Protein AF-A0A285CI57-F1 (afdb_monomer_lite)

Sequence (769 aa):
MYADLNGTRIFFEVDGTGWKKEGDKLVDKPVCFVLHGGPGGTHLGFRPHFSQLNETLQLVYIDNRGSGFSDRGPQKSYTLENNVEDVEALRKYLGFKKIYLLGHSYGGMVAMSYALKYQDNLDGLLLLTTSPSSSFLEKAKAFVEKNGTEEQKEMANVLWNGAFQSLDHVAKYYQVMGPLYSKKQSDVDTPQAAVLGHRSYEALNEGFGNFLRSFDMRDQLETIYVPTLVMAGRYDWITPVEESEQIASLIPNSRLVVFENSSHNVHVDETETFFETVLTFINHTGGKKMSKVDSLPGFEEAAQKLVEKYHIPGTSVALAKEGEVIYQTSFGFRNVENAYPINEDTVFGIGSITKSFTCVAIMQLQEQGKLQVHDPIIQYLPEFRLKDSSTVKELTIHHLMTHSAGIPPLSTLYYAMRRTMEIDPSVKDYKSLLVDEKDKDYIDTYEQLMDFIANEDVELLGKPGKHFSYSNDSYALLGCIIERVSGESYEQYVYDHILKPCGMNRSFFTIDEYGADGNVSMSYAIESVDDRKRVYEAPIWWDAPAMRAAGFLKSTAKDMLKYAEIFRNGGVVNDKRILNESSVNEMMKHHIKIQPGKFYGYGLMITEDYFGTKLIEHGGNLKAIAAQMSILPEEGITGVILTNLAGVPASRILELAFNDLQGRDPNTSHMDLKEVELPLAILEKYAGDYVSNEGTKVSIGIENEKLTFTYQGNVHPIKPVGENLFLAKVNDLFELLQIHRDENGNAESITCHYRKFPKVSSKQLTKEI

Radius of gyration: 31.45 Å; chains: 1; bounding box: 65×62×98 Å

InterPro domains:
  IPR000073 Alpha/beta hydrolase fold-1 [PF00561] (34-270)
  IPR000073 Alpha/beta hydrolase fold-1 [PR00111] (56-71)
  IPR000073 Alpha/beta hydrolase fold-1 [PR00111] (101-114)
  IPR000073 Alpha/beta hydrolase fold-1 [PR00111] (115-128)
  IPR000073 Alpha/beta hydrolase fold-1 [PR00111] (228-242)
  IPR001466 Beta-lactamase-related [PF00144] (299-652)
  IPR002410 Peptidase S33 [PR00793] (32-40)
  IPR002410 Peptidase S33 [PR00793] (59-70)
  IPR002410 Peptidase S33 [PR00793] (101-115)
  IPR012338 Beta-lactamase/transpeptidase-like [G3DSA:3.40.710.10] (297-662)
  IPR012338 Beta-lactamase/transpeptidase-like [SSF56601] (300-649)
  IPR029058 Alpha/Beta hydrolase fold [G3DSA:3.40.50.1820] (1-284)
  IPR029058 Alpha/Beta hydrolase fold [SSF53474] (2-283)
  IPR050491 Beta-lactamase AmpC-like [PTHR46825] (276-653)

Structure (mmCIF, N/CA/C/O backbone):
data_AF-A0A285CI57-F1
#
_entry.id   AF-A0A285CI57-F1
#
loop_
_atom_site.group_PDB
_atom_site.id
_atom_site.type_symbol
_atom_site.label_atom_id
_atom_site.label_alt_id
_atom_site.label_comp_id
_atom_site.label_asym_id
_atom_site.label_entity_id
_atom_site.label_seq_id
_atom_site.pdbx_PDB_ins_code
_atom_site.Cartn_x
_atom_site.Cartn_y
_atom_site.Cartn_z
_atom_site.occupancy
_atom_site.B_iso_or_equiv
_atom_site.auth_seq_id
_atom_site.auth_comp_id
_atom_site.auth_asym_id
_atom_site.auth_atom_id
_atom_site.pdbx_PDB_model_num
ATOM 1 N N . MET A 1 1 ? 27.698 -5.234 -36.347 1.00 94.19 1 MET A N 1
ATOM 2 C CA . MET A 1 1 ? 27.717 -6.618 -36.889 1.00 94.19 1 MET A CA 1
ATOM 3 C C . MET A 1 1 ? 26.597 -6.754 -37.908 1.00 94.19 1 MET A C 1
ATOM 5 O O . MET A 1 1 ? 25.797 -5.838 -38.014 1.00 94.19 1 MET A O 1
ATOM 9 N N . TYR A 1 2 ? 26.561 -7.838 -38.685 1.00 96.44 2 TYR A N 1
ATOM 10 C CA . TYR A 1 2 ? 25.537 -8.039 -39.715 1.00 96.44 2 TYR A CA 1
ATOM 11 C C . TYR A 1 2 ? 24.956 -9.451 -39.648 1.00 96.44 2 TYR A C 1
ATOM 13 O O . TYR A 1 2 ? 25.699 -10.393 -39.369 1.00 96.44 2 TYR A O 1
ATOM 21 N N . ALA A 1 3 ? 23.666 -9.582 -39.952 1.00 96.62 3 ALA A N 1
ATOM 22 C CA . ALA A 1 3 ? 22.976 -10.851 -40.159 1.00 96.62 3 ALA A CA 1
ATOM 23 C C . ALA A 1 3 ? 22.139 -10.788 -41.444 1.00 96.62 3 ALA A C 1
ATOM 25 O O . ALA A 1 3 ? 21.466 -9.791 -41.696 1.00 96.62 3 ALA A O 1
ATOM 26 N N . ASP A 1 4 ? 22.169 -11.843 -42.255 1.00 96.69 4 ASP A N 1
ATOM 27 C CA . ASP A 1 4 ? 21.312 -11.968 -43.435 1.00 96.69 4 ASP A CA 1
ATOM 28 C C . ASP A 1 4 ? 19.944 -12.519 -43.008 1.00 96.69 4 ASP A C 1
ATOM 30 O O . ASP A 1 4 ? 19.790 -13.716 -42.763 1.00 96.69 4 ASP A O 1
ATOM 34 N N . LEU A 1 5 ? 18.954 -11.633 -42.880 1.00 94.38 5 LEU A N 1
ATOM 35 C CA . LEU A 1 5 ? 17.628 -11.928 -42.334 1.00 94.38 5 LEU A CA 1
ATOM 36 C C . LEU A 1 5 ? 16.556 -11.578 -43.364 1.00 94.38 5 LEU A C 1
ATOM 38 O O . LEU A 1 5 ? 16.566 -10.491 -43.937 1.00 94.38 5 LEU A O 1
ATOM 42 N N . ASN A 1 6 ? 15.640 -12.511 -43.635 1.00 93.19 6 ASN A N 1
ATOM 43 C CA . ASN A 1 6 ? 14.501 -12.295 -44.539 1.00 93.19 6 ASN A CA 1
ATOM 44 C C . ASN A 1 6 ? 14.892 -11.640 -45.885 1.00 93.19 6 ASN A C 1
ATOM 46 O O . ASN A 1 6 ? 14.213 -10.746 -46.392 1.00 93.19 6 ASN A O 1
ATOM 50 N N . GLY A 1 7 ? 16.031 -12.059 -46.454 1.00 91.38 7 GLY A N 1
ATOM 51 C CA . GLY A 1 7 ? 16.542 -11.552 -47.732 1.00 91.38 7 GLY A CA 1
ATOM 52 C C . GLY A 1 7 ? 17.146 -10.142 -47.681 1.00 91.38 7 GLY A C 1
ATOM 53 O O . GLY A 1 7 ? 17.244 -9.486 -48.716 1.00 91.38 7 GLY A O 1
ATOM 54 N N . THR A 1 8 ? 17.521 -9.635 -46.507 1.00 93.94 8 THR A N 1
ATOM 55 C CA . THR A 1 8 ? 18.190 -8.338 -46.335 1.00 93.94 8 THR A CA 1
ATOM 56 C C . THR A 1 8 ? 19.285 -8.449 -45.280 1.00 93.94 8 THR A C 1
ATOM 58 O O . THR A 1 8 ? 19.120 -9.123 -44.267 1.00 93.94 8 THR A O 1
ATOM 61 N N . ARG A 1 9 ? 20.419 -7.785 -45.505 1.00 96.69 9 ARG A N 1
ATOM 62 C CA . ARG A 1 9 ? 21.493 -7.740 -44.519 1.00 96.69 9 ARG A CA 1
ATOM 63 C C . ARG A 1 9 ? 21.178 -6.684 -43.460 1.00 96.69 9 ARG A C 1
ATOM 65 O O . ARG A 1 9 ? 21.254 -5.484 -43.723 1.00 96.69 9 ARG A O 1
ATOM 72 N N . ILE A 1 10 ? 20.812 -7.142 -42.270 1.00 97.50 10 ILE A N 1
ATOM 73 C CA . ILE A 1 10 ? 20.449 -6.304 -41.127 1.00 97.50 10 ILE A CA 1
ATOM 74 C C . ILE A 1 10 ? 21.683 -6.049 -40.271 1.00 97.50 10 ILE A C 1
ATOM 76 O O . ILE A 1 10 ? 22.395 -6.979 -39.880 1.00 97.50 10 ILE A O 1
ATOM 80 N N . PHE A 1 11 ? 21.940 -4.778 -39.985 1.00 97.44 11 PHE A N 1
ATOM 81 C CA . PHE A 1 11 ? 22.947 -4.362 -39.032 1.00 97.44 11 PHE A CA 1
ATOM 82 C C . PHE A 1 11 ? 22.395 -4.421 -37.610 1.00 97.44 11 PHE A C 1
ATOM 84 O O . PHE A 1 11 ? 21.304 -3.931 -37.315 1.00 97.44 11 PHE A O 1
ATOM 91 N N . PHE A 1 12 ? 23.209 -4.967 -36.714 1.00 97.31 12 PHE A N 1
ATOM 92 C CA . PHE A 1 12 ? 22.973 -4.906 -35.281 1.00 97.31 12 PHE A CA 1
ATOM 93 C C . PHE A 1 12 ? 24.285 -4.677 -34.531 1.00 97.31 12 PHE A C 1
ATOM 95 O O . PHE A 1 12 ? 25.352 -5.140 -34.955 1.00 97.31 12 PHE A O 1
ATOM 102 N N . GLU A 1 13 ? 24.226 -3.990 -33.399 1.00 95.81 13 GLU A N 1
ATOM 103 C CA . GLU A 1 13 ? 25.354 -3.823 -32.482 1.00 95.81 13 GLU A CA 1
ATOM 104 C C . GLU A 1 13 ? 25.008 -4.455 -31.138 1.00 95.81 13 GLU A C 1
ATOM 106 O O . GLU A 1 13 ? 23.948 -4.186 -30.585 1.00 95.81 13 GLU A O 1
ATOM 111 N N . VAL A 1 14 ? 25.903 -5.299 -30.622 1.00 96.06 14 VAL A N 1
ATOM 112 C CA . VAL A 1 14 ? 25.799 -5.830 -29.260 1.00 96.06 14 VAL A CA 1
ATOM 113 C C . VAL A 1 14 ? 26.683 -4.978 -28.367 1.00 96.06 14 VAL A C 1
ATOM 115 O O . VAL A 1 14 ? 27.871 -4.820 -28.651 1.00 96.06 14 VAL A O 1
ATOM 118 N N . ASP A 1 15 ? 26.098 -4.463 -27.297 1.00 94.69 15 ASP A N 1
ATOM 119 C CA . ASP A 1 15 ? 26.741 -3.602 -26.319 1.00 94.69 15 ASP A CA 1
ATOM 120 C C . ASP A 1 15 ? 26.597 -4.210 -24.915 1.00 94.69 15 ASP A C 1
ATOM 122 O O . ASP A 1 15 ? 25.545 -4.732 -24.537 1.00 94.69 15 ASP A O 1
ATOM 126 N N . GLY A 1 16 ? 27.699 -4.221 -24.166 1.00 91.00 16 GLY A N 1
ATOM 127 C CA . GLY A 1 16 ? 27.820 -4.959 -22.908 1.00 91.00 16 GLY A CA 1
ATOM 128 C C . GLY A 1 16 ? 28.046 -6.480 -23.045 1.00 91.00 16 GLY A C 1
ATOM 129 O O . GLY A 1 16 ? 27.868 -7.110 -24.092 1.00 91.00 16 GLY A O 1
ATOM 130 N N . THR A 1 17 ? 28.488 -7.096 -21.944 1.00 91.44 17 THR A N 1
ATOM 131 C CA . THR A 1 17 ? 28.696 -8.552 -21.831 1.00 91.44 17 THR A CA 1
ATOM 132 C C . THR A 1 17 ? 27.381 -9.289 -21.588 1.00 91.44 17 THR A C 1
ATOM 134 O O . THR A 1 17 ? 26.532 -8.786 -20.862 1.00 91.44 17 THR A O 1
ATOM 137 N N . GLY A 1 18 ? 27.251 -10.523 -22.089 1.00 89.19 18 GLY A N 1
ATOM 138 C CA . GLY A 1 18 ? 26.073 -11.375 -21.843 1.00 89.19 18 GLY A CA 1
ATOM 139 C C . GLY A 1 18 ? 25.975 -11.941 -20.420 1.00 89.19 18 GLY A C 1
ATOM 140 O O . GLY A 1 18 ? 24.974 -12.546 -20.064 1.00 89.19 18 GLY A O 1
ATOM 141 N N . TRP A 1 19 ? 27.000 -11.741 -19.591 1.00 87.50 19 TRP A N 1
ATOM 142 C CA . TRP A 1 19 ? 27.095 -12.259 -18.225 1.00 87.50 19 TRP A CA 1
ATOM 143 C C . TRP A 1 19 ? 27.670 -11.209 -17.273 1.00 87.50 19 TRP A C 1
ATOM 145 O O . TRP A 1 19 ? 28.433 -10.325 -17.682 1.00 87.50 19 TRP A O 1
ATOM 155 N N . LYS A 1 20 ? 27.338 -11.326 -15.985 1.00 83.88 20 LYS A N 1
ATOM 156 C CA . LYS A 1 20 ? 27.996 -10.609 -14.883 1.00 83.88 20 LYS A CA 1
ATOM 157 C C . LYS A 1 20 ? 28.443 -11.565 -13.786 1.00 83.88 20 LYS A C 1
ATOM 159 O O . LYS A 1 20 ? 27.959 -12.689 -13.689 1.00 83.88 20 LYS A O 1
ATOM 164 N N . LYS A 1 21 ? 29.384 -11.106 -12.964 1.00 79.94 21 LYS A N 1
ATOM 165 C CA . LYS A 1 21 ? 29.855 -11.838 -11.790 1.00 79.94 21 LYS A CA 1
ATOM 166 C C . LYS A 1 21 ? 28.960 -11.508 -10.590 1.00 79.94 21 LYS A C 1
ATOM 168 O O . LYS A 1 21 ? 28.810 -10.338 -10.256 1.00 79.94 21 LYS A O 1
ATOM 173 N N . GLU A 1 22 ? 28.396 -12.527 -9.949 1.00 74.62 22 GLU A N 1
ATOM 174 C CA . GLU A 1 22 ? 27.666 -12.440 -8.676 1.00 74.62 22 GLU A CA 1
ATOM 175 C C . GLU A 1 22 ? 28.342 -13.402 -7.679 1.00 74.62 22 GLU A C 1
ATOM 177 O O . GLU A 1 22 ? 28.271 -14.626 -7.822 1.00 74.62 22 GLU A O 1
ATOM 182 N N . GLY A 1 23 ? 29.085 -12.855 -6.707 1.00 78.88 23 GLY A N 1
ATOM 183 C CA . GLY A 1 23 ? 29.975 -13.645 -5.844 1.00 78.88 23 GLY A CA 1
ATOM 184 C C . GLY A 1 23 ? 31.038 -14.384 -6.665 1.00 78.88 23 GLY A C 1
ATOM 185 O O . GLY A 1 23 ? 31.746 -13.770 -7.459 1.00 78.88 23 GLY A O 1
ATOM 186 N N . ASP A 1 24 ? 31.121 -15.707 -6.518 1.00 81.06 24 ASP A N 1
ATOM 187 C CA . ASP A 1 24 ? 32.034 -16.568 -7.290 1.00 81.06 24 ASP A CA 1
ATOM 188 C C . ASP A 1 24 ? 31.409 -17.157 -8.569 1.00 81.06 24 ASP A C 1
ATOM 190 O O . ASP A 1 24 ? 32.029 -17.983 -9.242 1.00 81.06 24 ASP A O 1
ATOM 194 N N . LYS A 1 25 ? 30.183 -16.753 -8.933 1.00 73.19 25 LYS A N 1
ATOM 195 C CA . LYS A 1 25 ? 29.449 -17.293 -10.087 1.00 73.19 25 LYS A CA 1
ATOM 196 C C . LYS A 1 25 ? 29.338 -16.273 -11.219 1.00 73.19 25 LYS A C 1
ATOM 198 O O . LYS A 1 25 ? 29.248 -15.070 -10.985 1.00 73.19 25 LYS A O 1
ATOM 203 N N . LEU A 1 26 ? 29.318 -16.769 -12.455 1.00 82.50 26 LEU A N 1
ATOM 204 C CA . LEU A 1 26 ? 28.886 -16.006 -13.626 1.00 82.50 26 LEU A CA 1
ATOM 205 C C . LEU A 1 26 ? 27.398 -16.275 -13.855 1.00 82.50 26 LEU A C 1
ATOM 207 O O . LEU A 1 26 ? 26.982 -17.432 -13.867 1.00 82.50 26 LEU A O 1
ATOM 211 N N . VAL A 1 27 ? 26.619 -15.210 -14.012 1.00 81.25 27 VAL A N 1
ATOM 212 C CA . VAL A 1 27 ? 25.168 -15.257 -14.219 1.00 81.25 27 VAL A CA 1
ATOM 213 C C . VAL A 1 27 ? 24.833 -14.487 -15.490 1.00 81.25 27 VAL A C 1
ATOM 215 O O . VAL A 1 27 ? 25.386 -13.406 -15.714 1.00 81.25 27 VAL A O 1
ATOM 218 N N . ASP A 1 28 ? 23.935 -15.033 -16.309 1.00 84.81 28 ASP A N 1
ATOM 219 C CA . ASP A 1 28 ? 23.471 -14.383 -17.534 1.00 84.81 28 ASP A CA 1
ATOM 220 C C . ASP A 1 28 ? 22.777 -13.050 -17.215 1.00 84.81 28 ASP A C 1
ATOM 222 O O . ASP A 1 28 ? 22.023 -12.918 -16.240 1.00 84.81 28 ASP A O 1
ATOM 226 N N . LYS A 1 29 ? 23.057 -12.031 -18.029 1.00 89.56 29 LYS A N 1
ATOM 227 C CA . LYS A 1 29 ? 22.302 -10.779 -18.014 1.00 89.56 29 LYS A CA 1
ATOM 228 C C . LYS A 1 29 ? 21.062 -10.934 -18.893 1.00 89.56 29 LYS A C 1
ATOM 230 O O . LYS A 1 29 ? 21.151 -11.577 -19.941 1.00 89.56 29 LYS A O 1
ATOM 235 N N . PRO A 1 30 ? 19.929 -10.312 -18.531 1.00 91.62 30 PRO A N 1
ATOM 236 C CA . PRO A 1 30 ? 18.831 -10.178 -19.469 1.00 91.62 30 PRO A CA 1
ATOM 237 C C . PRO A 1 30 ? 19.269 -9.375 -20.697 1.00 91.62 30 PRO A C 1
ATOM 239 O O . PRO A 1 30 ? 20.134 -8.497 -20.618 1.00 91.62 30 PRO A O 1
ATOM 242 N N . VAL A 1 31 ? 18.660 -9.683 -21.836 1.00 96.69 31 VAL A N 1
ATOM 243 C CA . VAL A 1 31 ? 18.989 -9.076 -23.127 1.00 96.69 31 VAL A CA 1
ATOM 244 C C . VAL A 1 31 ? 17.872 -8.124 -23.518 1.00 96.69 31 VAL A C 1
ATOM 246 O O . VAL A 1 31 ? 16.705 -8.505 -23.473 1.00 96.69 31 VAL A O 1
ATOM 249 N N . CYS A 1 32 ? 18.214 -6.901 -23.914 1.00 97.81 32 CYS A N 1
ATOM 250 C CA . CYS A 1 32 ? 17.251 -5.906 -24.371 1.00 97.81 32 CYS A CA 1
ATOM 251 C C . CYS A 1 32 ? 17.556 -5.479 -25.806 1.00 97.81 32 CYS A C 1
ATOM 253 O O . CYS A 1 32 ? 18.637 -4.966 -26.102 1.00 97.81 32 CYS A O 1
ATOM 255 N N . PHE A 1 33 ? 16.599 -5.703 -26.701 1.00 98.44 33 PHE A N 1
ATOM 256 C CA . PHE A 1 33 ? 16.661 -5.227 -28.076 1.00 98.44 33 PHE A CA 1
ATOM 257 C C . PHE A 1 33 ? 16.165 -3.781 -28.124 1.00 98.44 33 PHE A C 1
ATOM 259 O O . PHE A 1 33 ? 15.115 -3.469 -27.567 1.00 98.44 33 PHE A O 1
ATOM 266 N N . VAL A 1 34 ? 16.912 -2.904 -28.793 1.00 98.00 34 VAL A N 1
ATOM 267 C CA . VAL A 1 34 ? 16.639 -1.461 -28.844 1.00 98.00 34 VAL A CA 1
ATOM 268 C C . VAL A 1 34 ? 16.323 -1.046 -30.279 1.00 98.00 34 VAL A C 1
ATOM 270 O O . VAL A 1 34 ? 17.179 -1.134 -31.165 1.00 98.00 34 VAL A O 1
ATOM 273 N N . LEU A 1 35 ? 15.095 -0.569 -30.495 1.00 97.62 35 LEU A N 1
ATOM 274 C CA . LEU A 1 35 ? 14.582 -0.101 -31.782 1.00 97.62 35 LEU A CA 1
ATOM 275 C C . LEU A 1 35 ? 14.538 1.428 -31.826 1.00 97.62 35 LEU A C 1
ATOM 277 O O . LEU A 1 35 ? 13.869 2.077 -31.016 1.00 97.62 35 LEU A O 1
ATOM 281 N N . HIS A 1 36 ? 15.234 2.000 -32.808 1.00 94.25 36 HIS A N 1
ATOM 282 C CA . HIS A 1 36 ? 15.319 3.446 -32.991 1.00 94.25 36 HI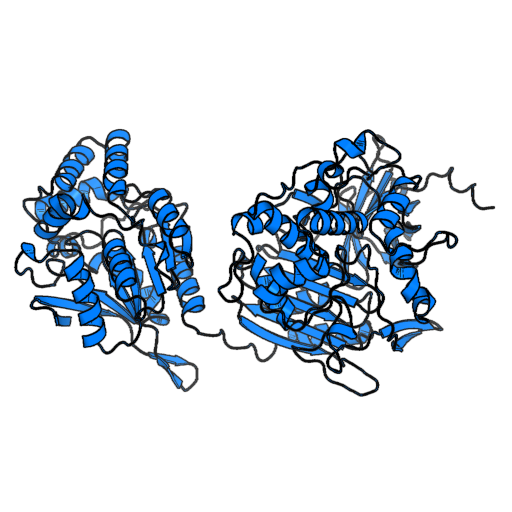S A CA 1
ATOM 283 C C . HIS A 1 36 ? 13.991 4.078 -33.448 1.00 94.25 36 HIS A C 1
ATOM 285 O O . HIS A 1 36 ? 13.190 3.467 -34.160 1.00 94.25 36 HIS A O 1
ATOM 291 N N . GLY A 1 37 ? 13.813 5.359 -33.115 1.00 90.31 37 GLY A N 1
ATOM 292 C CA . GLY A 1 37 ? 12.724 6.191 -33.624 1.00 90.31 37 GLY A CA 1
ATOM 293 C C . GLY A 1 37 ? 12.901 6.624 -35.080 1.00 90.31 37 GLY A C 1
ATOM 294 O O . GLY A 1 37 ? 14.012 6.627 -35.617 1.00 90.31 37 GLY A O 1
ATOM 295 N N . GLY A 1 38 ? 11.784 7.009 -35.705 1.00 88.19 38 GLY A N 1
ATOM 296 C CA . GLY A 1 38 ? 11.676 7.367 -37.122 1.00 88.19 38 GLY A CA 1
ATOM 297 C C . GLY A 1 38 ? 11.929 6.192 -38.089 1.00 88.19 38 GLY A C 1
ATOM 298 O O . GLY A 1 38 ? 12.966 5.527 -37.995 1.00 88.19 38 GLY A O 1
ATOM 299 N N . PRO A 1 39 ? 11.050 5.946 -39.077 1.00 89.81 39 PRO A N 1
ATOM 300 C CA . PRO A 1 39 ? 11.405 5.113 -40.228 1.00 89.81 39 PRO A CA 1
ATOM 301 C C . PRO A 1 39 ? 12.685 5.676 -40.864 1.00 89.81 39 PRO A C 1
ATOM 303 O O . PRO A 1 39 ? 12.780 6.883 -41.030 1.00 89.81 39 PRO A O 1
ATOM 306 N N . GLY A 1 40 ? 13.712 4.869 -41.145 1.00 89.38 40 GLY A N 1
ATOM 307 C CA . GLY A 1 40 ? 14.982 5.394 -41.674 1.00 89.38 40 GLY A CA 1
ATOM 308 C C . GLY A 1 40 ? 15.943 6.006 -40.645 1.00 89.38 40 GLY A C 1
ATOM 309 O O . GLY A 1 40 ? 16.931 6.623 -41.044 1.00 89.38 40 GLY A O 1
ATOM 310 N N . GLY A 1 41 ? 15.677 5.876 -39.341 1.00 90.62 41 GLY A N 1
ATOM 311 C CA . GLY A 1 41 ? 16.596 6.284 -38.270 1.00 90.62 41 GLY A CA 1
ATOM 312 C C . GLY A 1 41 ? 17.851 5.406 -38.129 1.00 90.62 41 GLY A C 1
ATOM 313 O O . GLY A 1 41 ? 18.203 4.636 -39.020 1.00 90.62 41 GLY A O 1
ATOM 314 N N . THR A 1 42 ? 18.560 5.562 -37.010 1.00 90.69 42 THR A N 1
ATOM 315 C CA . THR A 1 42 ? 19.745 4.761 -36.663 1.00 90.69 42 THR A CA 1
ATOM 316 C C . THR A 1 42 ? 19.931 4.701 -35.148 1.00 90.69 42 THR A C 1
ATOM 318 O O . THR A 1 42 ? 19.586 5.648 -34.435 1.00 90.69 42 THR A O 1
ATOM 321 N N . HIS A 1 43 ? 20.508 3.608 -34.654 1.00 90.19 43 HIS A N 1
ATOM 322 C CA . HIS A 1 43 ? 20.832 3.407 -33.243 1.00 90.19 43 HIS A CA 1
ATOM 323 C C . HIS A 1 43 ? 21.874 4.381 -32.663 1.00 90.19 43 HIS A C 1
ATOM 325 O O . HIS A 1 43 ? 21.954 4.520 -31.441 1.00 90.19 43 HIS A O 1
ATOM 331 N N . LEU A 1 44 ? 22.661 5.078 -33.496 1.00 85.94 44 LEU A N 1
ATOM 332 C CA . LEU A 1 44 ? 23.743 5.965 -33.035 1.00 85.94 44 LEU A CA 1
ATOM 333 C C . LEU A 1 44 ? 23.276 7.067 -32.068 1.00 85.94 44 LEU A C 1
ATOM 335 O O . LEU A 1 44 ? 24.065 7.523 -31.244 1.00 85.94 44 LEU A O 1
ATOM 339 N N . GLY A 1 45 ? 22.005 7.479 -32.147 1.00 78.19 45 GLY A N 1
ATOM 340 C CA . GLY A 1 45 ? 21.415 8.453 -31.222 1.00 78.19 45 GLY A CA 1
ATOM 341 C C . GLY A 1 45 ? 21.169 7.920 -29.806 1.00 78.19 45 GLY A C 1
ATOM 342 O O . GLY A 1 45 ? 21.008 8.716 -28.894 1.00 78.19 45 GLY A O 1
ATOM 343 N N . PHE A 1 46 ? 21.167 6.600 -29.604 1.00 81.25 46 PHE A N 1
ATOM 344 C CA . PHE A 1 46 ? 20.871 5.967 -28.311 1.00 81.25 46 PHE A CA 1
ATOM 345 C C . PHE A 1 46 ? 22.125 5.465 -27.610 1.00 81.25 46 PHE A C 1
ATOM 347 O O . PHE A 1 46 ? 22.237 5.593 -26.393 1.00 81.25 46 PHE A O 1
ATOM 354 N N . ARG A 1 47 ? 23.079 4.916 -28.373 1.00 80.75 47 ARG A N 1
ATOM 355 C CA . ARG A 1 47 ? 24.262 4.224 -27.842 1.00 80.75 47 ARG A CA 1
ATOM 356 C C . ARG A 1 47 ? 25.009 5.007 -26.745 1.00 80.75 47 ARG A C 1
ATOM 358 O O . ARG A 1 47 ? 25.270 4.408 -25.701 1.00 80.75 47 ARG A O 1
ATOM 365 N N . PRO A 1 48 ? 25.320 6.315 -26.898 1.00 80.31 48 PRO A N 1
ATOM 366 C CA . PRO A 1 48 ? 26.025 7.070 -25.856 1.00 80.31 48 PRO A CA 1
ATOM 367 C C . PRO A 1 48 ? 25.236 7.204 -24.549 1.00 80.31 48 PRO A C 1
ATOM 369 O O . PRO A 1 48 ? 25.833 7.285 -23.481 1.00 80.31 48 PRO A O 1
ATOM 372 N N . HIS A 1 49 ? 23.905 7.213 -24.627 1.00 85.19 49 HIS A N 1
ATOM 373 C CA . HIS A 1 49 ? 23.037 7.342 -23.463 1.00 85.19 49 HIS A CA 1
ATOM 374 C C . HIS A 1 49 ? 22.807 5.975 -22.812 1.00 85.19 49 HIS A C 1
ATOM 376 O O . HIS A 1 49 ? 23.036 5.807 -21.619 1.00 85.19 49 HIS A O 1
ATOM 382 N N . PHE A 1 50 ? 22.399 4.975 -23.597 1.00 90.62 50 PHE A N 1
ATOM 383 C CA . PHE A 1 50 ? 21.875 3.706 -23.081 1.00 90.62 50 PHE A CA 1
ATOM 384 C C . PHE A 1 50 ? 22.958 2.757 -22.565 1.00 90.62 50 PHE A C 1
ATOM 386 O O . PHE A 1 50 ? 22.638 1.840 -21.814 1.00 90.62 50 PHE A O 1
ATOM 393 N N . SER A 1 51 ? 24.236 3.021 -22.865 1.00 87.25 51 SER A N 1
ATOM 394 C CA . SER A 1 51 ? 25.374 2.263 -22.321 1.00 87.25 51 SER A CA 1
ATOM 395 C C . SER A 1 51 ? 25.368 2.166 -20.783 1.00 87.25 51 SER A C 1
ATOM 397 O O . SER A 1 51 ? 25.960 1.246 -20.226 1.00 87.25 51 SER A O 1
ATOM 399 N N . GLN A 1 52 ? 24.678 3.077 -20.082 1.00 88.75 52 GLN A N 1
ATOM 400 C CA . GLN A 1 52 ? 24.496 3.041 -18.623 1.00 88.75 52 GLN A CA 1
ATOM 401 C C . GLN A 1 52 ? 23.740 1.792 -18.139 1.00 88.75 52 GLN A C 1
ATOM 403 O O . GLN A 1 52 ? 23.936 1.339 -17.016 1.00 88.75 52 GLN A O 1
ATOM 408 N N . LEU A 1 53 ? 22.926 1.174 -18.998 1.00 91.38 53 LEU A N 1
ATOM 409 C CA . LEU A 1 53 ? 22.203 -0.056 -18.675 1.00 91.38 53 LEU A CA 1
ATOM 410 C C . LEU A 1 53 ? 23.088 -1.310 -18.732 1.00 91.38 53 LEU A C 1
ATOM 412 O O . LEU A 1 53 ? 22.660 -2.366 -18.262 1.00 91.38 53 LEU A O 1
ATOM 416 N N . ASN A 1 54 ? 24.312 -1.220 -19.270 1.00 91.00 54 ASN A N 1
ATOM 417 C CA . ASN A 1 54 ? 25.176 -2.377 -19.526 1.00 91.00 54 ASN A CA 1
ATOM 418 C C . ASN A 1 54 ? 25.624 -3.114 -18.257 1.00 91.00 54 ASN A C 1
ATOM 420 O O . ASN A 1 54 ? 26.095 -4.249 -18.346 1.00 91.00 54 ASN A O 1
ATOM 424 N N . GLU A 1 55 ? 25.505 -2.518 -17.070 1.00 86.25 55 GLU A N 1
ATOM 425 C CA . GLU A 1 55 ? 25.756 -3.233 -15.812 1.00 86.25 55 GLU A CA 1
ATOM 426 C C . GLU A 1 55 ? 24.703 -4.322 -15.556 1.00 86.25 55 GLU A C 1
ATOM 428 O O . GLU A 1 55 ? 25.027 -5.416 -15.073 1.00 86.25 55 GLU A O 1
ATOM 433 N N . THR A 1 56 ? 23.458 -4.057 -15.954 1.00 85.56 56 THR A N 1
ATOM 434 C CA . THR A 1 56 ? 22.300 -4.921 -15.700 1.00 85.56 56 THR A CA 1
ATOM 435 C C . THR A 1 56 ? 21.899 -5.726 -16.928 1.00 85.56 56 THR A C 1
ATOM 437 O O . THR A 1 56 ? 21.586 -6.906 -16.788 1.00 85.56 56 THR A O 1
ATOM 440 N N . LEU A 1 57 ? 21.956 -5.124 -18.116 1.00 93.00 57 LEU A N 1
ATOM 441 C CA . LEU A 1 57 ? 21.493 -5.691 -19.380 1.00 93.00 57 LEU A CA 1
ATOM 442 C C . LEU A 1 57 ? 22.648 -5.940 -20.355 1.00 93.00 57 LEU A C 1
ATOM 444 O O . LEU A 1 57 ? 23.694 -5.299 -20.284 1.00 93.00 57 LEU A O 1
ATOM 448 N N . GLN A 1 58 ? 22.431 -6.852 -21.299 1.00 96.12 58 GLN A N 1
ATOM 449 C CA . GLN A 1 58 ? 23.118 -6.825 -22.587 1.00 96.12 58 GLN A CA 1
ATOM 450 C C . GLN A 1 58 ? 22.201 -6.137 -23.599 1.00 96.12 58 GLN A C 1
ATOM 452 O O . GLN A 1 58 ? 21.061 -6.563 -23.790 1.00 96.12 58 GLN A O 1
ATOM 457 N N . LEU A 1 59 ? 22.679 -5.080 -24.248 1.00 97.38 59 LEU A N 1
ATOM 458 C CA . LEU A 1 59 ? 21.894 -4.342 -25.230 1.00 97.38 59 LEU A CA 1
ATOM 459 C C . LEU A 1 59 ? 22.194 -4.841 -26.643 1.00 97.38 59 LEU A C 1
ATOM 461 O O . LEU A 1 59 ? 23.344 -5.105 -26.996 1.00 97.38 59 LEU A O 1
ATOM 465 N N . VAL A 1 60 ? 21.154 -4.951 -27.465 1.00 97.88 60 VAL A N 1
ATOM 466 C CA . VAL A 1 60 ? 21.275 -5.242 -28.896 1.00 97.88 60 VAL A CA 1
ATOM 467 C C . VAL A 1 60 ? 20.548 -4.159 -29.672 1.00 97.88 60 VAL A C 1
ATOM 469 O O . VAL A 1 60 ? 19.321 -4.134 -29.748 1.00 97.88 60 VAL A O 1
ATOM 472 N N . TYR A 1 61 ? 21.311 -3.245 -30.249 1.00 97.62 61 TYR A N 1
ATOM 473 C CA . TYR A 1 61 ? 20.776 -2.199 -31.102 1.00 97.62 61 TYR A CA 1
ATOM 474 C C . TYR A 1 61 ? 20.517 -2.740 -32.501 1.00 97.62 61 TYR A C 1
ATOM 476 O O . TYR A 1 61 ? 21.373 -3.429 -33.060 1.00 97.62 61 TYR A O 1
ATOM 484 N N . ILE A 1 62 ? 19.369 -2.396 -33.080 1.00 96.62 62 ILE A N 1
ATOM 485 C CA . ILE A 1 62 ? 18.972 -2.844 -34.417 1.00 96.62 62 ILE A CA 1
ATOM 486 C C . ILE A 1 62 ? 18.729 -1.620 -35.287 1.00 96.62 62 ILE A C 1
ATOM 488 O O . ILE A 1 62 ? 17.905 -0.767 -34.953 1.00 96.62 62 ILE A O 1
ATOM 492 N N . ASP A 1 63 ? 19.409 -1.560 -36.428 1.00 96.19 63 ASP A N 1
ATOM 493 C CA . ASP A 1 63 ? 19.003 -0.663 -37.501 1.00 96.19 63 ASP A CA 1
ATOM 494 C C . ASP A 1 63 ? 18.000 -1.409 -38.379 1.00 96.19 63 ASP A C 1
ATOM 496 O O . ASP A 1 63 ? 18.323 -2.442 -38.969 1.00 96.19 63 ASP A O 1
ATOM 500 N N . ASN A 1 64 ? 16.770 -0.906 -38.467 1.00 94.69 64 ASN A N 1
ATOM 501 C CA . ASN A 1 64 ? 15.742 -1.542 -39.292 1.00 94.69 64 ASN A CA 1
ATOM 502 C C . ASN A 1 64 ? 16.204 -1.654 -40.755 1.00 94.69 64 ASN A C 1
ATOM 504 O O . ASN A 1 64 ? 17.049 -0.878 -41.213 1.00 94.69 64 ASN A O 1
ATOM 508 N N . ARG A 1 65 ? 15.621 -2.576 -41.530 1.00 93.44 65 ARG A N 1
ATOM 509 C CA . ARG A 1 65 ? 15.862 -2.628 -42.983 1.00 93.44 65 ARG A CA 1
ATOM 510 C C . ARG A 1 65 ? 15.683 -1.250 -43.620 1.00 93.44 65 ARG A C 1
ATOM 512 O O . ARG A 1 65 ? 14.832 -0.460 -43.204 1.00 93.44 65 ARG A O 1
ATOM 519 N N . GLY A 1 66 ? 16.520 -0.929 -44.601 1.00 92.69 66 GLY A N 1
ATOM 520 C CA . GLY A 1 66 ? 16.492 0.399 -45.210 1.00 92.69 66 GLY A CA 1
ATOM 521 C C . GLY A 1 66 ? 17.040 1.529 -44.342 1.00 92.69 66 GLY A C 1
ATOM 522 O O . GLY A 1 66 ? 17.153 2.642 -44.838 1.00 92.69 66 GLY A O 1
ATOM 523 N N . SER A 1 67 ? 17.392 1.281 -43.081 1.00 93.69 67 SER A N 1
ATOM 524 C CA . SER A 1 67 ? 17.740 2.303 -42.089 1.00 93.69 67 SER A CA 1
ATOM 525 C C . SER A 1 67 ? 19.175 2.117 -41.595 1.00 93.69 67 SER A C 1
ATOM 527 O O . SER A 1 67 ? 19.741 1.032 -41.711 1.00 93.69 67 SER A O 1
ATOM 529 N N . GLY A 1 68 ? 19.790 3.179 -41.068 1.00 92.38 68 GLY A N 1
ATOM 530 C CA . GLY A 1 68 ? 21.126 3.112 -40.473 1.00 92.38 68 GLY A CA 1
ATOM 531 C C . GLY A 1 68 ? 22.168 2.431 -41.363 1.00 92.38 68 GLY A C 1
ATOM 532 O O . GLY A 1 68 ? 22.292 2.741 -42.554 1.00 92.38 68 GLY A O 1
ATOM 533 N N . PHE A 1 69 ? 22.881 1.470 -40.780 1.00 94.44 69 PHE A N 1
ATOM 534 C CA . PHE A 1 69 ? 23.884 0.644 -41.454 1.00 94.44 69 PHE A CA 1
ATOM 535 C C . PHE A 1 69 ? 23.312 -0.615 -42.126 1.00 94.44 69 PHE A C 1
ATOM 537 O O . PHE A 1 69 ? 24.071 -1.350 -42.757 1.00 94.44 69 PHE A O 1
ATOM 544 N N . SER A 1 70 ? 22.009 -0.884 -42.013 1.00 96.12 70 SER A N 1
ATOM 545 C CA . SER A 1 70 ? 21.365 -1.997 -42.716 1.00 96.12 70 SER A CA 1
ATOM 546 C C . SER A 1 70 ? 21.280 -1.733 -44.217 1.00 96.12 70 SER A C 1
ATOM 548 O O . SER A 1 70 ? 21.145 -0.586 -44.668 1.00 96.12 70 SER A O 1
ATOM 550 N N . ASP A 1 71 ? 21.318 -2.811 -45.002 1.00 95.12 71 ASP A N 1
ATOM 551 C CA . ASP A 1 71 ? 21.201 -2.724 -46.453 1.00 95.12 71 ASP A CA 1
ATOM 552 C C . ASP A 1 71 ? 19.897 -2.020 -46.850 1.00 95.12 71 ASP A C 1
ATOM 554 O O . ASP A 1 71 ? 18.831 -2.223 -46.257 1.00 95.12 71 ASP A O 1
ATOM 558 N N . ARG A 1 72 ? 19.984 -1.186 -47.893 1.00 90.19 72 ARG A N 1
ATOM 559 C CA . ARG A 1 72 ? 18.819 -0.469 -48.419 1.00 90.19 72 ARG A CA 1
ATOM 560 C C . ARG A 1 72 ? 17.840 -1.426 -49.102 1.00 90.19 72 ARG A C 1
ATOM 562 O O . ARG A 1 72 ? 16.662 -1.416 -48.793 1.00 90.19 72 ARG A O 1
ATOM 569 N N . GLY A 1 73 ? 18.306 -2.328 -49.964 1.00 85.25 73 GLY A N 1
ATOM 570 C CA . GLY A 1 73 ? 17.406 -3.266 -50.648 1.00 85.25 73 GLY A CA 1
ATOM 571 C C . GLY A 1 73 ? 16.249 -2.565 -51.397 1.00 85.25 73 GLY A C 1
ATOM 572 O O . GLY A 1 73 ? 16.349 -1.387 -51.748 1.00 85.25 73 GLY A O 1
ATOM 573 N N . PRO A 1 74 ? 15.148 -3.276 -51.705 1.00 90.00 74 PRO A N 1
ATOM 574 C CA . PRO A 1 74 ? 13.985 -2.683 -52.366 1.00 90.00 74 PRO A CA 1
ATOM 575 C C . PRO A 1 74 ? 13.126 -1.849 -51.399 1.00 90.00 74 PRO A C 1
ATOM 577 O O . PRO A 1 74 ? 12.652 -2.384 -50.398 1.00 90.00 74 PRO A O 1
ATOM 580 N N . GLN A 1 75 ? 12.808 -0.596 -51.754 1.00 90.62 75 GLN A N 1
ATOM 581 C CA . GLN A 1 75 ? 11.985 0.308 -50.921 1.00 90.62 75 GLN A CA 1
ATOM 582 C C . GLN A 1 75 ? 10.613 -0.271 -50.550 1.00 90.62 75 GLN A C 1
ATOM 584 O O . GLN A 1 75 ? 10.164 -0.121 -49.423 1.00 90.62 75 GLN A O 1
ATOM 589 N N . LYS A 1 76 ? 9.986 -1.045 -51.448 1.00 90.81 76 LYS A N 1
ATOM 590 C CA . LYS A 1 76 ? 8.719 -1.752 -51.172 1.00 90.81 76 LYS A CA 1
ATOM 591 C C . LYS A 1 76 ? 8.771 -2.710 -49.972 1.00 90.81 76 LYS A C 1
ATOM 593 O O . LYS A 1 76 ? 7.735 -3.205 -49.548 1.00 90.81 76 LYS A O 1
ATOM 598 N N . SER A 1 77 ? 9.969 -3.054 -49.493 1.00 93.06 77 SER A N 1
ATOM 599 C CA . SER A 1 77 ? 10.149 -3.897 -48.310 1.00 93.06 77 SER A CA 1
ATOM 600 C C . SER A 1 77 ? 10.118 -3.107 -46.999 1.00 93.06 77 SER A C 1
ATOM 602 O O . SER A 1 77 ? 10.058 -3.731 -45.943 1.00 93.06 77 SER A O 1
ATOM 604 N N . TYR A 1 78 ? 10.131 -1.770 -47.044 1.00 93.94 78 TYR A N 1
ATOM 605 C CA . TYR A 1 78 ? 10.110 -0.880 -45.878 1.00 93.94 78 TYR A CA 1
ATOM 606 C C . TYR A 1 78 ? 8.712 -0.827 -45.261 1.00 93.94 78 TYR A C 1
ATOM 608 O O . TYR A 1 78 ? 7.986 0.154 -45.374 1.00 93.94 78 TYR A O 1
ATOM 616 N N . THR A 1 79 ? 8.318 -1.924 -44.630 1.00 93.56 79 THR A N 1
ATOM 617 C CA . THR A 1 79 ? 7.000 -2.096 -44.021 1.00 93.56 79 THR A CA 1
ATOM 618 C C . THR A 1 79 ? 7.154 -2.435 -42.550 1.00 93.56 79 THR A C 1
ATOM 620 O O . THR A 1 79 ? 8.099 -3.138 -42.183 1.00 93.56 79 THR A O 1
ATOM 623 N N . LEU A 1 80 ? 6.171 -2.044 -41.744 1.00 93.19 80 LEU A N 1
ATOM 624 C CA . LEU A 1 80 ? 6.086 -2.414 -40.334 1.00 93.19 80 LEU A CA 1
ATOM 625 C C . LEU A 1 80 ? 6.179 -3.938 -40.117 1.00 93.19 80 LEU A C 1
ATOM 627 O O . LEU A 1 80 ? 6.966 -4.379 -39.286 1.00 93.19 80 LEU A O 1
ATOM 631 N N . GLU A 1 81 ? 5.460 -4.732 -40.920 1.00 94.88 81 GLU A N 1
ATOM 632 C CA . GLU A 1 81 ? 5.475 -6.206 -40.865 1.00 94.88 81 GLU A CA 1
ATOM 633 C C . GLU A 1 81 ? 6.895 -6.769 -41.033 1.00 94.88 81 GLU A C 1
ATOM 635 O O . GLU A 1 81 ? 7.372 -7.520 -40.188 1.00 94.88 81 GLU A O 1
ATOM 640 N N . ASN A 1 82 ? 7.615 -6.367 -42.086 1.00 96.25 82 ASN A N 1
ATOM 641 C CA . ASN A 1 82 ? 8.983 -6.845 -42.297 1.00 96.25 82 ASN A CA 1
ATOM 642 C C . ASN A 1 82 ? 9.944 -6.415 -41.179 1.00 96.25 82 ASN A C 1
ATOM 644 O O . ASN A 1 82 ? 10.833 -7.186 -40.836 1.00 96.25 82 ASN A O 1
ATOM 648 N N . ASN A 1 83 ? 9.773 -5.225 -40.590 1.00 96.56 83 ASN A N 1
ATOM 649 C CA . ASN A 1 83 ? 10.582 -4.828 -39.434 1.00 96.56 83 ASN A CA 1
ATOM 650 C C . ASN A 1 83 ? 10.337 -5.768 -38.241 1.00 96.56 83 ASN A C 1
ATOM 652 O O . ASN A 1 83 ? 11.292 -6.182 -37.591 1.00 96.56 83 ASN A O 1
ATOM 656 N N . VAL A 1 84 ? 9.082 -6.152 -37.981 1.00 98.19 84 VAL A N 1
ATOM 657 C CA . VAL A 1 84 ? 8.733 -7.130 -36.933 1.00 98.19 84 VAL A CA 1
ATOM 658 C C . VAL A 1 84 ? 9.369 -8.495 -37.210 1.00 98.19 84 VAL A C 1
ATOM 660 O O . VAL A 1 84 ? 9.973 -9.089 -36.315 1.00 98.19 84 VAL A O 1
ATOM 663 N N . GLU A 1 85 ? 9.286 -8.977 -38.451 1.00 98.38 85 GLU A N 1
ATOM 664 C CA . GLU A 1 85 ? 9.886 -10.256 -38.848 1.00 98.38 85 GLU A CA 1
ATOM 665 C C . GLU A 1 85 ? 11.414 -10.250 -38.753 1.00 98.38 85 GLU A C 1
ATOM 667 O O . GLU A 1 85 ? 12.015 -11.271 -38.416 1.00 98.38 85 GLU A O 1
ATOM 672 N N . ASP A 1 86 ? 12.062 -9.115 -39.015 1.00 98.19 86 ASP A N 1
ATOM 673 C CA . ASP A 1 86 ? 13.512 -8.982 -38.871 1.00 98.19 86 ASP A CA 1
ATOM 674 C C . ASP A 1 86 ? 13.947 -9.019 -37.403 1.00 98.19 86 ASP A C 1
ATOM 676 O O . ASP A 1 86 ? 14.961 -9.643 -37.088 1.00 98.19 86 ASP A O 1
ATOM 680 N N . VAL A 1 87 ? 13.171 -8.416 -36.493 1.00 98.62 87 VAL A N 1
ATOM 681 C CA . VAL A 1 87 ? 13.424 -8.486 -35.043 1.00 98.62 87 VAL A CA 1
ATOM 682 C C . VAL A 1 87 ? 13.350 -9.935 -34.553 1.00 98.62 87 VAL A C 1
ATOM 684 O O . VAL A 1 87 ? 14.266 -10.406 -33.873 1.00 98.62 87 VAL A O 1
ATOM 687 N N . GLU A 1 88 ? 12.311 -10.677 -34.944 1.00 98.69 88 GLU A N 1
ATOM 688 C CA . GLU A 1 88 ? 12.155 -12.092 -34.573 1.00 98.69 88 GLU A CA 1
ATOM 689 C C . GLU A 1 88 ? 13.242 -12.976 -35.206 1.00 98.69 88 GLU A C 1
ATOM 691 O O . GLU A 1 88 ? 13.802 -13.861 -34.548 1.00 98.69 88 GLU A O 1
ATOM 696 N N . ALA A 1 89 ? 13.581 -12.735 -36.475 1.00 98.44 89 ALA A N 1
ATOM 697 C CA . ALA A 1 89 ? 14.656 -13.449 -37.153 1.00 98.44 89 ALA A CA 1
ATOM 698 C C . ALA A 1 89 ? 16.016 -13.184 -36.488 1.00 98.44 89 ALA A C 1
ATOM 700 O O . ALA A 1 89 ? 16.799 -14.120 -36.318 1.00 98.44 89 ALA A O 1
ATOM 701 N N . LEU A 1 90 ? 16.281 -11.949 -36.045 1.00 98.62 90 LEU A N 1
ATOM 702 C CA . LEU A 1 90 ? 17.513 -11.608 -35.338 1.00 98.62 90 LEU A CA 1
ATOM 703 C C . LEU A 1 90 ? 17.575 -12.265 -33.957 1.00 98.62 90 LEU A C 1
ATOM 705 O O . LEU A 1 90 ? 18.614 -12.818 -33.598 1.00 98.62 90 LEU A O 1
ATOM 709 N N . ARG A 1 91 ? 16.472 -12.266 -33.196 1.00 98.50 91 ARG A N 1
ATOM 710 C CA . ARG A 1 91 ? 16.394 -12.957 -31.898 1.00 98.50 91 ARG A CA 1
ATOM 711 C C . ARG A 1 91 ? 16.757 -14.436 -32.044 1.00 98.50 91 ARG A C 1
ATOM 713 O O . ARG A 1 91 ? 17.584 -14.944 -31.285 1.00 98.50 91 ARG A O 1
ATOM 720 N N . LYS A 1 92 ? 16.189 -15.105 -33.055 1.00 98.19 92 LYS A N 1
ATOM 721 C CA . LYS A 1 92 ? 16.511 -16.499 -33.403 1.00 98.19 92 LYS A CA 1
ATOM 722 C C . LYS A 1 92 ? 17.968 -16.667 -33.827 1.00 98.19 92 LYS A C 1
ATOM 724 O O . LYS A 1 92 ? 18.626 -17.586 -33.349 1.00 98.19 92 LYS A O 1
ATOM 729 N N . TYR A 1 93 ? 18.473 -15.786 -34.691 1.00 98.06 93 TYR A N 1
ATOM 730 C CA . TYR A 1 93 ? 19.856 -15.812 -35.175 1.00 98.06 93 TYR A CA 1
ATOM 731 C C . TYR A 1 93 ? 20.874 -15.700 -34.030 1.00 98.06 93 TYR A C 1
ATOM 733 O O . TYR A 1 93 ? 21.878 -16.408 -34.026 1.00 98.06 93 TYR A O 1
ATOM 741 N N . LEU A 1 94 ? 20.592 -14.857 -33.033 1.00 96.75 94 LEU A N 1
ATOM 742 C CA . LEU A 1 94 ? 21.432 -14.675 -31.845 1.00 96.75 94 LEU A CA 1
ATOM 743 C C . LEU A 1 94 ? 21.192 -15.729 -30.750 1.00 96.75 94 LEU A C 1
ATOM 745 O O . LEU A 1 94 ? 21.919 -15.757 -29.761 1.00 96.75 94 LEU A O 1
ATOM 749 N N . GLY A 1 95 ? 20.212 -16.620 -30.927 1.00 95.88 95 GLY A N 1
ATOM 750 C CA . GLY A 1 95 ? 19.950 -17.737 -30.019 1.00 95.88 95 GLY A CA 1
ATOM 751 C C . GLY A 1 95 ? 19.245 -17.362 -28.711 1.00 95.88 95 GLY A C 1
ATOM 752 O O . GLY A 1 95 ? 19.235 -18.166 -27.778 1.00 95.88 95 GLY A O 1
ATOM 753 N N . PHE A 1 96 ? 18.637 -16.176 -28.617 1.00 95.62 96 PHE A N 1
ATOM 754 C CA . PHE A 1 96 ? 17.934 -15.747 -27.405 1.00 95.62 96 PHE A CA 1
ATOM 755 C C . PHE A 1 96 ? 16.541 -16.366 -27.320 1.00 95.62 96 PHE A C 1
ATOM 757 O O . PHE A 1 96 ? 15.780 -16.324 -28.283 1.00 95.62 96 PHE A O 1
ATOM 764 N N . LYS A 1 97 ? 16.172 -16.924 -26.160 1.00 91.38 97 LYS A N 1
ATOM 765 C CA . LYS A 1 97 ? 14.832 -17.503 -25.941 1.00 91.38 97 LYS A CA 1
ATOM 766 C C . LYS A 1 97 ? 13.774 -16.428 -25.725 1.00 91.38 97 LYS A C 1
ATOM 768 O O . LYS A 1 97 ? 12.763 -16.437 -26.418 1.00 91.38 97 LYS A O 1
ATOM 773 N N . LYS A 1 98 ? 14.043 -15.522 -24.790 1.00 93.56 98 LYS A N 1
ATOM 774 C CA . LYS A 1 98 ? 13.241 -14.341 -24.498 1.00 93.56 98 LYS A CA 1
ATOM 775 C C . LYS A 1 98 ? 14.137 -13.112 -24.450 1.00 93.56 98 LYS A C 1
ATOM 777 O O . LYS A 1 98 ? 15.350 -13.248 -24.269 1.00 93.56 98 LYS A O 1
ATOM 782 N N . ILE A 1 99 ? 13.541 -11.955 -24.702 1.00 97.81 99 ILE A N 1
ATOM 783 C CA . ILE A 1 99 ? 14.208 -10.653 -24.694 1.00 97.81 99 ILE A CA 1
ATOM 784 C C . ILE A 1 99 ? 13.290 -9.602 -24.072 1.00 97.81 99 ILE A C 1
ATOM 786 O O . ILE A 1 99 ? 12.067 -9.712 -24.132 1.00 97.81 99 ILE A O 1
ATOM 790 N N . TYR A 1 100 ? 13.876 -8.534 -23.552 1.00 98.44 100 TYR A N 1
ATOM 791 C CA . TYR A 1 100 ? 13.181 -7.257 -23.456 1.00 98.44 100 TYR A CA 1
ATOM 792 C C . TYR A 1 100 ? 13.201 -6.564 -24.815 1.00 98.44 100 TYR A C 1
ATOM 794 O O . TYR A 1 100 ? 14.179 -6.680 -25.559 1.00 98.44 100 TYR A O 1
ATOM 802 N N . LEU A 1 101 ? 12.140 -5.828 -25.138 1.00 98.62 101 LEU A N 1
ATOM 803 C CA . LEU A 1 101 ? 12.070 -5.053 -26.373 1.00 98.62 101 LEU A CA 1
ATOM 804 C C . LEU A 1 101 ? 11.731 -3.598 -26.064 1.00 98.62 101 LEU A C 1
ATOM 806 O O . LEU A 1 101 ? 10.621 -3.292 -25.631 1.00 98.62 101 LEU A O 1
ATOM 810 N N . LEU A 1 102 ? 12.696 -2.710 -26.295 1.00 98.50 102 LEU A N 1
ATOM 811 C CA . LEU A 1 102 ? 12.551 -1.269 -26.135 1.00 98.50 102 LEU A CA 1
ATOM 812 C C . LEU A 1 102 ? 12.374 -0.612 -27.499 1.00 98.50 102 LEU A C 1
ATOM 814 O O . LEU A 1 102 ? 13.249 -0.699 -28.360 1.00 98.50 102 LEU A O 1
ATOM 818 N N . GLY A 1 103 ? 11.257 0.088 -27.678 1.00 98.19 103 GLY A N 1
ATOM 819 C CA . GLY A 1 103 ? 10.984 0.878 -28.871 1.00 98.19 103 GLY A CA 1
ATOM 820 C C . GLY A 1 103 ? 10.788 2.358 -28.559 1.00 98.19 103 GLY A C 1
ATOM 821 O O . GLY A 1 103 ? 9.911 2.714 -27.775 1.00 98.19 103 GLY A O 1
ATOM 822 N N . HIS A 1 104 ? 11.575 3.222 -29.208 1.00 97.75 104 HIS A N 1
ATOM 823 C CA . HIS A 1 104 ? 11.392 4.678 -29.168 1.00 97.75 104 HIS A CA 1
ATOM 824 C C . HIS A 1 104 ? 10.582 5.149 -30.372 1.00 97.75 104 HIS A C 1
ATOM 826 O O . HIS A 1 104 ? 10.928 4.792 -31.499 1.00 97.75 104 HIS A O 1
ATOM 832 N N . SER A 1 105 ? 9.542 5.968 -30.184 1.00 96.44 105 SER A N 1
ATOM 833 C CA . SER A 1 105 ? 8.787 6.565 -31.296 1.00 96.44 105 SER A CA 1
ATOM 834 C C . SER A 1 105 ? 8.280 5.500 -32.277 1.00 96.44 105 SER A C 1
ATOM 836 O O . SER A 1 105 ? 7.623 4.547 -31.859 1.00 96.44 105 SER A O 1
ATOM 838 N N . TYR A 1 106 ? 8.608 5.594 -33.568 1.00 96.94 106 TYR A N 1
ATOM 839 C CA . TYR A 1 106 ? 8.327 4.539 -34.553 1.00 96.94 106 TYR A CA 1
ATOM 840 C C . TYR A 1 106 ? 8.805 3.139 -34.122 1.00 96.94 106 TYR A C 1
ATOM 842 O O . TYR A 1 106 ? 8.103 2.156 -34.345 1.00 96.94 106 TYR A O 1
ATOM 850 N N . GLY A 1 107 ? 9.958 3.027 -33.456 1.00 97.75 107 GLY A N 1
ATOM 851 C CA . GLY A 1 107 ? 10.430 1.763 -32.893 1.00 97.75 107 GLY A CA 1
ATOM 852 C C . GLY A 1 107 ? 9.448 1.168 -31.879 1.00 97.75 107 GLY A C 1
ATOM 853 O O . GLY A 1 107 ? 9.325 -0.049 -31.799 1.00 97.75 107 GLY A O 1
ATOM 854 N N . GLY A 1 108 ? 8.690 2.004 -31.161 1.00 98.19 108 GLY A N 1
ATOM 855 C CA . GLY A 1 108 ? 7.596 1.578 -30.283 1.00 98.19 108 GLY A CA 1
ATOM 85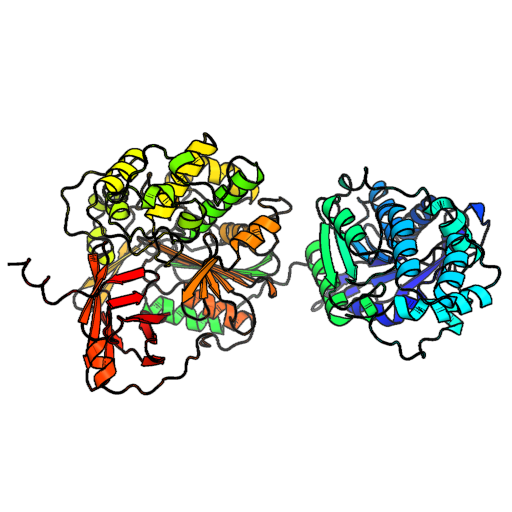6 C C . GLY A 1 108 ? 6.415 0.970 -31.044 1.00 98.19 108 GLY A C 1
ATOM 857 O O . GLY A 1 108 ? 5.845 -0.018 -30.593 1.00 98.19 108 GLY A O 1
ATOM 858 N N . MET A 1 109 ? 6.108 1.468 -32.245 1.00 98.31 109 MET A N 1
ATOM 859 C CA . MET A 1 109 ? 5.079 0.883 -33.119 1.00 98.31 109 MET A CA 1
ATOM 860 C C . MET A 1 109 ? 5.505 -0.503 -33.621 1.00 98.31 109 MET A C 1
ATOM 862 O O . MET A 1 109 ? 4.701 -1.438 -33.633 1.00 98.31 109 MET A O 1
ATOM 866 N N . VAL A 1 110 ? 6.789 -0.663 -33.972 1.00 98.44 110 VAL A N 1
ATOM 867 C CA . VAL A 1 110 ? 7.381 -1.974 -34.300 1.00 98.44 110 VAL A CA 1
ATOM 868 C C . VAL A 1 110 ? 7.334 -2.897 -33.080 1.00 98.44 110 VAL A C 1
ATOM 870 O O . VAL A 1 110 ? 6.935 -4.050 -33.210 1.00 98.44 110 VAL A O 1
ATOM 873 N N . ALA A 1 111 ? 7.682 -2.399 -31.890 1.00 98.75 111 ALA A N 1
ATOM 874 C CA . ALA A 1 111 ? 7.698 -3.185 -30.659 1.00 98.75 111 ALA A CA 1
ATOM 875 C C . ALA A 1 111 ? 6.298 -3.669 -30.240 1.00 98.75 111 ALA A C 1
ATOM 877 O O . ALA A 1 111 ? 6.136 -4.841 -29.908 1.00 98.75 111 ALA A O 1
ATOM 878 N N . MET A 1 112 ? 5.272 -2.815 -30.329 1.00 98.56 112 MET A N 1
ATOM 879 C CA . MET A 1 112 ? 3.878 -3.223 -30.104 1.00 98.56 112 MET A CA 1
ATOM 880 C C . MET A 1 112 ? 3.422 -4.257 -31.137 1.00 98.56 112 MET A C 1
ATOM 882 O O . MET A 1 112 ? 2.799 -5.254 -30.781 1.00 98.56 112 MET A O 1
ATOM 886 N N . SER A 1 113 ? 3.775 -4.064 -32.412 1.00 98.38 113 SER A N 1
ATOM 887 C CA . SER A 1 113 ? 3.439 -5.018 -33.482 1.00 98.38 113 SER A CA 1
ATOM 888 C C . SER A 1 113 ? 4.122 -6.370 -33.279 1.00 98.38 113 SER A C 1
ATOM 890 O O . SER A 1 113 ? 3.524 -7.416 -33.523 1.00 98.38 113 SER A O 1
ATOM 892 N N . TYR A 1 114 ? 5.353 -6.357 -32.767 1.00 98.75 114 TYR A N 1
ATOM 893 C CA . TYR A 1 114 ? 6.052 -7.562 -32.350 1.00 98.75 114 TYR A CA 1
ATOM 894 C C . TYR A 1 114 ? 5.341 -8.234 -31.174 1.00 98.75 114 TYR A C 1
ATOM 896 O O . TYR A 1 114 ? 5.129 -9.441 -31.219 1.00 98.75 114 TYR A O 1
ATOM 904 N N . ALA A 1 115 ? 4.933 -7.483 -30.148 1.00 98.50 115 ALA A N 1
ATOM 905 C CA . ALA A 1 115 ? 4.229 -8.042 -28.996 1.00 98.50 115 ALA A CA 1
ATOM 906 C C . ALA A 1 115 ? 2.910 -8.724 -29.402 1.00 98.50 115 ALA A C 1
ATOM 908 O O . ALA A 1 115 ? 2.672 -9.854 -28.984 1.00 98.50 115 ALA A O 1
ATOM 909 N N . LEU A 1 116 ? 2.116 -8.131 -30.302 1.00 98.19 116 LEU A N 1
ATOM 910 C CA . LEU A 1 116 ? 0.892 -8.773 -30.806 1.00 98.19 116 LEU A CA 1
ATOM 911 C C . LEU A 1 116 ? 1.134 -10.153 -31.441 1.00 98.19 116 LEU A C 1
ATOM 913 O O . LEU A 1 116 ? 0.262 -11.018 -31.381 1.00 98.19 116 LEU A O 1
ATOM 917 N N . LYS A 1 117 ? 2.303 -10.370 -32.055 1.00 98.19 117 LYS A N 1
ATOM 918 C CA . LYS A 1 117 ? 2.614 -11.600 -32.801 1.00 98.19 117 LYS A CA 1
ATOM 919 C C . LYS A 1 117 ? 3.479 -12.593 -32.020 1.00 98.19 117 LYS A C 1
ATOM 921 O O . LYS A 1 117 ? 3.350 -13.800 -32.206 1.00 98.19 117 LYS A O 1
ATOM 926 N N . TYR A 1 118 ? 4.366 -12.092 -31.163 1.00 98.50 118 TYR A N 1
ATOM 927 C CA . TYR A 1 118 ? 5.486 -12.834 -30.579 1.00 98.50 118 TYR A CA 1
ATOM 928 C C . TYR A 1 118 ? 5.702 -12.542 -29.082 1.00 98.50 118 TYR A C 1
ATOM 930 O O . TYR A 1 118 ? 6.806 -12.752 -28.578 1.00 98.50 118 TYR A O 1
ATOM 938 N N . GLN A 1 119 ? 4.685 -12.079 -28.345 1.00 96.25 119 GLN A N 1
ATOM 939 C CA . GLN A 1 119 ? 4.802 -11.770 -26.907 1.00 96.25 119 GLN A CA 1
ATOM 940 C C . GLN A 1 119 ? 5.289 -12.929 -26.022 1.00 96.25 119 GLN A C 1
ATOM 942 O O . GLN A 1 119 ? 5.944 -12.677 -25.015 1.00 96.25 119 GLN A O 1
ATOM 947 N N . ASP A 1 120 ? 5.094 -14.192 -26.411 1.00 93.38 120 ASP A N 1
ATOM 948 C CA . ASP A 1 120 ? 5.693 -15.337 -25.702 1.00 93.38 120 ASP A CA 1
ATOM 949 C C . ASP A 1 120 ? 7.229 -15.312 -25.683 1.00 93.38 120 ASP A C 1
ATOM 951 O O . ASP A 1 120 ? 7.857 -15.885 -24.790 1.00 93.38 120 ASP A O 1
ATOM 955 N N . ASN A 1 121 ? 7.840 -14.617 -26.643 1.00 97.62 121 ASN A N 1
ATOM 956 C CA . ASN A 1 121 ? 9.283 -14.429 -26.748 1.00 97.62 121 ASN A CA 1
ATOM 957 C C . ASN A 1 121 ? 9.765 -13.165 -26.014 1.00 97.62 121 ASN A C 1
ATOM 959 O O . ASN A 1 121 ? 10.920 -12.769 -26.193 1.00 97.62 121 ASN A O 1
ATOM 963 N N . LEU A 1 122 ? 8.903 -12.514 -25.227 1.00 96.81 122 LEU A N 1
ATOM 964 C CA . LEU A 1 122 ? 9.244 -11.331 -24.445 1.00 96.81 122 LEU A CA 1
ATOM 965 C C . LEU A 1 122 ? 9.324 -11.644 -22.944 1.00 96.81 122 LEU A C 1
ATOM 967 O O . LEU A 1 122 ? 8.534 -12.427 -22.404 1.00 96.81 122 LEU A O 1
ATOM 971 N N . ASP A 1 123 ? 10.298 -11.013 -22.288 1.00 91.06 123 ASP A N 1
ATOM 972 C CA . ASP A 1 123 ? 10.361 -10.856 -20.828 1.00 91.06 123 ASP A CA 1
ATOM 973 C C . ASP A 1 123 ? 9.676 -9.551 -20.383 1.00 91.06 123 ASP A C 1
ATOM 975 O O . ASP A 1 123 ? 9.095 -9.485 -19.304 1.00 91.06 123 ASP A O 1
ATOM 979 N N . GLY A 1 124 ? 9.678 -8.528 -21.241 1.00 94.62 124 GLY A N 1
ATOM 980 C CA . GLY A 1 124 ? 8.998 -7.257 -21.005 1.00 94.62 124 GLY A CA 1
ATOM 981 C C . GLY A 1 124 ? 9.036 -6.344 -22.230 1.00 94.62 124 GLY A C 1
ATOM 982 O O . GLY A 1 124 ? 9.940 -6.436 -23.067 1.00 94.62 124 GLY A O 1
ATOM 983 N N . LEU A 1 125 ? 8.058 -5.448 -22.329 1.00 98.38 125 LEU A N 1
ATOM 984 C CA . LEU A 1 125 ? 7.926 -4.463 -23.402 1.00 98.38 125 LEU A CA 1
ATOM 985 C C . LEU A 1 125 ? 8.165 -3.050 -22.851 1.00 98.38 125 LEU A C 1
ATOM 987 O O . LEU A 1 125 ? 7.585 -2.681 -21.836 1.00 98.38 125 LEU A O 1
ATOM 991 N N . LEU A 1 126 ? 9.011 -2.251 -23.503 1.00 98.62 126 LEU A N 1
ATOM 992 C CA . LEU A 1 126 ? 9.306 -0.873 -23.101 1.00 98.62 126 LEU A CA 1
ATOM 993 C C . LEU A 1 126 ? 8.964 0.080 -24.252 1.00 98.62 126 LEU A C 1
ATOM 995 O O . LEU A 1 126 ? 9.603 0.062 -25.305 1.00 98.62 126 LEU A O 1
ATOM 999 N N . LEU A 1 127 ? 7.952 0.918 -24.053 1.00 98.75 127 LEU A N 1
ATOM 1000 C CA . LEU A 1 127 ? 7.408 1.829 -25.056 1.00 98.75 127 LEU A CA 1
ATOM 1001 C C . LEU A 1 127 ? 7.756 3.265 -24.672 1.00 98.75 127 LEU A C 1
ATOM 1003 O O . LEU A 1 127 ? 7.209 3.804 -23.715 1.00 98.75 127 LEU A O 1
ATOM 1007 N N . LEU A 1 128 ? 8.682 3.879 -25.408 1.00 98.31 128 LEU A N 1
ATOM 1008 C CA . LEU A 1 128 ? 9.183 5.223 -25.133 1.00 98.31 128 LEU A CA 1
ATOM 1009 C C . LEU A 1 128 ? 8.653 6.206 -26.177 1.00 98.31 128 LEU A C 1
ATOM 1011 O O . LEU A 1 128 ? 8.998 6.074 -27.351 1.00 98.31 128 LEU A O 1
ATOM 1015 N N . THR A 1 129 ? 7.837 7.170 -25.739 1.00 98.06 129 THR A N 1
ATOM 1016 C CA . THR A 1 129 ? 7.299 8.271 -26.559 1.00 98.06 129 THR A CA 1
ATOM 1017 C C . THR A 1 129 ? 6.803 7.793 -27.925 1.00 98.06 129 THR A C 1
ATOM 1019 O O . THR A 1 129 ? 7.367 8.105 -28.970 1.00 98.06 129 THR A O 1
ATOM 1022 N N . THR A 1 130 ? 5.778 6.937 -27.909 1.00 98.44 130 THR A N 1
ATOM 1023 C CA . THR A 1 130 ? 5.193 6.303 -29.101 1.00 98.44 130 THR A CA 1
ATOM 1024 C C . THR A 1 130 ? 3.674 6.496 -29.144 1.00 98.44 130 THR A C 1
ATOM 1026 O O . THR A 1 130 ? 3.096 7.138 -28.269 1.00 98.44 130 THR A O 1
ATOM 1029 N N . SER A 1 131 ? 3.022 5.969 -30.180 1.00 98.31 131 SER A N 1
ATOM 1030 C CA . SER A 1 131 ? 1.577 6.085 -30.378 1.00 98.31 131 SER A CA 1
ATOM 1031 C C . SER A 1 131 ? 0.969 4.768 -30.874 1.00 98.31 131 SER A C 1
ATOM 1033 O O . SER A 1 131 ? 1.621 4.066 -31.651 1.00 98.31 131 SER A O 1
ATOM 1035 N N . PRO A 1 132 ? -0.264 4.421 -30.447 1.00 97.94 132 PRO A N 1
ATOM 1036 C CA . PRO A 1 132 ? -0.959 3.202 -30.852 1.00 97.94 132 PRO A CA 1
ATOM 1037 C C . PRO A 1 132 ? -1.685 3.312 -32.201 1.00 97.94 132 PRO A C 1
ATOM 1039 O O . PRO A 1 132 ? -2.224 2.315 -32.679 1.00 97.94 132 PRO A O 1
ATOM 1042 N N . SER A 1 133 ? -1.763 4.503 -32.805 1.00 98.00 133 SER A N 1
ATOM 1043 C CA . SER A 1 133 ? -2.493 4.714 -34.062 1.00 98.00 133 SER A CA 1
ATOM 1044 C C . SER A 1 133 ? -1.998 5.938 -34.824 1.00 98.00 133 SER A C 1
ATOM 1046 O O . SER A 1 133 ? -1.171 6.679 -34.327 1.00 98.00 133 SER A O 1
ATOM 1048 N N . SER A 1 134 ? -2.517 6.217 -36.014 1.00 96.69 134 SER A N 1
ATOM 1049 C CA . SER A 1 134 ? -2.157 7.384 -36.822 1.00 96.69 134 SER A CA 1
ATOM 1050 C C . SER A 1 134 ? -2.656 8.717 -36.241 1.00 96.69 134 SER A C 1
ATOM 1052 O O . SER A 1 134 ? -2.387 9.770 -36.823 1.00 96.69 134 SER A O 1
ATOM 1054 N N . SER A 1 135 ? -3.370 8.708 -35.105 1.00 95.88 135 SER A N 1
ATOM 1055 C CA . SER A 1 135 ? -3.882 9.912 -34.430 1.00 95.88 135 SER A CA 1
ATOM 1056 C C . SER A 1 135 ? -2.791 10.915 -34.066 1.00 95.88 135 SER A C 1
ATOM 1058 O O . SER A 1 135 ? -3.051 12.122 -34.097 1.00 95.88 135 SER A O 1
ATOM 1060 N N . PHE A 1 136 ? -1.569 10.447 -33.788 1.00 96.44 136 PHE A N 1
ATOM 1061 C CA . PHE A 1 136 ? -0.444 11.328 -33.472 1.00 96.44 136 PHE A CA 1
ATOM 1062 C C . PHE A 1 136 ? -0.149 12.327 -34.601 1.00 96.44 136 PHE A C 1
ATOM 1064 O O . PHE A 1 136 ? 0.242 13.455 -34.320 1.00 96.44 136 PHE A O 1
ATOM 1071 N N . LEU A 1 137 ? -0.388 11.966 -35.872 1.00 96.19 137 LEU A N 1
ATOM 1072 C CA . LEU A 1 137 ? -0.110 12.842 -37.017 1.00 96.19 137 LEU A CA 1
ATOM 1073 C C . LEU A 1 137 ? -0.950 14.119 -36.974 1.00 96.19 137 LEU A C 1
ATOM 1075 O O . LEU A 1 137 ? -0.424 15.212 -37.173 1.00 96.19 137 LEU A O 1
ATOM 1079 N N . GLU A 1 138 ? -2.251 13.997 -36.716 1.00 96.06 138 GLU A N 1
ATOM 1080 C CA . GLU A 1 138 ? -3.146 15.158 -36.666 1.00 96.06 138 GLU A CA 1
ATOM 1081 C C . GLU A 1 138 ? -2.865 16.025 -35.435 1.00 96.06 138 GLU A C 1
ATOM 1083 O O . GLU A 1 138 ? -2.853 17.254 -35.533 1.00 96.06 138 GLU A O 1
ATOM 1088 N N . LYS A 1 139 ? -2.537 15.402 -34.297 1.00 97.00 139 LYS A N 1
ATOM 1089 C CA . LYS A 1 139 ? -2.137 16.124 -33.081 1.00 97.00 139 LYS A CA 1
ATOM 1090 C C . LYS A 1 139 ? -0.819 16.881 -33.273 1.00 97.00 139 LYS A C 1
ATOM 1092 O O . LYS A 1 139 ? -0.746 18.063 -32.941 1.00 97.00 139 LYS A O 1
ATOM 1097 N N . ALA A 1 140 ? 0.188 16.247 -33.875 1.00 97.19 140 ALA A N 1
ATOM 1098 C CA . ALA A 1 140 ? 1.480 16.865 -34.164 1.00 97.19 140 ALA A CA 1
ATOM 1099 C C . ALA A 1 140 ? 1.351 18.026 -35.165 1.00 97.19 140 ALA A C 1
ATOM 1101 O O . ALA A 1 140 ? 1.934 19.091 -34.959 1.00 97.19 140 ALA A O 1
ATOM 1102 N N . LYS A 1 141 ? 0.538 17.871 -36.222 1.00 97.19 141 LYS A N 1
ATOM 1103 C CA . LYS A 1 141 ? 0.227 18.965 -37.162 1.00 97.19 141 LYS A CA 1
ATOM 1104 C C . LYS A 1 141 ? -0.426 20.146 -36.452 1.00 97.19 141 LYS A C 1
ATOM 1106 O O . LYS A 1 141 ? 0.010 21.278 -36.640 1.00 97.19 141 LYS A O 1
ATOM 1111 N N . ALA A 1 142 ? -1.431 19.888 -35.614 1.00 97.62 142 ALA A N 1
ATOM 1112 C CA . ALA A 1 142 ? -2.100 20.933 -34.845 1.00 97.62 142 ALA A CA 1
ATOM 1113 C C . ALA A 1 142 ? -1.135 21.644 -33.880 1.00 97.62 142 ALA A C 1
ATOM 1115 O O . ALA A 1 142 ? -1.195 22.866 -33.733 1.00 97.62 142 ALA A O 1
ATOM 1116 N N . PHE A 1 143 ? -0.214 20.900 -33.259 1.00 97.75 143 PHE A N 1
ATOM 1117 C CA . PHE A 1 143 ? 0.825 21.473 -32.412 1.00 97.75 143 PHE A CA 1
ATOM 1118 C C . PHE A 1 143 ? 1.749 22.409 -33.198 1.00 97.75 143 PHE A C 1
ATOM 1120 O O . PHE A 1 143 ? 1.961 23.542 -32.764 1.00 97.75 143 PHE A O 1
ATOM 1127 N N . VAL A 1 144 ? 2.290 21.961 -34.337 1.00 97.56 144 VAL A N 1
ATOM 1128 C CA . VAL A 1 144 ? 3.221 22.761 -35.153 1.00 97.56 144 VAL A CA 1
ATOM 1129 C C . VAL A 1 144 ? 2.526 23.980 -35.749 1.00 97.56 144 VAL A C 1
ATOM 1131 O O . VAL A 1 144 ? 3.106 25.061 -35.749 1.00 97.56 144 VAL A O 1
ATOM 1134 N N . GLU A 1 145 ? 1.273 23.858 -36.189 1.00 97.56 145 GLU A N 1
ATOM 1135 C CA . GLU A 1 145 ? 0.525 25.006 -36.710 1.00 97.56 145 GLU A CA 1
ATOM 1136 C C . GLU A 1 145 ? 0.345 26.094 -35.644 1.00 97.56 145 GLU A C 1
ATOM 1138 O O . GLU A 1 145 ? 0.514 27.284 -35.914 1.00 97.56 145 GLU A O 1
ATOM 1143 N N . LYS A 1 146 ? 0.050 25.680 -34.408 1.00 97.50 146 LYS A N 1
ATOM 1144 C CA . LYS A 1 146 ? -0.192 26.591 -33.288 1.00 97.50 146 LYS A CA 1
ATOM 1145 C C . LYS A 1 146 ? 1.090 27.183 -32.695 1.00 97.50 146 LYS A C 1
ATOM 1147 O O . LYS A 1 146 ? 1.071 28.338 -32.277 1.00 97.50 146 LYS A O 1
ATOM 1152 N N . ASN A 1 147 ? 2.160 26.394 -32.590 1.00 96.25 147 ASN A N 1
ATOM 1153 C CA . ASN A 1 147 ? 3.335 26.735 -31.776 1.00 96.25 147 ASN A CA 1
ATOM 1154 C C . ASN A 1 147 ? 4.647 26.829 -32.573 1.00 96.25 147 ASN A C 1
ATOM 1156 O O . ASN A 1 147 ? 5.641 27.313 -32.035 1.00 96.25 147 ASN A O 1
ATOM 1160 N N . GLY A 1 148 ? 4.679 26.341 -33.814 1.00 95.31 148 GLY A N 1
ATOM 1161 C CA . GLY A 1 148 ? 5.882 26.294 -34.640 1.00 95.31 148 GLY A CA 1
ATOM 1162 C C . GLY A 1 148 ? 6.193 27.618 -35.337 1.00 95.31 148 GLY A C 1
ATOM 1163 O O . GLY A 1 148 ? 5.303 28.416 -35.638 1.00 95.31 148 GLY A O 1
ATOM 1164 N N . THR A 1 149 ? 7.473 27.840 -35.635 1.00 97.19 149 THR A N 1
ATOM 1165 C CA . THR A 1 149 ? 7.912 28.918 -36.537 1.00 97.19 149 THR A CA 1
ATOM 1166 C C . THR A 1 149 ? 7.515 28.616 -37.984 1.00 97.19 149 THR A C 1
ATOM 1168 O O . THR A 1 149 ? 7.260 27.467 -38.336 1.00 97.19 149 THR A O 1
ATOM 1171 N N . GLU A 1 150 ? 7.512 29.621 -38.862 1.00 97.31 150 GLU A N 1
ATOM 1172 C CA . GLU A 1 150 ? 7.222 29.400 -40.290 1.00 97.31 150 GLU A CA 1
ATOM 1173 C C . GLU A 1 150 ? 8.191 28.387 -40.930 1.00 97.31 150 GLU A C 1
ATOM 1175 O O . GLU A 1 150 ? 7.762 27.488 -41.649 1.00 97.31 150 GLU A O 1
ATOM 1180 N N . GLU A 1 151 ? 9.478 28.434 -40.571 1.00 95.75 151 GLU A N 1
ATOM 1181 C CA . GLU A 1 151 ? 10.472 27.452 -41.031 1.00 95.75 151 GLU A CA 1
ATOM 1182 C C . GLU A 1 151 ? 10.166 26.033 -40.510 1.00 95.75 151 GLU A C 1
ATOM 1184 O O . GLU A 1 151 ? 10.312 25.049 -41.239 1.00 95.75 151 GLU A O 1
ATOM 1189 N N . GLN A 1 152 ? 9.686 25.907 -39.266 1.00 96.69 152 GLN A N 1
ATOM 1190 C CA . GLN A 1 152 ? 9.245 24.626 -38.706 1.00 96.69 152 GLN A CA 1
ATOM 1191 C C . GLN A 1 152 ? 7.990 24.098 -39.400 1.00 96.69 152 GLN A C 1
ATOM 1193 O O . GLN A 1 152 ? 7.909 22.901 -39.666 1.00 96.69 152 GLN A O 1
ATOM 1198 N N . LYS A 1 153 ? 7.033 24.964 -39.749 1.00 97.94 153 LYS A N 1
ATOM 1199 C CA . LYS A 1 153 ? 5.839 24.575 -40.515 1.00 97.94 153 LYS A CA 1
ATOM 1200 C C . LYS A 1 153 ? 6.211 24.060 -41.906 1.00 97.94 153 LYS A C 1
ATOM 1202 O O . LYS A 1 153 ? 5.709 23.017 -42.327 1.00 97.94 153 LYS A O 1
ATOM 1207 N N . GLU A 1 154 ? 7.123 24.737 -42.603 1.00 96.69 154 GLU A N 1
ATOM 1208 C CA . GLU A 1 154 ? 7.636 24.294 -43.906 1.00 96.69 154 GLU A CA 1
ATOM 1209 C C . GLU A 1 154 ? 8.319 22.923 -43.811 1.00 96.69 154 GLU A C 1
ATOM 1211 O O . GLU A 1 154 ? 7.971 22.003 -44.554 1.00 96.69 154 GLU A O 1
ATOM 1216 N N . MET A 1 155 ? 9.243 22.750 -42.861 1.00 94.69 155 MET A N 1
ATOM 1217 C CA . MET A 1 155 ? 9.957 21.481 -42.671 1.00 94.69 155 MET A CA 1
ATOM 1218 C C . MET A 1 155 ? 9.045 20.349 -42.193 1.00 94.69 155 MET A C 1
ATOM 1220 O O . MET A 1 155 ? 9.188 19.211 -42.645 1.00 94.69 155 MET A O 1
ATOM 1224 N N . ALA A 1 156 ? 8.065 20.639 -41.340 1.00 95.19 156 ALA A N 1
ATOM 1225 C CA . ALA A 1 156 ? 7.061 19.665 -40.935 1.00 95.19 156 ALA A CA 1
ATOM 1226 C C . ALA A 1 156 ? 6.237 19.190 -42.142 1.00 95.19 156 ALA A C 1
ATOM 1228 O O . ALA A 1 156 ? 6.040 17.990 -42.308 1.00 95.19 156 ALA A O 1
ATOM 1229 N N . ASN A 1 157 ? 5.840 20.091 -43.047 1.00 95.88 157 ASN A N 1
ATOM 1230 C CA . ASN A 1 157 ? 5.128 19.717 -44.273 1.00 95.88 157 ASN A CA 1
ATOM 1231 C C . ASN A 1 157 ? 5.949 18.805 -45.195 1.00 95.88 157 ASN A C 1
ATOM 1233 O O . ASN A 1 157 ? 5.376 17.916 -45.829 1.00 95.88 157 ASN A O 1
ATOM 1237 N N . VAL A 1 158 ? 7.273 18.972 -45.254 1.00 96.12 158 VAL A N 1
ATOM 1238 C CA . VAL A 1 158 ? 8.152 18.038 -45.980 1.00 96.12 158 VAL A CA 1
ATOM 1239 C C . VAL A 1 158 ? 8.077 16.637 -45.371 1.00 96.12 158 VAL A C 1
ATOM 1241 O O . VAL A 1 158 ? 7.906 15.667 -46.115 1.00 96.12 158 VAL A O 1
ATOM 1244 N N . LEU A 1 159 ? 8.151 16.529 -44.038 1.00 94.75 159 LEU A N 1
ATOM 1245 C CA . LEU A 1 159 ? 8.017 15.253 -43.334 1.00 94.75 159 LEU A CA 1
ATOM 1246 C C . LEU A 1 159 ? 6.648 14.622 -43.598 1.00 94.75 159 LEU A C 1
ATOM 1248 O O . LEU A 1 159 ? 6.583 13.475 -44.031 1.00 94.75 159 LEU A O 1
ATOM 1252 N N . TRP A 1 160 ? 5.562 15.371 -43.384 1.00 94.25 160 TRP A N 1
ATOM 1253 C CA . TRP A 1 160 ? 4.200 14.863 -43.548 1.00 94.25 160 TRP A CA 1
ATOM 1254 C C . TRP A 1 160 ? 3.967 14.333 -44.954 1.00 94.25 160 TRP A C 1
ATOM 1256 O O . TRP A 1 160 ? 3.390 13.264 -45.108 1.00 94.25 160 TRP A O 1
ATOM 1266 N N . ASN A 1 161 ? 4.441 15.038 -45.980 1.00 94.88 161 ASN A N 1
ATOM 1267 C CA . ASN A 1 161 ? 4.263 14.631 -47.371 1.00 94.88 161 ASN A CA 1
ATOM 1268 C C . ASN A 1 161 ? 5.216 13.516 -47.820 1.00 94.88 161 ASN A C 1
ATOM 1270 O O . ASN A 1 161 ? 5.092 13.067 -48.956 1.00 94.88 161 ASN A O 1
ATOM 1274 N N . GLY A 1 162 ? 6.155 13.080 -46.970 1.00 94.81 162 GLY A N 1
ATOM 1275 C CA . GLY A 1 162 ? 7.192 12.130 -47.361 1.00 94.81 162 GLY A CA 1
ATOM 1276 C C . GLY A 1 162 ? 7.987 12.642 -48.562 1.00 94.81 162 GLY A C 1
ATOM 1277 O O . GLY A 1 162 ? 8.162 11.930 -49.548 1.00 94.81 162 GLY A O 1
ATOM 1278 N N . ALA A 1 163 ? 8.399 13.911 -48.512 1.00 96.75 163 ALA A N 1
ATOM 1279 C CA . ALA A 1 163 ? 8.941 14.635 -49.661 1.00 96.75 163 ALA A CA 1
ATOM 1280 C C . ALA A 1 163 ? 10.436 14.973 -49.530 1.00 96.75 163 ALA A C 1
ATOM 1282 O O . ALA A 1 163 ? 10.933 15.872 -50.214 1.00 96.75 163 ALA A O 1
ATOM 1283 N N . PHE A 1 164 ? 11.179 14.277 -48.664 1.00 95.12 164 PHE A N 1
ATOM 1284 C CA . PHE A 1 164 ? 12.628 14.452 -48.607 1.00 95.12 164 PHE A CA 1
ATOM 1285 C C . PHE A 1 164 ? 13.277 13.993 -49.915 1.00 95.12 164 PHE A C 1
ATOM 1287 O O . PHE A 1 164 ? 12.861 13.005 -50.516 1.00 95.12 164 PHE A O 1
ATOM 1294 N N . GLN A 1 165 ? 14.314 14.708 -50.349 1.00 94.31 165 GLN A N 1
ATOM 1295 C CA . GLN A 1 165 ? 14.994 14.460 -51.629 1.00 94.31 165 GLN A CA 1
ATOM 1296 C C . GLN A 1 165 ? 16.460 14.053 -51.455 1.00 94.31 165 GLN A C 1
ATOM 1298 O O . GLN A 1 165 ? 17.085 13.566 -52.393 1.00 94.31 165 GLN A O 1
ATOM 1303 N N . SER A 1 166 ? 17.029 14.294 -50.273 1.00 92.31 166 SER A N 1
ATOM 1304 C CA . SER A 1 166 ? 18.430 14.034 -49.964 1.00 92.31 166 SER A CA 1
ATOM 1305 C C . SER A 1 166 ? 18.655 13.997 -48.453 1.00 92.31 166 SER A C 1
ATOM 1307 O O . SER A 1 166 ? 17.815 14.451 -47.669 1.00 92.31 166 SER A O 1
ATOM 1309 N N . LEU A 1 167 ? 19.825 13.506 -48.040 1.00 87.31 167 LEU A N 1
ATOM 1310 C CA . LEU A 1 167 ? 20.256 13.565 -46.641 1.00 87.31 167 LEU A CA 1
ATOM 1311 C C . LEU A 1 167 ? 20.503 15.000 -46.161 1.00 87.31 167 LEU A C 1
ATOM 1313 O O . LEU A 1 167 ? 20.243 15.281 -44.996 1.00 87.31 167 LEU A O 1
ATOM 1317 N N . ASP A 1 168 ? 20.897 15.924 -47.043 1.00 87.81 168 ASP A N 1
ATOM 1318 C CA . ASP A 1 168 ? 21.011 17.349 -46.699 1.00 87.81 168 ASP A CA 1
ATOM 1319 C C . ASP A 1 168 ? 19.644 17.948 -46.340 1.00 87.81 168 ASP A C 1
ATOM 1321 O O . ASP A 1 168 ? 19.529 18.751 -45.414 1.00 87.81 168 ASP A O 1
ATOM 1325 N N . HIS A 1 169 ? 18.579 17.511 -47.023 1.00 90.75 169 HIS A N 1
ATOM 1326 C CA . HIS A 1 169 ? 17.218 17.932 -46.696 1.00 90.75 169 HIS A CA 1
ATOM 1327 C C . HIS A 1 169 ? 16.787 17.400 -45.316 1.00 90.75 169 HIS A C 1
ATOM 1329 O O . HIS A 1 169 ? 16.198 18.131 -44.521 1.00 90.75 169 HIS A O 1
ATOM 1335 N N . VAL A 1 170 ? 17.149 16.155 -44.986 1.00 89.19 170 VAL A N 1
ATOM 1336 C CA . VAL A 1 170 ? 16.920 15.572 -43.649 1.00 89.19 170 VAL A CA 1
ATOM 1337 C C . VAL A 1 170 ? 17.757 16.278 -42.575 1.00 89.19 170 VAL A C 1
ATOM 1339 O O . VAL A 1 170 ? 17.263 16.535 -41.478 1.00 89.19 170 VAL A O 1
ATOM 1342 N N . ALA A 1 171 ? 19.005 16.639 -42.880 1.00 87.00 171 ALA A N 1
ATOM 1343 C CA . ALA A 1 171 ? 19.866 17.413 -41.990 1.00 87.00 171 ALA A CA 1
ATOM 1344 C C . ALA A 1 171 ? 19.242 18.771 -41.656 1.00 87.00 171 ALA A C 1
ATOM 1346 O O . ALA A 1 171 ? 19.143 19.136 -40.483 1.00 87.00 171 ALA A O 1
ATOM 1347 N N . LYS A 1 172 ? 18.739 19.475 -42.676 1.00 88.38 172 LYS A N 1
ATOM 1348 C CA . LYS A 1 172 ? 18.029 20.742 -42.496 1.00 88.38 172 LYS A CA 1
ATOM 1349 C C . LYS A 1 172 ? 16.772 20.577 -41.640 1.00 88.38 172 LYS A C 1
ATOM 1351 O O . LYS A 1 172 ? 16.547 21.385 -40.743 1.00 88.38 172 LYS A O 1
ATOM 1356 N N . TYR A 1 173 ? 16.000 19.511 -41.849 1.00 91.44 173 TYR A N 1
ATOM 1357 C CA . TYR A 1 173 ? 14.840 19.210 -41.010 1.00 91.44 173 TYR A CA 1
ATOM 1358 C C . TYR A 1 173 ? 15.220 19.079 -39.531 1.00 91.44 173 TYR A C 1
ATOM 1360 O O . TYR A 1 173 ? 14.613 19.736 -38.690 1.00 91.44 173 TYR A O 1
ATOM 1368 N N . TYR A 1 174 ? 16.245 18.291 -39.193 1.00 87.00 174 TYR A N 1
ATOM 1369 C CA . TYR A 1 174 ? 16.652 18.121 -37.793 1.00 87.00 174 TYR A CA 1
ATOM 1370 C C . TYR A 1 174 ? 17.295 19.375 -37.193 1.00 87.00 174 TYR A C 1
ATOM 1372 O O . TYR A 1 174 ? 17.151 19.601 -35.995 1.00 87.00 174 TYR A O 1
ATOM 1380 N N . GLN A 1 175 ? 17.930 20.224 -38.005 1.00 86.94 175 GLN A N 1
ATOM 1381 C CA . GLN A 1 175 ? 18.385 21.544 -37.562 1.00 86.94 175 GLN A CA 1
ATOM 1382 C C . GLN A 1 175 ? 17.206 22.434 -37.129 1.00 86.94 175 GLN A C 1
ATOM 1384 O O . GLN A 1 175 ? 17.296 23.132 -36.124 1.00 86.94 175 GLN A O 1
ATOM 1389 N N . VAL A 1 176 ? 16.103 22.406 -37.882 1.00 90.62 176 VAL A N 1
ATOM 1390 C CA . VAL A 1 176 ? 14.932 23.276 -37.670 1.00 90.62 176 VAL A CA 1
ATOM 1391 C C . VAL A 1 176 ? 13.986 22.725 -36.597 1.00 90.62 176 VAL A C 1
ATOM 1393 O O . VAL A 1 176 ? 13.499 23.461 -35.737 1.00 90.62 176 VAL A O 1
ATOM 1396 N N . MET A 1 177 ? 13.725 21.420 -36.633 1.00 92.06 177 MET A N 1
ATOM 1397 C CA . MET A 1 177 ? 12.762 20.751 -35.755 1.00 92.06 177 MET A CA 1
ATOM 1398 C C . MET A 1 177 ? 13.394 20.238 -34.460 1.00 92.06 177 MET A C 1
ATOM 1400 O O . MET A 1 177 ? 12.678 20.007 -33.490 1.00 92.06 177 MET A O 1
ATOM 1404 N N . GLY A 1 178 ? 14.721 20.076 -34.420 1.00 88.38 178 GLY A N 1
ATOM 1405 C CA . GLY A 1 178 ? 15.476 19.552 -33.277 1.00 88.38 178 GLY A CA 1
ATOM 1406 C C . GLY A 1 178 ? 15.128 20.181 -31.921 1.00 88.38 178 GLY A C 1
ATOM 1407 O O . GLY A 1 178 ? 14.910 19.421 -30.978 1.00 88.38 178 GLY A O 1
ATOM 1408 N N . PRO A 1 179 ? 14.972 21.517 -31.803 1.00 90.31 179 PRO A N 1
ATOM 1409 C CA . PRO A 1 179 ? 14.596 22.161 -30.542 1.00 90.31 179 PRO A CA 1
ATOM 1410 C C . PRO A 1 179 ? 13.261 21.701 -29.941 1.00 90.31 179 PRO A C 1
ATOM 1412 O O . PRO A 1 179 ? 13.029 21.918 -28.758 1.00 90.31 179 PRO A O 1
ATOM 1415 N N . LEU A 1 180 ? 12.373 21.076 -30.722 1.00 93.44 180 LEU A N 1
ATOM 1416 C CA . LEU A 1 180 ? 11.111 20.542 -30.206 1.00 93.44 180 LEU A CA 1
ATOM 1417 C C . LEU A 1 180 ? 11.283 19.175 -29.526 1.00 93.44 180 LEU A C 1
ATOM 1419 O O . LEU A 1 180 ? 10.436 18.782 -28.732 1.00 93.44 180 LEU A O 1
ATOM 1423 N N . TYR A 1 181 ? 12.365 18.442 -29.806 1.00 92.12 181 TYR A N 1
ATOM 1424 C CA . TYR A 1 181 ? 12.564 17.064 -29.336 1.00 92.12 181 TYR A CA 1
ATOM 1425 C C . TYR A 1 181 ? 13.098 16.951 -27.902 1.00 92.12 181 TYR A C 1
ATOM 1427 O O . TYR A 1 181 ? 13.036 15.867 -27.330 1.00 92.12 181 TYR A O 1
ATOM 1435 N N . SER A 1 182 ? 13.635 18.031 -27.333 1.00 90.69 182 SER A N 1
ATOM 1436 C CA . SER A 1 182 ? 14.339 18.028 -26.045 1.00 90.69 182 SER A CA 1
ATOM 1437 C C . SER A 1 182 ? 14.106 19.350 -25.317 1.00 90.69 182 SER A C 1
ATOM 1439 O O . SER A 1 182 ? 14.159 20.417 -25.927 1.00 90.69 182 SER A O 1
ATOM 1441 N N . LYS A 1 183 ? 13.849 19.287 -24.011 1.00 88.12 183 LYS A N 1
ATOM 1442 C CA . LYS A 1 183 ? 13.738 20.443 -23.107 1.00 88.12 183 LYS A CA 1
ATOM 1443 C C . LYS A 1 183 ? 15.102 20.945 -22.652 1.00 88.12 183 LYS A C 1
ATOM 1445 O O . LYS A 1 183 ? 15.254 22.147 -22.424 1.00 88.12 183 LYS A O 1
ATOM 1450 N N . LYS A 1 184 ? 16.102 20.068 -22.556 1.00 82.94 184 LYS A N 1
ATOM 1451 C CA . LYS A 1 184 ? 17.497 20.497 -22.446 1.00 82.94 184 LYS A CA 1
ATOM 1452 C C . LYS A 1 184 ? 17.913 21.114 -23.776 1.00 82.94 184 LYS A C 1
ATOM 1454 O O . LYS A 1 184 ? 17.775 20.471 -24.818 1.00 82.94 184 LYS A O 1
ATOM 1459 N N . GLN A 1 185 ? 18.433 22.346 -23.741 1.00 59.78 185 GLN A N 1
ATOM 1460 C CA . GLN A 1 185 ? 19.222 22.863 -24.857 1.00 59.78 185 GLN A CA 1
ATOM 1461 C C . GLN A 1 185 ? 20.378 21.887 -25.046 1.00 59.78 185 GLN A C 1
ATOM 1463 O O . GLN A 1 185 ? 21.248 21.786 -24.186 1.00 59.78 185 GLN A O 1
ATOM 1468 N N . SER A 1 186 ? 20.351 21.114 -26.127 1.00 50.81 186 SER A N 1
ATOM 1469 C CA . SER A 1 186 ? 21.517 20.333 -26.500 1.00 50.81 186 SER A CA 1
ATOM 1470 C C . SER A 1 186 ? 22.633 21.325 -26.805 1.00 50.81 186 SER A C 1
ATOM 1472 O O . SER A 1 186 ? 22.474 22.137 -27.723 1.00 50.81 186 SER A O 1
ATOM 1474 N N . ASP A 1 187 ? 23.758 21.244 -26.095 1.00 42.00 187 ASP A N 1
ATOM 1475 C CA . ASP A 1 187 ? 25.026 21.647 -26.694 1.00 42.00 187 ASP A CA 1
ATOM 1476 C C . ASP A 1 187 ? 25.073 20.963 -28.065 1.00 42.00 187 ASP A C 1
ATOM 1478 O O . ASP A 1 187 ? 24.890 19.748 -28.178 1.00 42.00 187 ASP A O 1
ATOM 1482 N N . VAL A 1 188 ? 25.195 21.756 -29.125 1.00 44.31 188 VAL A N 1
ATOM 1483 C CA . VAL A 1 188 ? 25.037 21.350 -30.533 1.00 44.31 188 VAL A CA 1
ATOM 1484 C C . VAL A 1 188 ? 26.244 20.506 -31.007 1.00 44.31 188 VAL A C 1
ATOM 1486 O O . VAL A 1 188 ? 26.639 20.557 -32.161 1.00 44.31 188 VAL A O 1
ATOM 1489 N N . ASP A 1 189 ? 26.823 19.699 -30.114 1.00 39.38 189 ASP A N 1
ATOM 1490 C CA . ASP A 1 189 ? 28.083 18.965 -30.272 1.00 39.38 189 ASP A CA 1
ATOM 1491 C C . ASP A 1 189 ? 27.933 17.444 -30.032 1.00 39.38 189 ASP A C 1
ATOM 1493 O O . ASP A 1 189 ? 28.861 16.757 -29.610 1.00 39.38 189 ASP A O 1
ATOM 1497 N N . THR A 1 190 ? 26.776 16.849 -30.345 1.00 43.88 190 THR A N 1
ATOM 1498 C CA . THR A 1 190 ? 26.699 15.399 -30.655 1.00 43.88 190 THR A CA 1
ATOM 1499 C C . THR A 1 190 ? 26.887 15.239 -32.169 1.00 43.88 190 THR A C 1
ATOM 1501 O O . THR A 1 190 ? 26.384 16.086 -32.903 1.00 43.88 190 THR A O 1
ATOM 1504 N N . PRO A 1 191 ? 27.603 14.217 -32.686 1.00 45.56 191 PRO A N 1
ATOM 1505 C CA . PRO A 1 191 ? 28.148 14.202 -34.048 1.00 45.56 191 PRO A CA 1
ATOM 1506 C C . PRO A 1 191 ? 27.041 14.113 -35.113 1.00 45.56 191 PRO A C 1
ATOM 1508 O O . PRO A 1 191 ? 26.755 13.049 -35.666 1.00 45.56 191 PRO A O 1
ATOM 1511 N N . GLN A 1 192 ? 26.419 15.257 -35.413 1.00 57.44 192 GLN A N 1
ATOM 1512 C CA . GLN A 1 192 ? 25.269 15.390 -36.303 1.00 57.44 192 GLN A CA 1
ATOM 1513 C C . GLN A 1 192 ? 25.597 14.843 -37.689 1.00 57.44 192 GLN A C 1
ATOM 1515 O O . GLN A 1 192 ? 24.780 14.137 -38.263 1.00 57.44 192 GLN A O 1
ATOM 1520 N N . ALA A 1 193 ? 26.819 15.043 -38.185 1.00 52.81 193 ALA A N 1
ATOM 1521 C CA . ALA A 1 193 ? 27.236 14.521 -39.483 1.00 52.81 193 ALA A CA 1
ATOM 1522 C C . ALA A 1 193 ? 27.222 12.980 -39.558 1.00 52.81 193 ALA A C 1
ATOM 1524 O O . ALA A 1 193 ? 26.785 12.426 -40.564 1.00 52.81 193 ALA A O 1
ATOM 1525 N N . ALA A 1 194 ? 27.651 12.279 -38.501 1.00 51.59 194 ALA A N 1
ATOM 1526 C CA . ALA A 1 194 ? 27.695 10.814 -38.487 1.00 51.59 194 ALA A CA 1
ATOM 1527 C C . ALA A 1 194 ? 26.292 10.207 -38.343 1.00 51.59 194 ALA A C 1
ATOM 1529 O O . ALA A 1 194 ? 25.941 9.278 -39.064 1.00 51.59 194 ALA A O 1
ATOM 1530 N N . VAL A 1 195 ? 25.453 10.766 -37.464 1.00 61.28 195 VAL A N 1
ATOM 1531 C CA . VAL A 1 195 ? 24.066 10.300 -37.290 1.00 61.28 195 VAL A CA 1
ATOM 1532 C C . VAL A 1 195 ? 23.222 10.606 -38.532 1.00 61.28 195 VAL A C 1
ATOM 1534 O O . VAL A 1 195 ? 22.468 9.750 -38.987 1.00 61.28 195 VAL A O 1
ATOM 1537 N N . LEU A 1 196 ? 23.351 11.806 -39.110 1.00 62.75 196 LEU A N 1
ATOM 1538 C CA . LEU A 1 196 ? 22.611 12.205 -40.313 1.00 62.75 196 LEU A CA 1
ATOM 1539 C C . LEU A 1 196 ? 23.091 11.455 -41.561 1.00 62.75 196 LEU A C 1
ATOM 1541 O O . LEU A 1 196 ? 22.264 11.081 -42.390 1.00 62.75 196 LEU A O 1
ATOM 1545 N N . GLY A 1 197 ? 24.393 11.168 -41.666 1.00 64.81 197 GLY A N 1
ATOM 1546 C CA . GLY A 1 197 ? 24.993 10.455 -42.798 1.00 64.81 197 GLY A CA 1
ATOM 1547 C C . GLY A 1 197 ? 24.532 9.004 -42.966 1.00 64.81 197 GLY A C 1
ATOM 1548 O O . GLY A 1 197 ? 24.682 8.447 -44.051 1.00 64.81 197 GLY A O 1
ATOM 1549 N N . HIS A 1 198 ? 23.937 8.402 -41.931 1.00 78.69 198 HIS A N 1
ATOM 1550 C CA . HIS A 1 198 ? 23.461 7.015 -41.956 1.00 78.69 198 HIS A CA 1
ATOM 1551 C C . HIS A 1 198 ? 21.932 6.870 -41.927 1.00 78.69 198 HIS A C 1
ATOM 1553 O O . HIS A 1 198 ? 21.425 5.750 -41.965 1.00 78.69 198 HIS A O 1
ATOM 1559 N N . ARG A 1 199 ? 21.170 7.971 -41.939 1.00 88.12 199 ARG A N 1
ATOM 1560 C CA . ARG A 1 199 ? 19.705 7.913 -42.082 1.00 88.12 199 ARG A CA 1
ATOM 1561 C C . ARG A 1 199 ? 19.280 7.474 -43.493 1.00 88.12 199 ARG A C 1
ATOM 1563 O O . ARG A 1 199 ? 20.081 7.437 -44.427 1.00 88.12 199 ARG A O 1
ATOM 1570 N N . SER A 1 200 ? 18.001 7.143 -43.660 1.00 92.44 200 SER A N 1
ATOM 1571 C CA . SER A 1 200 ? 17.366 6.975 -44.973 1.00 92.44 200 SER A CA 1
ATOM 1572 C C . SER A 1 200 ? 16.161 7.888 -45.096 1.00 92.44 200 SER A C 1
ATOM 1574 O O . SER A 1 200 ? 15.177 7.758 -44.367 1.00 92.44 200 SER A O 1
ATOM 1576 N N . TYR A 1 201 ? 16.248 8.807 -46.052 1.00 93.06 201 TYR A N 1
ATOM 1577 C CA . TYR A 1 201 ? 15.131 9.674 -46.385 1.00 93.06 201 TYR A CA 1
ATOM 1578 C C . TYR A 1 201 ? 14.049 8.908 -47.162 1.00 93.06 201 TYR A C 1
ATOM 1580 O O . TYR A 1 201 ? 12.877 9.238 -47.048 1.00 93.06 201 TYR A O 1
ATOM 1588 N N . GLU A 1 202 ? 14.408 7.841 -47.883 1.00 94.62 20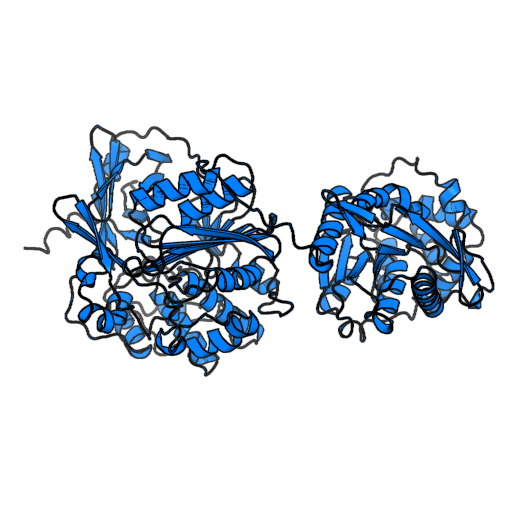2 GLU A N 1
ATOM 1589 C CA . GLU A 1 202 ? 13.456 6.968 -48.572 1.00 94.62 202 GLU A CA 1
ATOM 1590 C C . GLU A 1 202 ? 12.566 6.215 -47.581 1.00 94.62 202 GLU A C 1
ATOM 1592 O O . GLU A 1 202 ? 11.350 6.203 -47.739 1.00 94.62 202 GLU A O 1
ATOM 1597 N N . ALA A 1 203 ? 13.142 5.638 -46.523 1.00 94.19 203 ALA A N 1
ATOM 1598 C CA . ALA A 1 203 ? 12.360 4.987 -45.476 1.00 94.19 203 ALA A CA 1
ATOM 1599 C C . ALA A 1 203 ? 11.510 5.992 -44.677 1.00 94.19 203 ALA A C 1
ATOM 1601 O O . ALA A 1 203 ? 10.359 5.688 -44.365 1.00 94.19 203 ALA A O 1
ATOM 1602 N N . LEU A 1 204 ? 12.030 7.200 -44.400 1.00 93.00 204 LEU A N 1
ATOM 1603 C CA . LEU A 1 204 ? 11.238 8.301 -43.824 1.00 93.00 204 LEU A CA 1
ATOM 1604 C C . LEU A 1 204 ? 10.025 8.638 -44.703 1.00 93.00 204 LEU A C 1
ATOM 1606 O O . LEU A 1 204 ? 8.910 8.756 -44.191 1.00 93.00 204 LEU A O 1
ATOM 1610 N N . ASN A 1 205 ? 10.244 8.766 -46.015 1.00 95.62 205 ASN A N 1
ATOM 1611 C CA . ASN A 1 205 ? 9.202 9.087 -46.983 1.00 95.62 205 ASN A CA 1
ATOM 1612 C C . ASN A 1 205 ? 8.148 7.980 -47.076 1.00 95.62 205 ASN A C 1
ATOM 1614 O O . ASN A 1 205 ? 6.961 8.287 -47.035 1.00 95.62 205 ASN A O 1
ATOM 1618 N N . GLU A 1 206 ? 8.553 6.709 -47.136 1.00 94.44 206 GLU A N 1
ATOM 1619 C CA . GLU A 1 206 ? 7.614 5.578 -47.124 1.00 94.44 206 GLU A CA 1
ATOM 1620 C C . GLU A 1 206 ? 6.801 5.526 -45.824 1.00 94.44 206 GLU A C 1
ATOM 1622 O O . GLU A 1 206 ? 5.598 5.287 -45.845 1.00 94.44 206 GLU A O 1
ATOM 1627 N N . GLY A 1 207 ? 7.415 5.819 -44.678 1.00 93.94 207 GLY A N 1
ATOM 1628 C CA . GLY A 1 207 ? 6.701 5.873 -43.407 1.00 93.94 207 GLY A CA 1
ATOM 1629 C C . GLY A 1 207 ? 5.621 6.946 -43.369 1.00 93.94 207 GLY A C 1
ATOM 1630 O O . GLY A 1 207 ? 4.429 6.641 -43.300 1.00 93.94 207 GLY A O 1
ATOM 1631 N N . PHE A 1 208 ? 6.035 8.212 -43.411 1.00 94.06 208 PHE A N 1
ATOM 1632 C CA . PHE A 1 208 ? 5.126 9.349 -43.238 1.00 94.06 208 PHE A CA 1
ATOM 1633 C C . PHE A 1 208 ? 4.250 9.621 -44.469 1.00 94.06 208 PHE A C 1
ATOM 1635 O O . PHE A 1 208 ? 3.117 10.090 -44.338 1.00 94.06 208 PHE A O 1
ATOM 1642 N N . GLY A 1 209 ? 4.741 9.305 -45.666 1.00 93.56 209 GLY A N 1
ATOM 1643 C CA . GLY A 1 209 ? 3.994 9.435 -46.914 1.00 93.56 209 GLY A CA 1
ATOM 1644 C C . GLY A 1 209 ? 2.979 8.315 -47.142 1.00 93.56 209 GLY A C 1
ATOM 1645 O O . GLY A 1 209 ? 2.011 8.536 -47.867 1.00 93.56 209 GLY A O 1
ATOM 1646 N N . ASN A 1 210 ? 3.157 7.147 -46.511 1.00 93.06 210 ASN A N 1
ATOM 1647 C CA . ASN A 1 210 ? 2.361 5.956 -46.799 1.00 93.06 210 ASN A CA 1
ATOM 1648 C C . ASN A 1 210 ? 1.867 5.258 -45.516 1.00 93.06 210 ASN A C 1
ATOM 1650 O O . ASN A 1 210 ? 0.848 5.666 -44.953 1.00 93.06 210 ASN A O 1
ATOM 1654 N N . PHE A 1 211 ? 2.559 4.224 -45.028 1.00 92.50 211 PHE A N 1
ATOM 1655 C CA . PHE A 1 211 ? 1.959 3.237 -44.117 1.00 92.50 211 PHE A CA 1
ATOM 1656 C C . PHE A 1 211 ? 1.602 3.765 -42.716 1.00 92.50 211 PHE A C 1
ATOM 1658 O O . PHE A 1 211 ? 0.707 3.211 -42.079 1.00 92.50 211 PHE A O 1
ATOM 1665 N N . LEU A 1 212 ? 2.231 4.843 -42.225 1.00 94.50 212 LEU A N 1
ATOM 1666 C CA . LEU A 1 212 ? 1.875 5.427 -40.920 1.00 94.50 212 LEU A CA 1
ATOM 1667 C C . LEU A 1 212 ? 0.521 6.148 -40.934 1.00 94.50 212 LEU A C 1
ATOM 1669 O O . LEU A 1 212 ? -0.050 6.395 -39.876 1.00 94.50 212 LEU A O 1
ATOM 1673 N N . ARG A 1 213 ? -0.017 6.479 -42.113 1.00 94.44 213 ARG A N 1
ATOM 1674 C CA . ARG A 1 213 ? -1.297 7.196 -42.254 1.00 94.44 213 ARG A CA 1
ATOM 1675 C C . ARG A 1 213 ? -2.516 6.316 -42.004 1.00 94.44 213 ARG A C 1
ATOM 1677 O O . ARG A 1 213 ? -3.594 6.845 -41.761 1.00 94.44 213 ARG A O 1
ATOM 1684 N N . SER A 1 214 ? -2.345 5.000 -42.087 1.00 93.12 214 SER A N 1
ATOM 1685 C CA . SER A 1 214 ? -3.389 4.001 -41.841 1.00 93.12 214 SER A CA 1
ATOM 1686 C C . SER A 1 214 ? -3.040 3.051 -40.693 1.00 93.12 214 SER A C 1
ATOM 1688 O O . SER A 1 214 ? -3.679 2.014 -40.546 1.00 93.12 214 SER A O 1
ATOM 1690 N N . PHE A 1 215 ? -1.997 3.359 -39.922 1.00 95.00 215 PHE A N 1
ATOM 1691 C CA . PHE A 1 215 ? -1.588 2.573 -38.765 1.00 95.00 215 PHE A CA 1
ATOM 1692 C C . PHE A 1 215 ? -2.613 2.719 -37.633 1.00 95.00 215 PHE A C 1
ATOM 1694 O O . PHE A 1 215 ? -2.887 3.833 -37.203 1.00 95.00 215 PHE A O 1
ATOM 1701 N N . ASP A 1 216 ? -3.174 1.619 -37.138 1.00 97.56 216 ASP A N 1
ATOM 1702 C CA . ASP A 1 216 ? -4.034 1.608 -35.950 1.00 97.56 216 ASP A CA 1
ATOM 1703 C C . ASP A 1 216 ? -4.021 0.220 -35.313 1.00 97.56 216 ASP A C 1
ATOM 1705 O O . ASP A 1 216 ? -4.276 -0.783 -35.982 1.00 97.56 216 ASP A O 1
ATOM 1709 N N . MET A 1 217 ? -3.691 0.158 -34.028 1.00 96.25 217 MET A N 1
ATOM 1710 C CA . MET A 1 217 ? -3.604 -1.087 -33.267 1.00 96.25 217 MET A CA 1
ATOM 1711 C C . MET A 1 217 ? -4.490 -1.089 -32.025 1.00 96.25 217 MET A C 1
ATOM 1713 O O . MET A 1 217 ? -4.464 -2.066 -31.278 1.00 96.25 217 MET A O 1
ATOM 1717 N N . ARG A 1 218 ? -5.261 -0.022 -31.781 1.00 97.75 218 ARG A N 1
ATOM 1718 C CA . ARG A 1 218 ? -5.971 0.189 -30.508 1.00 97.75 218 ARG A CA 1
ATOM 1719 C C . ARG A 1 218 ? -6.877 -0.984 -30.139 1.00 97.75 218 ARG A C 1
ATOM 1721 O O . ARG A 1 218 ? -6.810 -1.454 -29.010 1.00 97.75 218 ARG A O 1
ATOM 1728 N N . ASP A 1 219 ? -7.603 -1.524 -31.116 1.00 96.88 219 ASP A N 1
ATOM 1729 C CA . ASP A 1 219 ? -8.535 -2.648 -30.934 1.00 96.88 219 ASP A CA 1
ATOM 1730 C C . ASP A 1 219 ? -7.850 -3.985 -30.588 1.00 96.88 219 ASP A C 1
ATOM 1732 O O . ASP A 1 219 ? -8.521 -4.969 -30.301 1.00 96.88 219 ASP A O 1
ATOM 1736 N N . GLN A 1 220 ? -6.518 -4.054 -30.648 1.00 97.12 220 GLN A N 1
ATOM 1737 C CA . GLN A 1 220 ? -5.748 -5.275 -30.395 1.00 97.12 220 GLN A CA 1
ATOM 1738 C C . GLN A 1 220 ? -4.890 -5.184 -29.129 1.00 97.12 220 GLN A C 1
ATOM 1740 O O . GLN A 1 220 ? -4.409 -6.211 -28.651 1.00 97.12 220 GLN A O 1
ATOM 1745 N N . LEU A 1 221 ? -4.679 -3.987 -28.570 1.00 96.38 221 LEU A N 1
ATOM 1746 C CA . LEU A 1 221 ? -3.742 -3.789 -27.457 1.00 96.38 221 LEU A CA 1
ATOM 1747 C C . LEU A 1 221 ? -4.153 -4.522 -26.173 1.00 96.38 221 LEU A C 1
ATOM 1749 O O . LEU A 1 221 ? -3.273 -4.949 -25.429 1.00 96.38 221 LEU A O 1
ATOM 1753 N N . GLU A 1 222 ? -5.450 -4.767 -25.962 1.00 89.50 222 GLU A N 1
ATOM 1754 C CA . GLU A 1 222 ? -5.949 -5.559 -24.823 1.00 89.50 222 GLU A CA 1
ATOM 1755 C C . GLU A 1 222 ? -5.429 -7.005 -24.805 1.00 89.50 222 GLU A C 1
ATOM 1757 O O . GLU A 1 222 ? -5.425 -7.659 -23.764 1.00 89.50 222 GLU A O 1
ATOM 1762 N N . THR A 1 223 ? -4.949 -7.502 -25.950 1.00 89.50 223 THR A N 1
ATOM 1763 C CA . THR A 1 223 ? -4.408 -8.861 -26.089 1.00 89.50 223 THR A CA 1
ATOM 1764 C C . THR A 1 223 ? -2.935 -8.980 -25.688 1.00 89.50 223 THR A C 1
ATOM 1766 O O . THR A 1 223 ? -2.411 -10.095 -25.617 1.00 89.50 223 THR A O 1
ATOM 1769 N N . ILE A 1 224 ? -2.249 -7.863 -25.419 1.00 92.38 224 ILE A N 1
ATOM 1770 C CA . ILE A 1 224 ? -0.858 -7.856 -24.950 1.00 92.38 224 ILE A CA 1
ATOM 1771 C C . ILE A 1 224 ? -0.844 -8.125 -23.439 1.00 92.38 224 ILE A C 1
ATOM 1773 O O . ILE A 1 224 ? -1.237 -7.271 -22.650 1.00 92.38 224 ILE A O 1
ATOM 1777 N N . TYR A 1 225 ? -0.363 -9.300 -23.021 1.00 79.00 225 TYR A N 1
ATOM 1778 C CA . TYR A 1 225 ? -0.287 -9.700 -21.606 1.00 79.00 225 TYR A CA 1
ATOM 1779 C C . TYR A 1 225 ? 1.114 -9.594 -21.002 1.00 79.00 225 TYR A C 1
ATOM 1781 O O . TYR A 1 225 ? 1.259 -9.689 -19.782 1.00 79.00 225 TYR A O 1
ATOM 1789 N N . VAL A 1 226 ? 2.158 -9.430 -21.817 1.00 83.38 226 VAL A N 1
ATOM 1790 C CA . VAL A 1 226 ? 3.519 -9.252 -21.297 1.00 83.38 226 VAL A CA 1
ATOM 1791 C C . VAL A 1 226 ? 3.604 -7.962 -20.461 1.00 83.38 226 VAL A C 1
ATOM 1793 O O . VAL A 1 226 ? 3.011 -6.950 -20.858 1.00 83.38 226 VAL A O 1
ATOM 1796 N N . PRO A 1 227 ? 4.336 -7.952 -19.328 1.00 85.56 227 PRO A N 1
ATOM 1797 C CA . PRO A 1 227 ? 4.589 -6.725 -18.584 1.00 85.56 227 PRO A CA 1
ATOM 1798 C C . PRO A 1 227 ? 5.078 -5.609 -19.507 1.00 85.56 227 PRO A C 1
ATOM 1800 O O . PRO A 1 227 ? 5.979 -5.821 -20.325 1.00 85.56 227 PRO A O 1
ATOM 1803 N N . THR A 1 228 ? 4.472 -4.430 -19.390 1.00 93.44 228 THR A N 1
ATOM 1804 C CA . THR A 1 228 ? 4.729 -3.312 -20.301 1.00 93.44 228 THR A CA 1
ATOM 1805 C C . THR A 1 228 ? 5.008 -2.023 -19.533 1.00 93.44 228 THR A C 1
ATOM 1807 O O . THR A 1 228 ? 4.198 -1.573 -18.730 1.00 93.44 228 THR A O 1
ATOM 1810 N N . LEU A 1 229 ? 6.140 -1.381 -19.801 1.00 96.38 229 LEU A N 1
ATOM 1811 C CA . LEU A 1 229 ? 6.450 -0.039 -19.319 1.00 96.38 229 LEU A CA 1
ATOM 1812 C C . LEU A 1 229 ? 6.176 0.972 -20.434 1.00 96.38 229 LEU A C 1
ATOM 1814 O O . LEU A 1 229 ? 6.807 0.920 -21.488 1.00 96.38 229 LEU A O 1
ATOM 1818 N N . VAL A 1 230 ? 5.265 1.908 -20.189 1.00 97.94 230 VAL A N 1
ATOM 1819 C CA . VAL A 1 230 ? 4.936 3.013 -21.094 1.00 97.94 230 VAL A CA 1
ATOM 1820 C C . VAL A 1 230 ? 5.542 4.293 -20.530 1.00 97.94 230 VAL A C 1
ATOM 1822 O O . VAL A 1 230 ? 5.288 4.650 -19.384 1.00 97.94 230 VAL A O 1
ATOM 1825 N N . MET A 1 231 ? 6.358 4.986 -21.317 1.00 98.44 231 MET A N 1
ATOM 1826 C CA . MET A 1 231 ? 7.086 6.183 -20.896 1.00 98.44 231 MET A CA 1
ATOM 1827 C C . MET A 1 231 ? 6.769 7.353 -21.820 1.00 98.44 231 MET A C 1
ATOM 1829 O O . MET A 1 231 ? 6.952 7.251 -23.036 1.00 98.44 231 MET A O 1
ATOM 1833 N N . ALA A 1 232 ? 6.355 8.477 -21.242 1.00 97.69 232 ALA A N 1
ATOM 1834 C CA . ALA A 1 232 ? 5.949 9.669 -21.982 1.00 97.69 232 ALA A CA 1
ATOM 1835 C C . ALA A 1 232 ? 6.684 10.917 -21.493 1.00 97.69 232 ALA A C 1
ATOM 1837 O O . ALA A 1 232 ? 6.872 11.088 -20.293 1.00 97.69 232 ALA A O 1
ATOM 1838 N N . GLY A 1 233 ? 7.043 11.820 -22.405 1.00 97.06 233 GLY A N 1
ATOM 1839 C CA . GLY A 1 233 ? 7.444 13.178 -22.043 1.00 97.06 233 GLY A CA 1
ATOM 1840 C C . GLY A 1 233 ? 6.220 14.084 -21.961 1.00 97.06 233 GLY A C 1
ATOM 1841 O O . GLY A 1 233 ? 5.423 14.122 -22.900 1.00 97.06 233 GLY A O 1
ATOM 1842 N N . ARG A 1 234 ? 6.071 14.843 -20.869 1.00 96.94 234 ARG A N 1
ATOM 1843 C CA . ARG A 1 234 ? 4.944 15.772 -20.663 1.00 96.94 234 ARG A CA 1
ATOM 1844 C C . ARG A 1 234 ? 4.772 16.776 -21.809 1.00 96.94 234 ARG A C 1
ATOM 1846 O O . ARG A 1 234 ? 3.653 17.206 -22.079 1.00 96.94 234 ARG A O 1
ATOM 1853 N N . TYR A 1 235 ? 5.868 17.148 -22.470 1.00 96.31 235 TYR A N 1
ATOM 1854 C CA . TYR A 1 235 ? 5.912 18.150 -23.538 1.00 96.31 235 TYR A CA 1
ATOM 1855 C C . TYR A 1 235 ? 6.180 17.561 -24.928 1.00 96.31 235 TYR A C 1
ATOM 1857 O O . TYR A 1 235 ? 6.582 18.301 -25.827 1.00 96.31 235 TYR A O 1
ATOM 1865 N N . ASP A 1 236 ? 6.002 16.252 -25.114 1.00 97.75 236 ASP A N 1
ATOM 1866 C CA . ASP A 1 236 ? 6.201 15.614 -26.414 1.00 97.75 236 ASP A CA 1
ATOM 1867 C C . ASP A 1 236 ? 5.264 16.213 -27.478 1.00 97.75 236 ASP A C 1
ATOM 1869 O O . ASP A 1 236 ? 4.039 16.187 -27.357 1.00 97.75 236 ASP A O 1
ATOM 1873 N N . TRP A 1 237 ? 5.859 16.779 -28.527 1.00 96.44 237 TRP A N 1
ATOM 1874 C CA . TRP A 1 237 ? 5.135 17.471 -29.588 1.00 96.44 237 TRP A CA 1
ATOM 1875 C C . TRP A 1 237 ? 4.629 16.546 -30.699 1.00 96.44 237 TRP A C 1
ATOM 1877 O O . TRP A 1 237 ? 3.704 16.920 -31.422 1.00 96.44 237 TRP A O 1
ATOM 1887 N N . ILE A 1 238 ? 5.262 15.381 -30.885 1.00 96.50 238 ILE A N 1
ATOM 1888 C CA . ILE A 1 238 ? 4.988 14.479 -32.011 1.00 96.50 238 ILE A CA 1
ATOM 1889 C C . ILE A 1 238 ? 4.116 13.303 -31.583 1.00 96.50 238 ILE A C 1
ATOM 1891 O O . ILE A 1 238 ? 3.192 12.940 -32.305 1.00 96.50 238 ILE A O 1
ATOM 1895 N N . THR A 1 239 ? 4.369 12.744 -30.402 1.00 97.69 239 THR A N 1
ATOM 1896 C CA . THR A 1 239 ? 3.575 11.677 -29.780 1.00 97.69 239 THR A CA 1
ATOM 1897 C C . THR A 1 239 ? 3.143 12.151 -28.397 1.00 97.69 239 THR A C 1
ATOM 1899 O O . THR A 1 239 ? 3.755 11.768 -27.401 1.00 97.69 239 THR A O 1
ATOM 1902 N N . PRO A 1 240 ? 2.148 13.051 -28.323 1.00 97.00 240 PRO A N 1
ATOM 1903 C CA . PRO A 1 240 ? 1.803 13.723 -27.077 1.00 97.00 240 PRO A CA 1
ATOM 1904 C C . PRO A 1 240 ? 1.291 12.730 -26.027 1.00 97.00 240 PRO A C 1
ATOM 1906 O O . PRO A 1 240 ? 0.879 11.617 -26.361 1.00 97.00 240 PRO A O 1
ATOM 1909 N N . VAL A 1 241 ? 1.342 13.125 -24.751 1.00 95.56 241 VAL A N 1
ATOM 1910 C CA . VAL A 1 241 ? 1.135 12.234 -23.591 1.00 95.56 241 VAL A CA 1
ATOM 1911 C C . VAL A 1 241 ? -0.150 11.404 -23.669 1.00 95.56 241 VAL A C 1
ATOM 1913 O O . VAL A 1 241 ? -0.138 10.239 -23.278 1.00 95.56 241 VAL A O 1
ATOM 1916 N N . GLU A 1 242 ? -1.216 11.939 -24.268 1.00 97.25 242 GLU A N 1
ATOM 1917 C CA . GLU A 1 242 ? -2.502 11.254 -24.419 1.00 97.25 242 GLU A CA 1
ATOM 1918 C C . GLU A 1 242 ? -2.390 9.977 -25.271 1.00 97.25 242 GLU A C 1
ATOM 1920 O O . GLU A 1 242 ? -3.194 9.060 -25.136 1.00 97.25 242 GLU A O 1
ATOM 1925 N N . GLU A 1 243 ? -1.398 9.896 -26.163 1.00 98.00 243 GLU A N 1
ATOM 1926 C CA . GLU A 1 243 ? -1.096 8.678 -26.925 1.00 98.00 243 GLU A CA 1
ATOM 1927 C C . GLU A 1 243 ? -0.556 7.569 -26.008 1.00 98.00 243 GLU A C 1
ATOM 1929 O O . GLU A 1 243 ? -0.948 6.410 -26.131 1.00 98.00 243 GLU A O 1
ATOM 1934 N N . SER A 1 244 ? 0.305 7.923 -25.051 1.00 97.94 244 SER A N 1
ATOM 1935 C CA . SER A 1 244 ? 0.855 6.983 -24.067 1.00 97.94 244 SER A CA 1
ATOM 1936 C C . SER A 1 244 ? -0.168 6.603 -22.996 1.00 97.94 244 SER A C 1
ATOM 1938 O O . SER A 1 244 ? -0.245 5.437 -22.618 1.00 97.94 244 SER A O 1
ATOM 1940 N N . GLU A 1 245 ? -1.001 7.550 -22.558 1.00 95.12 245 GLU A N 1
ATOM 1941 C CA . GLU A 1 245 ? -2.154 7.272 -21.691 1.00 95.12 245 GLU A CA 1
ATOM 1942 C C . GLU A 1 245 ? -3.113 6.280 -22.355 1.00 95.12 245 GLU A C 1
ATOM 1944 O O . GLU A 1 245 ? -3.562 5.330 -21.717 1.00 95.12 245 GLU A O 1
ATOM 1949 N N . GLN A 1 246 ? -3.366 6.438 -23.659 1.00 97.31 246 GLN A N 1
ATOM 1950 C CA . GLN A 1 246 ? -4.195 5.501 -24.407 1.00 97.31 246 GLN A CA 1
ATOM 1951 C C . GLN A 1 246 ? -3.577 4.098 -24.459 1.00 97.31 246 GLN A C 1
ATOM 1953 O O . GLN A 1 246 ? -4.285 3.131 -24.184 1.00 97.31 246 GLN A O 1
ATOM 1958 N N . ILE A 1 247 ? -2.277 3.967 -24.749 1.00 97.50 247 ILE A N 1
ATOM 1959 C CA . ILE A 1 247 ? -1.577 2.667 -24.705 1.00 97.50 247 ILE A CA 1
ATOM 1960 C C . ILE A 1 247 ? -1.729 2.034 -23.317 1.00 97.50 247 ILE A C 1
ATOM 1962 O O . ILE A 1 247 ? -2.143 0.880 -23.219 1.00 97.50 247 ILE A O 1
ATOM 1966 N N . ALA A 1 248 ? -1.433 2.786 -22.254 1.00 87.62 248 ALA A N 1
ATOM 1967 C CA . ALA A 1 248 ? -1.485 2.275 -20.888 1.00 87.62 248 ALA A CA 1
ATOM 1968 C C . ALA A 1 248 ? -2.907 1.872 -20.457 1.00 87.62 248 ALA A C 1
ATOM 1970 O O . ALA A 1 248 ? -3.097 0.888 -19.752 1.00 87.62 248 ALA A O 1
ATOM 1971 N N . SER A 1 249 ? -3.928 2.591 -20.931 1.00 86.25 249 SER A N 1
ATOM 1972 C CA . SER A 1 249 ? -5.326 2.238 -20.661 1.00 86.25 249 SER A CA 1
ATOM 1973 C C . SER A 1 249 ? -5.782 0.954 -21.363 1.00 86.25 249 SER A C 1
ATOM 1975 O O . SER A 1 249 ? -6.713 0.306 -20.891 1.00 86.25 249 SER A O 1
ATOM 1977 N N . LEU A 1 250 ? -5.150 0.597 -22.488 1.00 92.31 250 LEU A N 1
ATOM 1978 C CA . LEU A 1 250 ? -5.551 -0.541 -23.314 1.00 92.31 250 LEU A CA 1
ATOM 1979 C C . LEU A 1 250 ? -4.744 -1.811 -23.019 1.00 92.31 250 LEU A C 1
ATOM 1981 O O . LEU A 1 250 ? -5.285 -2.896 -23.180 1.00 92.31 250 LEU A O 1
ATOM 1985 N N . ILE A 1 251 ? -3.481 -1.710 -22.587 1.00 88.88 251 ILE A N 1
ATOM 1986 C CA . ILE A 1 251 ? -2.651 -2.876 -22.235 1.00 88.88 251 ILE A CA 1
ATOM 1987 C C . ILE A 1 251 ? -2.857 -3.228 -20.745 1.00 88.88 251 ILE A C 1
ATOM 1989 O O . ILE A 1 251 ? -2.438 -2.441 -19.890 1.00 88.88 251 ILE A O 1
ATOM 1993 N N . PRO A 1 252 ? -3.420 -4.407 -20.394 1.00 66.69 252 PRO A N 1
ATOM 1994 C CA . PRO A 1 252 ? -3.810 -4.734 -19.015 1.00 66.69 252 PRO A CA 1
ATOM 1995 C C . PRO A 1 252 ? -2.659 -4.724 -18.000 1.00 66.69 252 PRO A C 1
ATOM 1997 O O . PRO A 1 252 ? -2.831 -4.267 -16.871 1.00 66.69 252 PRO A O 1
ATOM 2000 N N . ASN A 1 253 ? -1.482 -5.207 -18.412 1.00 76.00 253 ASN A N 1
ATOM 2001 C CA . ASN A 1 253 ? -0.288 -5.338 -17.570 1.00 76.00 253 ASN A CA 1
ATOM 2002 C C . ASN A 1 253 ? 0.721 -4.214 -17.834 1.00 76.00 253 ASN A C 1
ATOM 2004 O O . ASN A 1 253 ? 1.928 -4.455 -17.943 1.00 76.00 253 ASN A O 1
ATOM 2008 N N . SER A 1 254 ? 0.223 -2.987 -17.995 1.00 82.31 254 SER A N 1
ATOM 2009 C CA . SER A 1 254 ? 1.061 -1.824 -18.262 1.00 82.31 254 SER A CA 1
ATOM 2010 C C . SER A 1 254 ? 1.231 -0.900 -17.056 1.00 82.31 254 SER A C 1
ATOM 2012 O O . SER A 1 254 ? 0.363 -0.793 -16.191 1.00 82.31 254 SER A O 1
ATOM 2014 N N . ARG A 1 255 ? 2.377 -0.216 -17.010 1.00 85.75 255 ARG A N 1
ATOM 2015 C CA . ARG A 1 255 ? 2.681 0.882 -16.087 1.00 85.75 255 ARG A CA 1
ATOM 2016 C C . ARG A 1 255 ? 3.027 2.118 -16.904 1.00 85.75 255 ARG A C 1
ATOM 2018 O O . ARG A 1 255 ? 3.966 2.071 -17.697 1.00 85.75 255 ARG A O 1
ATOM 2025 N N . LEU A 1 256 ? 2.307 3.216 -16.689 1.00 91.31 256 LEU A N 1
ATOM 2026 C CA . LEU A 1 256 ? 2.622 4.513 -17.287 1.00 91.31 256 LEU A CA 1
ATOM 2027 C C . LEU A 1 256 ? 3.559 5.307 -16.374 1.00 91.31 256 LEU A C 1
ATOM 2029 O O . LEU A 1 256 ? 3.317 5.422 -15.175 1.00 91.31 256 LEU A O 1
ATOM 2033 N N . VAL A 1 257 ? 4.599 5.900 -16.952 1.00 85.88 257 VAL A N 1
ATOM 2034 C CA . VAL A 1 257 ? 5.445 6.897 -16.293 1.00 85.88 257 VAL A CA 1
ATOM 2035 C C . VAL A 1 257 ? 5.509 8.135 -17.175 1.00 85.88 257 VAL A C 1
ATOM 2037 O O . VAL A 1 257 ? 5.979 8.079 -18.315 1.00 85.88 257 VAL A O 1
ATOM 2040 N N . VAL A 1 258 ? 5.020 9.257 -16.646 1.00 93.38 258 VAL A N 1
ATOM 2041 C CA . VAL A 1 258 ? 5.098 10.559 -17.313 1.00 93.38 258 VAL A CA 1
ATOM 2042 C C . VAL A 1 258 ? 6.249 11.359 -16.720 1.00 93.38 258 VAL A C 1
ATOM 2044 O O . VAL A 1 258 ? 6.304 11.610 -15.521 1.00 93.38 258 VAL A O 1
ATOM 2047 N N . PHE A 1 259 ? 7.167 11.756 -17.587 1.00 93.19 259 PHE A N 1
ATOM 2048 C CA . PHE A 1 259 ? 8.350 12.538 -17.274 1.00 93.19 259 PHE A CA 1
ATOM 2049 C C . PHE A 1 259 ? 8.004 14.021 -17.400 1.00 93.19 259 PHE A C 1
ATOM 2051 O O . PHE A 1 259 ? 7.815 14.549 -18.504 1.00 93.19 259 PHE A O 1
ATOM 2058 N N . GLU A 1 260 ? 7.830 14.665 -16.245 1.00 93.06 260 GLU A N 1
ATOM 2059 C CA . GLU A 1 260 ? 7.213 15.990 -16.122 1.00 93.06 260 GLU A CA 1
ATOM 2060 C C . GLU A 1 260 ? 8.028 17.111 -16.771 1.00 93.06 260 GLU A C 1
ATOM 2062 O O . GLU A 1 260 ? 7.458 18.125 -17.171 1.00 93.06 260 GLU A O 1
ATOM 2067 N N . ASN A 1 261 ? 9.342 16.933 -16.936 1.00 93.38 261 ASN A N 1
ATOM 2068 C CA . ASN A 1 261 ? 10.238 17.942 -17.504 1.00 93.38 261 ASN A CA 1
ATOM 2069 C C . ASN A 1 261 ? 10.824 17.528 -18.859 1.00 93.38 261 ASN A C 1
ATOM 2071 O O . ASN A 1 261 ? 11.806 18.122 -19.308 1.00 93.38 261 ASN A O 1
ATOM 2075 N N . SER A 1 262 ? 10.198 16.562 -19.534 1.00 95.50 262 SER A N 1
ATOM 2076 C CA . SER A 1 262 ? 10.703 15.971 -20.774 1.00 95.50 262 SER A CA 1
ATOM 2077 C C . SER A 1 262 ? 9.825 16.245 -21.997 1.00 95.50 262 SER A C 1
ATOM 2079 O O . SER A 1 262 ? 8.599 16.333 -21.906 1.00 95.50 262 SER A O 1
ATOM 2081 N N . SER A 1 263 ? 10.462 16.343 -23.165 1.00 96.00 263 SER A N 1
ATOM 2082 C CA . SER A 1 263 ? 9.831 16.235 -24.487 1.00 96.00 263 SER A CA 1
ATOM 2083 C C . SER A 1 263 ? 10.043 14.815 -25.057 1.00 96.00 263 SER A C 1
ATOM 2085 O O . SER A 1 263 ? 10.122 13.842 -24.310 1.00 96.00 263 SER A O 1
ATOM 2087 N N . HIS A 1 264 ? 10.127 14.669 -26.382 1.00 96.06 264 HIS A N 1
ATOM 2088 C CA . HIS A 1 264 ? 10.217 13.391 -27.092 1.00 96.06 264 HIS A CA 1
ATOM 2089 C C . HIS A 1 264 ? 11.461 12.552 -26.730 1.00 96.06 264 HIS A C 1
ATOM 2091 O O . HIS A 1 264 ? 11.421 11.318 -26.780 1.00 96.06 264 HIS A O 1
ATOM 2097 N N . ASN A 1 265 ? 12.566 13.206 -26.354 1.00 93.62 265 ASN A N 1
ATOM 2098 C CA . ASN A 1 265 ? 13.826 12.581 -25.947 1.00 93.62 265 ASN A CA 1
ATOM 2099 C C . ASN A 1 265 ? 13.957 12.517 -24.417 1.00 93.62 265 ASN A C 1
ATOM 2101 O O . ASN A 1 265 ? 14.911 13.035 -23.839 1.00 93.62 265 ASN A O 1
ATOM 2105 N N . VAL A 1 266 ? 13.020 11.829 -23.764 1.00 94.88 266 VAL A N 1
ATOM 2106 C CA . VAL A 1 266 ? 12.980 11.639 -22.298 1.00 94.88 266 VAL A CA 1
ATOM 2107 C C . VAL A 1 266 ? 14.328 11.205 -21.705 1.00 94.88 266 VAL A C 1
ATOM 2109 O O . VAL A 1 266 ? 14.774 11.744 -20.699 1.00 94.88 266 VAL A O 1
ATOM 2112 N N . HIS A 1 267 ? 15.026 10.276 -22.361 1.00 92.56 267 HIS A N 1
ATOM 2113 C CA . HIS A 1 267 ? 16.328 9.767 -21.916 1.00 92.56 267 HIS A CA 1
ATOM 2114 C C . HIS A 1 267 ? 17.446 10.828 -21.892 1.00 92.56 267 HIS A C 1
ATOM 2116 O O . HIS A 1 267 ? 18.456 10.662 -21.204 1.00 92.56 267 HIS A O 1
ATOM 2122 N N . VAL A 1 268 ? 17.278 11.923 -22.636 1.00 90.88 268 VAL A N 1
ATOM 2123 C CA . VAL A 1 268 ? 18.170 13.089 -22.610 1.00 90.88 268 VAL A CA 1
ATOM 2124 C C . VAL A 1 268 ? 17.697 14.087 -21.554 1.00 90.88 268 VAL A C 1
ATOM 2126 O O . VAL A 1 268 ? 18.502 14.566 -20.752 1.00 90.88 268 VAL A O 1
ATOM 2129 N N . ASP A 1 269 ? 16.400 14.387 -21.531 1.00 92.12 269 ASP A N 1
ATOM 2130 C CA . ASP A 1 269 ? 15.813 15.412 -20.666 1.00 92.12 269 ASP A CA 1
ATOM 2131 C C . ASP A 1 269 ? 15.886 15.045 -19.177 1.00 92.12 269 ASP A C 1
ATOM 2133 O O . ASP A 1 269 ? 16.393 15.832 -18.377 1.00 92.12 269 ASP A O 1
ATOM 2137 N N . GLU A 1 270 ? 15.504 13.825 -18.806 1.00 92.19 270 GLU A N 1
ATOM 2138 C CA . GLU A 1 270 ? 15.461 13.337 -17.419 1.00 92.19 270 GLU A CA 1
ATOM 2139 C C . GLU A 1 270 ? 16.230 12.011 -17.293 1.00 92.19 270 GLU A C 1
ATOM 2141 O O . GLU A 1 270 ? 15.691 10.973 -16.923 1.00 92.19 270 GLU A O 1
ATOM 2146 N N . THR A 1 271 ? 17.521 12.051 -17.647 1.00 90.31 271 THR A N 1
ATOM 2147 C CA . THR A 1 271 ? 18.409 10.882 -17.794 1.00 90.31 271 THR A CA 1
ATOM 2148 C C . THR A 1 271 ? 18.431 9.933 -16.593 1.00 90.31 271 THR A C 1
ATOM 2150 O O . THR A 1 271 ? 18.246 8.734 -16.782 1.00 90.31 271 THR A O 1
ATOM 2153 N N . GLU A 1 272 ? 18.656 10.439 -15.378 1.00 85.50 272 GLU A N 1
ATOM 2154 C CA . GLU A 1 272 ? 18.746 9.603 -14.168 1.00 85.50 272 GLU A CA 1
ATOM 2155 C C . GLU A 1 272 ? 17.409 8.903 -13.896 1.00 85.50 272 GLU A C 1
ATOM 2157 O O . GLU A 1 272 ? 17.343 7.674 -13.895 1.00 85.50 272 GLU A O 1
ATOM 2162 N N . THR A 1 273 ? 16.324 9.679 -13.821 1.00 82.94 273 THR A N 1
ATOM 2163 C CA . THR A 1 273 ? 14.957 9.173 -13.626 1.00 82.94 273 THR A CA 1
ATOM 2164 C C . THR A 1 273 ? 14.555 8.171 -14.709 1.00 82.94 273 THR A C 1
ATOM 2166 O O . THR A 1 273 ? 13.887 7.175 -14.425 1.00 82.94 273 THR A O 1
ATOM 2169 N N . PHE A 1 274 ? 14.964 8.398 -15.962 1.00 93.38 274 PHE A N 1
ATOM 2170 C CA . PHE A 1 274 ? 14.701 7.479 -17.068 1.00 93.38 274 PHE A CA 1
ATOM 2171 C C . PHE A 1 274 ? 15.358 6.118 -16.826 1.00 93.38 274 PHE A C 1
ATOM 2173 O O . PHE A 1 274 ? 14.687 5.086 -16.914 1.00 93.38 274 PHE A O 1
ATOM 2180 N N . PHE A 1 275 ? 16.650 6.094 -16.491 1.00 90.06 275 PHE A N 1
ATOM 2181 C CA . PHE A 1 275 ? 17.360 4.837 -16.259 1.00 90.06 275 PHE A CA 1
ATOM 2182 C C . PHE A 1 275 ? 16.894 4.124 -14.993 1.00 90.06 275 PHE A C 1
ATOM 2184 O O . PHE A 1 275 ? 16.728 2.906 -15.028 1.00 90.06 275 PHE A O 1
ATOM 2191 N N . GLU A 1 276 ? 16.602 4.853 -13.917 1.00 81.00 276 GLU A N 1
ATOM 2192 C CA . GLU A 1 276 ? 15.990 4.290 -12.709 1.00 81.00 276 GLU A CA 1
ATOM 2193 C C . GLU A 1 276 ? 14.646 3.631 -13.017 1.00 81.00 276 GLU A C 1
ATOM 2195 O O . GLU A 1 276 ? 14.403 2.497 -12.603 1.00 81.00 276 GLU A O 1
ATOM 2200 N N . THR A 1 277 ? 13.799 4.291 -13.811 1.00 81.50 277 THR A N 1
ATOM 2201 C CA . THR A 1 277 ? 12.499 3.752 -14.230 1.00 81.50 277 THR A CA 1
ATOM 2202 C C . THR A 1 277 ? 12.665 2.449 -15.016 1.00 81.50 277 THR A C 1
ATOM 2204 O O . THR A 1 277 ? 12.005 1.450 -14.716 1.00 81.50 277 THR A O 1
ATOM 2207 N N . VAL A 1 278 ? 13.580 2.429 -15.992 1.00 91.00 278 VAL A N 1
ATOM 2208 C CA . VAL A 1 278 ? 13.873 1.233 -16.796 1.00 91.00 278 VAL A CA 1
ATOM 2209 C C . VAL A 1 278 ? 14.417 0.105 -15.919 1.00 91.00 278 VAL A C 1
ATOM 2211 O O . VAL A 1 278 ? 13.907 -1.011 -15.976 1.00 91.00 278 VAL A O 1
ATOM 2214 N N . LEU A 1 279 ? 15.422 0.371 -15.082 1.00 86.06 279 LEU A N 1
ATOM 2215 C CA . LEU A 1 279 ? 16.033 -0.640 -14.214 1.00 86.06 279 LEU A CA 1
ATOM 2216 C C . LEU A 1 279 ? 15.042 -1.190 -13.189 1.00 86.06 279 LEU A C 1
ATOM 2218 O O . LEU A 1 279 ? 15.019 -2.397 -12.955 1.00 86.06 279 LEU A O 1
ATOM 2222 N N . THR A 1 280 ? 14.190 -0.332 -12.628 1.00 78.62 280 THR A N 1
ATOM 2223 C CA . THR A 1 280 ? 13.108 -0.738 -11.726 1.00 78.62 280 THR A CA 1
ATOM 2224 C C . THR A 1 280 ? 12.197 -1.734 -12.427 1.00 78.62 280 THR A C 1
ATOM 2226 O O . THR A 1 280 ? 12.000 -2.837 -11.921 1.00 78.62 280 THR A O 1
ATOM 2229 N N . PHE A 1 281 ? 11.711 -1.405 -13.624 1.00 83.94 281 PHE A N 1
ATOM 2230 C CA . PHE A 1 281 ? 10.856 -2.300 -14.401 1.00 83.94 281 PHE A CA 1
ATOM 2231 C C . PHE A 1 281 ? 11.535 -3.640 -14.727 1.00 83.94 281 PHE A C 1
ATOM 2233 O O . PHE A 1 281 ? 10.941 -4.697 -14.509 1.00 83.94 281 PHE A O 1
ATOM 2240 N N . ILE A 1 282 ? 12.791 -3.616 -15.182 1.00 85.00 282 ILE A N 1
ATOM 2241 C CA . ILE A 1 282 ? 13.573 -4.824 -15.493 1.00 85.00 282 ILE A CA 1
ATOM 2242 C C . ILE A 1 282 ? 13.785 -5.695 -14.248 1.00 85.00 282 ILE A C 1
ATOM 2244 O O . ILE A 1 282 ? 13.727 -6.918 -14.339 1.00 85.00 282 ILE A O 1
ATOM 2248 N N . ASN A 1 283 ? 14.030 -5.099 -13.080 1.00 73.06 283 ASN A N 1
ATOM 2249 C CA . ASN A 1 283 ? 14.229 -5.854 -11.843 1.00 73.06 283 ASN A CA 1
ATOM 2250 C C . ASN A 1 283 ? 12.931 -6.515 -11.359 1.00 73.06 283 ASN A C 1
ATOM 2252 O O . ASN A 1 283 ? 12.971 -7.664 -10.925 1.00 73.06 283 ASN A O 1
ATOM 2256 N N . HIS A 1 284 ? 11.792 -5.829 -11.497 1.00 66.12 284 HIS A N 1
ATOM 2257 C CA . HIS A 1 284 ? 10.473 -6.381 -11.167 1.00 66.12 284 HIS A CA 1
ATOM 2258 C C . HIS A 1 284 ? 10.086 -7.555 -12.077 1.00 66.12 284 HIS A C 1
ATOM 2260 O O . HIS A 1 284 ? 9.553 -8.558 -11.615 1.00 66.12 284 HIS A O 1
ATOM 2266 N N . THR A 1 285 ? 10.354 -7.436 -13.378 1.00 70.44 285 THR A N 1
ATOM 2267 C CA . THR A 1 285 ? 9.903 -8.403 -14.396 1.00 70.44 285 THR A CA 1
ATOM 2268 C C . THR A 1 285 ? 10.917 -9.518 -14.656 1.00 70.44 285 THR A C 1
ATOM 2270 O O . THR A 1 285 ? 10.549 -10.635 -15.010 1.00 70.44 285 THR A O 1
ATOM 2273 N N . GLY A 1 286 ? 12.203 -9.263 -14.404 1.00 55.25 286 GLY A N 1
ATOM 2274 C CA . GLY A 1 286 ? 13.308 -10.179 -14.688 1.00 55.25 286 GLY A CA 1
ATOM 2275 C C . GLY A 1 286 ? 13.494 -11.310 -13.685 1.00 55.25 286 GLY A C 1
ATOM 2276 O O . GLY A 1 286 ? 14.503 -12.011 -13.760 1.00 55.25 286 GLY A O 1
ATOM 2277 N N . GLY A 1 287 ? 12.585 -11.473 -12.717 1.00 47.00 287 GLY A N 1
ATOM 2278 C CA . GLY A 1 287 ? 12.644 -12.546 -11.722 1.00 47.00 287 GLY A CA 1
ATOM 2279 C C . GLY A 1 287 ? 13.914 -12.546 -10.861 1.00 47.00 287 GLY A C 1
ATOM 2280 O O . GLY A 1 287 ? 14.190 -13.535 -10.174 1.00 47.00 287 GLY A O 1
ATOM 2281 N N . LYS A 1 288 ? 14.708 -11.462 -10.871 1.00 41.47 288 LYS A N 1
ATOM 2282 C CA . LYS A 1 288 ? 15.830 -11.292 -9.947 1.00 41.47 288 LYS A CA 1
ATOM 2283 C C . LYS A 1 288 ? 15.277 -10.864 -8.605 1.00 41.47 288 LYS A C 1
ATOM 2285 O O . LYS A 1 288 ? 15.223 -9.682 -8.286 1.00 41.47 288 LYS A O 1
ATOM 2290 N N . LYS A 1 289 ? 14.907 -11.869 -7.811 1.00 42.66 289 LYS A N 1
ATOM 2291 C CA . LYS A 1 289 ? 14.714 -11.717 -6.372 1.00 42.66 289 LYS A CA 1
ATOM 2292 C C . LYS A 1 289 ? 15.905 -10.952 -5.821 1.00 42.66 289 LYS A C 1
ATOM 2294 O O . LYS A 1 289 ? 17.040 -11.423 -5.940 1.00 42.66 289 LYS A O 1
ATOM 2299 N N . MET A 1 290 ? 15.652 -9.777 -5.251 1.00 46.84 290 MET A N 1
ATOM 2300 C CA . MET A 1 290 ? 16.672 -9.115 -4.457 1.00 46.84 290 MET A CA 1
ATOM 2301 C C . MET A 1 290 ? 17.149 -10.124 -3.408 1.00 46.84 290 MET A C 1
ATOM 2303 O O . MET A 1 290 ? 16.342 -10.880 -2.855 1.00 46.84 290 MET A O 1
ATOM 2307 N N . SER A 1 291 ? 18.465 -10.234 -3.221 1.00 52.34 291 SER A N 1
ATOM 2308 C CA . SER A 1 291 ? 19.017 -11.218 -2.293 1.00 52.34 291 SER A CA 1
ATOM 2309 C C . SER A 1 291 ? 18.404 -10.991 -0.919 1.00 52.34 291 SER A C 1
ATOM 2311 O O . SER A 1 291 ? 18.394 -9.855 -0.439 1.00 52.34 291 SER A O 1
ATOM 2313 N N . LYS A 1 292 ? 17.901 -12.064 -0.300 1.00 71.75 292 LYS A N 1
ATOM 2314 C CA . LYS A 1 292 ? 17.473 -12.014 1.095 1.00 71.75 292 LYS A CA 1
ATOM 2315 C C . LYS A 1 292 ? 18.593 -11.405 1.934 1.00 71.75 292 LYS A C 1
ATOM 2317 O O . LYS A 1 292 ? 19.763 -11.733 1.745 1.00 71.75 292 LYS A O 1
ATOM 2322 N N . VAL A 1 293 ? 18.215 -10.503 2.822 1.00 82.50 293 VAL A N 1
ATOM 2323 C CA . VAL A 1 293 ? 19.097 -9.991 3.858 1.00 82.50 293 VAL A CA 1
ATOM 2324 C C . VAL A 1 293 ? 19.164 -11.072 4.928 1.00 82.50 293 VAL A C 1
ATOM 2326 O O . VAL A 1 293 ? 18.139 -11.431 5.505 1.00 82.50 293 VAL A O 1
ATOM 2329 N N . ASP A 1 294 ? 20.354 -11.628 5.150 1.00 79.88 294 ASP A N 1
ATOM 2330 C CA . ASP A 1 294 ? 20.528 -12.746 6.084 1.00 79.88 294 ASP A CA 1
ATOM 2331 C C . ASP A 1 294 ? 20.327 -12.318 7.548 1.00 79.88 294 ASP A C 1
ATOM 2333 O O . ASP A 1 294 ? 19.809 -13.098 8.345 1.00 79.88 294 ASP A O 1
ATOM 2337 N N . SER A 1 295 ? 20.714 -11.088 7.906 1.00 88.50 295 SER A N 1
ATOM 2338 C CA . SER A 1 295 ? 20.520 -10.526 9.247 1.00 88.50 295 SER A CA 1
ATOM 2339 C C . SER A 1 295 ? 20.447 -8.998 9.247 1.00 88.50 295 SER A C 1
ATOM 2341 O O . SER A 1 295 ? 21.022 -8.330 8.385 1.00 88.50 295 SER A O 1
ATOM 2343 N N . LEU A 1 296 ? 19.758 -8.455 10.251 1.00 95.12 296 LEU A N 1
ATOM 2344 C CA . LEU A 1 296 ? 19.720 -7.028 10.578 1.00 95.12 296 LEU A CA 1
ATOM 2345 C C . LEU A 1 296 ? 20.166 -6.879 12.043 1.00 95.12 296 LEU A C 1
ATOM 2347 O O . LEU A 1 296 ? 19.326 -6.838 12.944 1.00 95.12 296 LEU A O 1
ATOM 2351 N N . PRO A 1 297 ? 21.483 -6.910 12.325 1.00 94.38 297 PRO A N 1
ATOM 2352 C CA . PRO A 1 297 ? 21.991 -7.101 13.682 1.00 94.38 297 PRO A CA 1
ATOM 2353 C C . PRO A 1 297 ? 21.678 -5.932 14.625 1.00 94.38 297 PRO A C 1
ATOM 2355 O O . PRO A 1 297 ? 21.456 -6.154 15.816 1.00 94.38 297 PRO A O 1
ATOM 2358 N N . GLY A 1 298 ? 21.639 -4.694 14.117 1.00 95.88 298 GLY A N 1
ATOM 2359 C CA . GLY A 1 298 ? 21.307 -3.524 14.929 1.00 95.88 298 GLY A CA 1
ATOM 2360 C C . GLY A 1 298 ? 19.841 -3.547 15.359 1.00 95.88 298 GLY A C 1
ATOM 2361 O O . GLY A 1 298 ? 19.516 -3.285 16.522 1.00 95.88 298 GLY A O 1
ATOM 2362 N N . PHE A 1 299 ? 18.956 -3.910 14.433 1.00 97.75 299 PHE A N 1
ATOM 2363 C CA . PHE A 1 299 ? 17.551 -4.164 14.707 1.00 97.75 299 PHE A CA 1
ATOM 2364 C C . PHE A 1 299 ? 17.377 -5.329 15.680 1.00 97.75 299 PHE A C 1
ATOM 2366 O O . PHE A 1 299 ? 16.681 -5.165 16.676 1.00 97.75 299 PHE A O 1
ATOM 2373 N N . GLU A 1 300 ? 18.007 -6.477 15.429 1.00 98.19 300 GLU A N 1
ATOM 2374 C CA . GLU A 1 300 ? 17.858 -7.684 16.246 1.00 98.19 300 GLU A CA 1
ATOM 2375 C C . GLU A 1 300 ? 18.247 -7.430 17.708 1.00 98.19 300 GLU A C 1
ATOM 2377 O O . GLU A 1 300 ? 17.493 -7.783 18.617 1.00 98.19 300 GLU A O 1
ATOM 2382 N N . GLU A 1 301 ? 19.364 -6.737 17.950 1.00 97.69 301 GLU A N 1
ATOM 2383 C CA . GLU A 1 301 ? 19.796 -6.367 19.301 1.00 97.69 301 GLU A CA 1
ATOM 2384 C C . GLU A 1 301 ? 18.809 -5.400 19.980 1.00 97.69 301 GLU A C 1
ATOM 2386 O O . GLU A 1 301 ? 18.446 -5.573 21.149 1.00 97.69 301 GLU A O 1
ATOM 2391 N N . ALA A 1 302 ? 18.365 -4.361 19.267 1.00 97.50 302 ALA A N 1
ATOM 2392 C CA . ALA A 1 302 ? 17.454 -3.359 19.814 1.00 97.50 302 ALA A CA 1
ATOM 2393 C C . ALA A 1 302 ? 16.042 -3.926 20.058 1.00 97.50 302 ALA A C 1
ATOM 2395 O O . ALA A 1 302 ? 15.419 -3.628 21.081 1.00 97.50 302 ALA A O 1
ATOM 2396 N N . ALA A 1 303 ? 15.553 -4.778 19.157 1.00 97.81 303 ALA A N 1
ATOM 2397 C CA . ALA A 1 303 ? 14.270 -5.457 19.267 1.00 97.81 303 ALA A CA 1
ATOM 2398 C C . ALA A 1 303 ? 14.270 -6.459 20.424 1.00 97.81 303 ALA A C 1
ATOM 2400 O O . ALA A 1 303 ? 13.324 -6.451 21.210 1.00 97.81 303 ALA A O 1
ATOM 2401 N N . GLN A 1 304 ? 15.343 -7.240 20.602 1.00 97.94 304 GLN A N 1
ATOM 2402 C CA . GLN A 1 304 ? 15.480 -8.168 21.730 1.00 97.94 304 GLN A CA 1
ATOM 2403 C C . GLN A 1 304 ? 15.345 -7.443 23.080 1.00 97.94 304 GLN A C 1
ATOM 2405 O O . GLN A 1 304 ? 14.614 -7.901 23.958 1.00 97.94 304 GLN A O 1
ATOM 2410 N N . LYS A 1 305 ? 15.957 -6.259 23.230 1.00 97.56 305 LYS A N 1
ATOM 2411 C CA . LYS A 1 305 ? 15.821 -5.435 24.449 1.00 97.56 305 LYS A CA 1
ATOM 2412 C C . LYS A 1 305 ? 14.372 -5.019 24.714 1.00 97.56 305 LYS A C 1
ATOM 2414 O O . LYS A 1 305 ? 13.943 -5.000 25.867 1.00 97.56 305 LYS A O 1
ATOM 2419 N N . LEU A 1 306 ? 13.607 -4.680 23.671 1.00 97.19 306 LEU A N 1
ATOM 2420 C CA . LEU A 1 306 ? 12.184 -4.350 23.810 1.00 97.19 306 LEU A CA 1
ATOM 2421 C C . LEU A 1 306 ? 11.345 -5.596 24.119 1.00 97.19 306 LEU A C 1
ATOM 2423 O O . LEU A 1 306 ? 10.483 -5.540 24.993 1.00 97.19 306 LEU A O 1
ATOM 2427 N N . VAL A 1 307 ? 11.622 -6.724 23.465 1.00 97.38 307 VAL A N 1
ATOM 2428 C CA . VAL A 1 307 ? 10.967 -8.013 23.733 1.00 97.38 307 VAL A CA 1
ATOM 2429 C C . VAL A 1 307 ? 11.132 -8.408 25.201 1.00 97.38 307 VAL A C 1
ATOM 2431 O O . VAL A 1 307 ? 10.143 -8.722 25.861 1.00 97.38 307 VAL A O 1
ATOM 2434 N N . GLU A 1 308 ? 12.342 -8.298 25.748 1.00 96.56 308 GLU A N 1
ATOM 2435 C CA . GLU A 1 308 ? 12.626 -8.572 27.160 1.00 96.56 308 GLU A CA 1
ATOM 2436 C C . GLU A 1 308 ? 11.951 -7.562 28.094 1.00 96.56 308 GLU A C 1
ATOM 2438 O O . GLU A 1 308 ? 11.264 -7.955 29.038 1.00 96.56 308 GLU A O 1
ATOM 2443 N N . LYS A 1 309 ? 12.087 -6.258 27.813 1.00 95.31 309 LYS A N 1
ATOM 2444 C CA . LYS A 1 309 ? 11.513 -5.176 28.631 1.00 95.31 309 LYS A CA 1
ATOM 2445 C C . LYS A 1 309 ? 9.991 -5.269 28.755 1.00 95.31 309 LYS A C 1
ATOM 2447 O O . LYS A 1 309 ? 9.435 -4.949 29.808 1.00 95.31 309 LYS A O 1
ATOM 2452 N N . TYR A 1 310 ? 9.316 -5.653 27.675 1.00 94.25 310 TYR A N 1
ATOM 2453 C CA . TYR A 1 310 ? 7.858 -5.759 27.616 1.00 94.25 310 TYR A CA 1
ATOM 2454 C C . TYR A 1 310 ? 7.346 -7.185 27.840 1.00 94.25 310 TYR A C 1
ATOM 2456 O O . TYR A 1 310 ? 6.136 -7.392 27.795 1.00 94.25 310 TYR A O 1
ATOM 2464 N N . HIS A 1 311 ? 8.238 -8.140 28.134 1.00 95.88 311 HIS A N 1
ATOM 2465 C CA . HIS A 1 311 ? 7.920 -9.557 28.321 1.00 95.88 311 HIS A CA 1
ATOM 2466 C C . HIS A 1 311 ? 7.093 -10.138 27.162 1.00 95.88 311 HIS A C 1
ATOM 2468 O O . HIS A 1 311 ? 6.134 -10.872 27.388 1.00 95.88 311 HIS A O 1
ATOM 2474 N N . ILE A 1 312 ? 7.432 -9.780 25.920 1.00 97.50 312 ILE A N 1
ATOM 2475 C CA . ILE A 1 312 ? 6.685 -10.202 24.729 1.00 97.50 312 ILE A CA 1
ATOM 2476 C C . ILE A 1 312 ? 6.912 -11.710 24.518 1.00 97.50 312 ILE A C 1
ATOM 2478 O O . ILE A 1 312 ? 8.050 -12.103 24.260 1.00 97.50 312 ILE A O 1
ATOM 2482 N N . PRO A 1 313 ? 5.874 -12.565 24.600 1.00 98.06 313 PRO A N 1
ATOM 2483 C CA . PRO A 1 313 ? 6.038 -14.015 24.470 1.00 98.06 313 PRO A CA 1
ATOM 2484 C C . PRO A 1 313 ? 6.464 -14.435 23.073 1.00 98.06 313 PRO A C 1
ATOM 2486 O O . PRO A 1 313 ? 7.262 -15.356 22.923 1.00 98.06 313 PRO A O 1
ATOM 2489 N N . GLY A 1 314 ? 5.917 -13.761 22.062 1.00 97.81 314 GLY A N 1
ATOM 2490 C CA . GLY A 1 314 ? 6.109 -14.074 20.662 1.00 97.81 314 GLY A CA 1
ATOM 2491 C C . GLY A 1 314 ? 5.827 -12.882 19.753 1.00 97.81 314 GLY A C 1
ATOM 2492 O O . GLY A 1 314 ? 4.801 -12.209 19.874 1.00 97.81 314 GLY A O 1
ATOM 2493 N N . THR A 1 315 ? 6.725 -12.635 18.806 1.00 97.94 315 THR A N 1
ATOM 2494 C CA . THR A 1 315 ? 6.528 -11.653 17.738 1.00 97.94 315 THR A CA 1
ATOM 2495 C C . THR A 1 315 ? 7.125 -12.137 16.420 1.00 97.94 315 THR A C 1
ATOM 2497 O O . THR A 1 315 ? 8.196 -12.744 16.405 1.00 97.94 315 THR A O 1
ATOM 2500 N N . SER A 1 316 ? 6.424 -11.876 15.318 1.00 98.25 316 SER A N 1
ATOM 2501 C CA . SER A 1 316 ? 6.875 -12.108 13.943 1.00 98.25 316 SER A CA 1
ATOM 2502 C C . SER A 1 316 ? 7.127 -10.769 13.265 1.00 98.25 316 SER A C 1
ATOM 2504 O O . SER A 1 316 ? 6.249 -9.911 13.301 1.00 98.25 316 SER A O 1
ATOM 2506 N N . VAL A 1 317 ? 8.269 -10.611 12.592 1.00 98.19 317 VAL A N 1
ATOM 2507 C CA . VAL A 1 317 ? 8.617 -9.417 11.805 1.00 98.19 317 VAL A CA 1
ATOM 2508 C C . VAL A 1 317 ? 8.997 -9.845 10.395 1.00 98.19 317 VAL A C 1
ATOM 2510 O O . VAL A 1 317 ? 9.796 -10.765 10.224 1.00 98.19 317 VAL A O 1
ATOM 2513 N N . ALA A 1 318 ? 8.437 -9.191 9.382 1.00 97.62 318 ALA A N 1
ATOM 2514 C CA . ALA A 1 318 ? 8.756 -9.466 7.987 1.00 97.62 318 ALA A CA 1
ATOM 2515 C C . ALA A 1 318 ? 8.815 -8.172 7.171 1.00 97.62 318 ALA A C 1
ATOM 2517 O O . ALA A 1 318 ? 7.975 -7.289 7.349 1.00 97.62 318 ALA A O 1
ATOM 2518 N N . LEU A 1 319 ? 9.797 -8.085 6.274 1.00 97.81 319 LEU A N 1
ATOM 2519 C CA . LEU A 1 319 ? 10.006 -6.973 5.352 1.00 97.81 319 LEU A CA 1
ATOM 2520 C C . LEU A 1 319 ? 10.029 -7.498 3.915 1.00 97.81 319 LEU A C 1
ATOM 2522 O O . LEU A 1 319 ? 10.654 -8.527 3.630 1.00 97.81 319 LEU A O 1
ATOM 2526 N N . ALA A 1 320 ? 9.406 -6.761 3.005 1.00 95.12 320 ALA A N 1
ATOM 2527 C CA . ALA A 1 320 ? 9.523 -6.978 1.573 1.00 95.12 320 ALA A CA 1
ATOM 2528 C C . ALA A 1 320 ? 10.015 -5.712 0.867 1.00 95.12 320 ALA A C 1
ATOM 2530 O O . ALA A 1 320 ? 9.823 -4.595 1.347 1.00 95.12 320 ALA A O 1
ATOM 2531 N N . LYS A 1 321 ? 10.670 -5.908 -0.275 1.00 90.00 321 LYS A N 1
ATOM 2532 C CA . LYS A 1 321 ? 11.064 -4.848 -1.199 1.00 90.00 321 LYS A CA 1
ATOM 2533 C C . LYS A 1 321 ? 10.580 -5.240 -2.585 1.00 90.00 321 LYS A C 1
ATOM 2535 O O . LYS A 1 321 ? 10.850 -6.353 -3.029 1.00 90.00 321 LYS A O 1
ATOM 2540 N N . GLU A 1 322 ? 9.877 -4.330 -3.246 1.00 82.88 322 GLU A N 1
ATOM 2541 C CA . GLU A 1 322 ? 9.278 -4.563 -4.562 1.00 82.88 322 GLU A CA 1
ATOM 2542 C C . GLU A 1 322 ? 8.431 -5.852 -4.621 1.00 82.88 322 GLU A C 1
ATOM 2544 O O . GLU A 1 322 ? 8.490 -6.611 -5.585 1.00 82.88 322 GLU A O 1
ATOM 2549 N N . GLY A 1 323 ? 7.674 -6.137 -3.555 1.00 86.62 323 GLY A N 1
ATOM 2550 C CA . GLY A 1 323 ? 6.819 -7.326 -3.443 1.00 86.62 323 GLY A CA 1
ATOM 2551 C C . GLY A 1 323 ? 7.530 -8.636 -3.085 1.00 86.62 323 GLY A C 1
ATOM 2552 O O . GLY A 1 323 ? 6.866 -9.624 -2.772 1.00 86.62 323 GLY A O 1
ATOM 2553 N N . GLU A 1 324 ? 8.863 -8.663 -3.040 1.00 87.31 324 GLU A N 1
ATOM 2554 C CA . GLU A 1 324 ? 9.634 -9.842 -2.636 1.00 87.31 324 GLU A CA 1
ATOM 2555 C C . GLU A 1 324 ? 10.028 -9.770 -1.158 1.00 87.31 324 GLU A C 1
ATOM 2557 O O . GLU A 1 324 ? 10.582 -8.774 -0.696 1.00 87.31 324 GLU A O 1
ATOM 2562 N N . VAL A 1 325 ? 9.792 -10.848 -0.402 1.00 91.31 325 VAL A N 1
ATOM 2563 C CA . VAL A 1 325 ? 10.195 -10.932 1.012 1.00 91.31 325 VAL A CA 1
ATOM 2564 C C . VAL A 1 325 ? 11.717 -11.003 1.117 1.00 91.31 325 VAL A C 1
ATOM 2566 O O . VAL A 1 325 ? 12.329 -12.007 0.738 1.00 91.31 325 VAL A O 1
ATOM 2569 N N . ILE A 1 326 ? 12.318 -9.958 1.684 1.00 92.81 326 ILE A N 1
ATOM 2570 C CA . ILE A 1 326 ? 13.773 -9.813 1.797 1.00 92.81 326 ILE A CA 1
ATOM 2571 C C . ILE A 1 326 ? 14.306 -10.133 3.186 1.00 92.81 326 ILE A C 1
ATOM 2573 O O . ILE A 1 326 ? 15.458 -10.532 3.300 1.00 92.81 326 ILE A O 1
ATOM 2577 N N . TYR A 1 327 ? 13.494 -9.989 4.229 1.00 94.88 327 TYR A N 1
ATOM 2578 C CA . TYR A 1 327 ? 13.909 -10.256 5.600 1.00 94.88 327 TYR A CA 1
ATOM 2579 C C . TYR A 1 327 ? 12.725 -10.768 6.406 1.00 94.88 327 TYR A C 1
ATOM 2581 O O . TYR A 1 327 ? 11.604 -10.278 6.270 1.00 94.88 327 TYR A O 1
ATOM 2589 N N . GLN A 1 328 ? 12.976 -11.756 7.254 1.00 94.19 328 GLN A N 1
ATOM 2590 C CA . GLN A 1 328 ? 11.981 -12.274 8.173 1.00 94.19 328 GLN A CA 1
ATOM 2591 C C . GLN A 1 328 ? 12.675 -12.811 9.412 1.00 94.19 328 GLN A C 1
ATOM 2593 O O . GLN A 1 328 ? 13.631 -13.577 9.313 1.00 94.19 328 GLN A O 1
ATOM 2598 N N . THR A 1 329 ? 12.150 -12.451 10.574 1.00 95.75 329 THR A N 1
ATOM 2599 C CA . THR A 1 329 ? 12.616 -12.981 11.847 1.00 95.75 329 THR A CA 1
ATOM 2600 C C . THR A 1 329 ? 11.460 -13.120 12.826 1.00 95.75 329 THR A C 1
ATOM 2602 O O . THR A 1 329 ? 10.344 -12.641 12.598 1.00 95.75 329 THR A O 1
ATOM 2605 N N . SER A 1 330 ? 11.734 -13.773 13.943 1.00 96.81 330 SER A N 1
ATOM 2606 C CA . SER A 1 330 ? 10.808 -13.871 15.056 1.00 96.81 330 SER A CA 1
ATOM 2607 C C . SER A 1 330 ? 11.557 -13.853 16.373 1.00 96.81 330 SER A C 1
ATOM 2609 O O . SER A 1 330 ? 12.658 -14.394 16.466 1.00 96.81 330 SER A O 1
ATOM 2611 N N . PHE A 1 331 ? 10.915 -13.323 17.406 1.00 97.50 331 PHE A N 1
ATOM 2612 C CA . PHE A 1 331 ? 11.417 -13.382 18.772 1.00 97.50 331 PHE A CA 1
ATOM 2613 C C . PHE A 1 331 ? 10.411 -14.138 19.634 1.00 97.50 331 PHE A C 1
ATOM 2615 O O . PHE A 1 331 ? 9.206 -13.909 19.525 1.00 97.50 331 PHE A O 1
ATOM 2622 N N . GLY A 1 332 ? 10.907 -15.033 20.486 1.00 96.50 332 GLY A N 1
ATOM 2623 C CA . GLY A 1 332 ? 10.070 -15.854 21.355 1.00 96.50 332 GLY A CA 1
ATOM 2624 C C . GLY A 1 332 ? 9.334 -16.981 20.619 1.00 96.50 332 GLY A C 1
ATOM 2625 O O . GLY A 1 332 ? 9.862 -17.579 19.683 1.00 96.50 332 GLY A O 1
ATOM 2626 N N . PHE A 1 333 ? 8.127 -17.305 21.077 1.00 97.62 333 PHE A N 1
ATOM 2627 C CA . PHE A 1 333 ? 7.385 -18.502 20.686 1.00 97.62 333 PHE A CA 1
ATOM 2628 C C . PHE A 1 333 ? 5.924 -18.187 20.372 1.00 97.62 333 PHE A C 1
ATOM 2630 O O . PHE A 1 333 ? 5.310 -17.308 20.979 1.00 97.62 333 PHE A O 1
ATOM 2637 N N . ARG A 1 334 ? 5.327 -18.968 19.464 1.00 96.88 334 ARG A N 1
ATOM 2638 C CA . ARG A 1 334 ? 3.877 -18.914 19.232 1.00 96.88 334 ARG A CA 1
ATOM 2639 C C . ARG A 1 334 ? 3.120 -19.526 20.413 1.00 96.88 334 ARG A C 1
ATOM 2641 O O . ARG A 1 334 ? 1.982 -19.161 20.652 1.00 96.88 334 ARG A O 1
ATOM 2648 N N . ASN A 1 335 ? 3.756 -20.437 21.153 1.00 96.12 335 ASN A N 1
ATOM 2649 C CA . ASN A 1 335 ? 3.312 -20.931 22.455 1.00 96.12 335 ASN A CA 1
ATOM 2650 C C . ASN A 1 335 ? 4.556 -21.210 23.318 1.00 96.12 335 ASN A C 1
ATOM 2652 O O . ASN A 1 335 ? 5.395 -22.033 22.943 1.00 96.12 335 ASN A O 1
ATOM 2656 N N . VAL A 1 336 ? 4.687 -20.489 24.430 1.00 95.88 336 VAL A N 1
ATOM 2657 C CA . VAL A 1 336 ? 5.832 -20.515 25.352 1.00 95.88 336 VAL A CA 1
ATOM 2658 C C . VAL A 1 336 ? 5.935 -21.856 26.067 1.00 95.88 336 VAL A C 1
ATOM 2660 O O . VAL A 1 336 ? 7.012 -22.441 26.121 1.00 95.88 336 VAL A O 1
ATOM 2663 N N . GLU A 1 337 ? 4.817 -22.367 26.572 1.00 93.81 337 GLU A N 1
ATOM 2664 C CA . GLU A 1 337 ? 4.715 -23.577 27.387 1.00 93.81 337 GLU A CA 1
ATOM 2665 C C . GLU A 1 337 ? 5.229 -24.812 26.637 1.00 93.81 337 GLU A C 1
ATOM 2667 O O . GLU A 1 337 ? 5.944 -25.640 27.201 1.00 93.81 337 GLU A O 1
ATOM 2672 N N . ASN A 1 338 ? 4.906 -24.909 25.347 1.00 93.06 338 ASN A N 1
ATOM 2673 C CA . ASN A 1 338 ? 5.327 -25.994 24.462 1.00 93.06 338 ASN A CA 1
ATOM 2674 C C . ASN A 1 338 ? 6.568 -25.648 23.621 1.00 93.06 338 ASN A C 1
ATOM 2676 O O . ASN A 1 338 ? 6.999 -26.470 22.810 1.00 93.06 338 ASN A O 1
ATOM 2680 N N . ALA A 1 339 ? 7.126 -24.442 23.783 1.00 93.62 339 ALA A N 1
ATOM 2681 C CA . ALA A 1 339 ? 8.241 -23.911 22.999 1.00 93.62 339 ALA A CA 1
ATOM 2682 C C . ALA A 1 339 ? 8.035 -24.029 21.474 1.00 93.62 339 ALA A C 1
ATOM 2684 O O . ALA A 1 339 ? 8.963 -24.334 20.720 1.00 93.62 339 ALA A O 1
ATOM 2685 N N . TYR A 1 340 ? 6.806 -23.803 20.997 1.00 96.25 340 TYR A N 1
ATOM 2686 C CA . TYR A 1 340 ? 6.515 -23.870 19.566 1.00 96.25 340 TYR A CA 1
ATOM 2687 C C . TYR A 1 340 ? 7.036 -22.621 18.846 1.00 96.25 340 TYR A C 1
ATOM 2689 O O . TYR A 1 340 ? 6.673 -21.504 19.229 1.00 96.25 340 TYR A O 1
ATOM 2697 N N . PRO A 1 341 ? 7.866 -22.778 17.798 1.00 94.38 341 PRO A N 1
ATOM 2698 C CA . PRO A 1 341 ? 8.467 -21.646 17.110 1.00 94.38 341 PRO A CA 1
ATOM 2699 C C . PRO A 1 341 ? 7.426 -20.862 16.308 1.00 94.38 341 PRO A C 1
ATOM 2701 O O . PRO A 1 341 ? 6.387 -21.394 15.906 1.00 94.38 341 PRO A O 1
ATOM 2704 N N . ILE A 1 342 ? 7.742 -19.596 16.058 1.00 97.38 342 ILE A N 1
ATOM 2705 C CA . ILE A 1 342 ? 7.027 -18.733 15.116 1.00 97.38 342 ILE A CA 1
ATOM 2706 C C . ILE A 1 342 ? 7.656 -18.916 13.731 1.00 97.38 342 ILE A C 1
ATOM 2708 O O . ILE A 1 342 ? 8.873 -19.037 13.609 1.00 97.38 342 ILE A O 1
ATOM 2712 N N . ASN A 1 343 ? 6.832 -18.942 12.687 1.00 90.50 343 ASN A N 1
ATOM 2713 C CA . ASN A 1 343 ? 7.269 -18.918 11.293 1.00 90.50 343 ASN A CA 1
ATOM 2714 C C . ASN A 1 343 ? 6.364 -18.002 10.449 1.00 90.50 343 ASN A C 1
ATOM 2716 O O . ASN A 1 343 ? 5.425 -17.395 10.964 1.00 90.50 343 ASN A O 1
ATOM 2720 N N . GLU A 1 344 ? 6.636 -17.909 9.146 1.00 84.12 344 GLU A N 1
ATOM 2721 C CA . GLU A 1 344 ? 5.930 -17.032 8.196 1.00 84.12 344 GLU A CA 1
ATOM 2722 C C . GLU A 1 344 ? 4.424 -17.276 8.114 1.00 84.12 344 GLU A C 1
ATOM 2724 O O . GLU A 1 344 ? 3.676 -16.386 7.713 1.00 84.12 344 GLU A O 1
ATOM 2729 N N . ASP A 1 345 ? 3.997 -18.489 8.455 1.00 93.06 345 ASP A N 1
ATOM 2730 C CA . ASP A 1 345 ? 2.628 -18.964 8.330 1.00 93.06 345 ASP A CA 1
ATOM 2731 C C . ASP A 1 345 ? 1.924 -19.012 9.704 1.00 93.06 345 ASP A C 1
ATOM 2733 O O . ASP A 1 345 ? 0.774 -19.454 9.789 1.00 93.06 345 ASP A O 1
ATOM 2737 N N . THR A 1 346 ? 2.591 -18.566 10.783 1.00 97.31 346 THR A N 1
ATOM 2738 C CA . THR A 1 346 ? 1.989 -18.447 12.116 1.00 97.31 346 THR A CA 1
ATOM 2739 C C . THR A 1 346 ? 0.945 -17.339 12.125 1.00 97.31 346 THR A C 1
ATOM 2741 O O . THR A 1 346 ? 1.217 -16.195 11.763 1.00 97.31 346 THR A O 1
ATOM 2744 N N . VAL A 1 347 ? -0.261 -17.696 12.560 1.00 98.06 347 VAL A N 1
ATOM 2745 C CA . VAL A 1 347 ? -1.423 -16.806 12.574 1.00 98.06 347 VAL A CA 1
ATOM 2746 C C . VAL A 1 347 ? -1.460 -15.986 13.860 1.00 98.06 347 VAL A C 1
ATOM 2748 O O . VAL A 1 347 ? -1.361 -16.533 14.959 1.00 98.06 347 VAL A O 1
ATOM 2751 N N . PHE A 1 348 ? -1.675 -14.682 13.718 1.00 98.12 348 PHE A N 1
ATOM 2752 C CA . PHE A 1 348 ? -1.920 -13.726 14.796 1.00 98.12 348 PHE A CA 1
ATOM 2753 C C . PHE A 1 348 ? -3.178 -12.909 14.479 1.00 98.12 348 PHE A C 1
ATOM 2755 O O . PHE A 1 348 ? -3.620 -12.843 13.333 1.00 98.12 348 PHE A O 1
ATOM 2762 N N . GLY A 1 349 ? -3.751 -12.237 15.476 1.00 97.62 349 GLY A N 1
ATOM 2763 C CA . GLY A 1 349 ? -4.737 -11.192 15.201 1.00 97.62 349 GLY A CA 1
ATOM 2764 C C . GLY A 1 349 ? -4.053 -9.934 14.668 1.00 97.62 349 GLY A C 1
ATOM 2765 O O . GLY A 1 349 ? -2.954 -9.602 15.105 1.00 97.62 349 GLY A O 1
ATOM 2766 N N . ILE A 1 350 ? -4.702 -9.222 13.743 1.00 98.38 350 ILE A N 1
ATOM 2767 C CA . ILE A 1 350 ? -4.153 -7.972 13.178 1.00 98.38 350 ILE A CA 1
ATOM 2768 C C . ILE A 1 350 ? -4.839 -6.716 13.723 1.00 98.38 350 ILE A C 1
ATOM 2770 O O . ILE A 1 350 ? -4.445 -5.594 13.401 1.00 98.38 350 ILE A O 1
ATOM 2774 N N . GLY A 1 351 ? -5.877 -6.883 14.546 1.00 97.19 351 GLY A N 1
ATOM 2775 C CA . GLY A 1 351 ? -6.600 -5.773 15.148 1.00 97.19 351 GLY A CA 1
ATOM 2776 C C . GLY A 1 351 ? -7.155 -4.819 14.087 1.00 97.19 351 GLY A C 1
ATOM 2777 O O . GLY A 1 351 ? -7.559 -5.209 12.986 1.00 97.19 351 GLY A O 1
ATOM 2778 N N . SER A 1 352 ? -7.097 -3.528 14.401 1.00 97.94 352 SER A N 1
ATOM 2779 C CA . SER A 1 352 ? -7.591 -2.445 13.551 1.00 97.94 352 SER A CA 1
ATOM 2780 C C . SER A 1 352 ? -6.943 -2.305 12.170 1.00 97.94 352 SER A C 1
ATOM 2782 O O . SER A 1 352 ? -7.459 -1.517 11.386 1.00 97.94 352 SER A O 1
ATOM 2784 N N . ILE A 1 353 ? -5.898 -3.063 11.812 1.00 98.75 353 ILE A N 1
ATOM 2785 C CA . ILE A 1 353 ? -5.451 -3.142 10.407 1.00 98.75 353 ILE A CA 1
ATOM 2786 C C . ILE A 1 353 ? -6.615 -3.596 9.502 1.00 98.75 353 ILE A C 1
ATOM 2788 O O . ILE A 1 353 ? -6.721 -3.143 8.364 1.00 98.75 353 ILE A O 1
ATOM 2792 N N . THR A 1 354 ? -7.558 -4.380 10.047 1.00 98.81 354 THR A N 1
ATOM 2793 C CA . THR A 1 354 ? -8.827 -4.782 9.407 1.00 98.81 354 THR A CA 1
ATOM 2794 C C . THR A 1 354 ? -9.601 -3.609 8.790 1.00 98.81 354 THR A C 1
ATOM 2796 O O . THR A 1 354 ? -10.222 -3.777 7.747 1.00 98.81 354 THR A O 1
ATOM 2799 N N . LYS A 1 355 ? -9.515 -2.403 9.367 1.00 98.88 355 LYS A N 1
ATOM 2800 C CA . LYS A 1 355 ? -10.182 -1.202 8.841 1.00 98.88 355 LYS A CA 1
ATOM 2801 C C . LYS A 1 355 ? -9.777 -0.891 7.401 1.00 98.88 355 LYS A C 1
ATOM 2803 O O . LYS A 1 355 ? -10.618 -0.541 6.579 1.00 98.88 355 LYS A O 1
ATOM 2808 N N . SER A 1 356 ? -8.504 -1.084 7.067 1.00 98.81 356 SER A N 1
ATOM 2809 C CA . SER A 1 356 ? -8.044 -0.900 5.690 1.00 98.81 356 SER A CA 1
ATOM 2810 C C . SER A 1 356 ? -8.754 -1.857 4.717 1.00 98.81 356 SER A C 1
ATOM 2812 O O . SER A 1 356 ? -9.123 -1.422 3.631 1.00 98.81 356 SER A O 1
ATOM 2814 N N . PHE A 1 357 ? -9.053 -3.102 5.122 1.00 98.94 357 PHE A N 1
ATOM 2815 C CA . PHE A 1 357 ? -9.787 -4.072 4.293 1.00 98.94 357 PHE A CA 1
ATOM 2816 C C . PHE A 1 357 ? -11.228 -3.619 4.063 1.00 98.94 357 PHE A C 1
ATOM 2818 O O . PHE A 1 357 ? -11.733 -3.705 2.947 1.00 98.94 357 PHE A O 1
ATOM 2825 N N . THR A 1 358 ? -11.877 -3.078 5.098 1.00 98.94 358 THR A N 1
ATOM 2826 C CA . THR A 1 358 ? -13.210 -2.472 4.975 1.00 98.94 358 THR A CA 1
ATOM 2827 C C . THR A 1 358 ? -13.205 -1.330 3.961 1.00 98.94 358 THR A C 1
ATOM 2829 O O . THR A 1 358 ? -14.103 -1.239 3.129 1.00 98.94 358 THR A O 1
ATOM 2832 N N . CYS A 1 359 ? -12.179 -0.474 3.976 1.00 98.94 359 CYS A N 1
ATOM 2833 C CA . CYS A 1 359 ? -12.063 0.595 2.990 1.00 98.94 359 CYS A CA 1
ATOM 2834 C C . CYS A 1 359 ? -11.772 0.073 1.576 1.00 98.94 359 CYS A C 1
ATOM 2836 O O . CYS A 1 359 ? -12.381 0.579 0.640 1.00 98.94 359 CYS A O 1
ATOM 2838 N N . VAL A 1 360 ? -10.931 -0.958 1.409 1.00 98.94 360 VAL A N 1
ATOM 2839 C CA . VAL A 1 360 ? -10.742 -1.629 0.107 1.00 98.94 360 VAL A CA 1
ATOM 2840 C C . VAL A 1 360 ? -12.079 -2.148 -0.426 1.00 98.94 360 VAL A C 1
ATOM 2842 O O . VAL A 1 360 ? -12.412 -1.883 -1.578 1.00 98.94 360 VAL A O 1
ATOM 2845 N N . ALA A 1 361 ? -12.886 -2.807 0.411 1.00 98.94 361 ALA A N 1
ATOM 2846 C CA . ALA A 1 361 ? -14.199 -3.317 0.018 1.00 98.94 361 ALA A CA 1
ATOM 2847 C C . ALA A 1 361 ? -15.154 -2.201 -0.441 1.00 98.94 361 ALA A C 1
ATOM 2849 O O . ALA A 1 361 ? -15.797 -2.325 -1.483 1.00 98.94 361 ALA A O 1
ATOM 2850 N N . ILE A 1 362 ? -15.204 -1.080 0.286 1.00 98.94 362 ILE A N 1
ATOM 2851 C CA . ILE A 1 362 ? -15.987 0.097 -0.119 1.00 98.94 362 ILE A CA 1
ATOM 2852 C C . ILE A 1 362 ? -15.507 0.647 -1.468 1.00 98.94 362 ILE A C 1
ATOM 2854 O O . ILE A 1 362 ? -16.331 0.941 -2.334 1.00 98.94 362 ILE A O 1
ATOM 2858 N N . MET A 1 363 ? -14.192 0.749 -1.681 1.00 98.94 363 MET A N 1
ATOM 2859 C CA . MET A 1 363 ? -13.642 1.228 -2.952 1.00 98.94 363 MET A CA 1
ATOM 2860 C C . MET A 1 363 ? -13.939 0.264 -4.109 1.00 98.94 363 MET A C 1
ATOM 2862 O O . MET A 1 363 ? -14.295 0.723 -5.190 1.00 98.94 363 MET A O 1
ATOM 2866 N N . GLN A 1 364 ? -13.904 -1.054 -3.884 1.00 98.88 364 GLN A N 1
ATOM 2867 C CA . GLN A 1 364 ? -14.323 -2.050 -4.880 1.00 98.88 364 GLN A CA 1
ATOM 2868 C C . GLN A 1 364 ? -15.803 -1.892 -5.257 1.00 98.88 364 GLN A C 1
ATOM 2870 O O . GLN A 1 364 ? -16.151 -1.928 -6.437 1.00 98.88 364 GLN A O 1
ATOM 2875 N N . LEU A 1 365 ? -16.687 -1.681 -4.276 1.00 98.94 365 LEU A N 1
ATOM 2876 C CA . LEU A 1 365 ? -18.109 -1.430 -4.536 1.00 98.94 365 LEU A CA 1
ATOM 2877 C C . LEU A 1 365 ? -18.330 -0.112 -5.294 1.00 98.94 365 LEU A C 1
ATOM 2879 O O . LEU A 1 365 ? -19.221 -0.038 -6.145 1.00 98.94 365 LEU A O 1
ATOM 2883 N N . GLN A 1 366 ? -17.504 0.907 -5.038 1.00 98.75 366 GLN A N 1
ATOM 2884 C CA . GLN A 1 366 ? -17.519 2.151 -5.805 1.00 98.75 366 GLN A CA 1
ATOM 2885 C C . GLN A 1 366 ? -17.073 1.946 -7.258 1.00 98.75 366 GLN A C 1
ATOM 2887 O O . GLN A 1 366 ? -17.728 2.452 -8.167 1.00 98.75 366 GLN A O 1
ATOM 2892 N N . GLU A 1 367 ? -16.003 1.186 -7.500 1.00 98.31 367 GLU A N 1
ATOM 2893 C CA . GLU A 1 367 ? -15.542 0.842 -8.856 1.00 98.31 367 GLU A CA 1
ATOM 2894 C C . GLU A 1 367 ? -16.598 0.066 -9.650 1.00 98.31 367 GLU A C 1
ATOM 2896 O O . GLU A 1 367 ? -16.740 0.256 -10.856 1.00 98.31 367 GLU A O 1
ATOM 2901 N N . GLN A 1 368 ? -17.395 -0.756 -8.963 1.00 98.25 368 GLN A N 1
ATOM 2902 C CA . GLN A 1 368 ? -18.551 -1.454 -9.534 1.00 98.25 368 GLN A CA 1
ATOM 2903 C C . GLN A 1 368 ? -19.767 -0.536 -9.767 1.00 98.25 368 GLN A C 1
ATOM 2905 O O . GLN A 1 368 ? -20.800 -1.001 -10.247 1.00 98.25 368 GLN A O 1
ATOM 2910 N N . GLY A 1 369 ? -19.687 0.747 -9.397 1.00 98.25 369 GLY A N 1
ATOM 2911 C CA . GLY A 1 369 ? -20.781 1.713 -9.512 1.00 98.25 369 GLY A CA 1
ATOM 2912 C C . GLY A 1 369 ? -21.950 1.462 -8.554 1.00 98.25 369 GLY A C 1
ATOM 2913 O O . GLY A 1 369 ? -23.036 1.993 -8.780 1.00 98.25 369 GLY A O 1
ATOM 2914 N N . LYS A 1 370 ? -21.762 0.647 -7.505 1.00 98.62 370 LYS A N 1
ATOM 2915 C CA . LYS A 1 370 ? -22.829 0.272 -6.558 1.00 98.62 370 LYS A CA 1
ATOM 2916 C C . LYS A 1 370 ? -23.057 1.301 -5.450 1.00 98.62 370 LYS A C 1
ATOM 2918 O O . LYS A 1 370 ? -24.142 1.341 -4.881 1.00 98.62 370 LYS A O 1
ATOM 2923 N N . LEU A 1 371 ? -22.040 2.104 -5.147 1.00 98.62 371 LEU A N 1
ATOM 2924 C CA . LEU A 1 371 ? -22.095 3.216 -4.198 1.00 98.62 371 LEU A CA 1
ATOM 2925 C C . LEU A 1 371 ? -21.113 4.313 -4.609 1.00 98.62 371 LEU A C 1
ATOM 2927 O O . LEU A 1 371 ? -20.263 4.092 -5.471 1.00 98.62 371 LEU A O 1
ATOM 2931 N N . GLN A 1 372 ? -21.189 5.474 -3.968 1.00 98.50 372 GLN A N 1
ATOM 2932 C CA . GLN A 1 372 ? -20.137 6.488 -3.968 1.00 98.50 372 GLN A CA 1
ATOM 2933 C C . GLN A 1 372 ? -19.757 6.837 -2.529 1.00 98.50 372 GLN A C 1
ATOM 2935 O O . GLN A 1 372 ? -20.614 6.925 -1.651 1.00 98.50 372 GLN A O 1
ATOM 2940 N N . VAL A 1 373 ? -18.476 7.104 -2.267 1.00 98.50 373 VAL A N 1
ATOM 2941 C CA . VAL A 1 373 ? -18.009 7.446 -0.910 1.00 98.50 373 VAL A CA 1
ATOM 2942 C C . VAL A 1 373 ? -18.662 8.718 -0.358 1.00 98.50 373 VAL A C 1
ATOM 2944 O O . VAL A 1 373 ? -18.742 8.892 0.850 1.00 98.50 373 VAL A O 1
ATOM 2947 N N . HIS A 1 374 ? -19.182 9.609 -1.199 1.00 98.44 374 HIS A N 1
ATOM 2948 C CA . HIS A 1 374 ? -19.883 10.813 -0.742 1.00 98.44 374 HIS A CA 1
ATOM 2949 C C . HIS A 1 374 ? -21.404 10.650 -0.631 1.00 98.44 374 HIS A C 1
ATOM 2951 O O . HIS A 1 374 ? -22.089 11.618 -0.299 1.00 98.44 374 HIS A O 1
ATOM 2957 N N . ASP A 1 375 ? -21.933 9.446 -0.851 1.00 98.56 375 ASP A N 1
ATOM 2958 C CA . ASP A 1 375 ? -23.351 9.180 -0.641 1.00 98.56 375 ASP A CA 1
ATOM 2959 C C . ASP A 1 375 ? -23.722 9.311 0.844 1.00 98.56 375 ASP A C 1
ATOM 2961 O O . ASP A 1 375 ? -22.954 8.881 1.720 1.00 98.56 375 ASP A O 1
ATOM 2965 N N . PRO A 1 376 ? -24.910 9.862 1.158 1.00 98.00 376 PRO A N 1
ATOM 2966 C CA . PRO A 1 376 ? -25.434 9.865 2.515 1.00 98.00 376 PRO A CA 1
ATOM 2967 C C . PRO A 1 376 ? -25.624 8.441 3.046 1.00 98.00 376 PRO A C 1
ATOM 2969 O O . PRO A 1 376 ? -26.246 7.608 2.387 1.00 98.00 376 PRO A O 1
ATOM 2972 N N . ILE A 1 377 ? -25.186 8.158 4.276 1.00 97.56 377 ILE A N 1
ATOM 2973 C CA . ILE A 1 377 ? -25.254 6.790 4.832 1.00 97.56 377 ILE A CA 1
ATOM 2974 C C . ILE A 1 377 ? -26.694 6.275 4.950 1.00 97.56 377 ILE A C 1
ATOM 2976 O O . ILE A 1 377 ? -26.940 5.080 4.827 1.00 97.56 377 ILE A O 1
ATOM 2980 N N . ILE A 1 378 ? -27.660 7.182 5.127 1.00 96.94 378 ILE A N 1
ATOM 2981 C CA . ILE A 1 378 ? -29.090 6.864 5.229 1.00 96.94 378 ILE A CA 1
ATOM 2982 C C . ILE A 1 378 ? -29.695 6.304 3.940 1.00 96.94 378 ILE A C 1
ATOM 2984 O O . ILE A 1 378 ? -30.789 5.750 3.978 1.00 96.94 378 ILE A O 1
ATOM 2988 N N . GLN A 1 379 ? -29.007 6.443 2.805 1.00 97.56 379 GLN A N 1
ATOM 2989 C CA . GLN A 1 379 ? -29.392 5.770 1.568 1.00 97.56 379 GLN A CA 1
ATOM 2990 C C . GLN A 1 379 ? -29.270 4.247 1.702 1.00 97.56 379 GLN A C 1
ATOM 2992 O O . GLN A 1 379 ? -30.058 3.515 1.108 1.00 97.56 379 GLN A O 1
ATOM 2997 N N . TYR A 1 380 ? -28.312 3.787 2.507 1.00 98.12 380 TYR A N 1
ATOM 2998 C CA . TYR A 1 380 ? -28.010 2.373 2.728 1.00 98.12 380 TYR A CA 1
ATOM 2999 C C . TYR A 1 380 ? -28.524 1.873 4.083 1.00 98.12 380 TYR A C 1
ATOM 3001 O O . TYR A 1 380 ? -28.887 0.707 4.208 1.00 98.12 380 TYR A O 1
ATOM 3009 N N . LEU A 1 381 ? -28.597 2.769 5.073 1.00 97.62 381 LEU A N 1
ATOM 3010 C CA . LEU A 1 381 ? -29.051 2.517 6.442 1.00 97.62 381 LEU A CA 1
ATOM 3011 C C . LEU A 1 381 ? -30.230 3.449 6.804 1.00 97.62 381 LEU A C 1
ATOM 3013 O O . LEU A 1 381 ? -30.077 4.352 7.636 1.00 97.62 381 LEU A O 1
ATOM 3017 N N . PRO A 1 382 ? -31.410 3.308 6.170 1.00 96.12 382 PRO A N 1
ATOM 3018 C CA . PRO A 1 382 ? -32.557 4.198 6.384 1.00 96.12 382 PRO A CA 1
ATOM 3019 C C . PRO A 1 382 ? -33.113 4.174 7.814 1.00 96.12 382 PRO A C 1
ATOM 3021 O O . PRO A 1 382 ? -33.873 5.071 8.189 1.00 96.12 382 PRO A O 1
ATOM 3024 N N . GLU A 1 383 ? -32.754 3.179 8.618 1.00 94.25 383 GLU A N 1
ATOM 3025 C CA . GLU A 1 383 ? -33.078 3.018 10.034 1.00 94.25 383 GLU A CA 1
ATOM 3026 C C . GLU A 1 383 ? -32.090 3.718 10.978 1.00 94.25 383 GLU A C 1
ATOM 3028 O O . GLU A 1 383 ? -32.449 3.968 12.124 1.00 94.25 383 GLU A O 1
ATOM 3033 N N . PHE A 1 384 ? -30.900 4.119 10.514 1.00 94.88 384 PHE A N 1
ATOM 3034 C CA . PHE A 1 384 ? -29.886 4.729 11.376 1.00 94.88 384 PHE A CA 1
ATOM 3035 C C . PHE A 1 384 ? -30.349 6.078 11.941 1.00 94.88 384 PHE A C 1
ATOM 3037 O O . PHE A 1 384 ? -30.801 6.964 11.204 1.00 94.88 384 PHE A O 1
ATOM 3044 N N . ARG A 1 385 ? -30.239 6.260 13.258 1.00 92.19 385 ARG A N 1
ATOM 3045 C CA . ARG A 1 385 ? -30.637 7.488 13.958 1.00 92.19 385 ARG A CA 1
ATOM 3046 C C . ARG A 1 385 ? -29.550 7.925 14.931 1.00 92.19 385 ARG A C 1
ATOM 3048 O O . ARG A 1 385 ? -28.819 7.112 15.477 1.00 92.19 385 ARG A O 1
ATOM 3055 N N . LEU A 1 386 ? -29.519 9.229 15.172 1.00 90.00 386 LEU A N 1
ATOM 3056 C CA . LEU A 1 386 ? -28.844 9.869 16.295 1.00 90.00 386 LEU A CA 1
ATOM 3057 C C . LEU A 1 386 ? -29.874 10.742 17.011 1.00 90.00 386 LEU A C 1
ATOM 3059 O O . LEU A 1 386 ? -30.860 11.168 16.396 1.00 90.00 386 LEU A O 1
ATOM 3063 N N . LYS A 1 387 ? -29.614 11.074 18.279 1.00 81.69 387 LYS A N 1
ATOM 3064 C CA . LYS A 1 387 ? -30.437 12.026 19.037 1.00 81.69 387 LYS A CA 1
ATOM 3065 C C . LYS A 1 387 ? -30.566 13.375 18.309 1.00 81.69 387 LYS A C 1
ATOM 3067 O O . LYS A 1 387 ? -31.655 13.944 18.248 1.00 81.69 387 LYS A O 1
ATOM 3072 N N . ASP A 1 388 ? -29.487 13.842 17.675 1.00 80.75 388 ASP A N 1
ATOM 3073 C CA . ASP A 1 388 ? -29.528 14.947 16.711 1.00 80.75 388 ASP A CA 1
ATOM 3074 C C . ASP A 1 388 ? -29.846 14.452 15.288 1.00 80.75 388 ASP A C 1
ATOM 3076 O O . ASP A 1 388 ? -28.968 14.119 14.489 1.00 80.75 388 ASP A O 1
ATOM 3080 N N . SER A 1 389 ? -31.136 14.453 14.950 1.00 77.00 389 SER A N 1
ATOM 3081 C CA . SER A 1 389 ? -31.629 14.035 13.629 1.00 77.00 389 SER A CA 1
ATOM 3082 C C . SER A 1 389 ? -31.145 14.892 12.447 1.00 77.00 389 SER A C 1
ATOM 3084 O O . SER A 1 389 ? -31.237 14.443 11.301 1.00 77.00 389 SER A O 1
ATOM 3086 N N . SER A 1 390 ? -30.653 16.116 12.684 1.00 82.75 390 SER A N 1
ATOM 3087 C CA . SER A 1 390 ? -30.206 17.007 11.607 1.00 82.75 390 SER A CA 1
ATOM 3088 C C . SER A 1 390 ? -28.862 16.562 11.030 1.00 82.75 390 SER A C 1
ATOM 3090 O O . SER A 1 390 ? -28.706 16.510 9.810 1.00 82.75 390 SER A O 1
ATOM 3092 N N . THR A 1 391 ? -27.955 16.114 11.901 1.00 84.44 391 THR A N 1
ATOM 3093 C CA . THR A 1 391 ? -26.614 15.650 11.536 1.00 84.44 391 THR A CA 1
ATOM 3094 C C . THR A 1 391 ? -26.652 14.347 10.730 1.00 84.44 391 THR A C 1
ATOM 3096 O O . THR A 1 391 ? -25.868 14.165 9.801 1.00 84.44 391 THR A O 1
ATOM 3099 N N . VAL A 1 392 ? -27.615 13.462 11.012 1.00 87.31 392 VAL A N 1
ATOM 3100 C CA . VAL A 1 392 ? -27.779 12.170 10.317 1.00 87.31 392 VAL A CA 1
ATOM 3101 C C . VAL A 1 392 ? -27.889 12.331 8.795 1.00 87.31 392 VAL A C 1
ATOM 3103 O O . VAL A 1 392 ? -27.377 11.500 8.050 1.00 87.31 392 VAL A O 1
ATOM 3106 N N . LYS A 1 393 ? -28.517 13.412 8.315 1.00 88.31 393 LYS A N 1
ATOM 3107 C CA . LYS A 1 393 ? -28.689 13.675 6.875 1.00 88.31 393 LYS A CA 1
ATOM 3108 C C . LYS A 1 393 ? -27.409 14.146 6.178 1.00 88.31 393 LYS A C 1
ATOM 3110 O O . LYS A 1 393 ? -27.336 14.062 4.957 1.00 88.31 393 LYS A O 1
ATOM 3115 N N . GLU A 1 394 ? -26.435 14.653 6.932 1.00 93.38 394 GLU A N 1
ATOM 3116 C CA . GLU A 1 394 ? -25.145 15.144 6.425 1.00 93.38 394 GLU A CA 1
ATOM 3117 C C . GLU A 1 394 ? -24.040 14.067 6.491 1.00 93.38 394 GLU A C 1
ATOM 3119 O O . GLU A 1 394 ? -22.963 14.232 5.914 1.00 93.38 394 GLU A O 1
ATOM 3124 N N . LEU A 1 395 ? -24.278 12.953 7.194 1.00 95.81 395 LEU A N 1
ATOM 3125 C CA . LEU A 1 395 ? -23.323 11.850 7.301 1.00 95.81 395 LEU A CA 1
ATOM 3126 C C . LEU A 1 395 ? -23.191 11.098 5.978 1.00 95.81 395 LEU A C 1
ATOM 3128 O O . LEU A 1 395 ? -24.182 10.656 5.403 1.00 95.81 395 LEU A O 1
ATOM 3132 N N . THR A 1 396 ? -21.949 10.894 5.541 1.00 98.56 396 THR A N 1
ATOM 3133 C CA . THR A 1 396 ? -21.604 10.189 4.300 1.00 98.56 396 THR A CA 1
ATOM 3134 C C . THR A 1 396 ? -20.665 9.027 4.599 1.00 98.56 396 THR A C 1
ATOM 3136 O O . THR A 1 396 ? -20.056 8.979 5.672 1.00 98.56 396 THR A O 1
ATOM 3139 N N . ILE A 1 397 ? -20.514 8.107 3.647 1.00 98.81 397 ILE A N 1
ATOM 3140 C CA . ILE A 1 397 ? -19.554 6.995 3.744 1.00 98.81 397 ILE A CA 1
ATOM 3141 C C . ILE A 1 397 ? -18.124 7.527 3.979 1.00 98.81 397 ILE A C 1
ATOM 3143 O O . ILE A 1 397 ? -17.403 7.015 4.832 1.00 98.81 397 ILE A O 1
ATOM 3147 N N . HIS A 1 398 ? -17.748 8.625 3.321 1.00 98.75 398 HIS A N 1
ATOM 3148 C CA . HIS A 1 398 ? -16.476 9.330 3.470 1.00 98.75 398 HIS A CA 1
ATOM 3149 C C . HIS A 1 398 ? -16.249 9.770 4.917 1.00 98.75 398 HIS A C 1
ATOM 3151 O O . HIS A 1 398 ? -15.158 9.581 5.458 1.00 98.75 398 HIS A O 1
ATOM 3157 N N . HIS A 1 399 ? -17.279 10.309 5.577 1.00 98.56 399 HIS A N 1
ATOM 3158 C CA . HIS A 1 399 ? -17.179 10.704 6.982 1.00 98.56 399 HIS A CA 1
ATOM 3159 C C . HIS A 1 399 ? -16.906 9.504 7.902 1.00 98.56 399 HIS A C 1
ATOM 3161 O O . HIS A 1 399 ? -16.144 9.637 8.861 1.00 98.56 399 HIS A O 1
ATOM 3167 N N . LEU A 1 400 ? -17.463 8.326 7.595 1.00 98.50 400 LEU A N 1
ATOM 3168 C CA . LEU A 1 400 ? -17.169 7.096 8.337 1.00 98.50 400 LEU A CA 1
ATOM 3169 C C . LEU A 1 400 ? -15.736 6.601 8.074 1.00 98.50 400 LEU A C 1
ATOM 3171 O O . LEU A 1 400 ? -14.993 6.335 9.018 1.00 98.50 400 LEU A O 1
ATOM 3175 N N . MET A 1 401 ? -15.315 6.532 6.805 1.00 98.75 401 MET A N 1
ATOM 3176 C CA . MET A 1 401 ? -13.984 6.040 6.410 1.00 98.75 401 MET A CA 1
ATOM 3177 C C . MET A 1 401 ? -12.842 6.899 6.971 1.00 98.75 401 MET A C 1
ATOM 3179 O O . MET A 1 401 ? -11.756 6.382 7.233 1.00 98.75 401 MET A O 1
ATOM 3183 N N . THR A 1 402 ? -13.093 8.193 7.185 1.00 98.38 402 THR A N 1
ATOM 3184 C CA . THR A 1 402 ? -12.106 9.177 7.664 1.00 98.38 402 THR A CA 1
ATOM 3185 C C . THR A 1 402 ? -12.174 9.451 9.164 1.00 98.38 402 THR A C 1
ATOM 3187 O O . THR A 1 402 ? -11.445 10.315 9.649 1.00 98.38 402 THR A O 1
ATOM 3190 N N . HIS A 1 403 ? -13.034 8.750 9.916 1.00 97.44 403 HIS A N 1
ATOM 3191 C CA . HIS A 1 403 ? -13.286 9.028 11.341 1.00 97.44 403 HIS A CA 1
ATOM 3192 C C . HIS A 1 403 ? -13.690 10.486 11.606 1.00 97.44 403 HIS A C 1
ATOM 3194 O O . HIS A 1 403 ? -13.268 11.100 12.586 1.00 97.44 403 HIS A O 1
ATOM 3200 N N . SER A 1 404 ? -14.484 11.064 10.705 1.00 96.75 404 SER A N 1
ATOM 3201 C CA . SER A 1 404 ? -14.901 12.468 10.762 1.00 96.75 404 SER A CA 1
ATOM 3202 C C . SER A 1 404 ? -16.413 12.647 10.871 1.00 96.75 404 SER A C 1
ATOM 3204 O O . SER A 1 404 ? -16.934 13.736 10.656 1.00 96.75 404 SER A O 1
ATOM 3206 N N . ALA A 1 405 ? -17.137 11.596 11.263 1.00 94.38 405 ALA A N 1
ATOM 3207 C CA . ALA A 1 405 ? -18.585 11.624 11.465 1.00 94.38 405 ALA A CA 1
ATOM 3208 C C . ALA A 1 405 ? -19.047 12.610 12.557 1.00 94.38 405 ALA A C 1
ATOM 3210 O O . ALA A 1 405 ? -20.213 12.986 12.590 1.00 94.38 405 ALA A O 1
ATOM 3211 N N . GLY A 1 406 ? -18.157 13.013 13.468 1.00 90.44 406 GLY A N 1
ATOM 3212 C CA . GLY A 1 406 ? -18.517 13.817 14.640 1.00 90.44 406 GLY A CA 1
ATOM 3213 C C . GLY A 1 406 ? -19.167 13.006 15.768 1.00 90.44 406 GLY A C 1
ATOM 3214 O O . GLY A 1 406 ? -19.427 13.558 16.832 1.00 90.44 406 GLY A O 1
ATOM 3215 N N . ILE A 1 407 ? -19.380 11.700 15.572 1.00 88.94 407 ILE A N 1
ATOM 3216 C CA . ILE A 1 407 ? -19.818 10.772 16.619 1.00 88.94 407 ILE A CA 1
ATOM 3217 C C . ILE A 1 407 ? -18.613 10.502 17.541 1.00 88.94 407 ILE A C 1
ATOM 3219 O O . ILE A 1 407 ? -17.557 10.104 17.036 1.00 88.94 407 ILE A O 1
ATOM 3223 N N . PRO A 1 408 ? -18.716 10.746 18.861 1.00 86.62 408 PRO A N 1
ATOM 3224 C CA . PRO A 1 408 ? -17.638 10.410 19.785 1.00 86.62 408 PRO A CA 1
ATOM 3225 C C . PRO A 1 408 ? -17.448 8.885 19.880 1.00 86.62 408 PRO A C 1
ATOM 3227 O O . PRO A 1 408 ? -18.371 8.141 19.560 1.00 86.62 408 PRO A O 1
ATOM 3230 N N . PRO A 1 409 ? -16.280 8.391 20.331 1.00 84.06 409 PRO A N 1
ATOM 3231 C CA . PRO A 1 409 ? -16.100 6.965 20.605 1.00 84.06 409 PRO A CA 1
ATOM 3232 C C . PRO A 1 409 ? -17.145 6.462 21.613 1.00 84.06 409 PRO A C 1
ATOM 3234 O O . PRO A 1 409 ? -17.344 7.100 22.649 1.00 84.06 409 PRO A O 1
ATOM 3237 N N . LEU A 1 410 ? -17.799 5.338 21.309 1.00 89.25 410 LEU A N 1
ATOM 3238 C CA . LEU A 1 410 ? -18.846 4.742 22.143 1.00 89.25 410 LEU A CA 1
ATOM 3239 C C . LEU A 1 410 ? -18.388 3.420 22.770 1.00 89.25 410 LEU A C 1
ATOM 3241 O O . LEU A 1 410 ? -17.455 2.765 22.305 1.00 89.25 410 LEU A O 1
ATOM 3245 N N . SER A 1 411 ? -19.105 2.985 23.805 1.00 89.38 411 SER A N 1
ATOM 3246 C CA . SER A 1 411 ? -18.891 1.706 24.494 1.00 89.38 411 SER A CA 1
ATOM 3247 C C . SER A 1 411 ? -19.401 0.478 23.722 1.00 89.38 411 SER A C 1
ATOM 3249 O O . SER A 1 411 ? -19.312 -0.641 24.225 1.00 89.38 411 SER A O 1
ATOM 3251 N N . THR A 1 412 ? -19.900 0.643 22.495 1.00 92.75 412 THR A N 1
ATOM 3252 C CA . THR A 1 412 ? -20.456 -0.435 21.652 1.00 92.75 412 THR A CA 1
ATOM 3253 C C . THR A 1 412 ? -19.512 -1.627 21.512 1.00 92.75 412 THR A C 1
ATOM 3255 O O . THR A 1 412 ? -19.943 -2.770 21.639 1.00 92.75 412 THR A O 1
ATOM 3258 N N . LEU A 1 413 ? -18.210 -1.378 21.331 1.00 93.00 413 LEU A N 1
ATOM 3259 C CA . LEU A 1 413 ? -17.212 -2.433 21.167 1.00 93.00 413 LEU A CA 1
ATOM 3260 C C . LEU A 1 413 ? -17.135 -3.349 22.392 1.00 93.00 413 LEU A C 1
ATOM 3262 O O . LEU A 1 413 ? -16.989 -4.559 22.232 1.00 93.00 413 LEU A O 1
ATOM 3266 N N . TYR A 1 414 ? -17.274 -2.798 23.602 1.00 92.62 414 TYR A N 1
ATOM 3267 C CA . TYR A 1 414 ? -17.344 -3.603 24.821 1.00 92.62 414 TYR A CA 1
ATOM 3268 C C . TYR A 1 414 ? -18.543 -4.553 24.772 1.00 92.62 414 TYR A C 1
ATOM 3270 O O . TYR A 1 414 ? -18.380 -5.763 24.925 1.00 92.62 414 TYR A O 1
ATOM 3278 N N . TYR A 1 415 ? -19.737 -4.024 24.499 1.00 93.88 415 TYR A N 1
ATOM 3279 C CA . TYR A 1 415 ? -20.969 -4.817 24.469 1.00 93.88 415 TYR A CA 1
ATOM 3280 C C . TYR A 1 415 ? -21.014 -5.822 23.318 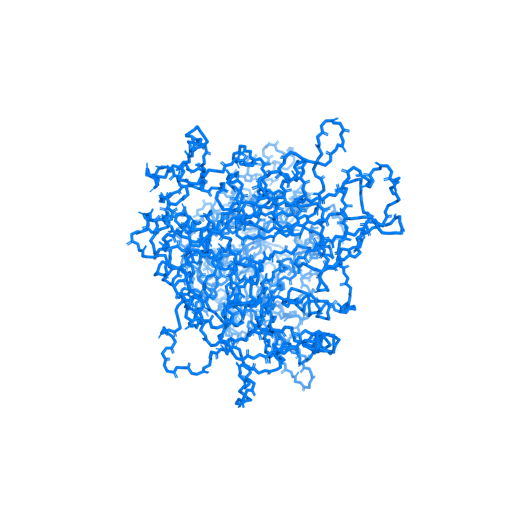1.00 93.88 415 TYR A C 1
ATOM 3282 O O . TYR A 1 415 ? -21.617 -6.886 23.460 1.00 93.88 415 TYR A O 1
ATOM 3290 N N . ALA A 1 416 ? -20.333 -5.526 22.212 1.00 95.50 416 ALA A N 1
ATOM 3291 C CA . ALA A 1 416 ? -20.185 -6.444 21.095 1.00 95.50 416 ALA A CA 1
ATOM 3292 C C . ALA A 1 416 ? -19.206 -7.592 21.404 1.00 95.50 416 ALA A C 1
ATOM 3294 O O . ALA A 1 416 ? -19.416 -8.713 20.954 1.00 95.50 416 ALA A O 1
ATOM 3295 N N . MET A 1 417 ? -18.173 -7.353 22.225 1.00 95.25 417 MET A N 1
ATOM 3296 C CA . MET A 1 417 ? -17.234 -8.397 22.671 1.00 95.25 417 MET A CA 1
ATOM 3297 C C . MET A 1 417 ? -17.691 -9.162 23.917 1.00 95.25 417 MET A C 1
ATOM 3299 O O . MET A 1 417 ? -17.149 -10.230 24.232 1.00 95.25 417 MET A O 1
ATOM 3303 N N . ARG A 1 418 ? -18.688 -8.634 24.634 1.00 92.81 418 ARG A N 1
ATOM 3304 C CA . ARG A 1 418 ? -19.065 -9.036 25.994 1.00 92.81 418 ARG A CA 1
ATOM 3305 C C . ARG A 1 418 ? -19.234 -10.548 26.173 1.00 92.81 418 ARG A C 1
ATOM 3307 O O . ARG A 1 418 ? -18.754 -11.077 27.170 1.00 92.81 418 ARG A O 1
ATOM 3314 N N . ARG A 1 419 ? -19.819 -11.266 25.204 1.00 92.38 419 ARG A N 1
ATOM 3315 C CA . ARG A 1 419 ? -19.994 -12.736 25.272 1.00 92.38 419 ARG A CA 1
ATOM 3316 C C . ARG A 1 419 ? -18.685 -13.486 25.500 1.00 92.38 419 ARG A C 1
ATOM 3318 O O . ARG A 1 419 ? -18.623 -14.401 26.314 1.00 92.38 419 ARG A O 1
ATOM 3325 N N . THR A 1 420 ? -17.649 -13.105 24.759 1.00 93.88 420 THR A N 1
ATOM 3326 C CA . THR A 1 420 ? -16.324 -13.734 24.849 1.00 93.88 420 THR A CA 1
ATOM 3327 C C . THR A 1 420 ? -15.519 -13.201 26.031 1.00 93.88 420 THR A C 1
ATOM 3329 O O . THR A 1 420 ? -14.753 -13.948 26.631 1.00 93.88 420 THR A O 1
ATOM 3332 N N . MET A 1 421 ? -15.742 -11.942 26.419 1.00 93.56 421 MET A N 1
ATOM 3333 C CA . MET A 1 421 ? -15.111 -11.329 27.590 1.00 93.56 421 MET A CA 1
ATOM 3334 C C . MET A 1 421 ? -15.592 -11.942 28.912 1.00 93.56 421 MET A C 1
ATOM 3336 O O . MET A 1 421 ? -14.788 -12.152 29.813 1.00 93.56 421 MET A O 1
ATOM 3340 N N . GLU A 1 422 ? -16.886 -12.243 29.050 1.00 92.25 422 GLU A N 1
ATOM 3341 C CA . GLU A 1 422 ? -17.464 -12.766 30.300 1.00 92.25 422 GLU A CA 1
ATOM 3342 C C . GLU A 1 422 ? -16.957 -14.165 30.667 1.00 92.25 422 GLU A C 1
ATOM 3344 O O . GLU A 1 422 ? -16.861 -14.496 31.849 1.00 92.25 422 GLU A O 1
ATOM 3349 N N . ILE A 1 423 ? -16.610 -14.980 29.670 1.00 94.62 423 ILE A N 1
ATOM 3350 C CA . ILE A 1 423 ? -16.055 -16.324 29.883 1.00 94.62 423 ILE A CA 1
ATOM 3351 C C . ILE A 1 423 ? -14.529 -16.322 30.029 1.00 94.62 423 ILE A C 1
ATOM 3353 O O . ILE A 1 423 ? -13.936 -17.375 30.260 1.00 94.62 423 ILE A O 1
ATOM 3357 N N . ASP A 1 424 ? -13.888 -15.163 29.884 1.00 95.25 424 ASP A N 1
ATOM 3358 C CA . ASP A 1 424 ? -12.441 -15.025 29.843 1.00 95.25 424 ASP A CA 1
ATOM 3359 C C . ASP A 1 424 ? -11.876 -14.406 31.131 1.00 95.25 424 ASP A C 1
ATOM 3361 O O . ASP A 1 424 ? -12.021 -13.203 31.363 1.00 95.25 424 ASP A O 1
ATOM 3365 N N . PRO A 1 425 ? -11.140 -15.181 31.950 1.00 94.12 425 PRO A N 1
ATOM 3366 C CA . PRO A 1 425 ? -10.565 -14.685 33.199 1.00 94.12 425 PRO A CA 1
ATOM 3367 C C . PRO A 1 425 ? -9.605 -13.502 33.026 1.00 94.12 425 PRO A C 1
ATOM 3369 O O . PRO A 1 425 ? -9.414 -12.736 33.973 1.00 94.12 425 PRO A O 1
ATOM 3372 N N . SER A 1 426 ? -8.998 -13.345 31.843 1.00 94.38 426 SER A N 1
ATOM 3373 C CA . SER A 1 426 ? -8.027 -12.278 31.583 1.00 94.38 426 SER A CA 1
ATOM 3374 C C . SER A 1 426 ? -8.652 -10.900 31.369 1.00 94.38 426 SER A C 1
ATOM 3376 O O . SER A 1 426 ? -7.940 -9.898 31.391 1.00 94.38 426 SER A O 1
ATOM 3378 N N . VAL A 1 427 ? -9.983 -10.809 31.253 1.00 92.12 427 VAL A N 1
ATOM 3379 C CA . VAL A 1 427 ? -10.713 -9.541 31.086 1.00 92.12 427 VAL A CA 1
ATOM 3380 C C . VAL A 1 427 ? -10.358 -8.495 32.152 1.00 92.12 427 VAL A C 1
ATOM 3382 O O . VAL A 1 427 ? -10.296 -7.302 31.856 1.00 92.12 427 VAL A O 1
ATOM 3385 N N . LYS A 1 428 ? -10.041 -8.942 33.375 1.00 89.50 428 LYS A N 1
ATOM 3386 C CA . LYS A 1 428 ? -9.631 -8.096 34.510 1.00 89.50 428 LYS A CA 1
ATOM 3387 C C . LYS A 1 428 ? -8.384 -7.242 34.223 1.00 89.50 428 LYS A C 1
ATOM 3389 O O . LYS A 1 428 ? -8.220 -6.184 34.831 1.00 89.50 428 LYS A O 1
ATOM 3394 N N . ASP A 1 429 ? -7.520 -7.690 33.313 1.00 89.56 429 ASP A N 1
ATOM 3395 C CA . ASP A 1 429 ? -6.238 -7.045 33.014 1.00 89.56 429 ASP A CA 1
ATOM 3396 C C . ASP A 1 429 ? -6.355 -6.007 31.884 1.00 89.56 429 ASP A C 1
ATOM 3398 O O . ASP A 1 429 ? -5.471 -5.170 31.704 1.00 89.56 429 ASP A O 1
ATOM 3402 N N . TYR A 1 430 ? -7.490 -5.970 31.178 1.00 86.06 430 TYR A N 1
ATOM 3403 C CA . TYR A 1 430 ? -7.776 -5.032 30.087 1.00 86.06 430 TYR A CA 1
ATOM 3404 C C . TYR A 1 430 ? -8.603 -3.832 30.558 1.00 86.06 430 TYR A C 1
ATOM 3406 O O . TYR A 1 430 ? -9.661 -3.523 30.013 1.00 86.06 430 TYR A O 1
ATOM 3414 N N . LYS A 1 431 ? -8.102 -3.124 31.577 1.00 79.38 431 LYS A N 1
ATOM 3415 C CA . LYS A 1 431 ? -8.831 -2.042 32.267 1.00 79.38 431 LYS A CA 1
ATOM 3416 C C . LYS A 1 431 ? -9.381 -0.955 31.338 1.00 79.38 431 LYS A C 1
ATOM 3418 O O . LYS A 1 431 ? -10.463 -0.451 31.593 1.00 79.38 431 LYS A O 1
ATOM 3423 N N . SER A 1 432 ? -8.667 -0.613 30.263 1.00 72.88 432 SER A N 1
ATOM 3424 C CA . SER A 1 432 ? -9.089 0.429 29.312 1.00 72.88 432 SER A CA 1
ATOM 3425 C C . SER A 1 432 ? -10.283 0.043 28.438 1.00 72.88 432 SER A C 1
ATOM 3427 O O . SER A 1 432 ? -10.789 0.887 27.712 1.00 72.88 432 SER A O 1
ATOM 3429 N N . LEU A 1 433 ? -10.678 -1.231 28.434 1.00 78.88 433 LEU A N 1
ATOM 3430 C CA . LEU A 1 433 ? -11.833 -1.725 27.687 1.00 78.88 433 LEU A CA 1
ATOM 3431 C C . LEU A 1 433 ? -13.033 -1.986 28.600 1.00 78.88 433 LEU A C 1
ATOM 3433 O O . LEU A 1 433 ? -14.087 -2.354 28.100 1.00 78.88 433 LEU A O 1
ATOM 3437 N N . LEU A 1 434 ? -12.884 -1.832 29.918 1.00 79.44 434 LEU A N 1
ATOM 3438 C CA . LEU A 1 434 ? -13.981 -2.004 30.863 1.00 79.44 434 LEU A CA 1
ATOM 3439 C C . LEU A 1 434 ? -14.839 -0.741 30.912 1.00 79.44 434 LEU A C 1
ATOM 3441 O O . LEU A 1 434 ? -14.325 0.371 30.842 1.00 79.44 434 LEU A O 1
ATOM 3445 N N . VAL A 1 435 ? -16.141 -0.940 31.087 1.00 80.69 435 VAL A N 1
ATOM 3446 C CA . VAL A 1 435 ? -17.132 0.127 31.251 1.00 80.69 435 VAL A CA 1
ATOM 3447 C C . VAL A 1 435 ? -17.797 0.019 32.623 1.00 80.69 435 VAL A C 1
ATOM 3449 O O . VAL A 1 435 ? -17.899 -1.077 33.190 1.00 80.69 435 VAL A O 1
ATOM 3452 N N . ASP A 1 436 ? -18.242 1.158 33.154 1.00 72.50 436 ASP A N 1
ATOM 3453 C CA . ASP A 1 436 ? -18.900 1.229 34.465 1.00 72.50 436 ASP A CA 1
ATOM 3454 C C . ASP A 1 436 ? -20.336 0.693 34.416 1.00 72.50 436 ASP A C 1
ATOM 3456 O O . ASP A 1 436 ? -20.773 -0.038 35.307 1.00 72.50 436 ASP A O 1
ATOM 3460 N N . GLU A 1 437 ? -21.064 1.014 33.347 1.00 72.81 437 GLU A N 1
ATOM 3461 C CA . GLU A 1 437 ? -22.422 0.535 33.114 1.00 72.81 437 GLU A CA 1
ATOM 3462 C C . GLU A 1 437 ? -22.373 -0.908 32.598 1.00 72.81 437 GLU A C 1
ATOM 3464 O O . GLU A 1 437 ? -21.836 -1.167 31.529 1.00 72.81 437 GLU A O 1
ATOM 3469 N N . LYS A 1 438 ? -22.899 -1.872 33.358 1.00 68.94 438 LYS A N 1
ATOM 3470 C CA . LYS A 1 438 ? -22.867 -3.303 32.983 1.00 68.94 438 LYS A CA 1
ATOM 3471 C C . LYS A 1 438 ? -24.237 -3.886 32.644 1.00 68.94 438 LYS A C 1
ATOM 3473 O O . LYS A 1 438 ? -24.328 -5.052 32.257 1.00 68.94 438 LYS A O 1
ATOM 3478 N N . ASP A 1 439 ? -25.288 -3.078 32.742 1.00 75.12 439 ASP A N 1
ATOM 3479 C CA . ASP A 1 439 ? -26.681 -3.530 32.654 1.00 75.12 439 ASP A CA 1
ATOM 3480 C C . ASP A 1 439 ? -27.294 -3.390 31.246 1.00 75.12 439 ASP A C 1
ATOM 3482 O O . ASP A 1 439 ? -28.494 -3.595 31.082 1.00 75.12 439 ASP A O 1
ATOM 3486 N N . LYS A 1 440 ? -26.495 -3.072 30.214 1.00 82.81 440 LYS A N 1
ATOM 3487 C CA . LYS A 1 440 ? -26.954 -3.055 28.811 1.00 82.81 440 LYS A CA 1
ATOM 3488 C C . LYS A 1 440 ? -26.762 -4.410 28.119 1.00 82.81 440 LYS A C 1
ATOM 3490 O O . LYS A 1 440 ? -25.812 -5.140 28.412 1.00 82.81 440 LYS A O 1
ATOM 3495 N N . ASP A 1 441 ? -27.658 -4.726 27.187 1.00 88.62 441 ASP A N 1
ATOM 3496 C CA . ASP A 1 441 ? -27.664 -5.982 26.425 1.00 88.62 441 ASP A CA 1
ATOM 3497 C C . ASP A 1 441 ? -26.444 -6.143 25.491 1.00 88.62 441 ASP A C 1
ATOM 3499 O O . ASP A 1 441 ? -25.704 -5.198 25.211 1.00 88.62 441 ASP A O 1
ATOM 3503 N N . TYR A 1 442 ? -26.227 -7.371 25.005 1.00 93.25 442 TYR A N 1
ATOM 3504 C CA . TYR A 1 442 ? -25.193 -7.693 24.012 1.00 93.25 442 TYR A CA 1
ATOM 3505 C C . TYR A 1 442 ? -25.484 -7.046 22.648 1.00 93.25 442 TYR A C 1
ATOM 3507 O O . TYR A 1 442 ? -26.642 -6.927 22.244 1.00 93.25 442 TYR A O 1
ATOM 3515 N N . ILE A 1 443 ? -24.424 -6.718 21.900 1.00 96.25 443 ILE A N 1
ATOM 3516 C CA . ILE A 1 443 ? -24.513 -6.233 20.513 1.00 96.25 443 ILE A CA 1
ATOM 3517 C C . ILE A 1 443 ? -23.980 -7.316 19.566 1.00 96.25 443 ILE A C 1
ATOM 3519 O O . ILE A 1 443 ? -22.797 -7.347 19.233 1.00 96.25 443 ILE A O 1
ATOM 3523 N N . ASP A 1 444 ? -24.859 -8.217 19.129 1.00 95.25 444 ASP A N 1
ATOM 3524 C CA . ASP A 1 444 ? -24.503 -9.336 18.244 1.00 95.25 444 ASP A CA 1
ATOM 3525 C C . ASP A 1 444 ? -24.813 -9.047 16.762 1.00 95.25 444 ASP A C 1
ATOM 3527 O O . ASP A 1 444 ? -24.237 -9.676 15.877 1.00 95.25 444 ASP A O 1
ATOM 3531 N N . THR A 1 445 ? -25.706 -8.093 16.479 1.00 97.00 445 THR A N 1
ATOM 3532 C CA . THR A 1 445 ? -26.203 -7.760 15.129 1.00 97.00 445 THR A CA 1
ATOM 3533 C C . THR A 1 445 ? -26.038 -6.275 14.798 1.00 97.00 445 THR A C 1
ATOM 3535 O O . THR A 1 445 ? -25.921 -5.435 15.695 1.00 97.00 445 THR A O 1
ATOM 3538 N N . TYR A 1 446 ? -26.057 -5.928 13.506 1.00 97.62 446 TYR A N 1
ATOM 3539 C CA . TYR A 1 446 ? -26.003 -4.529 13.073 1.00 97.62 446 TYR A CA 1
ATOM 3540 C C . TYR A 1 446 ? -27.235 -3.730 13.509 1.00 97.62 446 TYR A C 1
ATOM 3542 O O . TYR A 1 446 ? -27.113 -2.547 13.816 1.00 97.62 446 TYR A O 1
ATOM 3550 N N . GLU A 1 447 ? -28.405 -4.361 13.588 1.00 96.88 447 GLU A N 1
ATOM 3551 C CA . GLU A 1 447 ? -29.630 -3.745 14.097 1.00 96.88 447 GLU A CA 1
ATOM 3552 C C . GLU A 1 447 ? -29.463 -3.347 15.568 1.00 96.88 447 GLU A C 1
ATOM 3554 O O . GLU A 1 447 ? -29.679 -2.189 15.915 1.00 96.88 447 GLU A O 1
ATOM 3559 N N . GLN A 1 448 ? -28.963 -4.259 16.410 1.00 96.94 448 GLN A N 1
ATOM 3560 C CA . GLN A 1 448 ? -28.657 -3.957 17.814 1.00 96.94 448 GLN A CA 1
ATOM 3561 C C . GLN A 1 448 ? -27.600 -2.857 17.954 1.00 96.94 448 GLN A C 1
ATOM 3563 O O . GLN A 1 448 ? -27.705 -2.024 18.851 1.00 96.94 448 GLN A O 1
ATOM 3568 N N . LEU A 1 449 ? -26.593 -2.826 17.073 1.00 96.31 449 LEU A N 1
ATOM 3569 C CA . LEU A 1 449 ? -25.585 -1.765 17.065 1.00 96.31 449 LEU A CA 1
ATOM 3570 C C . LEU A 1 449 ? -26.221 -0.401 16.767 1.00 96.31 449 LEU A C 1
ATOM 3572 O O . LEU A 1 449 ? -25.964 0.567 17.480 1.00 96.31 449 LEU A O 1
ATOM 3576 N N . MET A 1 450 ? -27.046 -0.313 15.721 1.00 95.69 450 MET A N 1
ATOM 3577 C CA . MET A 1 450 ? -27.718 0.935 15.352 1.00 95.69 450 MET A CA 1
ATOM 3578 C C . MET A 1 450 ? -28.714 1.381 16.426 1.00 95.69 450 MET A C 1
ATOM 3580 O O . MET A 1 450 ? -28.758 2.569 16.740 1.00 95.69 450 MET A O 1
ATOM 3584 N N . ASP A 1 451 ? -29.456 0.447 17.023 1.00 94.75 451 ASP A N 1
ATOM 3585 C CA . ASP A 1 451 ? -30.370 0.720 18.134 1.00 94.75 451 ASP A CA 1
ATOM 3586 C C . ASP A 1 451 ? -29.618 1.225 19.369 1.00 94.75 451 ASP A C 1
ATOM 3588 O O . ASP A 1 451 ? -30.066 2.169 20.022 1.00 94.75 451 ASP A O 1
ATOM 3592 N N . PHE A 1 452 ? -28.455 0.647 19.675 1.00 93.06 452 PHE A N 1
ATOM 3593 C CA . PHE A 1 452 ? -27.599 1.126 20.756 1.00 93.06 452 PHE A CA 1
ATOM 3594 C C . PHE A 1 452 ? -27.172 2.575 20.496 1.00 93.06 452 PHE A C 1
ATOM 3596 O O . PHE A 1 452 ? -27.440 3.452 21.314 1.00 93.06 452 PHE A O 1
ATOM 3603 N N . ILE A 1 453 ? -26.589 2.852 19.323 1.00 92.75 453 ILE A N 1
ATOM 3604 C CA . ILE A 1 453 ? -26.126 4.196 18.938 1.00 92.75 453 ILE A CA 1
ATOM 3605 C C . ILE A 1 453 ? -27.276 5.217 18.971 1.00 92.75 453 ILE A C 1
ATOM 3607 O O . ILE A 1 453 ? -27.089 6.344 19.425 1.00 92.75 453 ILE A O 1
ATOM 3611 N N . ALA A 1 454 ? -28.471 4.834 18.517 1.00 91.56 454 ALA A N 1
ATOM 3612 C CA . ALA A 1 454 ? -29.635 5.715 18.477 1.00 91.56 454 ALA A CA 1
ATOM 3613 C C . ALA A 1 454 ? -30.137 6.132 19.868 1.00 91.56 454 ALA A C 1
ATOM 3615 O O . ALA A 1 454 ? -30.713 7.216 20.006 1.00 91.56 454 ALA A O 1
ATOM 3616 N N . ASN A 1 455 ? -29.938 5.279 20.877 1.00 89.25 455 ASN A N 1
ATOM 3617 C CA . ASN A 1 455 ? -30.410 5.495 22.244 1.00 89.25 455 ASN A CA 1
ATOM 3618 C C . ASN A 1 455 ? -29.339 6.072 23.182 1.00 89.25 455 ASN A C 1
ATOM 3620 O O . ASN A 1 455 ? -29.663 6.431 24.315 1.00 89.25 455 ASN A O 1
ATOM 3624 N N . GLU A 1 456 ? -28.092 6.195 22.727 1.00 86.00 456 GLU A N 1
ATOM 3625 C CA . GLU A 1 456 ? -27.029 6.833 23.499 1.00 86.00 456 GLU A CA 1
ATOM 3626 C C . GLU A 1 456 ? -27.250 8.348 23.630 1.00 86.00 456 GLU A C 1
ATOM 3628 O O . GLU A 1 456 ? -27.464 9.072 22.652 1.00 86.00 456 GLU A O 1
ATOM 3633 N N . ASP A 1 457 ? -27.163 8.849 24.864 1.00 82.25 457 ASP A N 1
ATOM 3634 C CA . ASP A 1 457 ? -27.239 10.282 25.151 1.00 82.25 457 ASP A CA 1
ATOM 3635 C C . ASP A 1 457 ? -25.849 10.919 25.060 1.00 82.25 457 ASP A C 1
ATOM 3637 O O . ASP A 1 457 ? -25.216 11.237 26.069 1.00 82.25 457 ASP A O 1
ATOM 3641 N N . VAL A 1 458 ? -25.356 11.065 23.828 1.00 79.88 458 VAL A N 1
ATOM 3642 C CA . VAL A 1 458 ? -24.036 11.642 23.550 1.00 79.88 458 VAL A CA 1
ATOM 3643 C C . VAL A 1 458 ? -24.129 12.966 22.802 1.00 79.88 458 VAL A C 1
ATOM 3645 O O . VAL A 1 458 ? -24.874 13.125 21.834 1.00 79.88 458 VAL A O 1
ATOM 3648 N N . GLU A 1 459 ? -23.325 13.929 23.244 1.00 84.31 459 GLU A N 1
ATOM 3649 C CA . GLU A 1 459 ? -23.084 15.167 22.511 1.00 84.31 459 GLU A CA 1
ATOM 3650 C C . GLU A 1 459 ? -22.110 14.900 21.355 1.00 84.31 459 GLU A C 1
ATOM 3652 O O . GLU A 1 459 ? -21.078 14.247 21.527 1.00 84.31 459 GLU A O 1
ATOM 3657 N N . LEU A 1 460 ? -22.446 15.389 20.159 1.00 88.12 460 LEU A N 1
ATOM 3658 C CA . LEU A 1 460 ? -21.582 15.252 18.990 1.00 88.12 460 LEU A CA 1
ATOM 3659 C C . LEU A 1 460 ? -20.353 16.155 19.123 1.00 88.12 460 LEU A C 1
ATOM 3661 O O . LEU A 1 460 ? -20.439 17.295 19.570 1.00 88.12 460 LEU A O 1
ATOM 3665 N N . LEU A 1 461 ? -19.207 15.675 18.644 1.00 85.19 461 LEU A N 1
ATOM 3666 C CA . LEU A 1 461 ? -17.939 16.412 18.667 1.00 85.19 461 LEU A CA 1
ATOM 3667 C C . LEU A 1 461 ? -17.917 17.611 17.704 1.00 85.19 461 LEU A C 1
ATOM 3669 O O . LEU A 1 461 ? -16.993 18.424 17.760 1.00 85.19 461 LEU A O 1
ATOM 3673 N N . GLY A 1 462 ? -18.885 17.687 16.790 1.00 87.69 462 GLY A N 1
ATOM 3674 C CA . GLY A 1 462 ? -19.042 18.736 15.789 1.00 87.69 462 GLY A CA 1
ATOM 3675 C C . GLY A 1 462 ? -19.764 18.224 14.543 1.00 87.69 462 GLY A C 1
ATOM 3676 O O . GLY A 1 462 ? -20.183 17.070 14.480 1.00 87.69 462 GLY A O 1
ATOM 3677 N N . LYS A 1 463 ? -19.890 19.087 13.529 1.00 91.62 463 LYS A N 1
ATOM 3678 C CA . LYS A 1 463 ? -20.460 18.689 12.233 1.00 91.62 463 LYS A CA 1
ATOM 3679 C C . LYS A 1 463 ? -19.577 17.650 11.523 1.00 91.62 463 LYS A C 1
ATOM 3681 O O . LYS A 1 463 ? -18.351 17.711 11.682 1.00 91.62 463 LYS A O 1
ATOM 3686 N N . PRO A 1 464 ? -20.156 16.775 10.682 1.00 94.81 464 PRO A N 1
ATOM 3687 C CA . PRO A 1 464 ? -19.382 15.844 9.872 1.00 94.81 464 PRO A CA 1
ATOM 3688 C C . PRO A 1 464 ? -18.288 16.547 9.048 1.00 94.81 464 PRO A C 1
ATOM 3690 O O . PRO A 1 464 ? -18.470 17.669 8.569 1.00 94.81 464 PRO A O 1
ATOM 3693 N N . GLY A 1 465 ? -17.116 15.921 8.952 1.00 94.75 465 GLY A N 1
ATOM 3694 C CA . GLY A 1 465 ? -15.933 16.441 8.263 1.00 94.75 465 GLY A CA 1
ATOM 3695 C C . GLY A 1 465 ? -15.129 17.495 9.038 1.00 94.75 465 GLY A C 1
ATOM 3696 O O . GLY A 1 465 ? -14.072 17.912 8.569 1.00 94.75 465 GLY A O 1
ATOM 3697 N N . LYS A 1 466 ? -15.581 17.959 10.216 1.00 92.19 466 LYS A N 1
ATOM 3698 C CA . LYS A 1 466 ? -14.880 19.029 10.960 1.00 92.19 466 LYS A CA 1
ATOM 3699 C C . LYS A 1 466 ? -13.707 18.554 11.801 1.00 92.19 466 LYS A C 1
ATOM 3701 O O . LYS A 1 466 ? -12.708 19.267 11.896 1.00 92.19 466 LYS A O 1
ATOM 3706 N N . HIS A 1 467 ? -13.834 17.398 12.438 1.00 88.69 467 HIS A N 1
ATOM 3707 C CA . HIS A 1 467 ? -12.848 16.902 13.389 1.00 88.69 467 HIS A CA 1
ATOM 3708 C C . HIS A 1 467 ? -12.578 15.428 13.145 1.00 88.69 467 HIS A C 1
ATOM 3710 O O . HIS A 1 467 ? -13.505 14.664 12.898 1.00 88.69 467 HIS A O 1
ATOM 3716 N N . PHE A 1 468 ? -11.312 15.041 13.258 1.00 92.69 468 PHE A N 1
ATOM 3717 C CA . PHE A 1 468 ? -10.919 13.644 13.327 1.00 92.69 468 PHE A CA 1
ATOM 3718 C C . PHE A 1 468 ? -11.118 13.134 14.759 1.00 92.69 468 PHE A C 1
ATOM 3720 O O . PHE A 1 468 ? -10.627 13.745 15.713 1.00 92.69 468 PHE A O 1
ATOM 3727 N N . SER A 1 469 ? -11.819 12.015 14.912 1.00 91.62 469 SER A N 1
ATOM 3728 C CA . SER A 1 469 ? -11.887 11.262 16.162 1.00 91.62 469 SER A CA 1
ATOM 3729 C C . SER A 1 469 ? -12.121 9.793 15.855 1.00 91.62 469 SER A C 1
ATOM 3731 O O . SER A 1 469 ? -13.198 9.415 15.402 1.00 91.62 469 SER A O 1
ATOM 3733 N N . TYR A 1 470 ? -11.111 8.969 16.124 1.00 93.06 470 TYR A N 1
ATOM 3734 C CA . TYR A 1 470 ? -11.125 7.546 15.809 1.00 93.06 470 TYR A CA 1
ATOM 3735 C C . TYR A 1 470 ? -12.358 6.828 16.381 1.00 93.06 470 TYR A C 1
ATOM 3737 O O . TYR A 1 470 ? -12.598 6.881 17.585 1.00 93.06 470 TYR A O 1
ATOM 3745 N N . SER A 1 471 ? -13.113 6.130 15.530 1.00 93.44 471 SER A N 1
ATOM 3746 C CA . SER A 1 471 ? -14.380 5.476 15.877 1.00 93.44 471 SER A CA 1
ATOM 3747 C C . SER A 1 471 ? -14.438 4.055 15.312 1.00 93.44 471 SER A C 1
ATOM 3749 O O . SER A 1 471 ? -14.314 3.825 14.106 1.00 93.44 471 SER A O 1
ATOM 3751 N N . ASN A 1 472 ? -14.645 3.075 16.194 1.00 95.00 472 ASN A N 1
ATOM 3752 C CA . ASN A 1 472 ? -14.900 1.694 15.776 1.00 95.00 472 ASN A CA 1
ATOM 3753 C C . ASN A 1 472 ? -16.323 1.537 15.226 1.00 95.00 472 ASN A C 1
ATOM 3755 O O . ASN A 1 472 ? -16.522 0.789 14.273 1.00 95.00 472 ASN A O 1
ATOM 3759 N N . ASP A 1 473 ? -17.277 2.296 15.767 1.00 95.31 473 ASP A N 1
ATOM 3760 C CA . ASP A 1 473 ? -18.673 2.363 15.324 1.00 95.31 473 ASP A CA 1
ATOM 3761 C C . ASP A 1 473 ? -18.774 2.724 13.846 1.00 95.31 473 ASP A C 1
ATOM 3763 O O . ASP A 1 473 ? -19.489 2.074 13.091 1.00 95.31 473 ASP A O 1
ATOM 3767 N N . SER A 1 474 ? -17.984 3.712 13.412 1.00 96.62 474 SER A N 1
ATOM 3768 C CA . SER A 1 474 ? -17.956 4.146 12.015 1.00 96.62 474 SER A CA 1
ATOM 3769 C C . SER A 1 474 ? -17.603 2.993 11.074 1.00 96.62 474 SER A C 1
ATOM 3771 O O . SER A 1 474 ? -18.232 2.831 10.034 1.00 96.62 474 SER A O 1
ATOM 3773 N N . TYR A 1 475 ? -16.651 2.141 11.460 1.00 98.38 475 TYR A N 1
ATOM 3774 C CA . TYR A 1 475 ? -16.246 0.986 10.655 1.00 98.38 475 TYR A CA 1
ATOM 3775 C C . TYR A 1 475 ? -17.212 -0.192 10.759 1.00 98.38 475 TYR A C 1
ATOM 3777 O O . TYR A 1 475 ? -17.391 -0.915 9.783 1.00 98.38 475 TYR A O 1
ATOM 3785 N N . ALA A 1 476 ? -17.879 -0.365 11.896 1.00 98.19 476 ALA A N 1
ATOM 3786 C CA . ALA A 1 476 ? -18.958 -1.334 12.021 1.00 98.19 476 ALA A CA 1
ATOM 3787 C C . ALA A 1 476 ? -20.149 -0.974 11.108 1.00 98.19 476 ALA A C 1
ATOM 3789 O O . ALA A 1 476 ? -20.655 -1.837 10.392 1.00 98.19 476 ALA A O 1
ATOM 3790 N N . LEU A 1 477 ? -20.517 0.312 11.031 1.00 98.44 477 LEU A N 1
ATOM 3791 C CA . LEU A 1 477 ? -21.521 0.811 10.084 1.00 98.44 477 LEU A CA 1
ATOM 3792 C C . LEU A 1 477 ? -21.086 0.620 8.621 1.00 98.44 477 LEU A C 1
ATOM 3794 O O . LEU A 1 477 ? -21.916 0.253 7.792 1.00 98.44 477 LEU A O 1
ATOM 3798 N N . LEU A 1 478 ? -19.799 0.805 8.296 1.00 98.81 478 LEU A N 1
ATOM 3799 C CA . LEU A 1 478 ? -19.270 0.472 6.964 1.00 98.81 478 LEU A CA 1
ATOM 3800 C C . LEU A 1 478 ? -19.413 -1.023 6.644 1.00 98.81 478 LEU A C 1
ATOM 3802 O O . LEU A 1 478 ? -19.771 -1.356 5.519 1.00 98.81 478 LEU A O 1
ATOM 3806 N N . GLY A 1 479 ? -19.192 -1.907 7.623 1.00 98.69 479 GLY A N 1
ATOM 3807 C CA . GLY A 1 479 ? -19.466 -3.342 7.490 1.00 98.69 479 GLY A CA 1
ATOM 3808 C C . GLY A 1 479 ? -20.921 -3.616 7.104 1.00 98.69 479 GLY A C 1
ATOM 3809 O O . GLY A 1 479 ? -21.171 -4.282 6.105 1.00 98.69 479 GLY A O 1
ATOM 3810 N N . CYS A 1 480 ? -21.873 -2.999 7.812 1.00 98.62 480 CYS A N 1
ATOM 3811 C CA . CYS A 1 480 ? -23.300 -3.102 7.489 1.00 98.62 480 CYS A CA 1
ATOM 3812 C C . CYS A 1 480 ? -23.614 -2.598 6.068 1.00 98.62 480 CYS A C 1
ATOM 3814 O O . CYS A 1 480 ? -24.344 -3.244 5.320 1.00 98.62 480 CYS A O 1
ATOM 3816 N N . ILE A 1 481 ? -23.026 -1.469 5.653 1.00 98.88 481 ILE A N 1
ATOM 3817 C CA . ILE A 1 481 ? -23.199 -0.929 4.294 1.00 98.88 481 ILE A CA 1
ATOM 3818 C C . ILE A 1 481 ? -22.670 -1.910 3.242 1.00 98.88 481 ILE A C 1
ATOM 3820 O O . ILE A 1 481 ? -23.349 -2.141 2.243 1.00 98.88 481 ILE A O 1
ATOM 3824 N N . ILE A 1 482 ? -21.500 -2.518 3.466 1.00 98.88 482 ILE A N 1
ATOM 3825 C CA . ILE A 1 482 ? -20.943 -3.537 2.565 1.00 98.88 482 ILE A CA 1
ATOM 3826 C C . ILE A 1 482 ? -21.924 -4.700 2.417 1.00 98.88 482 ILE A C 1
ATOM 3828 O O . ILE A 1 482 ? -22.208 -5.090 1.285 1.00 98.88 482 ILE A O 1
ATOM 3832 N N . GLU A 1 483 ? -22.494 -5.213 3.510 1.00 98.62 483 GLU A N 1
ATOM 3833 C CA . GLU A 1 483 ? -23.461 -6.315 3.431 1.00 98.62 483 GLU A CA 1
ATOM 3834 C C . GLU A 1 483 ? -24.731 -5.926 2.674 1.00 98.62 483 GLU A C 1
ATOM 3836 O O . GLU A 1 483 ? -25.165 -6.633 1.764 1.00 98.62 483 GLU A O 1
ATOM 3841 N N . ARG A 1 484 ? -25.310 -4.762 2.995 1.00 98.31 484 ARG A N 1
ATOM 3842 C CA . ARG A 1 484 ? -26.551 -4.286 2.365 1.00 98.31 484 ARG A CA 1
ATOM 3843 C C . ARG A 1 484 ? -26.372 -4.017 0.867 1.00 98.31 484 ARG A C 1
ATOM 3845 O O . ARG A 1 484 ? -27.306 -4.241 0.100 1.00 98.31 484 ARG A O 1
ATOM 3852 N N . VAL A 1 485 ? -25.196 -3.548 0.444 1.00 98.75 485 VAL A N 1
ATOM 3853 C CA . VAL A 1 485 ? -24.901 -3.222 -0.963 1.00 98.75 485 VAL A CA 1
ATOM 3854 C C . VAL A 1 485 ? -24.453 -4.447 -1.766 1.00 98.75 485 VAL A C 1
ATOM 3856 O O . VAL A 1 485 ? -24.799 -4.569 -2.943 1.00 98.75 485 VAL A O 1
ATOM 3859 N N . SER A 1 486 ? -23.671 -5.347 -1.169 1.00 98.62 486 SER A N 1
ATOM 3860 C CA . SER A 1 486 ? -23.163 -6.540 -1.860 1.00 98.62 486 SER A CA 1
ATOM 3861 C C . SER A 1 486 ? -24.157 -7.702 -1.873 1.00 98.62 486 SER A C 1
ATOM 3863 O O . SER A 1 486 ? -24.198 -8.443 -2.855 1.00 98.62 486 SER A O 1
ATOM 3865 N N . GLY A 1 487 ? -24.968 -7.843 -0.819 1.00 98.31 487 GLY A N 1
ATOM 3866 C CA . GLY A 1 487 ? -25.787 -9.029 -0.561 1.00 98.31 487 GLY A CA 1
ATOM 3867 C C . GLY A 1 487 ? -25.012 -10.204 0.053 1.00 98.31 487 GLY A C 1
ATOM 3868 O O . GLY A 1 487 ? -25.574 -11.291 0.181 1.00 98.31 487 GLY A O 1
ATOM 3869 N N . GLU A 1 488 ? -23.745 -10.006 0.417 1.00 98.50 488 GLU A N 1
ATOM 3870 C CA . GLU A 1 488 ? -22.862 -10.994 1.046 1.00 98.50 488 GLU A CA 1
ATOM 3871 C C . GLU A 1 488 ? -22.601 -10.601 2.504 1.00 98.50 488 GLU A C 1
ATOM 3873 O O . GLU A 1 488 ? -22.689 -9.422 2.840 1.00 98.50 488 GLU A O 1
ATOM 3878 N N . SER A 1 489 ? -22.256 -11.556 3.379 1.00 98.25 489 SER A N 1
ATOM 3879 C CA . SER A 1 489 ? -21.763 -11.165 4.707 1.00 98.25 489 SER A CA 1
ATOM 3880 C C . SER A 1 489 ? -20.427 -10.434 4.571 1.00 98.25 489 SER A C 1
ATOM 3882 O O . SER A 1 489 ? -19.686 -10.650 3.605 1.00 98.25 489 SER A O 1
ATOM 3884 N N . TYR A 1 490 ? -20.087 -9.590 5.541 1.00 98.56 490 TYR A N 1
ATOM 3885 C CA . TYR A 1 490 ? -18.851 -8.815 5.507 1.00 98.56 490 TYR A CA 1
ATOM 3886 C C . TYR A 1 490 ? -17.618 -9.724 5.378 1.00 98.56 490 TYR A C 1
ATOM 3888 O O . TYR A 1 490 ? -16.717 -9.456 4.581 1.00 98.56 490 TYR A O 1
ATOM 3896 N N . GLU A 1 491 ? -17.586 -10.826 6.128 1.00 98.06 491 GLU A N 1
ATOM 3897 C CA . GLU A 1 491 ? -16.489 -11.792 6.103 1.00 98.06 491 GLU A CA 1
ATOM 3898 C C . GLU A 1 491 ? -16.376 -12.476 4.747 1.00 98.06 491 GLU A C 1
ATOM 3900 O O . GLU A 1 491 ? -15.270 -12.588 4.216 1.00 98.06 491 GLU A O 1
ATOM 3905 N N . GLN A 1 492 ? -17.511 -12.891 4.175 1.00 98.38 492 GLN A N 1
ATOM 3906 C CA . GLN A 1 492 ? -17.535 -13.549 2.875 1.00 98.38 492 GLN A CA 1
ATOM 3907 C C . GLN A 1 492 ? -17.079 -12.594 1.770 1.00 98.38 492 GLN A C 1
ATOM 3909 O O . GLN A 1 492 ? -16.251 -12.976 0.945 1.00 98.38 492 GLN A O 1
ATOM 3914 N N . TYR A 1 493 ? -17.532 -11.335 1.805 1.00 98.88 493 TYR A N 1
ATOM 3915 C CA . TYR A 1 493 ? -17.107 -10.321 0.845 1.00 98.88 493 TYR A CA 1
ATOM 3916 C C . TYR A 1 493 ? -15.589 -10.095 0.914 1.00 98.88 493 TYR A C 1
ATOM 3918 O O . TYR A 1 493 ? -14.889 -10.144 -0.098 1.00 98.88 493 TYR A O 1
ATOM 3926 N N . VAL A 1 494 ? -15.052 -9.881 2.121 1.00 98.81 494 VAL A N 1
ATOM 3927 C CA . VAL A 1 494 ? -13.607 -9.695 2.317 1.00 98.81 494 VAL A CA 1
ATOM 3928 C C . VAL A 1 494 ? -12.835 -10.928 1.846 1.00 98.81 494 VAL A C 1
ATOM 3930 O O . VAL A 1 494 ? -11.811 -10.786 1.174 1.00 98.81 494 VAL A O 1
ATOM 3933 N N . TYR A 1 495 ? -13.321 -12.135 2.139 1.00 98.62 495 TYR A N 1
ATOM 3934 C CA . TYR A 1 495 ? -12.677 -13.367 1.700 1.00 98.62 495 TYR A CA 1
ATOM 3935 C C . TYR A 1 495 ? -12.633 -13.493 0.171 1.00 98.62 495 TYR A C 1
ATOM 3937 O O . TYR A 1 495 ? -11.547 -13.646 -0.394 1.00 98.62 495 TYR A O 1
ATOM 3945 N N . ASP A 1 496 ? -13.781 -13.405 -0.504 1.00 98.56 496 ASP A N 1
ATOM 3946 C CA . ASP A 1 496 ? -13.887 -13.682 -1.939 1.00 98.56 496 ASP A CA 1
ATOM 3947 C C . ASP A 1 496 ? -13.312 -12.578 -2.826 1.00 98.56 496 ASP A C 1
ATOM 3949 O O . ASP A 1 496 ? -12.745 -12.891 -3.878 1.00 98.56 496 ASP A O 1
ATOM 3953 N N . HIS A 1 497 ? -13.407 -11.311 -2.408 1.00 98.50 497 HIS A N 1
ATOM 3954 C CA . HIS A 1 497 ? -13.007 -10.164 -3.236 1.00 98.50 497 HIS A CA 1
ATOM 3955 C C . HIS A 1 497 ? -11.654 -9.563 -2.853 1.00 98.50 497 HIS A C 1
ATOM 3957 O O . HIS A 1 497 ? -11.085 -8.809 -3.645 1.00 98.50 497 HIS A O 1
ATOM 3963 N N . ILE A 1 498 ? -11.101 -9.901 -1.681 1.00 98.69 498 ILE A N 1
ATOM 3964 C CA . ILE A 1 498 ? -9.808 -9.367 -1.221 1.00 98.69 498 ILE A CA 1
ATOM 3965 C C . ILE A 1 498 ? -8.834 -10.495 -0.879 1.00 98.69 498 ILE A C 1
ATOM 3967 O O . ILE A 1 498 ? -7.814 -10.643 -1.551 1.00 98.69 498 ILE A O 1
ATOM 3971 N N . LEU A 1 499 ? -9.131 -11.323 0.129 1.00 98.62 499 LEU A N 1
ATOM 3972 C CA . LEU A 1 499 ? -8.159 -12.290 0.659 1.00 98.62 499 LEU A CA 1
ATOM 3973 C C . LEU A 1 499 ? -7.764 -13.335 -0.390 1.00 98.62 499 LEU A C 1
ATOM 3975 O O . LEU A 1 499 ? -6.583 -13.514 -0.695 1.00 98.62 499 LEU A O 1
ATOM 3979 N N . LYS A 1 500 ? -8.750 -13.996 -0.996 1.00 97.50 500 LYS A N 1
ATOM 3980 C CA . LYS A 1 500 ? -8.535 -15.044 -1.998 1.00 97.50 500 LYS A CA 1
ATOM 3981 C C . LYS A 1 500 ? -7.893 -14.505 -3.287 1.00 97.50 500 LYS A C 1
ATOM 3983 O O . LYS A 1 500 ? -6.940 -15.134 -3.757 1.00 97.50 500 LYS A O 1
ATOM 3988 N N . PRO A 1 501 ? -8.314 -13.360 -3.863 1.00 96.88 501 PRO A N 1
ATOM 3989 C CA . PRO A 1 501 ? -7.615 -12.736 -4.984 1.00 96.88 501 PRO A CA 1
ATOM 3990 C C . PRO A 1 501 ? -6.160 -12.374 -4.670 1.00 96.88 501 PRO A C 1
ATOM 3992 O O . PRO A 1 501 ? -5.291 -12.719 -5.467 1.00 96.88 501 PRO A O 1
ATOM 3995 N N . CYS A 1 502 ? -5.871 -11.811 -3.492 1.00 97.38 502 CYS A N 1
ATOM 3996 C CA . CYS A 1 502 ? -4.501 -11.532 -3.041 1.00 97.38 502 CYS A CA 1
ATOM 3997 C C . CYS A 1 502 ? -3.673 -12.802 -2.766 1.00 97.38 502 CYS A C 1
ATOM 3999 O O . CYS A 1 502 ? -2.450 -12.732 -2.638 1.00 97.38 502 CYS A O 1
ATOM 4001 N N . GLY A 1 503 ? -4.311 -13.973 -2.667 1.00 97.06 503 GLY A N 1
ATOM 4002 C CA . GLY A 1 503 ? -3.663 -15.233 -2.298 1.00 97.06 503 GLY A CA 1
ATOM 4003 C C . GLY A 1 503 ? -3.330 -15.328 -0.807 1.00 97.06 503 GLY A C 1
ATOM 4004 O O . GLY A 1 503 ? -2.340 -15.971 -0.441 1.00 97.06 503 GLY A O 1
ATOM 4005 N N . MET A 1 504 ? -4.117 -14.667 0.043 1.00 98.12 504 MET A N 1
ATOM 4006 C CA . MET A 1 504 ? -4.020 -14.679 1.503 1.00 98.12 504 MET A CA 1
ATOM 4007 C C . MET A 1 504 ? -4.751 -15.897 2.081 1.00 98.12 504 MET A C 1
ATOM 4009 O O . MET A 1 504 ? -5.865 -15.810 2.591 1.00 98.12 504 MET A O 1
ATOM 4013 N N . ASN A 1 505 ? -4.148 -17.073 1.914 1.00 94.62 505 ASN A N 1
ATOM 4014 C CA . ASN A 1 505 ? -4.804 -18.357 2.180 1.00 94.62 505 ASN A CA 1
ATOM 4015 C C . ASN A 1 505 ? -4.872 -18.728 3.672 1.00 94.62 505 ASN A C 1
ATOM 4017 O O . ASN A 1 505 ? -5.441 -19.765 4.010 1.00 94.62 505 ASN A O 1
ATOM 4021 N N . ARG A 1 506 ? -4.250 -17.939 4.554 1.00 96.31 506 ARG A N 1
ATOM 4022 C CA . ARG A 1 506 ? -4.223 -18.143 6.008 1.00 96.31 506 ARG A CA 1
ATOM 4023 C C . ARG A 1 506 ? -4.734 -16.907 6.746 1.00 96.31 506 ARG A C 1
ATOM 4025 O O . ARG A 1 506 ? -4.224 -16.564 7.814 1.00 96.31 506 ARG A O 1
ATOM 4032 N N . SER A 1 507 ? -5.729 -16.246 6.165 1.00 98.31 507 SER A N 1
ATOM 4033 C CA . SER A 1 507 ? -6.376 -15.076 6.744 1.00 98.31 507 SER A CA 1
ATOM 4034 C C . SER A 1 507 ? -7.876 -15.314 6.857 1.00 98.31 507 SER A C 1
ATOM 4036 O O . SER A 1 507 ? -8.539 -15.554 5.853 1.00 98.31 507 SER A O 1
ATOM 4038 N N . PHE A 1 508 ? -8.399 -15.243 8.079 1.00 96.94 508 PHE A N 1
ATOM 4039 C CA . PHE A 1 508 ? -9.789 -15.578 8.414 1.00 96.94 508 PHE A CA 1
ATOM 4040 C C . PHE A 1 508 ? -10.263 -14.800 9.648 1.00 96.94 508 PHE A C 1
ATOM 4042 O O . PHE A 1 508 ? -9.443 -14.303 10.431 1.00 96.94 508 PHE A O 1
ATOM 4049 N N . PHE A 1 509 ? -11.579 -14.688 9.843 1.00 95.75 509 PHE A N 1
ATOM 4050 C CA . PHE A 1 509 ? -12.155 -13.948 10.973 1.00 95.75 509 PHE A CA 1
ATOM 4051 C C . PHE A 1 509 ? -12.295 -14.802 12.230 1.00 95.75 509 PHE A C 1
ATOM 4053 O O . PHE A 1 509 ? -12.108 -14.293 13.337 1.00 95.75 509 PHE A O 1
ATOM 4060 N N . THR A 1 510 ? -12.567 -16.093 12.093 1.00 92.38 510 THR A N 1
ATOM 4061 C CA . THR A 1 510 ? -12.781 -17.018 13.208 1.00 92.38 510 THR A CA 1
ATOM 4062 C C . THR A 1 510 ? -11.644 -18.030 13.311 1.00 92.38 510 THR A C 1
ATOM 4064 O O . THR A 1 510 ? -10.942 -18.318 12.344 1.00 92.38 510 THR A O 1
ATOM 4067 N N . ILE A 1 511 ? -11.414 -18.547 14.520 1.00 89.44 511 ILE A N 1
ATOM 4068 C CA . ILE A 1 511 ? -10.368 -19.554 14.752 1.00 89.44 511 ILE A CA 1
ATOM 4069 C C . ILE A 1 511 ? -10.767 -20.910 14.150 1.00 89.44 511 ILE A C 1
ATOM 4071 O O . ILE A 1 511 ? -9.901 -21.633 13.664 1.00 89.44 511 ILE A O 1
ATOM 4075 N N . ASP A 1 512 ? -12.065 -21.221 14.112 1.00 89.00 512 ASP A N 1
ATOM 4076 C CA . ASP A 1 512 ? -12.584 -22.485 13.577 1.00 89.00 512 ASP A CA 1
ATOM 4077 C C . ASP A 1 512 ? -12.260 -22.677 12.085 1.00 89.00 512 ASP A C 1
ATOM 4079 O O . ASP A 1 512 ? -12.059 -23.806 11.638 1.00 89.00 512 ASP A O 1
ATOM 4083 N N . GLU A 1 513 ? -12.123 -21.586 11.321 1.00 91.25 513 GLU A N 1
ATOM 4084 C CA . GLU A 1 513 ? -11.728 -21.610 9.903 1.00 91.25 513 GLU A CA 1
ATOM 4085 C C . GLU A 1 513 ? -10.315 -22.176 9.674 1.00 91.25 513 GLU A C 1
ATOM 4087 O O . GLU A 1 513 ? -10.022 -22.682 8.591 1.00 91.25 513 GLU A O 1
ATOM 4092 N N . TYR A 1 514 ? -9.449 -22.166 10.694 1.00 89.25 514 TYR A N 1
ATOM 4093 C CA . TYR A 1 514 ? -8.122 -22.789 10.628 1.00 89.25 514 TYR A CA 1
ATOM 4094 C C . TYR A 1 514 ? -8.165 -24.307 10.895 1.00 89.25 514 TYR A C 1
ATOM 4096 O O . TYR A 1 514 ? -7.185 -25.013 10.649 1.00 89.25 514 TYR A O 1
ATOM 4104 N N . GLY A 1 515 ? -9.297 -24.849 11.355 1.00 85.00 515 GLY A N 1
ATOM 4105 C CA . GLY A 1 515 ? -9.480 -26.278 11.600 1.00 85.00 515 GLY A CA 1
ATOM 4106 C C . GLY A 1 515 ? -8.491 -26.853 12.622 1.00 85.00 515 GLY A C 1
ATOM 4107 O O . GLY A 1 515 ? -8.205 -26.252 13.652 1.00 85.00 515 GLY A O 1
ATOM 4108 N N . ALA A 1 516 ? -7.958 -28.047 12.342 1.00 81.31 516 ALA A N 1
ATOM 4109 C CA . ALA A 1 516 ? -6.980 -28.720 13.208 1.00 81.31 516 ALA A CA 1
ATOM 4110 C C . ALA A 1 516 ? -5.542 -28.174 13.064 1.00 81.31 516 ALA A C 1
ATOM 4112 O O . ALA A 1 516 ? -4.596 -28.776 13.577 1.00 81.31 516 ALA A O 1
ATOM 4113 N N . ASP A 1 517 ? -5.355 -27.078 12.327 1.00 77.69 517 ASP A N 1
ATOM 4114 C CA . ASP A 1 517 ? -4.053 -26.460 12.133 1.00 77.69 517 ASP A CA 1
ATOM 4115 C C . ASP A 1 517 ? -3.549 -25.810 13.429 1.00 77.69 517 ASP A C 1
ATOM 4117 O O . ASP A 1 517 ? -4.099 -24.831 13.928 1.00 77.69 517 ASP A O 1
ATOM 4121 N N . GLY A 1 518 ? -2.464 -26.358 13.975 1.00 82.62 518 GLY A N 1
ATOM 4122 C CA . GLY A 1 518 ? -1.836 -25.865 15.199 1.00 82.62 518 GLY A CA 1
ATOM 4123 C C . GLY A 1 518 ? -0.896 -24.669 15.009 1.00 82.62 518 GLY A C 1
ATOM 4124 O O . GLY A 1 518 ? -0.232 -24.280 15.971 1.00 82.62 518 GLY A O 1
ATOM 4125 N N . ASN A 1 519 ? -0.765 -24.100 13.802 1.00 94.75 519 ASN A N 1
ATOM 4126 C CA . ASN A 1 519 ? 0.087 -22.932 13.542 1.00 94.75 519 ASN A CA 1
ATOM 4127 C C . ASN A 1 519 ? -0.644 -21.596 13.767 1.00 94.75 519 ASN A C 1
ATOM 4129 O O . ASN A 1 519 ? -0.584 -20.677 12.947 1.00 94.75 519 ASN A O 1
ATOM 4133 N N . VAL A 1 520 ? -1.319 -21.501 14.910 1.00 96.69 520 VAL A N 1
ATOM 4134 C CA . VAL A 1 520 ? -1.974 -20.296 15.422 1.00 96.69 520 VAL A CA 1
ATOM 4135 C C . VAL A 1 520 ? -1.279 -19.891 16.716 1.00 96.69 520 VAL A C 1
ATOM 4137 O O . VAL A 1 520 ? -0.912 -20.743 17.526 1.00 96.69 520 VAL A O 1
ATOM 4140 N N . SER A 1 521 ? -1.039 -18.596 16.893 1.00 96.88 521 SER A N 1
ATOM 4141 C CA . SER A 1 521 ? -0.377 -18.080 18.085 1.00 96.88 521 SER A CA 1
ATOM 4142 C C . SER A 1 521 ? -1.284 -18.174 19.312 1.00 96.88 521 SER A C 1
ATOM 4144 O O . SER A 1 521 ? -2.468 -17.842 19.249 1.00 96.88 521 SER A O 1
ATOM 4146 N N . MET A 1 522 ? -0.728 -18.614 20.440 1.00 96.75 522 MET A N 1
ATOM 4147 C CA . MET A 1 522 ? -1.383 -18.561 21.741 1.00 96.75 522 MET A CA 1
ATOM 4148 C C . MET A 1 522 ? -1.531 -17.104 22.166 1.00 96.75 522 MET A C 1
ATOM 4150 O O . MET A 1 522 ? -0.568 -16.341 22.140 1.00 96.75 522 MET A O 1
ATOM 4154 N N . SER A 1 523 ? -2.735 -16.723 22.577 1.00 96.44 523 SER A N 1
ATOM 4155 C CA . SER A 1 523 ? -2.998 -15.411 23.155 1.00 96.44 523 SER A CA 1
ATOM 4156 C C . SER A 1 523 ? -2.454 -15.332 24.582 1.00 96.44 523 SER A C 1
ATOM 4158 O O . SER A 1 523 ? -2.738 -16.214 25.390 1.00 96.44 523 SER A O 1
ATOM 4160 N N . TYR A 1 524 ? -1.732 -14.259 24.915 1.00 97.56 524 TYR A N 1
ATOM 4161 C CA . TYR A 1 524 ? -1.240 -13.996 26.270 1.00 97.56 524 TYR A CA 1
ATOM 4162 C C . TYR A 1 524 ? -1.819 -12.706 26.859 1.00 97.56 524 TYR A C 1
ATOM 4164 O O . TYR A 1 524 ? -2.099 -11.734 26.150 1.00 97.56 524 TYR A O 1
ATOM 4172 N N . ALA A 1 525 ? -1.951 -12.696 28.184 1.00 96.19 525 ALA A N 1
ATOM 4173 C CA . ALA A 1 525 ? -2.277 -11.522 28.985 1.00 96.19 525 ALA A CA 1
ATOM 4174 C C . ALA A 1 525 ? -1.162 -11.243 30.000 1.00 96.19 525 ALA A C 1
ATOM 4176 O O . ALA A 1 525 ? -0.318 -12.099 30.275 1.00 96.19 525 ALA A O 1
ATOM 4177 N N . ILE A 1 526 ? -1.149 -10.027 30.543 1.00 93.31 526 ILE A N 1
ATOM 4178 C CA . ILE A 1 526 ? -0.151 -9.585 31.516 1.00 93.31 526 ILE A CA 1
ATOM 4179 C C . ILE A 1 526 ? -0.848 -8.983 32.732 1.00 93.31 526 ILE A C 1
ATOM 4181 O O . ILE A 1 526 ? -1.619 -8.036 32.603 1.00 93.31 526 ILE A O 1
ATOM 4185 N N . GLU A 1 527 ? -0.561 -9.528 33.911 1.00 91.06 527 GLU A N 1
ATOM 4186 C CA . GLU A 1 527 ? -1.011 -8.979 35.191 1.00 91.06 527 GLU A CA 1
ATOM 4187 C C . GLU A 1 527 ? 0.166 -8.328 35.930 1.00 91.06 527 GLU A C 1
ATOM 4189 O O . GLU A 1 527 ? 1.314 -8.774 35.829 1.00 91.06 527 GLU A O 1
ATOM 4194 N N . SER A 1 528 ? -0.118 -7.265 36.683 1.00 84.50 528 SER A N 1
ATOM 4195 C CA . SER A 1 528 ? 0.835 -6.660 37.619 1.00 84.50 528 SER A CA 1
ATOM 4196 C C . SER A 1 528 ? 0.495 -7.115 39.035 1.00 84.50 528 SER A C 1
ATOM 4198 O O . SER A 1 528 ? -0.560 -6.761 39.558 1.00 84.50 528 SER A O 1
ATOM 4200 N N . VAL A 1 529 ? 1.388 -7.886 39.654 1.00 80.69 529 VAL A N 1
ATOM 4201 C CA . VAL A 1 529 ? 1.255 -8.404 41.024 1.00 80.69 529 VAL A CA 1
ATOM 4202 C C . VAL A 1 529 ? 2.487 -7.980 41.819 1.00 80.69 529 VAL A C 1
ATOM 4204 O O . VAL A 1 529 ? 3.604 -8.340 41.453 1.00 80.69 529 VAL A O 1
ATOM 4207 N N . ASP A 1 530 ? 2.298 -7.212 42.896 1.00 79.25 530 ASP A N 1
ATOM 4208 C CA . ASP A 1 530 ? 3.381 -6.673 43.741 1.00 79.25 530 ASP A CA 1
ATOM 4209 C C . ASP A 1 530 ? 4.490 -5.968 42.930 1.00 79.25 530 ASP A C 1
ATOM 4211 O O . ASP A 1 530 ? 5.669 -6.311 43.041 1.00 79.25 530 ASP A O 1
ATOM 4215 N N . ASP A 1 531 ? 4.100 -5.052 42.035 1.00 76.62 531 ASP A N 1
ATOM 4216 C CA . ASP A 1 531 ? 4.980 -4.336 41.091 1.00 76.62 531 ASP A CA 1
ATOM 4217 C C . ASP A 1 531 ? 5.792 -5.230 40.132 1.00 76.62 531 ASP A C 1
ATOM 4219 O O . ASP A 1 531 ? 6.653 -4.753 39.388 1.00 76.62 531 ASP A O 1
ATOM 4223 N N . ARG A 1 532 ? 5.495 -6.534 40.083 1.00 83.19 532 ARG A N 1
ATOM 4224 C CA . ARG A 1 532 ? 6.067 -7.476 39.121 1.00 83.19 532 ARG A CA 1
ATOM 4225 C C . ARG A 1 532 ? 5.055 -7.792 38.035 1.00 83.19 532 ARG A C 1
ATOM 4227 O O . ARG A 1 532 ? 3.900 -8.110 38.304 1.00 83.19 532 ARG A O 1
ATOM 4234 N N . LYS A 1 533 ? 5.517 -7.734 36.791 1.00 88.88 533 LYS A N 1
ATOM 4235 C CA . LYS A 1 533 ? 4.733 -8.147 35.632 1.00 88.88 533 LYS A CA 1
ATOM 4236 C C . LYS A 1 533 ? 4.817 -9.658 35.469 1.00 88.88 533 LYS A C 1
ATOM 4238 O O . LYS A 1 533 ? 5.911 -10.222 35.468 1.00 88.88 533 LYS A O 1
ATOM 4243 N N . ARG A 1 534 ? 3.668 -10.304 35.305 1.00 92.44 534 ARG A N 1
ATOM 4244 C CA . ARG A 1 534 ? 3.563 -11.733 35.020 1.00 92.44 534 ARG A CA 1
ATOM 4245 C C . ARG A 1 534 ? 2.734 -11.935 33.764 1.00 92.44 534 ARG A C 1
ATOM 4247 O O . ARG A 1 534 ? 1.579 -11.526 33.711 1.00 92.44 534 ARG A O 1
ATOM 4254 N N . VAL A 1 535 ? 3.328 -12.602 32.783 1.00 95.31 535 VAL A N 1
ATOM 4255 C CA . VAL A 1 535 ? 2.640 -13.018 31.560 1.00 95.31 535 VAL A CA 1
ATOM 4256 C C . VAL A 1 535 ? 2.089 -14.431 31.739 1.00 95.31 535 VAL A C 1
ATOM 4258 O O . VAL A 1 535 ? 2.739 -15.268 32.369 1.00 95.31 535 VAL A O 1
ATOM 4261 N N . TYR A 1 536 ? 0.882 -14.680 31.237 1.00 95.94 536 TYR A N 1
ATOM 4262 C CA . TYR A 1 536 ? 0.202 -15.972 31.341 1.00 95.94 536 TYR A CA 1
ATOM 4263 C C . TYR A 1 536 ? -0.713 -16.231 30.131 1.00 95.94 536 TYR A C 1
ATOM 4265 O O . TYR A 1 536 ? -1.138 -15.287 29.458 1.00 95.94 536 TYR A O 1
ATOM 4273 N N . GLU A 1 537 ? -0.989 -17.506 29.832 1.00 97.19 537 GLU A N 1
ATOM 4274 C CA . GLU A 1 537 ? -1.871 -17.900 28.724 1.00 97.19 537 GLU A CA 1
ATOM 4275 C C . GLU A 1 537 ? -3.298 -17.369 28.924 1.00 97.19 537 GLU A C 1
ATOM 4277 O O . GLU A 1 537 ? -3.908 -17.520 29.984 1.00 97.19 537 GLU A O 1
ATOM 4282 N N . ALA A 1 538 ? -3.855 -16.790 27.867 1.00 96.31 538 ALA A N 1
ATOM 4283 C CA . ALA A 1 538 ? -5.194 -16.223 27.825 1.00 96.31 538 ALA A CA 1
ATOM 4284 C C . ALA A 1 538 ? -5.928 -16.695 26.553 1.00 96.31 538 ALA A C 1
ATOM 4286 O O . ALA A 1 538 ? -6.268 -15.868 25.704 1.00 96.31 538 ALA A O 1
ATOM 4287 N N . PRO A 1 539 ? -6.203 -18.006 26.408 1.00 94.56 539 PRO A N 1
ATOM 4288 C CA . PRO A 1 539 ? -6.495 -18.663 25.125 1.00 94.56 539 PRO A CA 1
ATOM 4289 C C . PRO A 1 539 ? -7.806 -18.245 24.440 1.00 94.56 539 PRO A C 1
ATOM 4291 O O . PRO A 1 539 ? -8.007 -18.541 23.265 1.00 94.56 539 PRO A O 1
ATOM 4294 N N . ILE A 1 540 ? -8.724 -17.592 25.157 1.00 94.81 540 ILE A N 1
ATOM 4295 C CA . ILE A 1 540 ? -10.030 -17.200 24.615 1.00 94.81 540 ILE A CA 1
ATOM 4296 C C . ILE A 1 540 ? -9.868 -15.985 23.700 1.00 94.81 540 ILE A C 1
ATOM 4298 O O . ILE A 1 540 ? -9.567 -14.887 24.163 1.00 94.81 540 ILE A O 1
ATOM 4302 N N . TRP A 1 541 ? -10.101 -16.155 22.405 1.00 93.88 541 TRP A N 1
ATOM 4303 C CA . TRP A 1 541 ? -10.122 -15.038 21.465 1.00 93.88 541 TRP A CA 1
ATOM 4304 C C . TRP A 1 541 ? -11.399 -14.224 21.639 1.00 93.88 541 TRP A C 1
ATOM 4306 O O . TRP A 1 541 ? -12.494 -14.784 21.656 1.00 93.88 541 TRP A O 1
ATOM 4316 N N . TRP A 1 542 ? -11.258 -12.904 21.753 1.00 94.38 542 TRP A N 1
ATOM 4317 C CA . TRP A 1 542 ? -12.419 -12.022 21.743 1.00 94.38 542 TRP A CA 1
ATOM 4318 C C . TRP A 1 542 ? -12.940 -11.828 20.327 1.00 94.38 542 TRP A C 1
ATOM 4320 O O . TRP A 1 542 ? -12.161 -11.708 19.377 1.00 94.38 542 TRP A O 1
ATOM 4330 N N . ASP A 1 543 ? -14.260 -11.789 20.202 1.00 93.94 543 ASP A N 1
ATOM 4331 C CA . ASP A 1 543 ? -14.959 -11.615 18.933 1.00 93.94 543 ASP A CA 1
ATOM 4332 C C . ASP A 1 543 ? -16.157 -10.684 19.111 1.00 93.94 543 ASP A C 1
ATOM 4334 O O . ASP A 1 543 ? -16.736 -10.628 20.193 1.00 93.94 543 ASP A O 1
ATOM 4338 N N . ALA A 1 544 ? -16.507 -9.960 18.052 1.00 95.94 544 ALA A N 1
ATOM 4339 C CA . ALA A 1 544 ? -17.623 -9.021 18.021 1.00 95.94 544 ALA A CA 1
ATOM 4340 C C . ALA A 1 544 ? -18.280 -9.041 16.635 1.00 95.94 544 ALA A C 1
ATOM 4342 O O . ALA A 1 544 ? -17.911 -8.222 15.789 1.00 95.94 544 ALA A O 1
ATOM 4343 N N . PRO A 1 545 ? -19.237 -9.953 16.373 1.00 95.00 545 PRO A N 1
ATOM 4344 C CA . PRO A 1 545 ? -19.824 -10.143 15.044 1.00 95.00 545 PRO A CA 1
ATOM 4345 C C . PRO A 1 545 ? -20.301 -8.837 14.387 1.00 95.00 545 PRO A C 1
ATOM 4347 O O . PRO A 1 545 ? -19.842 -8.499 13.298 1.00 95.00 545 PRO A O 1
ATOM 4350 N N . ALA A 1 546 ? -21.082 -8.022 15.105 1.00 96.69 546 ALA A N 1
ATOM 4351 C CA . ALA A 1 546 ? -21.577 -6.725 14.627 1.00 96.69 546 ALA A CA 1
ATOM 4352 C C . ALA A 1 546 ? -20.487 -5.663 14.380 1.00 96.69 546 ALA A C 1
ATOM 4354 O O . ALA A 1 546 ? -20.769 -4.598 13.838 1.00 96.69 546 ALA A O 1
ATOM 4355 N N . MET A 1 547 ? -19.242 -5.904 14.799 1.00 97.38 547 MET A N 1
ATOM 4356 C CA . MET A 1 547 ? -18.135 -4.951 14.687 1.00 97.38 547 MET A CA 1
ATOM 4357 C C . MET A 1 547 ? -16.870 -5.562 14.067 1.00 97.38 547 MET A C 1
ATOM 4359 O O . MET A 1 547 ? -15.802 -4.950 14.141 1.00 97.38 547 MET A O 1
ATOM 4363 N N . ARG A 1 548 ? -16.959 -6.725 13.401 1.00 96.31 548 ARG A N 1
ATOM 4364 C CA . ARG A 1 548 ? -15.797 -7.410 12.793 1.00 96.31 548 ARG A CA 1
ATOM 4365 C C . ARG A 1 548 ? -15.010 -6.530 11.825 1.00 96.31 548 ARG A C 1
ATOM 4367 O O . ARG A 1 548 ? -13.776 -6.552 11.850 1.00 96.31 548 ARG A O 1
ATOM 4374 N N . ALA A 1 549 ? -15.712 -5.685 11.068 1.00 98.19 549 ALA A N 1
ATOM 4375 C CA . ALA A 1 549 ? -15.135 -4.685 10.168 1.00 98.19 549 ALA A CA 1
ATOM 4376 C C . ALA A 1 549 ? -14.181 -3.695 10.860 1.00 98.19 549 ALA A C 1
ATOM 4378 O O . ALA A 1 549 ? -13.269 -3.155 10.241 1.00 98.19 549 ALA A O 1
ATOM 4379 N N . ALA A 1 550 ? -14.310 -3.495 12.171 1.00 96.94 550 ALA A N 1
ATOM 4380 C CA . ALA A 1 550 ? -13.434 -2.595 12.901 1.00 96.94 550 ALA A CA 1
ATOM 4381 C C . ALA A 1 550 ? -12.079 -3.218 13.286 1.00 96.94 550 ALA A C 1
ATOM 4383 O O . ALA A 1 550 ? -11.147 -2.446 13.526 1.00 96.94 550 ALA A O 1
ATOM 4384 N N . GLY A 1 551 ? -11.909 -4.547 13.374 1.00 95.50 551 GLY A N 1
ATOM 4385 C CA . GLY A 1 551 ? -10.642 -5.045 13.933 1.00 95.50 551 GLY A CA 1
ATOM 4386 C C . GLY A 1 551 ? -10.419 -6.531 14.219 1.00 95.50 551 GLY A C 1
ATOM 4387 O O . GLY A 1 551 ? -9.538 -6.820 15.022 1.00 95.50 551 GLY A O 1
ATOM 4388 N N . PHE A 1 552 ? -11.168 -7.471 13.642 1.00 96.25 552 PHE A N 1
ATOM 4389 C CA . PHE A 1 552 ? -11.171 -8.864 14.138 1.00 96.25 552 PHE A CA 1
ATOM 4390 C C . PHE A 1 552 ? -10.499 -9.899 13.223 1.00 96.25 552 PHE A C 1
ATOM 4392 O O . PHE A 1 552 ? -10.443 -11.083 13.579 1.00 96.25 552 PHE A O 1
ATOM 4399 N N . LEU A 1 553 ? -9.951 -9.469 12.082 1.00 98.19 553 LEU A N 1
ATOM 4400 C CA . LEU A 1 553 ? -9.257 -10.359 11.154 1.00 98.19 553 LEU A CA 1
ATOM 4401 C C . LEU A 1 553 ? -7.993 -10.951 11.806 1.00 98.19 553 LEU A C 1
ATOM 4403 O O . LEU A 1 553 ? -7.301 -10.310 12.609 1.00 98.19 553 LEU A O 1
ATOM 4407 N N . LYS A 1 554 ? -7.692 -12.199 11.457 1.00 98.06 554 LYS A N 1
ATOM 4408 C CA . LYS A 1 554 ? -6.466 -12.909 11.829 1.00 98.06 554 LYS A CA 1
ATOM 4409 C C . LYS A 1 554 ? -5.704 -13.235 10.555 1.00 98.06 554 LYS A C 1
ATOM 4411 O O . LYS A 1 554 ? -6.321 -13.495 9.527 1.00 98.06 554 LYS A O 1
ATOM 4416 N N . SER A 1 555 ? -4.383 -13.148 10.603 1.00 98.38 555 SER A N 1
ATOM 4417 C CA . SER A 1 555 ? -3.527 -13.278 9.427 1.00 98.38 555 SER A CA 1
ATOM 4418 C C . SER A 1 555 ? -2.106 -13.680 9.818 1.00 98.38 555 SER A C 1
ATOM 4420 O O . SER A 1 555 ? -1.776 -13.797 10.999 1.00 98.38 555 SER A O 1
ATOM 4422 N N . THR A 1 556 ? -1.252 -13.863 8.820 1.00 98.38 556 THR A N 1
ATOM 4423 C CA . THR A 1 556 ? 0.180 -14.132 8.972 1.00 98.38 556 THR A CA 1
ATOM 4424 C C . THR A 1 556 ? 0.992 -12.949 8.448 1.00 98.38 556 THR A C 1
ATOM 4426 O O . THR A 1 556 ? 0.495 -12.145 7.654 1.00 98.38 556 THR A O 1
ATOM 4429 N N . ALA A 1 557 ? 2.261 -12.831 8.850 1.00 97.62 557 ALA A N 1
ATOM 4430 C CA . ALA A 1 557 ? 3.122 -11.760 8.341 1.00 97.62 557 ALA A CA 1
ATOM 4431 C C . ALA A 1 557 ? 3.266 -11.838 6.807 1.00 97.62 557 ALA A C 1
ATOM 4433 O O . ALA A 1 557 ? 3.216 -10.822 6.121 1.00 97.62 557 ALA A O 1
ATOM 4434 N N . LYS A 1 558 ? 3.349 -13.057 6.262 1.00 96.50 558 LYS A N 1
ATOM 4435 C CA . LYS A 1 558 ? 3.442 -13.330 4.822 1.00 96.50 558 LYS A CA 1
ATOM 4436 C C . LYS A 1 558 ? 2.197 -12.919 4.044 1.00 96.50 558 LYS A C 1
ATOM 4438 O O . LYS A 1 558 ? 2.323 -12.334 2.973 1.00 96.50 558 LYS A O 1
ATOM 4443 N N . ASP A 1 559 ? 1.005 -13.219 4.555 1.00 98.44 559 ASP A N 1
ATOM 4444 C CA . ASP A 1 559 ? -0.234 -12.818 3.886 1.00 98.44 559 ASP A CA 1
ATOM 4445 C C . ASP A 1 559 ? -0.453 -11.305 3.988 1.00 98.44 559 ASP A C 1
ATOM 4447 O O . ASP A 1 559 ? -0.867 -10.675 3.017 1.00 98.44 559 ASP A O 1
ATOM 4451 N N . MET A 1 560 ? -0.077 -10.690 5.111 1.00 98.69 560 MET A N 1
ATOM 4452 C CA . MET A 1 560 ? -0.124 -9.235 5.258 1.00 98.69 560 MET A CA 1
ATOM 4453 C C . MET A 1 560 ? 0.863 -8.494 4.346 1.00 98.69 560 MET A C 1
ATOM 4455 O O . MET A 1 560 ? 0.524 -7.414 3.870 1.00 98.69 560 MET A O 1
ATOM 4459 N N . LEU A 1 561 ? 2.039 -9.060 4.046 1.00 98.12 561 LEU A N 1
ATOM 4460 C CA . LEU A 1 561 ? 2.943 -8.482 3.043 1.00 98.12 561 LEU A CA 1
ATOM 4461 C C . LEU A 1 561 ? 2.308 -8.474 1.646 1.00 98.12 561 LEU A C 1
ATOM 4463 O O . LEU A 1 561 ? 2.402 -7.466 0.958 1.00 98.12 561 LEU A O 1
ATOM 4467 N N . LYS A 1 562 ? 1.584 -9.534 1.253 1.00 97.94 562 LYS A N 1
ATOM 4468 C CA . LYS A 1 562 ? 0.816 -9.538 -0.011 1.00 97.94 562 LYS A CA 1
ATOM 4469 C C . LYS A 1 562 ? -0.275 -8.472 -0.008 1.00 97.94 562 LYS A C 1
ATOM 4471 O O . LYS A 1 562 ? -0.488 -7.811 -1.012 1.00 97.94 562 LYS A O 1
ATOM 4476 N N . TYR A 1 563 ? -0.975 -8.303 1.112 1.00 98.75 563 TYR A N 1
ATOM 4477 C CA . TYR A 1 563 ? -2.005 -7.275 1.233 1.00 98.75 563 TYR A CA 1
ATOM 4478 C C . TYR A 1 563 ? -1.435 -5.856 1.103 1.00 98.75 563 TYR A C 1
ATOM 4480 O O . TYR A 1 563 ? -2.025 -5.015 0.427 1.00 98.75 563 TYR A O 1
ATOM 4488 N N . ALA A 1 564 ? -0.265 -5.598 1.693 1.00 98.38 564 ALA A N 1
ATOM 4489 C CA . ALA A 1 564 ? 0.411 -4.306 1.596 1.00 98.38 564 ALA A CA 1
ATOM 4490 C C . ALA A 1 564 ? 0.749 -3.912 0.141 1.00 98.38 564 ALA A C 1
ATOM 4492 O O . ALA A 1 564 ? 0.793 -2.721 -0.176 1.00 98.38 564 ALA A O 1
ATOM 4493 N N . GLU A 1 565 ? 0.904 -4.889 -0.762 1.00 95.69 565 GLU A N 1
ATOM 4494 C CA . GLU A 1 565 ? 1.134 -4.648 -2.192 1.00 95.69 565 GLU A CA 1
ATOM 4495 C C . GLU A 1 565 ? -0.042 -3.962 -2.893 1.00 95.69 565 GLU A C 1
ATOM 4497 O O . GLU A 1 565 ? 0.188 -3.267 -3.878 1.00 95.69 565 GLU A O 1
ATOM 4502 N N . ILE A 1 566 ? -1.277 -4.053 -2.374 1.00 98.06 566 ILE A N 1
ATOM 4503 C CA . ILE A 1 566 ? -2.399 -3.256 -2.904 1.00 98.06 566 ILE A CA 1
ATOM 4504 C C . ILE A 1 566 ? -2.016 -1.772 -2.909 1.00 98.06 566 ILE A C 1
ATOM 4506 O O . ILE A 1 566 ? -2.255 -1.074 -3.890 1.00 98.06 566 ILE A O 1
ATOM 4510 N N . PHE A 1 567 ? -1.392 -1.295 -1.832 1.00 97.88 567 PHE A N 1
ATOM 4511 C CA . PHE A 1 567 ? -1.033 0.112 -1.676 1.00 97.88 567 PHE A CA 1
ATOM 4512 C C . PHE A 1 567 ? 0.298 0.447 -2.344 1.00 97.88 567 PHE A C 1
ATOM 4514 O O . PHE A 1 567 ? 0.412 1.483 -2.992 1.00 97.88 567 PHE A O 1
ATOM 4521 N N . ARG A 1 568 ? 1.295 -0.439 -2.232 1.00 95.00 568 ARG A N 1
ATOM 4522 C CA . ARG A 1 568 ? 2.625 -0.219 -2.820 1.00 95.00 568 ARG A CA 1
ATOM 4523 C C . ARG A 1 568 ? 2.609 -0.272 -4.354 1.00 95.00 568 ARG A C 1
ATOM 4525 O O . ARG A 1 568 ? 3.323 0.488 -4.996 1.00 95.00 568 ARG A O 1
ATOM 4532 N N . ASN A 1 569 ? 1.806 -1.163 -4.935 1.00 91.12 569 ASN A N 1
ATOM 4533 C CA . ASN A 1 569 ? 1.841 -1.514 -6.356 1.00 91.12 569 ASN A CA 1
ATOM 4534 C C . ASN A 1 569 ? 0.545 -1.128 -7.099 1.00 91.12 569 ASN A C 1
ATOM 4536 O O . ASN A 1 569 ? 0.050 -1.874 -7.946 1.00 91.12 569 ASN A O 1
ATOM 4540 N N . GLY A 1 570 ? -0.054 0.017 -6.747 1.00 89.25 570 GLY A N 1
ATOM 4541 C CA . GLY A 1 570 ? -1.175 0.604 -7.502 1.00 89.25 570 GLY A CA 1
ATOM 4542 C C . GLY A 1 570 ? -2.401 -0.311 -7.650 1.00 89.25 570 GLY A C 1
ATOM 4543 O O . GLY A 1 570 ? -3.108 -0.262 -8.662 1.00 89.25 570 GLY A O 1
ATOM 4544 N N . GLY A 1 571 ? -2.636 -1.175 -6.660 1.00 90.81 571 GLY A N 1
ATOM 4545 C CA . GLY A 1 571 ? -3.784 -2.075 -6.588 1.00 90.81 571 GLY A CA 1
ATOM 4546 C C . GLY A 1 571 ? -3.569 -3.453 -7.208 1.00 90.81 571 GLY A C 1
ATOM 4547 O O . GLY A 1 571 ? -4.544 -4.191 -7.345 1.00 90.81 571 GLY A O 1
ATOM 4548 N N . VAL A 1 572 ? -2.337 -3.820 -7.580 1.00 89.62 572 VAL A N 1
ATOM 4549 C CA . VAL A 1 572 ? -2.014 -5.126 -8.178 1.00 89.62 572 VAL A CA 1
ATOM 4550 C C . VAL A 1 572 ? -1.226 -6.006 -7.207 1.00 89.62 572 VAL A C 1
ATOM 4552 O O . VAL A 1 572 ? -0.152 -5.632 -6.744 1.00 89.62 572 VAL A O 1
ATOM 4555 N N . VAL A 1 573 ? -1.728 -7.217 -6.956 1.00 88.38 573 VAL A N 1
ATOM 4556 C CA . VAL A 1 573 ? -1.108 -8.226 -6.084 1.00 88.38 573 VAL A CA 1
ATOM 4557 C C . VAL A 1 573 ? -1.012 -9.548 -6.840 1.00 88.38 573 VAL A C 1
ATOM 4559 O O . VAL A 1 573 ? -2.031 -10.051 -7.305 1.00 88.38 573 VAL A O 1
ATOM 4562 N N . ASN A 1 574 ? 0.184 -10.142 -6.945 1.00 80.25 574 ASN A N 1
ATOM 4563 C CA . ASN A 1 574 ? 0.410 -11.407 -7.671 1.00 80.25 574 ASN A CA 1
ATOM 4564 C C . ASN A 1 574 ? -0.230 -11.410 -9.079 1.00 80.25 574 ASN A C 1
ATOM 4566 O O . ASN A 1 574 ? -1.009 -12.308 -9.406 1.00 80.25 574 ASN A O 1
ATOM 4570 N N . ASP A 1 575 ? 0.030 -10.359 -9.864 1.00 78.44 575 ASP A N 1
ATOM 4571 C CA . ASP A 1 575 ? -0.522 -10.132 -11.213 1.00 78.44 575 ASP A CA 1
ATOM 4572 C C . ASP A 1 575 ? -2.056 -9.999 -11.291 1.00 78.44 575 ASP A C 1
ATOM 4574 O O . ASP A 1 575 ? -2.637 -9.987 -12.377 1.00 78.44 575 ASP A O 1
ATOM 4578 N N . LYS A 1 576 ? -2.747 -9.874 -10.152 1.00 81.62 576 LYS A N 1
ATOM 4579 C CA . LYS A 1 576 ? -4.194 -9.649 -10.093 1.00 81.62 576 LYS A CA 1
ATOM 4580 C C . LYS A 1 576 ? -4.504 -8.238 -9.635 1.00 81.62 576 LYS A C 1
ATOM 4582 O O . LYS A 1 576 ? -4.013 -7.785 -8.602 1.00 81.62 576 LYS A O 1
ATOM 4587 N N . ARG A 1 577 ? -5.380 -7.561 -10.374 1.00 92.50 577 ARG A N 1
ATOM 4588 C CA . ARG A 1 577 ? -5.928 -6.266 -9.972 1.00 92.50 577 ARG A CA 1
ATOM 4589 C C . ARG A 1 577 ? -6.988 -6.455 -8.884 1.00 92.50 577 ARG A C 1
ATOM 4591 O O . ARG A 1 577 ? -7.986 -7.134 -9.105 1.00 92.50 577 ARG A O 1
ATOM 4598 N N . ILE A 1 578 ? -6.749 -5.849 -7.725 1.00 97.81 578 ILE A N 1
ATOM 4599 C CA . ILE A 1 578 ? -7.647 -5.820 -6.560 1.00 97.81 578 ILE A CA 1
ATOM 4600 C C . ILE A 1 578 ? -8.421 -4.502 -6.506 1.00 97.81 578 ILE A C 1
ATOM 4602 O O . ILE A 1 578 ? -9.603 -4.496 -6.168 1.00 97.81 578 ILE A O 1
ATOM 4606 N N . LEU A 1 579 ? -7.739 -3.405 -6.849 1.00 96.06 579 LEU A N 1
ATOM 4607 C CA . LEU A 1 579 ? -8.278 -2.053 -6.987 1.00 96.06 579 LEU A CA 1
ATOM 4608 C C . LEU A 1 579 ? -7.648 -1.361 -8.200 1.00 96.06 579 LEU A C 1
ATOM 4610 O O . LEU A 1 579 ? -6.533 -1.691 -8.616 1.00 96.06 579 LEU A O 1
ATOM 4614 N N . ASN A 1 580 ? -8.332 -0.367 -8.753 1.00 90.25 580 ASN A N 1
ATOM 4615 C CA . ASN A 1 580 ? -7.739 0.562 -9.706 1.00 90.25 580 ASN A CA 1
ATOM 4616 C C . ASN A 1 580 ? -6.742 1.489 -9.001 1.00 90.25 580 ASN A C 1
ATOM 4618 O O . ASN A 1 580 ? -6.925 1.868 -7.843 1.00 90.25 580 ASN A O 1
ATOM 4622 N N . GLU A 1 581 ? -5.709 1.917 -9.727 1.00 88.69 581 GLU A N 1
ATOM 4623 C CA . GLU A 1 581 ? -4.673 2.809 -9.192 1.00 88.69 581 GLU A CA 1
ATOM 4624 C C . GLU A 1 581 ? -5.268 4.121 -8.654 1.00 88.69 581 GLU A C 1
ATOM 4626 O O . GLU A 1 581 ? -4.887 4.592 -7.585 1.00 88.69 581 GLU A O 1
ATOM 4631 N N . SER A 1 582 ? -6.286 4.670 -9.328 1.00 88.44 582 SER A N 1
ATOM 4632 C CA . SER A 1 582 ? -7.010 5.858 -8.861 1.00 88.44 582 SER A CA 1
ATOM 4633 C C . SER A 1 582 ? -7.676 5.658 -7.497 1.00 88.44 582 SER A C 1
ATOM 4635 O O . SER A 1 582 ? -7.687 6.579 -6.683 1.00 88.44 582 SER A O 1
ATOM 4637 N N . SER A 1 583 ? -8.216 4.468 -7.225 1.00 97.38 583 SER A N 1
ATOM 4638 C CA . SER A 1 583 ? -8.848 4.153 -5.940 1.00 97.38 583 SER A CA 1
ATOM 4639 C C . SER A 1 583 ? -7.813 3.986 -4.838 1.00 97.38 583 SER A C 1
ATOM 4641 O O . SER A 1 583 ? -8.022 4.470 -3.729 1.00 97.38 583 SER A O 1
ATOM 4643 N N . VAL A 1 584 ? -6.673 3.367 -5.151 1.00 97.31 584 VAL A N 1
ATOM 4644 C CA . VAL A 1 584 ? -5.537 3.267 -4.226 1.00 97.31 584 VAL A CA 1
ATOM 4645 C C . VAL A 1 584 ? -5.006 4.657 -3.872 1.00 97.31 584 VAL A C 1
ATOM 4647 O O . VAL A 1 584 ? -4.842 4.970 -2.692 1.00 97.31 584 VAL A O 1
ATOM 4650 N N . ASN A 1 585 ? -4.842 5.531 -4.866 1.00 93.06 585 ASN A N 1
ATOM 4651 C CA . ASN A 1 585 ? -4.449 6.923 -4.651 1.00 93.06 585 ASN A CA 1
ATOM 4652 C C . ASN A 1 585 ? -5.466 7.684 -3.790 1.00 93.06 585 ASN A C 1
ATOM 4654 O O . ASN A 1 585 ? -5.074 8.433 -2.897 1.00 93.06 585 ASN A O 1
ATOM 4658 N N . GLU A 1 586 ? -6.766 7.460 -3.996 1.00 97.38 586 GLU A N 1
ATOM 4659 C CA . GLU A 1 586 ? -7.804 8.079 -3.169 1.00 97.38 586 GLU A CA 1
ATOM 4660 C C . GLU A 1 586 ? -7.773 7.562 -1.720 1.00 97.38 586 GLU A C 1
ATOM 4662 O O . GLU A 1 586 ? -8.013 8.338 -0.793 1.00 97.38 586 GLU A O 1
ATOM 4667 N N . MET A 1 587 ? -7.417 6.291 -1.490 1.00 98.69 587 MET A N 1
ATOM 4668 C CA . MET A 1 587 ? -7.228 5.756 -0.136 1.00 98.69 587 MET A CA 1
ATOM 4669 C C . MET A 1 587 ? -6.016 6.354 0.586 1.00 98.69 587 MET A C 1
ATOM 4671 O O . MET A 1 587 ? -6.061 6.516 1.806 1.00 98.69 587 MET A O 1
ATOM 4675 N N . MET A 1 588 ? -4.957 6.700 -0.149 1.00 97.50 588 MET A N 1
ATOM 4676 C CA . MET A 1 588 ? -3.714 7.278 0.389 1.00 97.50 588 MET A CA 1
ATOM 4677 C C . MET A 1 588 ? -3.699 8.815 0.391 1.00 97.50 588 MET A C 1
ATOM 4679 O O . MET A 1 588 ? -2.684 9.433 0.709 1.00 97.50 588 MET A O 1
ATOM 4683 N N . LYS A 1 589 ? -4.816 9.455 0.043 1.00 95.38 589 LYS A N 1
ATOM 4684 C CA . LYS A 1 589 ? -4.952 10.912 0.016 1.00 95.38 589 LYS A CA 1
ATOM 4685 C C . LYS A 1 589 ? -5.169 11.492 1.413 1.00 95.38 589 LYS A C 1
ATOM 4687 O O . LYS A 1 589 ? -5.796 10.880 2.274 1.00 95.38 589 LYS A O 1
ATOM 4692 N N . HIS A 1 590 ? -4.713 12.725 1.627 1.00 96.19 590 HIS A N 1
ATOM 4693 C CA . HIS A 1 590 ? -4.966 13.480 2.857 1.00 96.19 590 HIS A CA 1
ATOM 4694 C C . HIS A 1 590 ? -6.412 13.963 2.949 1.00 96.19 590 HIS A C 1
ATOM 4696 O O . HIS A 1 590 ? -6.718 15.106 2.606 1.00 96.19 590 HIS A O 1
ATOM 4702 N N . HIS A 1 591 ? -7.303 13.112 3.443 1.00 97.75 591 HIS A N 1
ATOM 4703 C CA . HIS A 1 591 ? -8.699 13.498 3.648 1.00 97.75 591 HIS A CA 1
ATOM 4704 C C . HIS A 1 591 ? -8.883 14.355 4.890 1.00 97.75 591 HIS A C 1
ATOM 4706 O O . HIS A 1 591 ? -9.604 15.350 4.861 1.00 97.75 591 HIS A O 1
ATOM 4712 N N . ILE A 1 592 ? -8.207 14.003 5.984 1.00 95.94 592 ILE A N 1
ATOM 4713 C CA . ILE A 1 592 ? -8.302 14.761 7.229 1.00 95.94 592 ILE A CA 1
ATOM 4714 C C . ILE A 1 592 ? -6.984 14.751 7.998 1.00 95.94 592 ILE A C 1
ATOM 4716 O O . ILE A 1 592 ? -6.248 13.768 8.020 1.00 95.94 592 ILE A O 1
ATOM 4720 N N . LYS A 1 593 ? -6.664 15.875 8.637 1.00 93.06 593 LYS A N 1
ATOM 4721 C CA . LYS A 1 593 ? -5.470 16.005 9.474 1.00 93.06 593 LYS A CA 1
ATOM 4722 C C . LYS A 1 593 ? -5.724 15.393 10.852 1.00 93.06 593 LYS A C 1
ATOM 4724 O O . LYS A 1 593 ? -6.700 15.753 11.505 1.00 93.06 593 LYS A O 1
ATOM 4729 N N . ILE A 1 594 ? -4.818 14.526 11.302 1.00 89.94 594 ILE A N 1
ATOM 4730 C CA . ILE A 1 594 ? -4.853 13.912 12.640 1.00 89.94 594 ILE A CA 1
ATOM 4731 C C . ILE A 1 594 ? -4.085 14.792 13.627 1.00 89.94 594 ILE A C 1
ATOM 4733 O O . ILE A 1 594 ? -4.579 15.136 14.695 1.00 89.94 594 ILE A O 1
ATOM 4737 N N . GLN A 1 595 ? -2.862 15.157 13.243 1.00 86.62 595 GLN A N 1
ATOM 4738 C CA . GLN A 1 595 ? -1.918 15.962 14.016 1.00 86.62 595 GLN A CA 1
ATOM 4739 C C . GLN A 1 595 ? -0.931 16.641 13.044 1.00 86.62 595 GLN A C 1
ATOM 4741 O O . GLN A 1 595 ? -0.976 16.381 11.837 1.00 86.62 595 GLN A O 1
ATOM 4746 N N . PRO A 1 596 ? -0.060 17.565 13.488 1.00 83.19 596 PRO A N 1
ATOM 4747 C CA . PRO A 1 596 ? 0.972 18.131 12.618 1.00 83.19 596 PRO A CA 1
ATOM 4748 C C . PRO A 1 596 ? 1.788 17.041 11.905 1.00 83.19 596 PRO A C 1
ATOM 4750 O O . PRO A 1 596 ? 2.255 16.107 12.545 1.00 83.19 596 PRO A O 1
ATOM 4753 N N . GLY A 1 597 ? 1.907 17.145 10.577 1.00 84.81 597 GLY A N 1
ATOM 4754 C CA . GLY A 1 597 ? 2.657 16.196 9.743 1.00 84.81 597 GLY A CA 1
ATOM 4755 C C . GLY A 1 597 ? 1.989 14.838 9.487 1.00 84.81 597 GLY A C 1
ATOM 4756 O O . GLY A 1 597 ? 2.541 14.058 8.718 1.00 84.81 597 GLY A O 1
ATOM 4757 N N . LYS A 1 598 ? 0.817 14.554 10.078 1.00 90.88 598 LYS A N 1
ATOM 4758 C CA . LYS A 1 598 ? 0.138 13.255 9.945 1.00 90.88 598 LYS A CA 1
ATOM 4759 C C . LYS A 1 598 ? -1.342 13.400 9.593 1.00 90.88 598 LYS A C 1
ATOM 4761 O O . LYS A 1 598 ? -2.091 14.146 10.235 1.00 90.88 598 LYS A O 1
ATOM 4766 N N . PHE A 1 599 ? -1.769 12.644 8.593 1.00 96.12 599 PHE A N 1
ATOM 4767 C CA . PHE A 1 599 ? -3.106 12.675 8.012 1.00 96.12 599 PHE A CA 1
ATOM 4768 C C . PHE A 1 599 ? -3.743 11.287 8.046 1.00 96.12 599 PHE A C 1
ATOM 4770 O O . PHE A 1 599 ? -3.059 10.281 8.229 1.00 96.12 599 PHE A O 1
ATOM 4777 N N . TYR A 1 600 ? -5.060 11.238 7.886 1.00 98.25 600 TYR A N 1
ATOM 4778 C CA . TYR A 1 600 ? -5.813 10.010 7.687 1.00 98.25 600 TYR A CA 1
ATOM 4779 C C . TYR A 1 600 ? -6.410 10.025 6.282 1.00 98.25 600 TYR A C 1
ATOM 4781 O O . TYR A 1 600 ? -7.013 11.022 5.866 1.00 98.25 600 TYR A O 1
ATOM 4789 N N . GLY A 1 601 ? -6.206 8.923 5.570 1.00 98.44 601 GLY A N 1
ATOM 4790 C CA . GLY A 1 601 ? -6.851 8.626 4.303 1.00 98.44 601 GLY A CA 1
ATOM 4791 C C . GLY A 1 601 ? -8.086 7.761 4.525 1.00 98.44 601 GLY A C 1
ATOM 4792 O O . GLY A 1 601 ? -8.886 8.013 5.426 1.00 98.44 601 GLY A O 1
ATOM 4793 N N . TYR A 1 602 ? -8.236 6.712 3.727 1.00 98.75 602 TYR A N 1
ATOM 4794 C CA . TYR A 1 602 ? -9.266 5.698 3.933 1.00 98.75 602 TYR A CA 1
ATOM 4795 C C . TYR A 1 602 ? -8.655 4.439 4.538 1.00 98.75 602 TYR A C 1
ATOM 4797 O O . TYR A 1 602 ? -8.012 3.649 3.851 1.00 98.75 602 TYR A O 1
ATOM 4805 N N . GLY A 1 603 ? -8.842 4.267 5.847 1.00 98.25 603 GLY A N 1
ATOM 4806 C CA . GLY A 1 603 ? -8.316 3.117 6.587 1.00 98.25 603 GLY A CA 1
ATOM 4807 C C . GLY A 1 603 ? -6.794 3.111 6.745 1.00 98.25 603 GLY A C 1
ATOM 4808 O O . GLY A 1 603 ? -6.241 2.086 7.135 1.00 98.25 603 GLY A O 1
ATOM 4809 N N . LEU A 1 604 ? -6.121 4.230 6.451 1.00 98.50 604 LEU A N 1
ATOM 4810 C CA . LEU A 1 604 ? -4.664 4.378 6.457 1.00 98.50 604 LEU A CA 1
ATOM 4811 C C . LEU A 1 604 ? -4.261 5.715 7.086 1.00 98.50 604 LEU A C 1
ATOM 4813 O O . LEU A 1 604 ? -4.895 6.744 6.855 1.00 98.50 604 LEU A O 1
ATOM 4817 N N . MET A 1 605 ? -3.188 5.696 7.870 1.00 97.94 605 MET A N 1
ATOM 4818 C CA . MET A 1 605 ? -2.491 6.886 8.348 1.00 97.94 605 MET A CA 1
ATOM 4819 C C . MET A 1 605 ? -1.348 7.221 7.392 1.00 97.94 605 MET A C 1
ATOM 4821 O O . MET A 1 605 ? -0.680 6.319 6.892 1.00 97.94 605 MET A O 1
ATOM 4825 N N . ILE A 1 606 ? -1.125 8.512 7.159 1.00 97.75 606 ILE A N 1
ATOM 4826 C CA . ILE A 1 606 ? -0.140 9.020 6.202 1.00 97.75 606 ILE A CA 1
ATOM 4827 C C . ILE A 1 606 ? 0.760 10.027 6.916 1.00 97.75 606 ILE A C 1
ATOM 4829 O O . ILE A 1 606 ? 0.274 11.038 7.432 1.00 97.75 606 ILE A O 1
ATOM 4833 N N . THR A 1 607 ? 2.060 9.756 6.931 1.00 94.19 607 THR A N 1
ATOM 4834 C CA . THR A 1 607 ? 3.106 10.689 7.359 1.00 94.19 607 THR A CA 1
ATOM 4835 C C . THR A 1 607 ? 3.927 11.055 6.126 1.00 94.19 607 THR A C 1
ATOM 4837 O O . THR A 1 607 ? 4.588 10.193 5.559 1.00 94.19 607 THR A O 1
ATOM 4840 N N . GLU A 1 608 ? 3.868 12.315 5.692 1.00 84.56 608 GLU A N 1
ATOM 4841 C CA . GLU A 1 608 ? 4.537 12.762 4.453 1.00 84.56 608 GLU A CA 1
ATOM 4842 C C . GLU A 1 608 ? 6.057 12.864 4.577 1.00 84.56 608 GLU A C 1
ATOM 4844 O O . GLU A 1 608 ? 6.764 12.628 3.607 1.00 84.56 608 GLU A O 1
ATOM 4849 N N . ASP A 1 609 ? 6.556 13.217 5.761 1.00 84.56 609 ASP A N 1
ATOM 4850 C CA . ASP A 1 609 ? 7.990 13.351 6.015 1.00 84.56 609 ASP A CA 1
ATOM 4851 C C . ASP A 1 609 ? 8.441 12.325 7.058 1.00 84.56 609 ASP A C 1
ATOM 4853 O O . ASP A 1 609 ? 8.549 12.599 8.256 1.00 84.56 609 ASP A O 1
ATOM 4857 N N . TYR A 1 610 ? 8.655 11.101 6.587 1.00 87.06 610 TYR A N 1
ATOM 4858 C CA . TYR A 1 610 ? 9.334 10.037 7.307 1.00 87.06 610 TYR A CA 1
ATOM 4859 C C . TYR A 1 610 ? 10.747 9.898 6.732 1.00 87.06 610 TYR A C 1
ATOM 4861 O O . TYR A 1 610 ? 10.979 9.147 5.792 1.00 87.06 610 TYR A O 1
ATOM 4869 N N . PHE A 1 611 ? 11.700 10.665 7.270 1.00 85.06 611 PHE A N 1
ATOM 4870 C CA . PHE A 1 611 ? 13.072 10.741 6.741 1.00 85.06 611 PHE A CA 1
ATOM 4871 C C . PHE A 1 611 ? 13.133 11.115 5.246 1.00 85.06 611 PHE A C 1
ATOM 4873 O O . PHE A 1 611 ? 13.935 10.554 4.501 1.00 85.06 611 PHE A O 1
ATOM 4880 N N . GLY A 1 612 ? 12.298 12.062 4.802 1.00 78.12 612 GLY A N 1
ATOM 4881 C CA . GLY A 1 612 ? 12.244 12.494 3.403 1.00 78.12 612 GLY A CA 1
ATOM 4882 C C . GLY A 1 612 ? 11.474 11.567 2.456 1.00 78.12 612 GLY A C 1
ATOM 4883 O O . GLY A 1 612 ? 11.447 11.841 1.259 1.00 78.12 612 GLY A O 1
ATOM 4884 N N . THR A 1 613 ? 10.841 10.506 2.967 1.00 85.31 613 THR A N 1
ATOM 4885 C CA . THR A 1 613 ? 9.922 9.639 2.212 1.00 85.31 613 THR A CA 1
ATOM 4886 C C . THR A 1 613 ? 8.554 9.560 2.890 1.00 85.31 613 THR A C 1
ATOM 4888 O O . THR A 1 613 ? 8.404 9.953 4.050 1.00 85.31 613 THR A O 1
ATOM 4891 N N . LYS A 1 614 ? 7.543 9.045 2.187 1.00 88.06 614 LYS A N 1
ATOM 4892 C CA . LYS A 1 614 ? 6.191 8.897 2.722 1.00 88.06 614 LYS A CA 1
ATOM 4893 C C . LYS A 1 614 ? 6.049 7.578 3.466 1.00 88.06 614 LYS A C 1
ATOM 4895 O O . LYS A 1 614 ? 6.460 6.523 2.993 1.00 88.06 614 LYS A O 1
ATOM 4900 N N . LEU A 1 615 ? 5.386 7.623 4.616 1.00 96.81 615 LEU A N 1
ATOM 4901 C CA . LEU A 1 615 ? 4.977 6.443 5.368 1.00 96.81 615 LEU A CA 1
ATOM 4902 C C . LEU A 1 615 ? 3.455 6.313 5.350 1.00 96.81 615 LEU A C 1
ATOM 4904 O O . LEU A 1 615 ? 2.737 7.168 5.872 1.00 96.81 615 LEU A O 1
ATOM 4908 N N . ILE A 1 616 ? 2.982 5.207 4.782 1.00 98.31 616 ILE A N 1
ATOM 4909 C CA . ILE A 1 616 ? 1.585 4.777 4.804 1.00 98.31 616 ILE A CA 1
ATOM 4910 C C . ILE A 1 616 ? 1.465 3.628 5.792 1.00 98.31 616 ILE A C 1
ATOM 4912 O O . ILE A 1 616 ? 2.203 2.650 5.699 1.00 98.31 616 ILE A O 1
ATOM 4916 N N . GLU A 1 617 ? 0.554 3.713 6.753 1.00 98.06 617 GLU A N 1
ATOM 4917 C CA . GLU A 1 617 ? 0.525 2.725 7.824 1.00 98.06 617 GLU A CA 1
ATOM 4918 C C . GLU A 1 617 ? -0.845 2.521 8.464 1.00 98.06 617 GLU A C 1
ATOM 4920 O O . GLU A 1 617 ? -1.738 3.367 8.394 1.00 98.06 617 GLU A O 1
ATOM 4925 N N . HIS A 1 618 ? -0.995 1.400 9.162 1.00 98.44 618 HIS A N 1
ATOM 4926 C CA . HIS A 1 618 ? -2.055 1.234 10.142 1.00 98.44 618 HIS A CA 1
ATOM 4927 C C . HIS A 1 618 ? -1.616 0.262 11.243 1.00 98.44 618 HIS A C 1
ATOM 4929 O O . HIS A 1 618 ? -1.021 -0.783 10.977 1.00 98.44 618 HIS A O 1
ATOM 4935 N N . GLY A 1 619 ? -1.940 0.604 12.489 1.00 97.12 619 GLY A N 1
ATOM 4936 C CA . GLY A 1 619 ? -1.707 -0.250 13.652 1.00 97.12 619 GLY A CA 1
ATOM 4937 C C . GLY A 1 619 ? -2.946 -1.047 14.056 1.00 97.12 619 GLY A C 1
ATOM 4938 O O . GLY A 1 619 ? -4.076 -0.723 13.677 1.00 97.12 619 GLY A O 1
ATOM 4939 N N . GLY A 1 620 ? -2.751 -2.073 14.874 1.00 96.31 620 GLY A N 1
ATOM 4940 C CA . GLY A 1 620 ? -3.820 -2.863 15.473 1.00 96.31 620 GLY A CA 1
ATOM 4941 C C . GLY A 1 620 ? -3.513 -3.186 16.926 1.00 96.31 620 GLY A C 1
ATOM 4942 O O . GLY A 1 620 ? -2.388 -3.547 17.254 1.00 96.31 620 GLY A O 1
ATOM 4943 N N . ASN A 1 621 ? -4.505 -3.044 17.802 1.00 93.00 621 ASN A N 1
ATOM 4944 C CA . ASN A 1 621 ? -4.382 -3.427 19.204 1.00 93.00 621 ASN A CA 1
ATOM 4945 C C . ASN A 1 621 ? -5.736 -3.930 19.712 1.00 93.00 621 ASN A C 1
ATOM 4947 O O . ASN A 1 621 ? -6.758 -3.282 19.486 1.00 93.00 621 ASN A O 1
ATOM 4951 N N . LEU A 1 622 ? -5.730 -5.098 20.343 1.00 92.44 622 LEU A N 1
ATOM 4952 C CA . LEU A 1 622 ? -6.874 -5.748 20.986 1.00 92.44 622 LEU A CA 1
ATOM 4953 C C . LEU A 1 622 ? -6.318 -6.750 22.014 1.00 92.44 622 LEU A C 1
ATOM 4955 O O . LEU A 1 622 ? -5.100 -6.851 22.171 1.00 92.44 622 LEU A O 1
ATOM 4959 N N . LYS A 1 623 ? -7.167 -7.513 22.714 1.00 92.44 623 LYS A N 1
ATOM 4960 C CA . LYS A 1 623 ? -6.710 -8.616 23.567 1.00 92.44 623 LYS A CA 1
ATOM 4961 C C . LYS A 1 623 ? -5.662 -9.475 22.841 1.00 92.44 623 LYS A C 1
ATOM 4963 O O . LYS A 1 623 ? -5.902 -9.953 21.738 1.00 92.44 623 LYS A O 1
ATOM 4968 N N . ALA A 1 624 ? -4.520 -9.661 23.505 1.00 91.50 624 ALA A N 1
ATOM 4969 C CA . ALA A 1 624 ? -3.353 -10.404 23.029 1.00 91.50 624 ALA A CA 1
ATOM 4970 C C . ALA A 1 624 ? -2.814 -10.003 21.639 1.00 91.50 624 ALA A C 1
ATOM 4972 O O . ALA A 1 624 ? -2.100 -10.783 21.018 1.00 91.50 624 ALA A O 1
ATOM 4973 N N . ILE A 1 625 ? -3.139 -8.807 21.142 1.00 94.44 625 ILE A N 1
ATOM 4974 C CA . ILE A 1 625 ? -2.778 -8.358 19.797 1.00 94.44 625 ILE A CA 1
ATOM 4975 C C . ILE A 1 625 ? -2.091 -7.001 19.898 1.00 94.44 625 ILE A C 1
ATOM 4977 O O . ILE A 1 625 ? -2.695 -6.037 20.361 1.00 94.44 625 ILE A O 1
ATOM 4981 N N . ALA A 1 626 ? -0.867 -6.901 19.388 1.00 96.88 626 ALA A N 1
ATOM 4982 C CA . ALA A 1 626 ? -0.322 -5.648 18.886 1.00 96.88 626 ALA A CA 1
ATOM 4983 C C . ALA A 1 626 ? 0.286 -5.903 17.502 1.00 96.88 626 ALA A C 1
ATOM 4985 O O . ALA A 1 626 ? 1.084 -6.817 17.306 1.00 96.88 626 ALA A O 1
ATOM 4986 N N . ALA A 1 627 ? -0.125 -5.113 16.521 1.00 98.31 627 ALA A N 1
ATOM 4987 C CA . ALA A 1 627 ? 0.255 -5.302 15.132 1.00 98.31 627 ALA A CA 1
ATOM 4988 C C . ALA A 1 627 ? 0.543 -3.959 14.469 1.00 98.31 627 ALA A C 1
ATOM 4990 O O . ALA A 1 627 ? -0.037 -2.935 14.840 1.00 98.31 627 ALA A O 1
ATOM 4991 N N . GLN A 1 628 ? 1.411 -3.979 13.466 1.00 98.56 628 GLN A N 1
ATOM 4992 C CA . GLN A 1 628 ? 1.678 -2.828 12.615 1.00 98.56 628 GLN A CA 1
ATOM 4993 C C . GLN A 1 628 ? 1.902 -3.301 11.179 1.00 98.56 628 GLN A C 1
ATOM 4995 O O . GLN A 1 628 ? 2.627 -4.268 10.948 1.00 98.56 628 GLN A O 1
ATOM 5000 N N . MET A 1 629 ? 1.294 -2.589 10.232 1.00 98.75 629 MET A N 1
ATOM 5001 C CA . MET A 1 629 ? 1.603 -2.654 8.807 1.00 98.75 629 MET A CA 1
ATOM 5002 C C . MET A 1 629 ? 2.068 -1.271 8.359 1.00 98.75 629 MET A C 1
ATOM 5004 O O . MET A 1 629 ? 1.379 -0.283 8.617 1.00 98.75 629 MET A O 1
ATOM 5008 N N . SER A 1 630 ? 3.203 -1.219 7.673 1.00 98.62 630 SER A N 1
ATOM 5009 C CA . SER A 1 630 ? 3.798 0.016 7.170 1.00 98.62 630 SER A CA 1
ATOM 5010 C C . SER A 1 630 ? 4.304 -0.181 5.741 1.00 98.62 630 SER A C 1
ATOM 5012 O O . SER A 1 630 ? 4.882 -1.217 5.417 1.00 98.62 630 SER A O 1
ATOM 5014 N N . ILE A 1 631 ? 4.090 0.816 4.893 1.00 98.56 631 ILE A N 1
ATOM 5015 C CA . ILE A 1 631 ? 4.521 0.878 3.498 1.00 98.56 631 ILE A CA 1
ATOM 5016 C C . ILE A 1 631 ? 5.298 2.184 3.309 1.00 98.56 631 ILE A C 1
ATOM 5018 O O . ILE A 1 631 ? 4.833 3.243 3.729 1.00 98.56 631 ILE A O 1
ATOM 5022 N N . LEU A 1 632 ? 6.460 2.094 2.666 1.00 95.94 632 LEU A N 1
ATOM 5023 C CA . LEU A 1 632 ? 7.256 3.209 2.157 1.00 95.94 632 LEU A CA 1
ATOM 5024 C C . LEU A 1 632 ? 7.204 3.128 0.619 1.00 95.94 632 LEU A C 1
ATOM 5026 O O . LEU A 1 632 ? 8.037 2.428 0.035 1.00 95.94 632 LEU A O 1
ATOM 5030 N N . PRO A 1 633 ? 6.184 3.717 -0.040 1.00 85.62 633 PRO A N 1
ATOM 5031 C CA . PRO A 1 633 ? 5.911 3.480 -1.459 1.00 85.62 633 PRO A CA 1
ATOM 5032 C C . PRO A 1 633 ? 7.059 3.899 -2.377 1.00 85.62 633 PRO A C 1
ATOM 5034 O O . PRO A 1 633 ? 7.429 3.142 -3.270 1.00 85.62 633 PRO A O 1
ATOM 5037 N N . GLU A 1 634 ? 7.655 5.067 -2.130 1.00 82.88 634 GLU A N 1
ATOM 5038 C CA . GLU A 1 634 ? 8.762 5.619 -2.921 1.00 82.88 634 GLU A CA 1
ATOM 5039 C C . GLU A 1 634 ? 10.036 4.781 -2.770 1.00 82.88 634 GLU A C 1
ATOM 5041 O O . GLU A 1 634 ? 10.840 4.675 -3.692 1.00 82.88 634 GLU A O 1
ATOM 5046 N N . GLU A 1 635 ? 10.181 4.125 -1.620 1.00 82.06 635 GLU A N 1
ATOM 5047 C CA . GLU A 1 635 ? 11.252 3.175 -1.356 1.00 82.06 635 GLU A CA 1
ATOM 5048 C C . GLU A 1 635 ? 10.869 1.749 -1.758 1.00 82.06 635 GLU A C 1
ATOM 5050 O O . GLU A 1 635 ? 11.664 0.842 -1.552 1.00 82.06 635 GLU A O 1
ATOM 5055 N N . GLY A 1 636 ? 9.653 1.489 -2.234 1.00 86.75 636 GLY A N 1
ATOM 5056 C CA . GLY A 1 636 ? 9.159 0.143 -2.516 1.00 86.75 636 GLY A CA 1
ATOM 5057 C C . GLY A 1 636 ? 9.305 -0.854 -1.357 1.00 86.75 636 GLY A C 1
ATOM 5058 O O . GLY A 1 636 ? 9.403 -2.054 -1.610 1.00 86.75 636 GLY A O 1
ATOM 5059 N N . ILE A 1 637 ? 9.343 -0.396 -0.099 1.00 94.75 637 ILE A N 1
ATOM 5060 C CA . ILE A 1 637 ? 9.476 -1.250 1.094 1.00 94.75 637 ILE A CA 1
ATOM 5061 C C . ILE A 1 637 ? 8.106 -1.435 1.751 1.00 94.75 637 ILE A C 1
ATOM 5063 O O . ILE A 1 637 ? 7.375 -0.473 1.973 1.00 94.75 637 ILE A O 1
ATOM 5067 N N . THR A 1 638 ? 7.782 -2.666 2.137 1.00 97.88 638 THR A N 1
ATOM 5068 C CA . THR A 1 638 ? 6.654 -2.980 3.023 1.00 97.88 638 THR A CA 1
ATOM 5069 C C . THR A 1 638 ? 7.151 -3.735 4.248 1.00 97.88 638 THR A C 1
ATOM 5071 O O . THR A 1 638 ? 8.120 -4.492 4.192 1.00 97.88 638 THR A O 1
ATOM 5074 N N . GLY A 1 639 ? 6.508 -3.509 5.388 1.00 98.31 639 GLY A N 1
ATOM 5075 C CA . GLY A 1 639 ? 6.878 -4.114 6.658 1.00 98.31 639 GLY A CA 1
ATOM 5076 C C . GLY A 1 639 ? 5.657 -4.474 7.487 1.00 98.31 639 GLY A C 1
ATOM 5077 O O . GLY A 1 639 ? 4.682 -3.721 7.549 1.00 98.31 639 GLY A O 1
ATOM 5078 N N . VAL A 1 640 ? 5.720 -5.635 8.133 1.00 98.69 640 VAL A N 1
ATOM 5079 C CA . VAL A 1 640 ? 4.670 -6.146 9.013 1.00 98.69 640 VAL A CA 1
ATOM 5080 C C . VAL A 1 640 ? 5.295 -6.682 10.294 1.00 98.69 640 VAL A C 1
ATOM 5082 O O . VAL A 1 640 ? 6.289 -7.408 10.257 1.00 98.69 640 VAL A O 1
ATOM 5085 N N . ILE A 1 641 ? 4.668 -6.372 11.426 1.00 98.62 641 ILE A N 1
ATOM 5086 C CA . ILE A 1 641 ? 4.939 -7.005 12.719 1.00 98.62 641 ILE A CA 1
ATOM 5087 C C . ILE A 1 641 ? 3.638 -7.444 13.380 1.00 98.62 641 ILE A C 1
ATOM 5089 O O . ILE A 1 641 ? 2.659 -6.697 13.388 1.00 98.62 641 ILE A O 1
ATOM 5093 N N . LEU A 1 642 ? 3.649 -8.646 13.955 1.00 98.62 642 LEU A N 1
ATOM 5094 C CA . LEU A 1 642 ? 2.517 -9.254 14.651 1.00 98.62 642 LEU A CA 1
ATOM 5095 C C . LEU A 1 642 ? 2.986 -9.820 15.995 1.00 98.62 642 LEU A C 1
ATOM 5097 O O . LEU A 1 642 ? 3.909 -10.634 16.022 1.00 98.62 642 LEU A O 1
ATOM 5101 N N . THR A 1 643 ? 2.353 -9.418 17.098 1.00 98.25 643 THR A N 1
ATOM 5102 C CA . THR A 1 643 ? 2.663 -9.906 18.451 1.00 98.25 643 THR A CA 1
ATOM 5103 C C . THR A 1 643 ? 1.480 -10.648 19.067 1.00 98.25 643 THR A C 1
ATOM 5105 O O . THR A 1 643 ? 0.325 -10.408 18.716 1.00 98.25 643 THR A O 1
ATOM 5108 N N . ASN A 1 644 ? 1.766 -11.531 20.026 1.00 97.69 644 ASN A N 1
ATOM 5109 C CA . ASN A 1 644 ? 0.755 -12.258 20.805 1.00 97.69 644 ASN A CA 1
ATOM 5110 C C . ASN A 1 644 ? 0.547 -11.715 22.231 1.00 97.69 644 ASN A C 1
ATOM 5112 O O . ASN A 1 644 ? 0.099 -12.432 23.128 1.00 97.69 644 ASN A O 1
ATOM 5116 N N . LEU A 1 645 ? 0.870 -10.435 22.432 1.00 96.69 645 LEU A N 1
ATOM 5117 C CA . LEU A 1 645 ? 0.636 -9.696 23.668 1.00 96.69 645 LEU A CA 1
ATOM 5118 C C . LEU A 1 645 ? 0.203 -8.266 23.330 1.00 96.69 645 LEU A C 1
ATOM 5120 O O . LEU A 1 645 ? 0.818 -7.599 22.498 1.00 96.69 645 LEU A O 1
ATOM 5124 N N . ALA A 1 646 ? -0.851 -7.799 23.992 1.00 93.31 646 ALA A N 1
ATOM 5125 C CA . ALA A 1 646 ? -1.392 -6.456 23.805 1.00 93.31 646 ALA A CA 1
ATOM 5126 C C . ALA A 1 646 ? -0.553 -5.383 24.514 1.00 93.31 646 ALA A C 1
ATOM 5128 O O . ALA A 1 646 ? 0.139 -5.661 25.492 1.00 93.31 646 ALA A O 1
ATOM 5129 N N . GLY A 1 647 ? -0.673 -4.129 24.068 1.00 88.06 647 GLY A N 1
ATOM 5130 C CA . GLY A 1 647 ? -0.068 -2.979 24.762 1.00 88.06 647 GLY A CA 1
ATOM 5131 C C . GLY A 1 647 ? 1.461 -2.888 24.664 1.00 88.06 647 GLY A C 1
ATOM 5132 O O . GLY A 1 647 ? 2.081 -2.145 25.425 1.00 88.06 647 GLY A O 1
ATOM 5133 N N . VAL A 1 648 ? 2.067 -3.623 23.730 1.00 93.38 648 VAL A N 1
ATOM 5134 C CA . VAL A 1 648 ? 3.511 -3.616 23.454 1.00 93.38 648 VAL A CA 1
ATOM 5135 C C . VAL A 1 648 ? 3.827 -2.715 22.249 1.00 93.38 648 VAL A C 1
ATOM 5137 O O . VAL A 1 648 ? 2.952 -2.506 21.401 1.00 93.38 648 VAL A O 1
ATOM 5140 N N . PRO A 1 649 ? 5.050 -2.164 22.128 1.00 94.69 649 PRO A N 1
ATOM 5141 C CA . PRO A 1 649 ? 5.356 -1.149 21.119 1.00 94.69 649 PRO A CA 1
ATOM 5142 C C . PRO A 1 649 ? 5.683 -1.756 19.744 1.00 94.69 649 PRO A C 1
ATOM 5144 O O . PRO A 1 649 ? 6.804 -1.642 19.251 1.00 94.69 649 PRO A O 1
ATOM 5147 N N . ALA A 1 650 ? 4.699 -2.405 19.114 1.00 96.69 650 ALA A N 1
ATOM 5148 C CA . ALA A 1 650 ? 4.882 -3.098 17.836 1.00 96.69 650 ALA A CA 1
ATOM 5149 C C . ALA A 1 650 ? 5.398 -2.161 16.728 1.00 96.69 650 ALA A C 1
ATOM 5151 O O . ALA A 1 650 ? 6.393 -2.472 16.076 1.00 96.69 650 ALA A O 1
ATOM 5152 N N . SER A 1 651 ? 4.800 -0.976 16.568 1.00 95.50 651 SER A N 1
ATOM 5153 C CA . SER A 1 651 ? 5.249 0.008 15.574 1.00 95.50 651 SER A CA 1
ATOM 5154 C C . SER A 1 651 ? 6.701 0.437 15.786 1.00 95.50 651 SER A C 1
ATOM 5156 O O . SER A 1 651 ? 7.462 0.486 14.824 1.00 95.50 651 SER A O 1
ATOM 5158 N N . ARG A 1 652 ? 7.127 0.643 17.041 1.00 95.44 652 ARG A N 1
ATOM 5159 C CA . ARG A 1 652 ? 8.523 0.973 17.352 1.00 95.44 652 ARG A CA 1
ATOM 5160 C C . ARG A 1 652 ? 9.474 -0.134 16.919 1.00 95.44 652 ARG A C 1
ATOM 5162 O O . ARG A 1 652 ? 10.522 0.162 16.361 1.00 95.44 652 ARG A O 1
ATOM 5169 N N . ILE A 1 653 ? 9.128 -1.394 17.181 1.00 97.50 653 ILE A N 1
ATOM 5170 C CA . ILE A 1 653 ? 9.962 -2.535 16.785 1.00 97.50 653 ILE A CA 1
ATOM 5171 C C . ILE A 1 653 ? 10.086 -2.597 15.255 1.00 97.50 653 ILE A C 1
ATOM 5173 O O . ILE A 1 653 ? 11.179 -2.840 14.753 1.00 97.50 653 ILE A O 1
ATOM 5177 N N . LEU A 1 654 ? 9.014 -2.317 14.505 1.00 97.88 654 LEU A N 1
ATOM 5178 C CA . LEU A 1 654 ? 9.088 -2.265 13.041 1.00 97.88 654 LEU A CA 1
ATOM 5179 C C . LEU A 1 654 ? 9.944 -1.091 12.533 1.00 97.88 654 LEU A C 1
ATOM 5181 O O . LEU A 1 654 ? 10.727 -1.269 11.604 1.00 97.88 654 LEU A O 1
ATOM 5185 N N . GLU A 1 655 ? 9.865 0.082 13.168 1.00 96.38 655 GLU A N 1
ATOM 5186 C CA . GLU A 1 655 ? 10.734 1.225 12.843 1.00 96.38 655 GLU A CA 1
ATOM 5187 C C . GLU A 1 655 ? 12.224 0.905 13.030 1.00 96.38 655 GLU A C 1
ATOM 5189 O O . GLU A 1 655 ? 13.042 1.332 12.215 1.00 96.38 655 GLU A O 1
ATOM 5194 N N . LEU A 1 656 ? 12.588 0.147 14.077 1.00 97.50 656 LEU A N 1
ATOM 5195 C CA . LEU A 1 656 ? 13.968 -0.319 14.273 1.00 97.50 656 LEU A CA 1
ATOM 5196 C C . LEU A 1 656 ? 14.458 -1.100 13.041 1.00 97.50 656 LEU A C 1
ATOM 5198 O O . LEU A 1 656 ? 15.585 -0.889 12.595 1.00 97.50 656 LEU A O 1
ATOM 5202 N N . ALA A 1 657 ? 13.603 -1.967 12.488 1.00 97.62 657 ALA A N 1
ATOM 5203 C CA . ALA A 1 657 ? 13.918 -2.794 11.327 1.00 97.62 657 ALA A CA 1
ATOM 5204 C C . ALA A 1 657 ? 14.096 -1.957 10.053 1.00 97.62 657 ALA A C 1
ATOM 5206 O O . ALA A 1 657 ? 15.048 -2.176 9.310 1.00 97.62 657 ALA A O 1
ATOM 5207 N N . PHE A 1 658 ? 13.229 -0.965 9.816 1.00 96.56 658 PHE A N 1
ATOM 5208 C CA . PHE A 1 658 ? 13.386 -0.049 8.681 1.00 96.56 658 PHE A CA 1
ATOM 5209 C C . PHE A 1 658 ? 14.647 0.804 8.779 1.00 96.56 658 PHE A C 1
ATOM 5211 O O . PHE A 1 658 ? 15.334 0.992 7.778 1.00 96.56 658 PHE A O 1
ATOM 5218 N N . ASN A 1 659 ? 14.970 1.305 9.972 1.00 95.25 659 ASN A N 1
ATOM 5219 C CA . ASN A 1 659 ? 16.192 2.072 10.177 1.00 95.25 659 ASN A CA 1
ATOM 5220 C C . ASN A 1 659 ? 17.434 1.240 9.859 1.00 95.25 659 ASN A C 1
ATOM 5222 O O . ASN A 1 659 ? 18.254 1.694 9.065 1.00 95.25 659 ASN A O 1
ATOM 5226 N N . ASP A 1 660 ? 17.540 0.027 10.406 1.00 96.31 660 ASP A N 1
ATOM 5227 C CA . ASP A 1 660 ? 18.699 -0.840 10.161 1.00 96.31 660 ASP A CA 1
ATOM 5228 C C . ASP A 1 660 ? 18.781 -1.269 8.686 1.00 96.31 660 ASP A C 1
ATOM 5230 O O . ASP A 1 660 ? 19.836 -1.167 8.062 1.00 96.31 660 ASP A O 1
ATOM 5234 N N . LEU A 1 661 ? 17.644 -1.636 8.074 1.00 93.56 661 LEU A N 1
ATOM 5235 C CA . LEU A 1 661 ? 17.572 -1.975 6.648 1.00 93.56 661 LEU A CA 1
ATOM 5236 C C . LEU A 1 661 ? 18.069 -0.829 5.750 1.00 93.56 661 LEU A C 1
ATOM 5238 O O . LEU A 1 661 ? 18.699 -1.076 4.724 1.00 93.56 661 LEU A O 1
ATOM 5242 N N . GLN A 1 662 ? 17.792 0.420 6.128 1.00 87.12 662 GLN A N 1
ATOM 5243 C CA . GLN A 1 662 ? 18.215 1.614 5.393 1.00 87.12 662 GLN A CA 1
ATOM 5244 C C . GLN A 1 662 ? 19.563 2.180 5.888 1.00 87.12 662 GLN A C 1
ATOM 5246 O O . GLN A 1 662 ? 19.922 3.306 5.542 1.00 87.12 662 GLN A O 1
ATOM 5251 N N . GLY A 1 663 ? 20.319 1.420 6.691 1.00 88.31 663 GLY A N 1
ATOM 5252 C CA . GLY A 1 663 ? 21.666 1.778 7.148 1.00 88.31 663 GLY A CA 1
ATOM 5253 C C . GLY A 1 663 ? 21.725 2.917 8.174 1.00 88.31 663 GLY A C 1
ATOM 5254 O O . GLY A 1 663 ? 22.781 3.525 8.357 1.00 88.31 663 GLY A O 1
ATOM 5255 N N . ARG A 1 664 ? 20.606 3.238 8.830 1.00 92.00 664 ARG A N 1
ATOM 5256 C CA . ARG A 1 664 ? 20.526 4.220 9.922 1.00 92.00 664 ARG A CA 1
ATOM 5257 C C . ARG A 1 664 ? 20.732 3.537 11.270 1.00 92.00 664 ARG A C 1
ATOM 5259 O O . ARG A 1 664 ? 20.476 2.347 11.421 1.00 92.00 664 ARG A O 1
ATOM 5266 N N . ASP A 1 665 ? 21.113 4.314 12.287 1.00 93.75 665 ASP A N 1
ATOM 5267 C CA . ASP A 1 665 ? 21.059 3.818 13.666 1.00 93.75 665 ASP A CA 1
ATOM 5268 C C . ASP A 1 665 ? 19.612 3.383 13.987 1.00 93.75 665 ASP A C 1
ATOM 5270 O O . ASP A 1 665 ? 18.692 4.195 13.798 1.00 93.75 665 ASP A O 1
ATOM 5274 N N . PRO A 1 666 ? 19.377 2.148 14.477 1.00 92.88 666 PRO A N 1
ATOM 5275 C CA . PRO A 1 666 ? 18.033 1.642 14.756 1.00 92.88 666 PRO A CA 1
ATOM 5276 C C . PRO A 1 666 ? 17.219 2.576 15.663 1.00 92.88 666 PRO A C 1
ATOM 5278 O O . PRO A 1 666 ? 16.009 2.746 15.490 1.00 92.88 666 PRO A O 1
ATOM 5281 N N . ASN A 1 667 ? 17.876 3.253 16.608 1.00 91.12 667 ASN A N 1
ATOM 5282 C CA . ASN A 1 667 ? 17.238 4.129 17.583 1.00 91.12 667 ASN A CA 1
ATOM 5283 C C . ASN A 1 667 ? 16.857 5.515 17.048 1.00 91.12 667 ASN A C 1
ATOM 5285 O O . ASN A 1 667 ? 16.237 6.291 17.777 1.00 91.12 667 ASN A O 1
ATOM 5289 N N . THR A 1 668 ? 17.164 5.816 15.786 1.00 90.50 668 THR A N 1
ATOM 5290 C CA . THR A 1 668 ? 16.810 7.094 15.161 1.00 90.50 668 THR A CA 1
ATOM 5291 C C . THR A 1 668 ? 15.288 7.285 15.129 1.00 90.50 668 THR A C 1
ATOM 5293 O O . THR A 1 668 ? 14.538 6.392 14.730 1.00 90.50 668 THR A O 1
ATOM 5296 N N . SER A 1 669 ? 14.827 8.468 15.539 1.00 86.38 669 SER A N 1
ATOM 5297 C CA . SER A 1 669 ? 13.422 8.888 15.474 1.00 86.38 669 SER A CA 1
ATOM 5298 C C . SER A 1 669 ? 13.216 9.831 14.293 1.00 86.38 669 SER A C 1
ATOM 5300 O O . SER A 1 669 ? 14.018 10.739 14.095 1.00 86.38 669 SER A O 1
ATOM 5302 N N . HIS A 1 670 ? 12.122 9.652 13.551 1.00 84.19 670 HIS A N 1
ATOM 5303 C CA . HIS A 1 670 ? 11.687 10.615 12.533 1.00 84.19 670 HIS A CA 1
ATOM 5304 C C . HIS A 1 670 ? 11.055 11.869 13.169 1.00 84.19 670 HIS A C 1
ATOM 5306 O O . HIS A 1 670 ? 11.024 12.935 12.565 1.00 84.19 670 HIS A O 1
ATOM 5312 N N . MET A 1 671 ? 10.579 11.764 14.415 1.00 77.81 671 MET A N 1
ATOM 5313 C CA . MET A 1 671 ? 10.073 12.896 15.187 1.00 77.81 671 MET A CA 1
ATOM 5314 C C . MET A 1 671 ? 11.195 13.486 16.049 1.00 77.81 671 MET A C 1
ATOM 5316 O O . MET A 1 671 ? 11.392 13.052 17.187 1.00 77.81 671 MET A O 1
ATOM 5320 N N . ASP A 1 672 ? 11.919 14.477 15.520 1.00 69.31 672 ASP A N 1
ATOM 5321 C CA . ASP A 1 672 ? 12.874 15.304 16.277 1.00 69.31 672 ASP A CA 1
ATOM 5322 C C . ASP A 1 672 ? 12.318 16.719 16.499 1.00 69.31 672 ASP A C 1
ATOM 5324 O O . ASP A 1 672 ? 12.703 17.705 15.866 1.00 69.31 672 ASP A O 1
ATOM 5328 N N . LEU A 1 673 ? 11.322 16.812 17.384 1.00 80.50 673 LEU A N 1
ATOM 5329 C CA . LEU A 1 673 ? 10.687 18.082 17.724 1.00 80.50 673 LEU A CA 1
ATOM 5330 C C . LEU A 1 673 ? 11.451 18.789 18.849 1.00 80.50 673 LEU A C 1
ATOM 5332 O O . LEU A 1 673 ? 11.611 18.254 19.960 1.00 80.50 673 LEU A O 1
ATOM 5336 N N . LYS A 1 674 ? 11.879 20.023 18.555 1.00 83.62 674 LYS A N 1
ATOM 5337 C CA . LYS A 1 674 ? 12.555 20.912 19.505 1.00 83.62 674 LYS A CA 1
ATOM 5338 C C . LYS A 1 674 ? 11.605 21.324 20.624 1.00 83.62 674 LYS A C 1
ATOM 5340 O O . LYS A 1 674 ? 10.457 21.684 20.380 1.00 83.62 674 LYS A O 1
ATOM 5345 N N . GLU A 1 675 ? 12.116 21.268 21.847 1.00 88.69 675 GLU A N 1
ATOM 5346 C CA . GLU A 1 675 ? 11.399 21.752 23.022 1.00 88.69 675 GLU A CA 1
ATOM 5347 C C . GLU A 1 675 ? 11.288 23.281 22.982 1.00 88.69 675 GLU A C 1
ATOM 5349 O O . GLU A 1 675 ? 12.226 23.966 22.565 1.00 88.69 675 GLU A O 1
ATOM 5354 N N . VAL A 1 676 ? 10.135 23.807 23.393 1.00 89.75 676 VAL A N 1
ATOM 5355 C CA . VAL A 1 676 ? 9.878 25.249 23.506 1.00 89.75 676 VAL A CA 1
ATOM 5356 C C . VAL A 1 676 ? 9.600 25.609 24.957 1.00 89.75 676 VAL A C 1
ATOM 5358 O O . VAL A 1 676 ? 8.877 24.899 25.642 1.00 89.75 676 VAL A O 1
ATOM 5361 N N . GLU A 1 677 ? 10.120 26.728 25.447 1.00 87.81 677 GLU A N 1
ATOM 5362 C CA . GLU A 1 677 ? 9.776 27.176 26.799 1.00 87.81 677 GLU A CA 1
ATOM 5363 C C . GLU A 1 677 ? 8.371 27.790 26.823 1.00 87.81 677 GLU A C 1
ATOM 5365 O O . GLU A 1 677 ? 8.048 28.667 26.018 1.00 87.81 677 GLU A O 1
ATOM 5370 N N . LEU A 1 678 ? 7.534 27.345 27.764 1.00 86.94 678 LEU A N 1
ATOM 5371 C CA . LEU A 1 678 ? 6.208 27.911 28.011 1.00 86.94 678 LEU A CA 1
ATOM 5372 C C . LEU A 1 678 ? 6.124 28.475 29.438 1.00 86.94 678 LEU A C 1
ATOM 5374 O O . LEU A 1 678 ? 6.541 27.799 30.379 1.00 86.94 678 LEU A O 1
ATOM 5378 N N . PRO A 1 679 ? 5.545 29.675 29.635 1.00 88.38 679 PRO A N 1
ATOM 5379 C CA . PRO A 1 679 ? 5.293 30.215 30.967 1.00 88.38 679 PRO A CA 1
ATOM 5380 C C . PRO A 1 679 ? 4.370 29.312 31.794 1.00 88.38 679 PRO A C 1
ATOM 5382 O O . PRO A 1 679 ? 3.367 28.815 31.277 1.00 88.38 679 PRO A O 1
ATOM 5385 N N . LEU A 1 680 ? 4.632 29.201 33.102 1.00 85.00 680 LEU A N 1
ATOM 5386 C CA . LEU A 1 680 ? 3.819 28.410 34.039 1.00 85.00 680 LEU A CA 1
ATOM 5387 C C . LEU A 1 680 ? 2.319 28.754 33.967 1.00 85.00 680 LEU A C 1
ATOM 5389 O O . LEU A 1 680 ? 1.485 27.857 33.957 1.00 85.00 680 LEU A O 1
ATOM 5393 N N . ALA A 1 681 ? 1.977 30.034 33.793 1.00 86.69 681 ALA A N 1
ATOM 5394 C CA . ALA A 1 681 ? 0.592 30.493 33.659 1.00 86.69 681 ALA A CA 1
ATOM 5395 C C . ALA A 1 681 ? -0.154 29.905 32.441 1.00 86.69 681 ALA A C 1
ATOM 5397 O O . ALA A 1 681 ? -1.381 29.840 32.445 1.00 86.69 681 ALA A O 1
ATOM 5398 N N . ILE A 1 682 ? 0.557 29.495 31.381 1.00 86.88 682 ILE A N 1
ATOM 5399 C CA . ILE A 1 682 ? -0.043 28.765 30.252 1.00 86.88 682 ILE A CA 1
ATOM 5400 C C . ILE A 1 682 ? -0.247 27.298 30.639 1.00 86.88 682 ILE A C 1
ATOM 5402 O O . ILE A 1 682 ? -1.319 26.746 30.401 1.00 86.88 682 ILE A O 1
ATOM 5406 N N . LEU A 1 683 ? 0.754 26.682 31.275 1.00 85.38 683 LEU A N 1
ATOM 5407 C CA . LEU A 1 683 ? 0.699 25.283 31.710 1.00 85.38 683 LEU A CA 1
ATOM 5408 C C . LEU A 1 683 ? -0.461 25.042 32.692 1.00 85.38 683 LEU A C 1
ATOM 5410 O O . LEU A 1 683 ? -1.194 24.064 32.555 1.00 85.38 683 LEU A O 1
ATOM 5414 N N . GLU A 1 684 ? -0.697 25.975 33.618 1.00 87.56 684 GLU A N 1
ATOM 5415 C CA . GLU A 1 684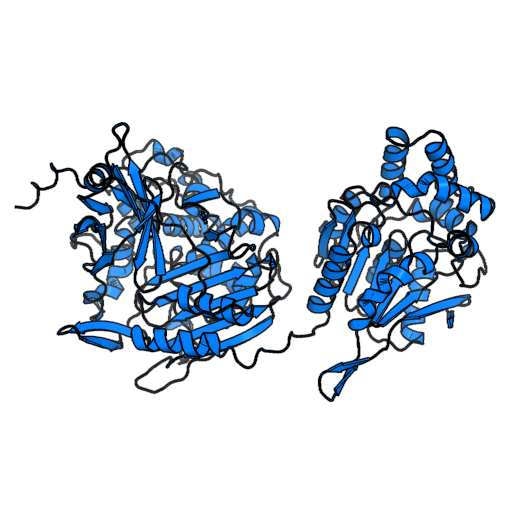 ? -1.813 25.936 34.574 1.00 87.56 684 GLU A CA 1
ATOM 5416 C C . GLU A 1 684 ? -3.188 25.914 33.890 1.00 87.56 684 GLU A C 1
ATOM 5418 O O . GLU A 1 684 ? -4.101 25.238 34.362 1.00 87.56 684 GLU A O 1
ATOM 5423 N N . LYS A 1 685 ? -3.346 26.581 32.737 1.00 89.12 685 LYS A N 1
ATOM 5424 C CA . LYS A 1 685 ? -4.605 26.552 31.965 1.00 89.12 685 LYS A CA 1
ATOM 5425 C C . LYS A 1 685 ? -4.880 25.186 31.336 1.00 89.12 685 LYS A C 1
ATOM 5427 O O . LYS A 1 685 ? -6.039 24.850 31.062 1.00 89.12 685 LYS A O 1
ATOM 5432 N N . TYR A 1 686 ? -3.833 24.403 31.085 1.00 91.38 686 TYR A N 1
ATOM 5433 C CA . TYR A 1 686 ? -3.929 23.081 30.469 1.00 91.38 686 TYR A CA 1
ATOM 5434 C C . TYR A 1 686 ? -4.070 21.962 31.503 1.00 91.38 686 TYR A C 1
ATOM 5436 O O . TYR A 1 686 ? -4.585 20.898 31.166 1.00 91.38 686 TYR A O 1
ATOM 5444 N N . ALA A 1 687 ? -3.696 22.207 32.760 1.00 90.75 687 ALA A N 1
ATOM 5445 C CA . ALA A 1 687 ? -3.876 21.250 33.842 1.00 90.75 687 ALA A CA 1
ATOM 5446 C C . ALA A 1 687 ? -5.358 20.893 34.065 1.00 90.75 687 ALA A C 1
ATOM 5448 O O . ALA A 1 687 ? -6.259 21.729 33.900 1.00 90.75 687 ALA A O 1
ATOM 5449 N N . GLY A 1 688 ? -5.610 19.638 34.429 1.00 92.44 688 GLY A N 1
ATOM 5450 C CA . GLY A 1 688 ? -6.939 19.107 34.718 1.00 92.44 688 GLY A CA 1
ATOM 5451 C C . GLY A 1 688 ? -7.195 17.727 34.120 1.00 92.44 688 GLY A C 1
ATOM 5452 O O . GLY A 1 688 ? -6.327 17.127 33.486 1.00 92.44 688 GLY A O 1
ATOM 5453 N N . ASP A 1 689 ? -8.419 17.254 34.335 1.00 92.44 689 ASP A N 1
ATOM 5454 C CA . ASP A 1 689 ? -8.905 15.959 33.872 1.00 92.44 689 ASP A CA 1
ATOM 5455 C C . ASP A 1 689 ? -9.668 16.089 32.553 1.00 92.44 689 ASP A C 1
ATOM 5457 O O . ASP A 1 689 ? -10.441 17.030 32.353 1.00 92.44 689 ASP A O 1
ATOM 5461 N N . TYR A 1 690 ? -9.487 15.105 31.679 1.00 92.00 690 TYR A N 1
ATOM 5462 C CA . TYR A 1 690 ? -10.174 14.981 30.402 1.00 92.00 690 TYR A CA 1
ATOM 5463 C C . TYR A 1 690 ? -10.711 13.559 30.265 1.00 92.00 690 TYR A C 1
ATOM 5465 O O . TYR A 1 690 ? -10.003 12.593 30.555 1.00 92.00 690 TYR A O 1
ATOM 5473 N N . VAL A 1 691 ? -11.965 13.416 29.841 1.00 86.38 691 VAL A N 1
ATOM 5474 C CA . VAL A 1 691 ? -12.658 12.121 29.808 1.00 86.38 691 VAL A CA 1
ATOM 5475 C C . VAL A 1 691 ? -13.338 11.948 28.459 1.00 86.38 691 VAL A C 1
ATOM 5477 O O . VAL A 1 691 ? -14.039 12.838 27.993 1.00 86.38 691 VAL A O 1
ATOM 5480 N N . SER A 1 692 ? -13.098 10.806 27.820 1.00 82.25 692 SER A N 1
ATOM 5481 C CA . SER A 1 692 ? -13.784 10.399 26.588 1.00 82.25 692 SER A CA 1
ATOM 5482 C C . SER A 1 692 ? -15.155 9.791 26.895 1.00 82.25 692 SER A C 1
ATOM 5484 O O . SER A 1 692 ? -15.373 9.263 27.983 1.00 82.25 692 SER A O 1
ATOM 5486 N N . ASN A 1 693 ? -16.061 9.789 25.917 1.00 73.69 693 ASN A N 1
ATOM 5487 C CA . ASN A 1 693 ? -17.392 9.187 26.063 1.00 73.69 693 ASN A CA 1
ATOM 5488 C C . ASN A 1 693 ? -17.368 7.655 26.244 1.00 73.69 693 ASN A C 1
ATOM 5490 O O . ASN A 1 693 ? -18.346 7.092 26.721 1.00 73.69 693 ASN A O 1
ATOM 5494 N N . GLU A 1 694 ? -16.254 6.987 25.931 1.00 73.06 694 GLU A N 1
ATOM 5495 C CA . GLU A 1 694 ? -16.032 5.560 26.218 1.00 73.06 694 GLU A CA 1
ATOM 5496 C C . GLU A 1 694 ? -15.469 5.306 27.637 1.00 73.06 694 GLU A C 1
ATOM 5498 O O . GLU A 1 694 ? -15.127 4.176 27.967 1.00 73.06 694 GLU A O 1
ATOM 5503 N N . GLY A 1 695 ? -15.346 6.343 28.480 1.00 71.62 695 GLY A N 1
ATOM 5504 C CA . GLY A 1 695 ? -14.932 6.238 29.889 1.00 71.62 695 GLY A CA 1
ATOM 5505 C C . GLY A 1 695 ? -13.426 6.371 30.140 1.00 71.62 695 GLY A C 1
ATOM 5506 O O . GLY A 1 695 ? -12.991 6.494 31.286 1.00 71.62 695 GLY A O 1
ATOM 5507 N N . THR A 1 696 ? -12.597 6.419 29.092 1.00 81.31 696 THR A N 1
ATOM 5508 C CA . THR A 1 696 ? -11.147 6.608 29.263 1.00 81.31 696 THR A CA 1
ATOM 5509 C C . THR A 1 696 ? -10.847 8.018 29.770 1.00 81.31 696 THR A C 1
ATOM 5511 O O . THR A 1 696 ? -11.265 9.004 29.154 1.00 81.31 696 THR A O 1
ATOM 5514 N N . LYS A 1 697 ? -10.073 8.102 30.857 1.00 87.19 697 LYS A N 1
ATOM 5515 C CA . LYS A 1 697 ? -9.607 9.343 31.488 1.00 87.19 697 LYS A CA 1
ATOM 5516 C C . LYS A 1 697 ? -8.119 9.585 31.226 1.00 87.19 697 LYS A C 1
ATOM 5518 O O . LYS A 1 697 ? -7.304 8.672 31.368 1.00 87.19 697 LYS A O 1
ATOM 5523 N N . VAL A 1 698 ? -7.772 10.833 30.920 1.00 91.31 698 VAL A N 1
ATOM 5524 C CA . VAL A 1 698 ? -6.398 11.351 30.920 1.00 91.31 698 VAL A CA 1
ATOM 5525 C C . VAL A 1 698 ? -6.312 12.615 31.762 1.00 91.31 698 VAL A C 1
ATOM 5527 O O . VAL A 1 698 ? -7.281 13.366 31.864 1.00 91.31 698 VAL A O 1
ATOM 5530 N N . SER A 1 699 ? -5.145 12.874 32.342 1.00 92.44 699 SER A N 1
ATOM 5531 C CA . SER A 1 699 ? -4.936 14.070 33.163 1.00 92.44 699 SER A CA 1
ATOM 5532 C C . SER A 1 699 ? -3.643 14.770 32.785 1.00 92.44 699 SER A C 1
ATOM 5534 O O . SER A 1 699 ? -2.619 14.123 32.563 1.00 92.44 699 SER A O 1
ATOM 5536 N N . ILE A 1 700 ? -3.688 16.098 32.749 1.00 93.00 700 ILE A N 1
ATOM 5537 C CA . ILE A 1 700 ? -2.503 16.948 32.662 1.00 93.00 700 ILE A CA 1
ATOM 5538 C C . ILE A 1 700 ? -2.233 17.505 34.062 1.00 93.00 700 ILE A C 1
ATOM 5540 O O . ILE A 1 700 ? -3.087 18.185 34.635 1.00 93.00 700 ILE A O 1
ATOM 5544 N N . GLY A 1 701 ? -1.068 17.189 34.621 1.00 90.62 701 GLY A N 1
ATOM 5545 C CA . GLY A 1 701 ? -0.606 17.650 35.932 1.00 90.62 701 GLY A CA 1
ATOM 5546 C C . GLY A 1 701 ? 0.600 18.581 35.823 1.00 90.62 701 GLY A C 1
ATOM 5547 O O . GLY A 1 701 ? 1.181 18.718 34.750 1.00 90.62 701 GLY A O 1
ATOM 5548 N N . ILE A 1 702 ? 0.979 19.222 36.932 1.00 86.94 702 ILE A N 1
ATOM 5549 C CA . ILE A 1 702 ? 2.216 20.007 37.052 1.00 86.94 702 ILE A CA 1
ATOM 5550 C C . ILE A 1 702 ? 3.006 19.465 38.245 1.00 86.94 702 ILE A C 1
ATOM 5552 O O . ILE A 1 702 ? 2.524 19.507 39.375 1.00 86.94 702 ILE A O 1
ATOM 5556 N N . GLU A 1 703 ? 4.230 19.003 38.003 1.00 84.56 703 GLU A N 1
ATOM 5557 C CA . GLU A 1 703 ? 5.177 18.568 39.032 1.00 84.56 703 GLU A CA 1
ATOM 5558 C C . GLU A 1 703 ? 6.534 19.239 38.794 1.00 84.56 703 GLU A C 1
ATOM 5560 O O . GLU A 1 703 ? 7.088 19.161 37.699 1.00 84.56 703 GLU A O 1
ATOM 5565 N N . ASN A 1 704 ? 7.086 19.906 39.816 1.00 81.25 704 ASN A N 1
ATOM 5566 C CA . ASN A 1 704 ? 8.364 20.633 39.726 1.00 81.25 704 ASN A CA 1
ATOM 5567 C C . ASN A 1 704 ? 8.440 21.588 38.512 1.00 81.25 704 ASN A C 1
ATOM 5569 O O . ASN A 1 704 ? 9.417 21.566 37.767 1.00 81.25 704 ASN A O 1
ATOM 5573 N N . GLU A 1 705 ? 7.385 22.384 38.292 1.00 75.75 705 GLU A N 1
ATOM 5574 C CA . GLU A 1 705 ? 7.243 23.327 37.162 1.00 75.75 705 GLU A CA 1
ATOM 5575 C C . GLU A 1 705 ? 7.221 22.679 35.760 1.00 75.75 705 GLU A C 1
ATOM 5577 O O . GLU A 1 705 ? 7.261 23.382 34.752 1.00 75.75 705 GLU A O 1
ATOM 5582 N N . LYS A 1 706 ? 7.101 21.349 35.666 1.00 76.94 706 LYS A N 1
ATOM 5583 C CA . LYS A 1 706 ? 6.968 20.612 34.401 1.00 76.94 706 LYS A CA 1
ATOM 5584 C C . LYS A 1 706 ? 5.607 19.939 34.305 1.00 76.94 706 LYS A C 1
ATOM 5586 O O . LYS A 1 706 ? 5.069 19.473 35.307 1.00 76.94 706 LYS A O 1
ATOM 5591 N N . LEU A 1 707 ? 5.053 19.868 33.094 1.00 84.75 707 LEU A N 1
ATOM 5592 C CA . LEU A 1 707 ? 3.808 19.142 32.877 1.00 84.75 707 LEU A CA 1
ATOM 5593 C C . LEU A 1 707 ? 4.026 17.629 32.935 1.00 84.75 707 LEU A C 1
ATOM 5595 O O . LEU A 1 707 ? 5.020 17.093 32.438 1.00 84.75 707 LEU A O 1
ATOM 5599 N N . THR A 1 708 ? 3.038 16.943 33.488 1.00 91.56 708 THR A N 1
ATOM 5600 C CA . THR A 1 708 ? 2.921 15.490 33.463 1.00 91.56 708 THR A CA 1
ATOM 5601 C C . THR A 1 708 ? 1.641 15.094 32.742 1.00 91.56 708 THR A C 1
ATOM 5603 O O . THR A 1 708 ? 0.643 15.813 32.763 1.00 91.56 708 THR A O 1
ATOM 5606 N N . PHE A 1 709 ? 1.671 13.945 32.080 1.00 93.12 709 PHE A N 1
ATOM 5607 C CA . PHE A 1 709 ? 0.517 13.325 31.446 1.00 93.12 709 PHE A CA 1
ATOM 5608 C C . PHE A 1 709 ? 0.240 11.997 32.134 1.00 93.12 709 PHE A C 1
ATOM 5610 O O . PHE A 1 709 ? 1.101 11.121 32.165 1.00 93.12 709 PHE A O 1
ATOM 5617 N N . THR A 1 710 ? -0.954 11.850 32.698 1.00 91.00 710 THR A N 1
ATOM 5618 C CA . THR A 1 710 ? -1.393 10.594 33.304 1.00 91.00 710 THR A CA 1
ATOM 5619 C C . THR A 1 710 ? -2.298 9.852 32.337 1.00 91.00 710 THR A C 1
ATOM 5621 O O . THR A 1 710 ? -3.332 10.384 31.928 1.00 91.00 710 THR A O 1
ATOM 5624 N N . TYR A 1 711 ? -1.933 8.615 32.010 1.00 87.19 711 TYR A N 1
ATOM 5625 C CA . TYR A 1 711 ? -2.713 7.723 31.157 1.00 87.19 711 TYR A CA 1
ATOM 5626 C C . TYR A 1 711 ? -2.656 6.291 31.687 1.00 87.19 711 TYR A C 1
ATOM 5628 O O . TYR A 1 711 ? -1.597 5.795 32.068 1.00 87.19 711 TYR A O 1
ATOM 5636 N N . GLN A 1 712 ? -3.818 5.633 31.754 1.00 78.62 712 GLN A N 1
ATOM 5637 C CA . GLN A 1 712 ? -3.966 4.274 32.302 1.00 78.62 712 GLN A CA 1
ATOM 5638 C C . GLN A 1 712 ? -3.331 4.100 33.698 1.00 78.62 712 GLN A C 1
ATOM 5640 O O . GLN A 1 712 ? -2.780 3.050 34.023 1.00 78.62 712 GLN A O 1
ATOM 5645 N N . GLY A 1 713 ? -3.393 5.149 34.526 1.00 78.44 713 GLY A N 1
ATOM 5646 C CA . GLY A 1 713 ? -2.825 5.167 35.878 1.00 78.44 713 GLY A CA 1
ATOM 5647 C C . GLY A 1 713 ? -1.307 5.363 35.948 1.00 78.44 713 GLY A C 1
ATOM 5648 O O . GLY A 1 713 ? -0.768 5.406 37.049 1.00 78.44 713 GLY A O 1
ATOM 5649 N N . ASN A 1 714 ? -0.620 5.512 34.813 1.00 83.50 714 ASN A N 1
ATOM 5650 C CA . ASN A 1 714 ? 0.815 5.784 34.760 1.00 83.50 714 ASN A CA 1
ATOM 5651 C C . ASN A 1 714 ? 1.070 7.263 34.472 1.00 83.50 714 ASN A C 1
ATOM 5653 O O . ASN A 1 714 ? 0.387 7.865 33.644 1.00 83.50 714 ASN A O 1
ATOM 5657 N N . VAL A 1 715 ? 2.073 7.831 35.139 1.00 89.50 715 VAL A N 1
ATOM 5658 C CA . VAL A 1 715 ? 2.496 9.223 34.953 1.00 89.50 715 VAL A CA 1
ATOM 5659 C C . VAL A 1 715 ? 3.673 9.268 33.984 1.00 89.50 715 VAL A C 1
ATOM 5661 O O . VAL A 1 715 ? 4.678 8.582 34.171 1.00 89.50 715 VAL A O 1
ATOM 5664 N N . HIS A 1 716 ? 3.554 10.099 32.955 1.00 90.62 716 HIS A N 1
ATOM 5665 C CA . HIS A 1 716 ? 4.554 10.298 31.916 1.00 90.62 716 HIS A CA 1
ATOM 5666 C C . HIS A 1 716 ? 5.013 11.759 31.908 1.00 90.62 716 HIS A C 1
ATOM 5668 O O . HIS A 1 716 ? 4.171 12.661 31.896 1.00 90.62 716 HIS A O 1
ATOM 5674 N N . PRO A 1 717 ? 6.328 12.038 31.881 1.00 89.50 717 PRO A N 1
ATOM 5675 C CA . PRO A 1 717 ? 6.800 13.392 31.639 1.00 89.50 717 PRO A CA 1
ATOM 5676 C C . PRO A 1 717 ? 6.454 13.799 30.204 1.00 89.50 717 PRO A C 1
ATOM 5678 O O . PRO A 1 717 ? 6.597 12.996 29.275 1.00 89.50 717 PRO A O 1
ATOM 5681 N N . ILE A 1 718 ? 6.032 15.050 30.018 1.00 90.69 718 ILE A N 1
ATOM 5682 C CA . ILE A 1 718 ? 5.789 15.612 28.688 1.00 90.69 718 ILE A CA 1
ATOM 5683 C C . ILE A 1 718 ? 6.621 16.865 28.483 1.00 90.69 718 ILE A C 1
ATOM 5685 O O . ILE A 1 718 ? 6.834 17.638 29.417 1.00 90.69 718 ILE A O 1
ATOM 5689 N N . LYS A 1 719 ? 7.085 17.068 27.249 1.00 89.25 719 LYS A N 1
ATOM 5690 C CA . LYS A 1 719 ? 7.791 18.292 26.866 1.00 89.25 719 LYS A CA 1
ATOM 5691 C C . LYS A 1 719 ? 6.941 19.142 25.916 1.00 89.25 719 LYS A C 1
ATOM 5693 O O . LYS A 1 719 ? 6.368 18.592 24.972 1.00 89.25 719 LYS A O 1
ATOM 5698 N N . PRO A 1 720 ? 6.837 20.458 26.134 1.00 91.38 720 PRO A N 1
ATOM 5699 C CA . PRO A 1 720 ? 6.230 21.372 25.170 1.00 91.38 720 PRO A CA 1
ATOM 5700 C C . PRO A 1 720 ? 7.049 21.424 23.875 1.00 91.38 720 PRO A C 1
ATOM 5702 O O . PRO A 1 720 ? 8.255 21.637 23.898 1.00 91.38 720 PRO A O 1
ATOM 5705 N N . VAL A 1 721 ? 6.392 21.249 22.731 1.00 91.75 721 VAL A N 1
ATOM 5706 C CA . VAL A 1 721 ? 6.997 21.348 21.382 1.00 91.75 721 VAL A CA 1
ATOM 5707 C C . VAL A 1 721 ? 6.288 22.389 20.505 1.00 91.75 721 VAL A C 1
ATOM 5709 O O . VAL A 1 721 ? 6.612 22.580 19.337 1.00 91.75 721 VAL A O 1
ATOM 5712 N N . GLY A 1 722 ? 5.306 23.076 21.085 1.00 89.62 722 GLY A N 1
ATOM 5713 C CA . GLY A 1 722 ? 4.562 24.195 20.526 1.00 89.62 722 GLY A CA 1
ATOM 5714 C C . GLY A 1 722 ? 3.671 24.811 21.607 1.00 89.62 722 GLY A C 1
ATOM 5715 O O . GLY A 1 722 ? 3.603 24.306 22.725 1.00 89.62 722 GLY A O 1
ATOM 5716 N N . GLU A 1 723 ? 2.955 25.887 21.281 1.00 88.00 723 GLU A N 1
ATOM 5717 C CA . GLU A 1 723 ? 2.119 26.619 22.251 1.00 88.00 723 GLU A CA 1
ATOM 5718 C C . GLU A 1 723 ? 1.000 25.758 22.878 1.00 88.00 723 GLU A C 1
ATOM 5720 O O . GLU A 1 723 ? 0.611 25.948 24.031 1.00 88.00 723 GLU A O 1
ATOM 5725 N N . ASN A 1 724 ? 0.476 24.803 22.111 1.00 90.81 724 ASN A N 1
ATOM 5726 C CA . ASN A 1 724 ? -0.599 23.889 22.494 1.00 90.81 724 ASN A CA 1
ATOM 5727 C C . ASN A 1 724 ? -0.292 22.433 22.102 1.00 90.81 724 ASN A C 1
ATOM 5729 O O . ASN A 1 724 ? -1.211 21.630 21.935 1.00 90.81 724 ASN A O 1
ATOM 5733 N N . LEU A 1 725 ? 0.989 22.107 21.913 1.00 92.44 725 LEU A N 1
ATOM 5734 C CA . LEU A 1 725 ? 1.446 20.805 21.441 1.00 92.44 725 LEU A CA 1
ATOM 5735 C C . LEU A 1 725 ? 2.539 20.274 22.367 1.00 92.44 725 LEU A C 1
ATOM 5737 O O . LEU A 1 725 ? 3.528 20.960 22.632 1.00 92.44 725 LEU A O 1
ATOM 5741 N N . PHE A 1 726 ? 2.367 19.042 22.829 1.00 92.12 726 PHE A N 1
ATOM 5742 C CA . PHE A 1 726 ? 3.260 18.394 23.782 1.00 92.12 726 PHE A CA 1
ATOM 5743 C C . PHE A 1 726 ? 3.675 17.029 23.258 1.00 92.12 726 PHE A C 1
ATOM 5745 O O . PHE A 1 726 ? 2.882 16.339 22.626 1.00 92.12 726 PHE A O 1
ATOM 5752 N N . LEU A 1 727 ? 4.912 16.633 23.536 1.00 90.75 727 LEU A N 1
ATOM 5753 C CA . LEU A 1 727 ? 5.412 15.304 23.223 1.00 90.75 727 LEU A CA 1
ATOM 5754 C C . LEU A 1 727 ? 5.496 14.483 24.509 1.00 90.75 727 LEU A C 1
ATOM 5756 O O . LEU A 1 727 ? 6.235 14.840 25.430 1.00 90.75 727 LEU A O 1
ATOM 5760 N N . ALA A 1 728 ? 4.758 13.380 24.547 1.00 90.12 728 ALA A N 1
ATOM 5761 C CA . ALA A 1 728 ? 4.852 12.352 25.570 1.00 90.12 728 ALA A CA 1
ATOM 5762 C C . ALA A 1 728 ? 5.657 11.160 25.043 1.00 90.12 728 ALA A C 1
ATOM 5764 O O . ALA A 1 728 ? 5.658 10.872 23.845 1.00 90.12 728 ALA A O 1
ATOM 5765 N N . LYS A 1 729 ? 6.330 10.442 25.947 1.00 87.19 729 LYS A N 1
ATOM 5766 C CA . LYS A 1 729 ? 6.891 9.120 25.654 1.00 87.19 729 LYS A CA 1
ATOM 5767 C C . LYS A 1 729 ? 6.139 8.071 26.473 1.00 87.19 729 LYS A C 1
ATOM 5769 O O . LYS A 1 729 ? 6.364 7.938 27.677 1.00 87.19 729 LYS A O 1
ATOM 5774 N N . VAL A 1 730 ? 5.251 7.331 25.816 1.00 85.50 730 VAL A N 1
ATOM 5775 C CA . VAL A 1 730 ? 4.399 6.298 26.420 1.00 85.50 730 VAL A CA 1
ATOM 5776 C C . VAL A 1 730 ? 4.822 4.951 25.849 1.00 85.50 730 VAL A C 1
ATOM 5778 O O . VAL A 1 730 ? 4.772 4.740 24.645 1.00 85.50 730 VAL A O 1
ATOM 5781 N N . ASN A 1 731 ? 5.276 4.032 26.702 1.00 84.19 731 ASN A N 1
ATOM 5782 C CA . ASN A 1 731 ? 5.720 2.694 26.290 1.00 84.19 731 ASN A CA 1
ATOM 5783 C C . ASN A 1 731 ? 6.744 2.680 25.132 1.00 84.19 731 ASN A C 1
ATOM 5785 O O . ASN A 1 731 ? 6.596 1.921 24.187 1.00 84.19 731 ASN A O 1
ATOM 5789 N N . ASP A 1 732 ? 7.773 3.530 25.191 1.00 87.25 732 ASP A N 1
ATOM 5790 C CA . ASP A 1 732 ? 8.773 3.706 24.118 1.00 87.25 732 ASP A CA 1
ATOM 5791 C C . ASP A 1 732 ? 8.248 4.231 22.774 1.00 87.25 732 ASP A C 1
ATOM 5793 O O . ASP A 1 732 ? 9.028 4.385 21.834 1.00 87.25 732 ASP A O 1
ATOM 5797 N N . LEU A 1 733 ? 6.975 4.615 22.715 1.00 86.12 733 LEU A N 1
ATOM 5798 C CA . LEU A 1 733 ? 6.381 5.336 21.602 1.00 86.12 733 LEU A CA 1
ATOM 5799 C C . LEU A 1 733 ? 6.331 6.826 21.917 1.00 86.12 733 LEU A C 1
ATOM 5801 O O . LEU A 1 733 ? 6.012 7.235 23.036 1.00 86.12 733 LEU A O 1
ATOM 5805 N N . PHE A 1 734 ? 6.659 7.637 20.918 1.00 86.44 734 PHE A N 1
ATOM 5806 C CA . PHE A 1 734 ? 6.446 9.072 20.986 1.00 86.44 734 PHE A CA 1
ATOM 5807 C C . PHE A 1 734 ? 5.022 9.403 20.563 1.00 86.44 734 PHE A C 1
ATOM 5809 O O . PHE A 1 734 ? 4.539 8.932 19.535 1.00 86.44 734 PHE A O 1
ATOM 5816 N N . GLU A 1 735 ? 4.374 10.250 21.346 1.00 85.94 735 GLU A N 1
ATOM 5817 C CA . GLU A 1 735 ? 2.993 10.637 21.134 1.00 85.94 735 GLU A CA 1
ATOM 5818 C C . GLU A 1 735 ? 2.839 12.147 21.232 1.00 85.94 735 GLU A C 1
ATOM 5820 O O . GLU A 1 735 ? 3.335 12.777 22.169 1.00 85.94 735 GLU A O 1
ATOM 5825 N N . LEU A 1 736 ? 2.136 12.721 20.259 1.00 90.06 736 LEU A N 1
ATOM 5826 C CA . LEU A 1 736 ? 1.763 14.123 20.286 1.00 90.06 736 LEU A CA 1
ATOM 5827 C C . LEU A 1 736 ? 0.423 14.294 20.993 1.00 90.06 736 LEU A C 1
ATOM 5829 O O . LEU A 1 736 ? -0.590 13.724 20.594 1.00 90.06 736 LEU A O 1
ATOM 5833 N N . LEU A 1 737 ? 0.433 15.131 22.022 1.00 91.94 737 LEU A N 1
ATOM 5834 C CA . LEU A 1 737 ? -0.749 15.591 22.726 1.00 91.94 737 LEU A CA 1
ATOM 5835 C C . LEU A 1 737 ? -1.067 17.004 22.244 1.00 91.94 737 LEU A C 1
ATOM 5837 O O . LEU A 1 737 ? -0.227 17.902 22.349 1.00 91.94 737 LEU A O 1
ATOM 5841 N N . GLN A 1 738 ? -2.274 17.217 21.729 1.00 92.75 738 GLN A N 1
ATOM 5842 C CA . GLN A 1 738 ? -2.706 18.527 21.245 1.00 92.75 738 GLN A CA 1
ATOM 5843 C C . GLN A 1 738 ? -3.825 19.084 22.122 1.00 92.75 738 GLN A C 1
ATOM 5845 O O . GLN A 1 738 ? -4.897 18.494 22.217 1.00 92.75 738 GLN A O 1
ATOM 5850 N N . ILE A 1 739 ? -3.595 20.248 22.725 1.00 92.69 739 ILE A N 1
ATOM 5851 C CA . ILE A 1 739 ? -4.613 20.974 23.486 1.00 92.69 739 ILE A CA 1
ATOM 5852 C C . ILE A 1 739 ? -5.439 21.838 22.529 1.00 92.69 739 ILE A C 1
ATOM 5854 O O . ILE A 1 739 ? -4.898 22.651 21.770 1.00 92.69 739 ILE A O 1
ATOM 5858 N N . HIS A 1 740 ? -6.760 21.692 22.593 1.00 90.31 740 HIS A N 1
ATOM 5859 C CA . HIS A 1 740 ? -7.719 22.571 21.923 1.00 90.31 740 HIS A CA 1
ATOM 5860 C C . HIS A 1 740 ? -8.256 23.575 22.934 1.00 90.31 740 HIS A C 1
ATOM 5862 O O . HIS A 1 740 ? -8.545 23.214 24.078 1.00 90.31 740 HIS A O 1
ATOM 5868 N N . ARG A 1 741 ? -8.335 24.841 22.527 1.00 91.25 741 ARG A N 1
ATOM 5869 C CA . ARG A 1 741 ? -8.561 25.973 23.428 1.00 91.25 741 ARG A CA 1
ATOM 5870 C C . ARG A 1 741 ? -9.832 26.727 23.063 1.00 91.25 741 ARG A C 1
ATOM 5872 O O . ARG A 1 741 ? -10.129 26.859 21.878 1.00 91.25 741 ARG A O 1
ATOM 5879 N N . ASP A 1 742 ? -10.498 27.267 24.077 1.00 88.00 742 ASP A N 1
ATOM 5880 C CA . ASP A 1 742 ? -11.572 28.245 23.904 1.00 88.00 742 ASP A CA 1
ATOM 5881 C C . ASP A 1 742 ? -11.022 29.623 23.471 1.00 88.00 742 ASP A C 1
ATOM 5883 O O . ASP A 1 742 ? -9.809 29.852 23.404 1.00 88.00 742 ASP A O 1
ATOM 5887 N N . GLU A 1 743 ? -11.921 30.575 23.209 1.00 86.12 743 GLU A N 1
ATOM 5888 C CA . GLU A 1 743 ? -11.575 31.954 22.822 1.00 86.12 743 GLU A CA 1
ATOM 5889 C C . GLU A 1 743 ? -10.745 32.707 23.884 1.00 86.12 743 GLU A C 1
ATOM 5891 O O . GLU A 1 743 ? -10.061 33.679 23.566 1.00 86.12 743 GLU A O 1
ATOM 5896 N N . ASN A 1 744 ? -10.762 32.248 25.142 1.00 84.50 744 ASN A N 1
ATOM 5897 C CA . ASN A 1 744 ? -10.014 32.821 26.266 1.00 84.50 744 ASN A CA 1
ATOM 5898 C C . ASN A 1 744 ? -8.659 32.115 26.503 1.00 84.50 744 ASN A C 1
ATOM 5900 O O . ASN A 1 744 ? -7.908 32.465 27.427 1.00 84.50 744 ASN A O 1
ATOM 5904 N N . GLY A 1 745 ? -8.333 31.115 25.680 1.00 84.69 745 GLY A N 1
ATOM 5905 C CA . GLY A 1 745 ? -7.113 30.321 25.770 1.00 84.69 745 GLY A CA 1
ATOM 5906 C C . GLY A 1 745 ? -7.126 29.249 26.865 1.00 84.69 745 GLY A C 1
ATOM 5907 O O . GLY A 1 745 ? -6.058 28.731 27.194 1.00 84.69 745 GLY A O 1
ATOM 5908 N N . ASN A 1 746 ? -8.281 28.919 27.452 1.00 88.38 746 ASN A N 1
ATOM 5909 C CA . ASN A 1 746 ? -8.412 27.791 28.376 1.00 88.38 746 ASN A CA 1
ATOM 5910 C C . ASN A 1 746 ? -8.523 26.486 27.591 1.00 88.38 746 ASN A C 1
ATOM 5912 O O . ASN A 1 746 ? -9.116 26.461 26.516 1.00 88.38 746 ASN A O 1
ATOM 5916 N N . ALA A 1 747 ? -7.994 25.388 28.133 1.00 90.88 747 ALA A N 1
ATOM 5917 C CA . ALA A 1 747 ? -8.182 24.084 27.508 1.00 90.88 747 ALA A CA 1
ATOM 5918 C C . ALA A 1 747 ? -9.662 23.666 27.540 1.00 90.88 747 ALA A C 1
ATOM 5920 O O . ALA A 1 747 ? -10.274 23.623 28.605 1.00 90.88 747 ALA A O 1
ATOM 5921 N N . GLU A 1 748 ? -10.201 23.326 26.376 1.00 91.31 748 GLU A N 1
ATOM 5922 C CA . GLU A 1 748 ? -11.549 22.784 26.181 1.00 91.31 748 GLU A CA 1
ATOM 5923 C C . GLU A 1 748 ? -11.500 21.260 26.008 1.00 91.31 748 GLU A C 1
ATOM 5925 O O . GLU A 1 748 ? -12.360 20.531 26.494 1.00 91.31 748 GLU A O 1
ATOM 5930 N N . SER A 1 749 ? -10.467 20.760 25.327 1.00 89.88 749 SER A N 1
ATOM 5931 C CA . SER A 1 749 ? -10.241 19.329 25.119 1.00 89.88 749 SER A CA 1
ATOM 5932 C C . SER A 1 749 ? -8.775 19.035 24.808 1.00 89.88 749 SER A C 1
ATOM 5934 O O . SER A 1 749 ? -7.998 19.937 24.489 1.00 89.88 749 SER A O 1
ATOM 5936 N N . ILE A 1 750 ? -8.405 17.761 24.877 1.00 91.81 750 ILE A N 1
ATOM 5937 C CA . ILE A 1 750 ? -7.096 17.247 24.470 1.00 91.81 750 ILE A CA 1
ATOM 5938 C C . ILE A 1 750 ? -7.280 16.164 23.408 1.00 91.81 750 ILE A C 1
ATOM 5940 O O . ILE A 1 750 ? -8.171 15.324 23.518 1.00 91.81 750 ILE A O 1
ATOM 5944 N N . THR A 1 751 ? -6.450 16.179 22.370 1.00 89.50 751 THR A N 1
ATOM 5945 C CA . THR A 1 751 ? -6.309 15.054 21.446 1.00 89.50 751 THR A CA 1
ATOM 5946 C C . THR A 1 751 ? -5.072 14.249 21.810 1.00 89.50 751 THR A C 1
ATOM 5948 O O . THR A 1 751 ? -3.969 14.792 21.829 1.00 89.50 751 THR A O 1
ATOM 5951 N N . CYS A 1 752 ? -5.275 12.963 22.078 1.00 87.31 752 CYS A N 1
ATOM 5952 C CA . CYS A 1 752 ? -4.242 11.949 22.279 1.00 87.31 752 CYS A CA 1
ATOM 5953 C C . CYS A 1 752 ? -4.805 10.579 21.874 1.00 87.31 752 CYS A C 1
ATOM 5955 O O . CYS A 1 752 ? -6.019 10.418 21.743 1.00 87.31 752 CYS A O 1
ATOM 5957 N N . HIS A 1 753 ? -3.948 9.605 21.581 1.00 82.62 753 HIS A N 1
ATOM 5958 C CA . HIS A 1 753 ? -4.317 8.265 21.115 1.00 82.62 753 HIS A CA 1
ATOM 5959 C C . HIS A 1 753 ? -5.384 8.276 20.007 1.00 82.62 753 HIS A C 1
ATOM 5961 O O . HIS A 1 753 ? -6.299 7.445 19.990 1.00 82.62 753 HIS A O 1
ATOM 5967 N N . TYR A 1 754 ? -5.272 9.252 19.096 1.00 85.06 754 TYR A N 1
ATOM 5968 C CA . TYR A 1 754 ? -6.170 9.456 17.954 1.00 85.06 754 TYR A CA 1
ATOM 5969 C C . TYR A 1 754 ? -7.636 9.760 18.327 1.00 85.06 754 TYR A C 1
ATOM 5971 O O . TYR A 1 754 ? -8.530 9.654 17.488 1.00 85.06 754 TYR A O 1
ATOM 5979 N N . ARG A 1 755 ? -7.887 10.173 19.572 1.00 84.25 755 ARG A N 1
ATOM 5980 C CA . ARG A 1 755 ? -9.205 10.528 20.113 1.00 84.25 755 ARG A CA 1
ATOM 5981 C C . ARG A 1 755 ? -9.198 11.936 20.681 1.00 84.25 755 ARG A C 1
ATOM 5983 O O . ARG A 1 755 ? -8.158 12.442 21.091 1.00 84.25 755 ARG A O 1
ATOM 5990 N N . LYS A 1 756 ? -10.372 12.561 20.730 1.00 85.81 756 LYS A N 1
ATOM 5991 C CA . LYS A 1 756 ? -10.590 13.851 21.393 1.00 85.81 756 LYS A CA 1
ATOM 5992 C C . LYS A 1 756 ? -11.264 13.613 22.748 1.00 85.81 756 LYS A C 1
ATOM 5994 O O . LYS A 1 756 ? -12.317 12.989 22.803 1.00 85.81 756 LYS A O 1
ATOM 5999 N N . PHE A 1 757 ? -10.663 14.122 23.819 1.00 88.44 757 PHE A N 1
ATOM 6000 C CA . PHE A 1 757 ? -11.144 14.024 25.197 1.00 88.44 757 PHE A CA 1
ATOM 6001 C C . PHE A 1 757 ? -11.586 15.414 25.674 1.00 88.44 757 PHE A C 1
ATOM 6003 O O . PHE A 1 757 ? -10.732 16.288 25.866 1.00 88.44 757 PHE A O 1
ATOM 6010 N N . PRO A 1 758 ? -12.893 15.660 25.845 1.00 87.69 758 PRO A N 1
ATOM 6011 C CA . PRO A 1 758 ? -13.398 16.870 26.488 1.00 87.69 758 PRO A CA 1
ATOM 6012 C C . PRO A 1 758 ? -12.829 17.070 27.897 1.00 87.69 758 PRO A C 1
ATOM 6014 O O .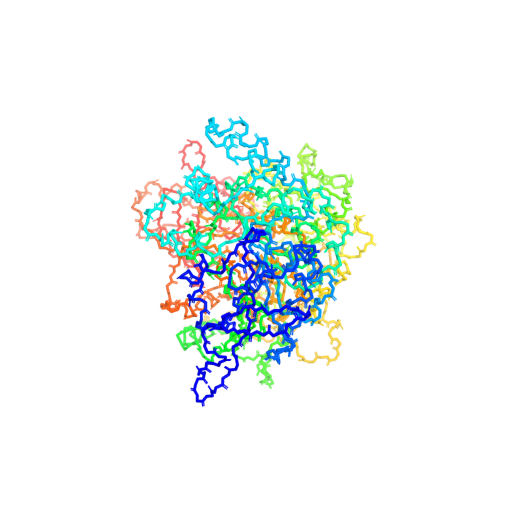 PRO A 1 758 ? -12.628 16.107 28.642 1.00 87.69 758 PRO A O 1
ATOM 6017 N N . LYS A 1 759 ? -12.571 18.326 28.277 1.00 90.00 759 LYS A N 1
ATOM 6018 C CA . LYS A 1 759 ? -12.138 18.679 29.632 1.00 90.00 759 LYS A CA 1
ATOM 6019 C C . LYS A 1 759 ? -13.313 18.574 30.601 1.00 90.00 759 LYS A C 1
ATOM 6021 O O . LYS A 1 759 ? -14.399 19.086 30.333 1.00 90.00 759 LYS A O 1
ATOM 6026 N N . VAL A 1 760 ? -13.087 17.958 31.756 1.00 86.50 760 VAL A N 1
ATOM 6027 C CA . VAL A 1 760 ? -14.105 17.845 32.803 1.00 86.50 760 VAL A CA 1
ATOM 6028 C C . VAL A 1 760 ? -14.314 19.216 33.445 1.00 86.50 760 VAL A C 1
ATOM 6030 O O . VAL A 1 760 ? -13.385 19.823 33.982 1.00 86.50 760 VAL A O 1
ATOM 6033 N N . SER A 1 761 ? -15.547 19.724 33.401 1.00 70.75 761 SER A N 1
ATOM 6034 C CA . SER A 1 761 ? -15.888 20.972 34.091 1.00 70.75 761 SER A CA 1
ATOM 6035 C C . SER A 1 761 ? -15.925 20.760 35.610 1.00 70.75 761 SER A C 1
ATOM 6037 O O . SER A 1 761 ? -16.375 19.720 36.094 1.00 70.75 761 SER A O 1
ATOM 6039 N N . SER A 1 762 ? -15.562 21.779 36.393 1.00 48.88 762 SER A N 1
ATOM 6040 C CA . SER A 1 762 ? -15.643 21.737 37.865 1.00 48.88 762 SER A CA 1
ATOM 6041 C C . SER A 1 762 ? -17.057 21.468 38.415 1.00 48.88 762 SER A C 1
ATOM 6043 O O . SER A 1 762 ? -17.203 21.138 39.588 1.00 48.88 762 SER A O 1
ATOM 6045 N N . LYS A 1 763 ? -18.106 21.560 37.580 1.00 35.91 763 LYS A N 1
ATOM 6046 C CA . LYS A 1 763 ? -19.500 21.245 37.936 1.00 35.91 763 LYS A CA 1
ATOM 6047 C C . LYS A 1 763 ? -19.847 19.751 37.857 1.00 35.91 763 LYS A C 1
ATOM 6049 O O . LYS A 1 763 ? -20.792 19.338 38.522 1.00 35.91 763 LYS A O 1
ATOM 6054 N N . GLN A 1 764 ? -19.108 18.931 37.104 1.00 39.44 764 GLN A N 1
ATOM 6055 C CA . GLN A 1 764 ? -19.370 17.483 36.994 1.00 39.44 764 GLN A CA 1
ATOM 6056 C C . GLN A 1 764 ? -18.848 16.664 38.186 1.00 39.44 764 GLN A C 1
ATOM 6058 O O . GLN A 1 764 ? -19.326 15.558 38.407 1.00 39.44 764 GLN A O 1
ATOM 6063 N N . LEU A 1 765 ? -17.983 17.241 39.030 1.00 36.75 765 LEU A N 1
ATOM 6064 C CA . LEU A 1 765 ? -17.470 16.635 40.273 1.00 36.75 765 LEU A CA 1
ATOM 6065 C C . LEU A 1 765 ? -18.533 16.396 41.369 1.00 36.75 765 LEU A C 1
ATOM 6067 O O . LEU A 1 765 ? -18.194 15.943 42.454 1.00 36.75 765 LEU A O 1
ATOM 6071 N N . THR A 1 766 ? -19.810 16.718 41.125 1.00 29.77 766 THR A N 1
ATOM 6072 C CA . THR A 1 766 ? -20.891 16.618 42.129 1.00 29.77 766 THR A CA 1
ATOM 6073 C C . THR A 1 766 ? -21.942 15.545 41.840 1.00 29.77 766 THR A C 1
ATOM 6075 O O . THR A 1 766 ? -22.923 15.461 42.574 1.00 29.77 766 THR A O 1
ATOM 6078 N N . LYS A 1 767 ? -21.762 14.707 40.807 1.00 31.23 767 LYS A N 1
ATOM 6079 C CA . LYS A 1 767 ? -22.670 13.572 40.536 1.00 31.23 767 LYS A CA 1
ATOM 6080 C C . LYS A 1 767 ? -22.202 12.218 41.081 1.00 31.23 767 LYS A C 1
ATOM 6082 O O . LYS A 1 767 ? -22.943 11.252 40.945 1.00 31.23 767 LYS A O 1
ATOM 6087 N N . GLU A 1 768 ? -21.059 12.167 41.755 1.00 36.34 768 GLU A N 1
ATOM 6088 C CA . GLU A 1 768 ? -20.614 10.993 42.514 1.00 36.34 768 GLU A CA 1
ATOM 6089 C C . GLU A 1 768 ? -20.471 11.355 43.998 1.00 36.34 768 GLU A C 1
ATOM 6091 O O . GLU A 1 768 ? -19.401 11.753 44.459 1.00 36.34 768 GLU A O 1
ATOM 6096 N N . ILE A 1 769 ? -21.582 11.252 44.734 1.00 30.89 769 ILE A N 1
ATOM 6097 C CA . ILE A 1 769 ? -21.608 10.900 46.163 1.00 30.89 769 ILE A CA 1
ATOM 6098 C C . ILE A 1 769 ? -22.684 9.839 46.347 1.00 30.89 769 ILE A C 1
ATOM 6100 O O . ILE A 1 769 ? -23.814 10.082 45.859 1.00 30.89 769 ILE A O 1
#

Foldseek 3Di:
DWDCFPNWIWDKDKAADQWDDDPNDIDGAAEEEEADAFQQFFCLVPVVQCSVCRNRYTYMYTAFACHFPIDNPDLVCLDLVNSLRRVVRVCVVVPQQAHEYAAAEVRLLSQLVNLLPPVNRYLEYERALYFQALVLLVQLLVLCVVPNDPLLNVLNVCLLQLPDDDLVSVLSSCVRCVCQQWLDPPPPPDPSCSRSVRGHSSRSSCCNNHDRNGRHCLVRLLVRARAYEQEAECRASRRHVVRSVSSQVRHLNYDYDYDDQTYSPCCVHVVVVVVVSVVLSCCLSVPPQDAADPDLVLLVVVLVVQCVVVVFQKKKKWKDFSLHTRDIDMDHALDNVVRHHADQLFKFFFFQLLLVLLLLLVQVCVVVVLDDQQDQLCVQVVPFAAPPRVLSRRHGNVLLLFQQSLAFAALLLLLLQVVLLVVFPLVVQPVLNDDPDDPDHHDQALVSLRVVNRPDPDDGNDHGLPDHFDYLSSQLSSQSSSCSRVVDHSQVSSVPLPQVLLVQPSKHQDPCVCPPDPSYGFAWEWDQDPNDIDIDTGRRDTDGNSRSSRTRMMGGQSSVSSNCCCLLVQQAGPNDRSHHSVSSVQQQDQSDALDVQWGGGRSWIWRPQQVNFIKIWDWRFDRQWTKIWIARNVRSMIMIMITRYGPRPRVLSRQLVVCSVVVHNSLDDSDPFDFDDDDLVLLVLQFAWFAGNSGFIWGWDADPSFIWIAGPNDIWGWTHRDSQWIWTQDNNDIWIKGFDADPVSHGQWIDTPSRITGGDDPVVVPPPD

Secondary structure (DSSP, 8-state):
-EEEETTEEEEEEEES-SEEEETTEEEEPPEEEEEPSSTT--GGGTHHHHGGGGGT-EEEEEPPTTSTTS----GGG--HHHHHHHHHHHHHHTT-SSEEEEEETHHHHHHHHHHHHHGGGEEEEEEES--SBTHHHHHHHHHHHHH--HHHHHHHHHHHTT---SHHHHHHHHHHHGGGS-SS---S-S-HHHHHHT--HHHHHHHHHTGGGG-B-GGGGGG--S-EEEEEETT-SSS-HHHHHHHHHHSTTEEEEEETT--S-HHHHTHHHHHHHHHHHHHHHTT-PPPPP---HHHHHHHHHHHHHTT-SEEEEEEEETTEEEEEEEEEEEETTTTEEP-TT-BEE-GGGHHHHHHHHHHHHHHTTS--TTSBGGGT-TT---SSHHHHTT-BHHHHHTT-S-PPP-THHHHHHHHHHHT-GGGGG-GGG--S---SPP--SHHHHHHHHHH-----SSSTTS-----HHHHHHHHHHHHHHHSS-HHHHHIIIIIHHHT-TT-BSSSGGGTT---BPPPEEEEEETTEEEEEE-------GGGGGGT--EE-HHHHHHHHHHHHTTTEETTEESS-HHHHHHHTS--EEEETTEEE-SS-EEEEEETTEEEEEEEEEETTEEEEEEEETTTTEEEEEEESBTTS-HHHHHHHHHHHHTTS-TT--S--PPP----HHHHHHH-EEEE-TTS-EEEEEEETTEEEEEETTEEEEEEEEETTEEEEEETTEEEEEEEEE-TTS-EEEEEETTEEEEBPPTTGGGS--

pLDDT: mean 90.79, std 10.65, range [29.77, 98.94]

Organism: NCBI:txid1448271